Protein AF-0000000078604923 (afdb_homodimer)

InterPro domains:
  IPR006076 FAD dependent oxidoreductase [PF01266] (9-378)
  IPR036188 FAD/NAD(P)-binding domain superfamily [G3DSA:3.50.50.60] (8-393)
  IPR036188 FAD/NAD(P)-binding domain superfamily [SSF51905] (9-394)
  IPR045170 MTOX family [PTHR10961] (5-400)

Foldseek 3Di:
DFDDLAFAEEEEDLALLRLLQLLVSLVVRRAHYEYFYADDAVPLQALQADQKDWQDLQDLDPVSNVLSVVLLVCCVPVVVVFFDLLWEWEKELDPPDPSQVSSQVVCVVVPHDKAWFPQCCVVCVVVVLWPFARGNMTHIIGSSIAMGRRRVLSVVSVVSSVVSNYHYDHHQVRAFQEFDDDAQAGQWTAGNVGDTDGTLAYEYAHFQCSCRHPPQQVFKAKFWWKKFKFFDDPVSLVSQPSPGWYAYLAAQKIWHRQRPPRRMTMIIGFAQHEFEWDWDDDPNDIDIGGGDDRPDRQQPQLDDDPVSVVSRLVVCCRGPVVCSPGDTPGMGINMGIFGLAQAWAFADDPRHHNYTYTYRNSSPNNSSSSCSSVQSNCRSSVNDDPVSCVRNHSDDDDPDNPPPSDSCYNSSHYHDHYYYDDPVRSVSD/DFDDLAFAEEEEDLALLRLLQLLVSLVVRRAHYEYFYADDAVPLQALQADQKDWQDLQDLDPVSNVLSVVLLVCCVPVVVVFFDLLWEWEKELDPPPVSQVSSQVVCVVVPHDKAWFPQCCVVCVVVVLWPFARGNMTHIIGSSIAMGRRRVLSVVSVVSSVVSNYHYDHHQVRAFQEFDDDAQATQWTAGNVGDTDGTLAYEYAHFQCSCRHPPQQLFKAKFWWKKFKFFDDPVSLVSQPSPGWYAYLAAQKIWHRQRPPRRMTMIIGFAQHEFEWDWDDDPNDIDIGGGDDRPDRQQPQLDDDPVSVVSRLVVCCRGPVVCSPGDTPGMGINMGIFGLAQAWAFADDPRHHNYTYTYRNSSPNNSSSSCSSVQSNCRSSVNDDPVSCVRNHSDDDDPDNPDPSDSCYNVSHYHDHYYYDDPVRSVSD

pLDDT: mean 93.2, std 7.6, range [47.78, 98.94]

Sequence (858 aa):
MAASKQDPIIIVGAGVFGLSTALELNRRGYKDITVLDRYNPPAVDGSSVDISRIIRIDYADPVYCQMAYEAYQGWQGEYKDHYYESGFALLSETPDNDWITKSAATVRANGGTVEDLDDAKSLLKSFPNIQSKLDGMNGYLNRRGGWADAASSIQKLASQCSVAGVSIISGPRGSVSSLLKEGSRVVGVNLVNGSSIHAAHVILSTGAWTNRLLNVTHAATSSGQPVGFIQLTQEEARSLDNTPVMINMSTGVFVFPPTPGSNILKLARHGYGYANEVTLQSGGVTRTISSPKFDSSNAGTGYIPEDADEDLRKGLRQFFPKFADRPWMNRRLCWYTDTPKGDFIIDHHPDYQGLFVATGGAGHGFKFLPVLGRYVADCFENKASAELREKWRLQPAPRETPADKAMKGDGSRAGPPLRKLTPGERAKLMAASKQDPIIIVGAGVFGLSTALELNRRGYKDITVLDRYNPPAVDGSSVDISRIIRIDYADPVYCQMAYEAYQGWQGEYKDHYYESGFALLSETPDNDWITKSAATVRANGGTVEDLDDAKSLLKSFPNIQSKLDGMNGYLNRRGGWADAASSIQKLASQCSVAGVSIISGPRGSVSSLLKEGSRVVGVNLVNGSSIHAAHVILSTGAWTNRLLNVTHAATSSGQPVGFIQLTQEEARSLDNTPVMINMSTGVFVFPPTPGSNILKLARHGYGYANEVTLQSGGVTRTISSPKFDSSNAGTGYIPEDADEDLRKGLRQFFPKFADRPWMNRRLCWYTDTPKGDFIIDHHPDYQGLFVATGGAGHGFKFLPVLGRYVADCFENKASAELREKWRLQPAPRETPADKAMKGDGSRAGPPLRKLTPGERAKL

Radius of gyration: 27.88 Å; Cα contacts (8 Å, |Δi|>4): 2093; chains: 2; bounding box: 64×80×66 Å

Nearest PDB structures (foldseek):
  5t1e-assembly1_A  TM=9.174E-01  e=6.495E-42  Parastagonospora nodorum SN15
  8blz-assembly1_C  TM=9.116E-01  e=2.991E-41  Parastagonospora nodorum SN15
  6y4j-assembly1_A  TM=8.966E-01  e=3.323E-40  Escherichia coli
  8bmu-assembly1_A  TM=8.970E-01  e=1.014E-39  Parastagonospora nodorum SN15
  8blx-assembly1_A  TM=8.992E-01  e=1.936E-39  Parastagonospora nodorum SN15

Secondary structure (DSSP, 8-state):
-PPPTTS-EEEE--SHHHHHHHHHHHHTT---EEEE-SSSSSPTT-TT-SS-EEE----SSHHHHHHHHHHHHHHHTTTGGGEE---EEEEESSTT-HHHHHHHHHHHHTT---EEESSGGGHHHH-TT-----TT-EEEEESS-EEE-HHHHHHHHHHHHHHHT-EEEEGGGT-EEEEEEETTEEEEEEETTS-EEE-SEEEE--GGGHHHHS--TTT-EEEEEEEEEEEPPHHHHHHTTTPPEEEETTT-EEE-PPBTTTTEEEEEE-SS-EE-EEEEEETTEEEEEE---SSS-TTSS----HHHHHHHHHHHHHH-GGGTTPPPSEEEEEEEEE-TTS--EEEE-SSSBTEEEEE--TT-SGGGHHHHHHHHHHHHTT-S-HHHHHHT--PPPPSS--TT----TTS---SSPPEEPPHHHHHH-/-PPPTTS-EEEE--SHHHHHHHHHHHHTT---EEEE-SSSSSPTT-TT-SS-EEE----SSHHHHHHHHHHHHHHHTTTGGGEE---EEEEESSTT-HHHHHHHHHHHHTT---EEESSGGGHHHH-TT-----TT-EEEEESS-EEE-HHHHHHHHHHHHHHHT-EEEEGGGT-EEEEEEETTEEEEEEETTS-EEE-SEEEE--GGGHHHHS--TTT-EEEEEEEEEEEPPHHHHHHTTTPPEEEETTT-EEE-PPBTTTTEEEEEE-SS-EE-EEEEEETTEEEEEE---SSS-TTSS----HHHHHHHHHHHHHH-GGGTTPPPSEEEEEEEEE-TTS--EEEE-SSSBTEEEEE--TT-SGGGHHHHHHHHHHHHTT-S-HHHHHHT--PPPPSS--TT----TTS---SSPPEEPPHHHHHH-

Organism: Penicillium oxalicum (strain 114-2 / CGMCC 5302) (NCBI:txid933388)

Structure (mmCIF, N/CA/C/O backbone):
data_AF-0000000078604923-model_v1
#
loop_
_entity.id
_entity.type
_entity.pdbx_description
1 polymer 'FAD dependent oxidoreductase domain-containing protein'
#
loop_
_atom_site.group_PDB
_atom_site.id
_atom_site.type_symbol
_atom_site.label_atom_id
_atom_site.label_alt_id
_atom_site.label_comp_id
_atom_site.label_asym_id
_atom_site.label_entity_id
_atom_site.label_seq_id
_atom_site.pdbx_PDB_ins_code
_atom_site.Cartn_x
_atom_site.Cartn_y
_atom_site.Cartn_z
_atom_site.occupancy
_atom_site.B_iso_or_equiv
_atom_site.auth_seq_id
_atom_site.auth_comp_id
_atom_site.auth_asym_id
_atom_site.auth_atom_id
_atom_site.pdbx_PDB_model_num
ATOM 1 N N . MET A 1 1 ? -26.703 -17.188 -17.047 1 54.69 1 MET A N 1
ATOM 2 C CA . MET A 1 1 ? -27.125 -15.867 -17.516 1 54.69 1 MET A CA 1
ATOM 3 C C . MET A 1 1 ? -25.969 -14.875 -17.406 1 54.69 1 MET A C 1
ATOM 5 O O . MET A 1 1 ? -25.141 -14.977 -16.5 1 54.69 1 MET A O 1
ATOM 9 N N . ALA A 1 2 ? -25.875 -14.031 -18.438 1 76.62 2 ALA A N 1
ATOM 10 C CA . ALA A 1 2 ? -24.828 -13.016 -18.5 1 76.62 2 ALA A CA 1
ATOM 11 C C . ALA A 1 2 ? -24.953 -12.008 -17.359 1 76.62 2 ALA A C 1
ATOM 13 O O . ALA A 1 2 ? -26.078 -11.633 -16.984 1 76.62 2 ALA A O 1
ATOM 14 N N . ALA A 1 3 ? -23.875 -11.836 -16.688 1 87.69 3 ALA A N 1
ATOM 15 C CA . ALA A 1 3 ? -23.859 -10.891 -15.562 1 87.69 3 ALA A CA 1
ATOM 16 C C . ALA A 1 3 ? -24.312 -9.508 -16 1 87.69 3 ALA A C 1
ATOM 18 O O . ALA A 1 3 ? -23.922 -9.031 -17.078 1 87.69 3 ALA A O 1
ATOM 19 N N . SER A 1 4 ? -25.203 -8.992 -15.305 1 91.5 4 SER A N 1
ATOM 20 C CA . SER A 1 4 ? -25.609 -7.609 -15.523 1 91.5 4 SER A CA 1
ATOM 21 C C . SER A 1 4 ? -24.594 -6.641 -14.914 1 91.5 4 SER A C 1
ATOM 23 O O . SER A 1 4 ? -23.953 -6.953 -13.914 1 91.5 4 SER A O 1
ATOM 25 N N . LYS A 1 5 ? -24.531 -5.516 -15.539 1 95.88 5 LYS A N 1
ATOM 26 C CA . LYS A 1 5 ? -23.578 -4.512 -15.094 1 95.88 5 LYS A CA 1
ATOM 27 C C . LYS A 1 5 ? -23.938 -3.98 -13.703 1 95.88 5 LYS A C 1
ATOM 29 O O . LYS A 1 5 ? -23.109 -3.395 -13.016 1 95.88 5 LYS A O 1
ATOM 34 N N . GLN A 1 6 ? -25.156 -4.234 -13.297 1 95.12 6 GLN A N 1
ATOM 35 C CA . GLN A 1 6 ? -25.625 -3.744 -12 1 95.12 6 GLN A CA 1
ATOM 36 C C . GLN A 1 6 ? -25.531 -4.832 -10.938 1 95.12 6 GLN A C 1
ATOM 38 O O . GLN A 1 6 ? -25.688 -4.555 -9.75 1 95.12 6 GLN A O 1
ATOM 43 N N . ASP A 1 7 ? -25.234 -6.082 -11.32 1 96.81 7 ASP A N 1
ATOM 44 C CA . ASP A 1 7 ? -25.156 -7.195 -10.383 1 96.81 7 ASP A CA 1
ATOM 45 C C . ASP A 1 7 ? -24.016 -6.992 -9.391 1 96.81 7 ASP A C 1
ATOM 47 O O . ASP A 1 7 ? -22.906 -6.613 -9.781 1 96.81 7 ASP A O 1
ATOM 51 N N . PRO A 1 8 ? -24.359 -7.188 -8.133 1 98.06 8 PRO A N 1
ATOM 52 C CA . PRO A 1 8 ? -23.25 -7.188 -7.18 1 98.06 8 PRO A CA 1
ATOM 53 C C . PRO A 1 8 ? -22.266 -8.344 -7.41 1 98.06 8 PRO A C 1
ATOM 55 O O . PRO A 1 8 ? -22.688 -9.492 -7.559 1 98.06 8 PRO A O 1
ATOM 58 N N . ILE A 1 9 ? -21.031 -8.039 -7.531 1 98.75 9 ILE A N 1
ATOM 59 C CA . ILE A 1 9 ? -19.969 -9.023 -7.727 1 98.75 9 ILE A CA 1
ATOM 60 C C . ILE A 1 9 ? -19.031 -9 -6.531 1 98.75 9 ILE A C 1
ATOM 62 O O . ILE A 1 9 ? -18.547 -7.941 -6.125 1 98.75 9 ILE A O 1
ATOM 66 N N . ILE A 1 10 ? -18.797 -10.148 -5.926 1 98.88 10 ILE A N 1
ATOM 67 C CA . ILE A 1 10 ? -17.781 -10.305 -4.891 1 98.88 10 ILE A CA 1
ATOM 68 C C . ILE A 1 10 ? -16.562 -11.039 -5.465 1 98.88 10 ILE A C 1
ATOM 70 O O . ILE A 1 10 ? -16.719 -12.07 -6.125 1 98.88 10 ILE A O 1
ATOM 74 N N . ILE A 1 11 ? -15.469 -10.477 -5.332 1 98.94 11 ILE A N 1
ATOM 75 C CA . ILE A 1 11 ? -14.203 -11.133 -5.656 1 98.94 11 ILE A CA 1
ATOM 76 C C . ILE A 1 11 ? -13.445 -11.461 -4.371 1 98.94 11 ILE A C 1
ATOM 78 O O . ILE A 1 11 ? -13.18 -10.57 -3.559 1 98.94 11 ILE A O 1
ATOM 82 N N . VAL A 1 12 ? -13.133 -12.719 -4.141 1 98.94 12 VAL A N 1
ATOM 83 C CA . VAL A 1 12 ? -12.414 -13.148 -2.949 1 98.94 12 VAL A CA 1
ATOM 84 C C . VAL A 1 12 ? -10.93 -13.328 -3.277 1 98.94 12 VAL A C 1
ATOM 86 O O . VAL A 1 12 ? -10.562 -14.234 -4.031 1 98.94 12 VAL A O 1
ATOM 89 N N . GLY A 1 13 ? -10.109 -12.5 -2.666 1 98.75 13 GLY A N 1
ATOM 90 C CA . GLY A 1 13 ? -8.68 -12.461 -2.939 1 98.75 13 GLY A CA 1
ATOM 91 C C . GLY A 1 13 ? -8.234 -11.148 -3.568 1 98.75 13 GLY A C 1
ATOM 92 O O . GLY A 1 13 ? -8.664 -10.805 -4.672 1 98.75 13 GLY A O 1
ATOM 93 N N . ALA A 1 14 ? -7.379 -10.453 -2.877 1 98.75 14 ALA A N 1
ATOM 94 C CA . ALA A 1 14 ? -6.898 -9.164 -3.348 1 98.75 14 ALA A CA 1
ATOM 95 C C . ALA A 1 14 ? -5.469 -9.266 -3.873 1 98.75 14 ALA A C 1
ATOM 97 O O . ALA A 1 14 ? -4.613 -8.445 -3.537 1 98.75 14 ALA A O 1
ATOM 98 N N . GLY A 1 15 ? -5.164 -10.312 -4.578 1 98.44 15 GLY A N 1
ATOM 99 C CA . GLY A 1 15 ? -3.922 -10.461 -5.32 1 98.44 15 GLY A CA 1
ATOM 100 C C . GLY A 1 15 ? -4.043 -10.047 -6.773 1 98.44 15 GLY A C 1
ATOM 101 O O . GLY A 1 15 ? -4.957 -9.305 -7.141 1 98.44 15 GLY A O 1
ATOM 102 N N . VAL A 1 16 ? -3.133 -10.508 -7.586 1 98.69 16 VAL A N 1
ATOM 103 C CA . VAL A 1 16 ? -3.033 -10.078 -8.977 1 98.69 16 VAL A CA 1
ATOM 104 C C . VAL A 1 16 ? -4.266 -10.539 -9.75 1 98.69 16 VAL A C 1
ATOM 106 O O . VAL A 1 16 ? -4.809 -9.797 -10.57 1 98.69 16 VAL A O 1
ATOM 109 N N . PHE A 1 17 ? -4.781 -11.773 -9.492 1 98.81 17 PHE A N 1
ATOM 110 C CA . PHE A 1 17 ? -5.965 -12.266 -10.188 1 98.81 17 PHE A CA 1
ATOM 111 C C . PHE A 1 17 ? -7.195 -11.461 -9.797 1 98.81 17 PHE A C 1
ATOM 113 O O . PHE A 1 17 ? -7.957 -11.016 -10.664 1 98.81 17 PHE A O 1
ATOM 120 N N . GLY A 1 18 ? -7.355 -11.227 -8.531 1 98.88 18 GLY A N 1
ATOM 121 C CA . GLY A 1 18 ? -8.555 -10.57 -8.055 1 98.88 18 GLY A CA 1
ATOM 122 C C . GLY A 1 18 ? -8.609 -9.094 -8.398 1 98.88 18 GLY A C 1
ATOM 123 O O . GLY A 1 18 ? -9.586 -8.617 -8.977 1 98.88 18 GLY A O 1
ATOM 124 N N . LEU A 1 19 ? -7.602 -8.367 -8.102 1 98.88 19 LEU A N 1
ATOM 125 C CA . LEU A 1 19 ? -7.598 -6.918 -8.273 1 98.88 19 LEU A CA 1
ATOM 126 C C . LEU A 1 19 ? -7.609 -6.543 -9.75 1 98.88 19 LEU A C 1
ATOM 128 O O . LEU A 1 19 ? -8.289 -5.594 -10.148 1 98.88 19 LEU A O 1
ATOM 132 N N . SER A 1 20 ? -6.785 -7.246 -10.578 1 98.88 20 SER A N 1
ATOM 133 C CA . SER A 1 20 ? -6.801 -6.938 -12.008 1 98.88 20 SER A CA 1
ATOM 134 C C . SER A 1 20 ? -8.172 -7.215 -12.617 1 98.88 20 SER A C 1
ATOM 136 O O . SER A 1 20 ? -8.633 -6.465 -13.484 1 98.88 20 SER A O 1
ATOM 138 N N . THR A 1 21 ? -8.836 -8.266 -12.148 1 98.94 21 THR A N 1
ATOM 139 C CA . THR A 1 21 ? -10.18 -8.578 -12.609 1 98.94 21 THR A CA 1
ATOM 140 C C . THR A 1 21 ? -11.172 -7.5 -12.172 1 98.94 21 THR A C 1
ATOM 142 O O . THR A 1 21 ? -11.984 -7.039 -12.977 1 98.94 21 THR A O 1
ATOM 145 N N . ALA A 1 22 ? -11.094 -7.133 -10.922 1 98.94 22 ALA A N 1
ATOM 146 C CA . ALA A 1 22 ? -11.969 -6.09 -10.398 1 98.94 22 ALA A CA 1
ATOM 147 C C . ALA A 1 22 ? -11.859 -4.812 -11.227 1 98.94 22 ALA A C 1
ATOM 149 O O . ALA A 1 22 ? -12.875 -4.234 -11.625 1 98.94 22 ALA A O 1
ATOM 150 N N . LEU A 1 23 ? -10.664 -4.391 -11.461 1 98.88 23 LEU A N 1
ATOM 151 C CA . LEU A 1 23 ? -10.438 -3.156 -12.203 1 98.88 23 LEU A CA 1
ATOM 152 C C . LEU A 1 23 ? -10.977 -3.27 -13.633 1 98.88 23 LEU A C 1
ATOM 154 O O . LEU A 1 23 ? -11.617 -2.348 -14.133 1 98.88 23 LEU A O 1
ATOM 158 N N . GLU A 1 24 ? -10.656 -4.414 -14.266 1 98.88 24 GLU A N 1
ATOM 159 C CA . GLU A 1 24 ? -11.109 -4.609 -15.648 1 98.88 24 GLU A CA 1
ATOM 160 C C . GLU A 1 24 ? -12.633 -4.629 -15.734 1 98.88 24 GLU A C 1
ATOM 162 O O . GLU A 1 24 ? -13.211 -4 -16.625 1 98.88 24 GLU A O 1
ATOM 167 N N . LEU A 1 25 ? -13.281 -5.371 -14.844 1 98.81 25 LEU A N 1
ATOM 168 C CA . LEU A 1 25 ? -14.742 -5.402 -14.836 1 98.81 25 LEU A CA 1
ATOM 169 C C . LEU A 1 25 ? -15.312 -4.004 -14.617 1 98.81 25 LEU A C 1
ATOM 171 O O . LEU A 1 25 ? -16.297 -3.625 -15.258 1 98.81 25 LEU A O 1
ATOM 175 N N . ASN A 1 26 ? -14.719 -3.287 -13.711 1 98.69 26 ASN A N 1
ATOM 176 C CA . ASN A 1 26 ? -15.133 -1.905 -13.492 1 98.69 26 ASN A CA 1
ATOM 177 C C . ASN A 1 26 ? -15.008 -1.073 -14.758 1 98.69 26 ASN A C 1
ATOM 179 O O . ASN A 1 26 ? -15.93 -0.334 -15.117 1 98.69 26 ASN A O 1
ATOM 183 N N . ARG A 1 27 ? -13.922 -1.178 -15.461 1 98.31 27 ARG A N 1
ATOM 184 C CA . ARG A 1 27 ? -13.688 -0.462 -16.719 1 98.31 27 ARG A CA 1
ATOM 185 C C . ARG A 1 27 ? -14.742 -0.819 -17.75 1 98.31 27 ARG A C 1
ATOM 187 O O . ARG A 1 27 ? -15.117 0.015 -18.578 1 98.31 27 ARG A O 1
ATOM 194 N N . ARG A 1 28 ? -15.172 -2.023 -17.672 1 98.31 28 ARG A N 1
ATOM 195 C CA . ARG A 1 28 ? -16.156 -2.508 -18.625 1 98.31 28 ARG A CA 1
ATOM 196 C C . ARG A 1 28 ? -17.578 -2.113 -18.219 1 98.31 28 ARG A C 1
ATOM 198 O O . ARG A 1 28 ? -18.547 -2.498 -18.859 1 98.31 28 ARG A O 1
ATOM 205 N N . GLY A 1 29 ? -17.75 -1.473 -17.062 1 98.12 29 GLY A N 1
ATOM 206 C CA . GLY A 1 29 ? -19.031 -0.859 -16.75 1 98.12 29 GLY A CA 1
ATOM 207 C C . GLY A 1 29 ? -19.703 -1.477 -15.539 1 98.12 29 GLY A C 1
ATOM 208 O O . GLY A 1 29 ? -20.781 -1.021 -15.125 1 98.12 29 GLY A O 1
ATOM 209 N N . TYR A 1 30 ? -19.125 -2.584 -14.953 1 98.25 30 TYR A N 1
ATOM 210 C CA . TYR A 1 30 ? -19.703 -3.143 -13.734 1 98.25 30 TYR A CA 1
ATOM 211 C C . TYR A 1 30 ? -19.578 -2.166 -12.57 1 98.25 30 TYR A C 1
ATOM 213 O O . TYR A 1 30 ? -18.516 -1.591 -12.352 1 98.25 30 TYR A O 1
ATOM 221 N N . LYS A 1 31 ? -20.578 -1.993 -11.75 1 96.06 31 LYS A N 1
ATOM 222 C CA . LYS A 1 31 ? -20.625 -0.856 -10.836 1 96.06 31 LYS A CA 1
ATOM 223 C C . LYS A 1 31 ? -20.484 -1.309 -9.391 1 96.06 31 LYS A C 1
ATOM 225 O O . LYS A 1 31 ? -20 -0.549 -8.539 1 96.06 31 LYS A O 1
ATOM 230 N N . ASP A 1 32 ? -20.969 -2.479 -9.078 1 97.75 32 ASP A N 1
ATOM 231 C CA . ASP A 1 32 ? -20.984 -2.943 -7.691 1 97.75 32 ASP A CA 1
ATOM 232 C C . ASP A 1 32 ? -20.016 -4.113 -7.496 1 97.75 32 ASP A C 1
ATOM 234 O O . ASP A 1 32 ? -20.438 -5.27 -7.434 1 97.75 32 ASP A O 1
ATOM 238 N N . ILE A 1 33 ? -18.734 -3.797 -7.398 1 98.81 33 ILE A N 1
ATOM 239 C CA . ILE A 1 33 ? -17.688 -4.797 -7.238 1 98.81 33 ILE A CA 1
ATOM 240 C C . ILE A 1 33 ? -17.031 -4.637 -5.867 1 98.81 33 ILE A C 1
ATOM 242 O O . ILE A 1 33 ? -16.656 -3.531 -5.48 1 98.81 33 ILE A O 1
ATOM 246 N N . THR A 1 34 ? -16.953 -5.703 -5.074 1 98.88 34 THR A N 1
ATOM 247 C CA . THR A 1 34 ? -16.281 -5.715 -3.775 1 98.88 34 THR A CA 1
ATOM 248 C C . THR A 1 34 ? -15.211 -6.793 -3.73 1 98.88 34 THR A C 1
ATOM 250 O O . THR A 1 34 ? -15.484 -7.965 -4.004 1 98.88 34 THR A O 1
ATOM 253 N N . VAL A 1 35 ? -14.008 -6.395 -3.453 1 98.94 35 VAL A N 1
ATOM 254 C CA . VAL A 1 35 ? -12.906 -7.328 -3.268 1 98.94 35 VAL A CA 1
ATOM 255 C C . VAL A 1 35 ? -12.695 -7.59 -1.779 1 98.94 35 VAL A C 1
ATOM 257 O O . VAL A 1 35 ? -12.617 -6.652 -0.981 1 98.94 35 VAL A O 1
ATOM 260 N N . LEU A 1 36 ? -12.625 -8.852 -1.398 1 98.88 36 LEU A N 1
ATOM 261 C CA . LEU A 1 36 ? -12.438 -9.273 -0.014 1 98.88 36 LEU A CA 1
ATOM 262 C C . LEU A 1 36 ? -11.094 -9.969 0.162 1 98.88 36 LEU A C 1
ATOM 264 O O . LEU A 1 36 ? -10.664 -10.734 -0.709 1 98.88 36 LEU A O 1
ATOM 268 N N . ASP A 1 37 ? -10.445 -9.758 1.224 1 98.69 37 ASP A N 1
ATOM 269 C CA . ASP A 1 37 ? -9.211 -10.445 1.585 1 98.69 37 ASP A CA 1
ATOM 270 C C . ASP A 1 37 ? -9 -10.438 3.098 1 98.69 37 ASP A C 1
ATOM 272 O O . ASP A 1 37 ? -9.578 -9.609 3.805 1 98.69 37 ASP A O 1
ATOM 276 N N . ARG A 1 38 ? -8.156 -11.328 3.592 1 97.75 38 ARG A N 1
ATOM 277 C CA . ARG A 1 38 ? -7.801 -11.367 5.008 1 97.75 38 ARG A CA 1
ATOM 278 C C . ARG A 1 38 ? -7 -10.133 5.41 1 97.75 38 ARG A C 1
ATOM 280 O O . ARG A 1 38 ? -7.133 -9.641 6.531 1 97.75 38 ARG A O 1
ATOM 287 N N . TYR A 1 39 ? -6.184 -9.688 4.453 1 98.19 39 TYR A N 1
ATOM 288 C CA . TYR A 1 39 ? -5.273 -8.586 4.762 1 98.19 39 TYR A CA 1
ATOM 289 C C . TYR A 1 39 ? -5.426 -7.457 3.75 1 98.19 39 TYR A C 1
ATOM 291 O O . TYR A 1 39 ? -5.797 -7.691 2.598 1 98.19 39 TYR A O 1
ATOM 299 N N . ASN A 1 40 ? -5.148 -6.266 4.219 1 98.31 40 ASN A N 1
ATOM 300 C CA . ASN A 1 40 ? -5.141 -5.109 3.328 1 98.31 40 ASN A CA 1
ATOM 301 C C . ASN A 1 40 ? -4.109 -5.273 2.213 1 98.31 40 ASN A C 1
ATOM 303 O O . ASN A 1 40 ? -2.969 -5.66 2.467 1 98.31 40 ASN A O 1
ATOM 307 N N . PRO A 1 41 ? -4.539 -5.039 0.977 1 98.56 41 PRO A N 1
ATOM 308 C CA . PRO A 1 41 ? -3.559 -5.172 -0.104 1 98.56 41 PRO A CA 1
ATOM 309 C C . PRO A 1 41 ? -2.529 -4.043 -0.11 1 98.56 41 PRO A C 1
ATOM 311 O O . PRO A 1 41 ? -2.879 -2.883 0.126 1 98.56 41 PRO A O 1
ATOM 314 N N . PRO A 1 42 ? -1.274 -4.414 -0.434 1 98.06 42 PRO A N 1
ATOM 315 C CA . PRO A 1 42 ? -0.797 -5.762 -0.758 1 98.06 42 PRO A CA 1
ATOM 316 C C . PRO A 1 42 ? -0.774 -6.688 0.456 1 98.06 42 PRO A C 1
ATOM 318 O O . PRO A 1 42 ? -0.146 -6.367 1.469 1 98.06 42 PRO A O 1
ATOM 321 N N . ALA A 1 43 ? -1.465 -7.809 0.295 1 97.31 43 ALA A N 1
ATOM 322 C CA . ALA A 1 43 ? -1.521 -8.773 1.389 1 97.31 43 ALA A CA 1
ATOM 323 C C . ALA A 1 43 ? -0.14 -9.352 1.681 1 97.31 43 ALA A C 1
ATOM 325 O O . ALA A 1 43 ? 0.503 -9.922 0.793 1 97.31 43 ALA A O 1
ATOM 326 N N . VAL A 1 44 ? 0.306 -9.336 2.816 1 94.38 44 VAL A N 1
ATOM 327 C CA . VAL A 1 44 ? 1.692 -9.539 3.225 1 94.38 44 VAL A CA 1
ATOM 328 C C . VAL A 1 44 ? 2.129 -10.961 2.863 1 94.38 44 VAL A C 1
ATOM 330 O O . VAL A 1 44 ? 3.316 -11.211 2.646 1 94.38 44 VAL A O 1
ATOM 333 N N . ASP A 1 45 ? 1.221 -11.883 2.803 1 95.31 45 ASP A N 1
ATOM 334 C CA . ASP A 1 45 ? 1.604 -13.266 2.531 1 95.31 45 ASP A CA 1
ATOM 335 C C . ASP A 1 45 ? 0.991 -13.758 1.224 1 95.31 45 ASP A C 1
ATOM 337 O O . ASP A 1 45 ? 0.906 -14.969 0.988 1 95.31 45 ASP A O 1
ATOM 341 N N . GLY A 1 46 ? 0.497 -12.812 0.452 1 94.94 46 GLY A N 1
ATOM 342 C CA . GLY A 1 46 ? -0.066 -13.188 -0.835 1 94.94 46 GLY A CA 1
ATOM 343 C C . GLY A 1 46 ? 0.976 -13.68 -1.821 1 94.94 46 GLY A C 1
ATOM 344 O O . GLY A 1 46 ? 2.109 -13.195 -1.828 1 94.94 46 GLY A O 1
ATOM 345 N N . SER A 1 47 ? 0.578 -14.523 -2.705 1 94 47 SER A N 1
ATOM 346 C CA . SER A 1 47 ? 1.479 -15.047 -3.727 1 94 47 SER A CA 1
ATOM 347 C C . SER A 1 47 ? 1.975 -13.938 -4.645 1 94 47 SER A C 1
ATOM 349 O O . SER A 1 47 ? 3.084 -14.008 -5.18 1 94 47 SER A O 1
ATOM 351 N N . SER A 1 48 ? 1.185 -12.914 -4.805 1 95.25 48 SER A N 1
ATOM 352 C CA . SER A 1 48 ? 1.535 -11.859 -5.746 1 95.25 48 SER A CA 1
ATOM 353 C C . SER A 1 48 ? 2.301 -10.734 -5.055 1 95.25 48 SER A C 1
ATOM 355 O O . SER A 1 48 ? 2.523 -9.672 -5.645 1 95.25 48 SER A O 1
ATOM 357 N N . VAL A 1 49 ? 2.674 -10.914 -3.859 1 94.62 49 VAL A N 1
ATOM 358 C CA . VAL A 1 49 ? 3.301 -9.828 -3.115 1 94.62 49 VAL A CA 1
ATOM 359 C C . VAL A 1 49 ? 4.695 -10.25 -2.658 1 94.62 49 VAL A C 1
ATOM 361 O O . VAL A 1 49 ? 4.848 -11.266 -1.971 1 94.62 49 VAL A O 1
ATOM 364 N N . ASP A 1 50 ? 5.664 -9.484 -3.029 1 95.5 50 ASP A N 1
ATOM 365 C CA . ASP A 1 50 ? 7.082 -9.648 -2.727 1 95.5 50 ASP A CA 1
ATOM 366 C C . ASP A 1 50 ? 7.879 -8.414 -3.15 1 95.5 50 ASP A C 1
ATOM 368 O O . ASP A 1 50 ? 7.312 -7.445 -3.656 1 95.5 50 ASP A O 1
ATOM 372 N N . ILE A 1 51 ? 9.234 -8.508 -2.945 1 95.75 51 ILE A N 1
ATOM 373 C CA . ILE A 1 51 ? 10.078 -7.375 -3.314 1 95.75 51 ILE A CA 1
ATOM 374 C C . ILE A 1 51 ? 10.422 -7.449 -4.801 1 95.75 51 ILE A C 1
ATOM 376 O O . ILE A 1 51 ? 10.789 -6.441 -5.41 1 95.75 51 ILE A O 1
ATOM 380 N N . SER A 1 52 ? 10.258 -8.648 -5.387 1 96.81 52 SER A N 1
ATOM 381 C CA . SER A 1 52 ? 10.578 -8.789 -6.805 1 96.81 52 SER A CA 1
ATOM 382 C C . SER A 1 52 ? 9.93 -10.031 -7.402 1 96.81 52 SER A C 1
ATOM 384 O O . SER A 1 52 ? 9.758 -11.039 -6.711 1 96.81 52 SER A O 1
ATOM 386 N N . ARG A 1 53 ? 9.539 -9.906 -8.594 1 97.75 53 ARG A N 1
ATOM 387 C CA . ARG A 1 53 ? 9.094 -11.016 -9.438 1 97.75 53 ARG A CA 1
ATOM 388 C C . ARG A 1 53 ? 9.68 -10.906 -10.836 1 97.75 53 ARG A C 1
ATOM 390 O O . ARG A 1 53 ? 9.844 -9.805 -11.359 1 97.75 53 ARG A O 1
ATOM 397 N N . ILE A 1 54 ? 9.938 -12.062 -11.469 1 97.12 54 ILE A N 1
ATOM 398 C CA . ILE A 1 54 ? 10.547 -12.102 -12.797 1 97.12 54 ILE A CA 1
ATOM 399 C C . ILE A 1 54 ? 9.523 -11.664 -13.844 1 97.12 54 ILE A C 1
ATOM 401 O O . ILE A 1 54 ? 8.359 -12.086 -13.797 1 97.12 54 ILE A O 1
ATOM 405 N N . ILE A 1 55 ? 9.914 -10.789 -14.672 1 97.12 55 ILE A N 1
ATOM 406 C CA . ILE A 1 55 ? 9.188 -10.445 -15.883 1 97.12 55 ILE A CA 1
ATOM 407 C C . ILE A 1 55 ? 9.945 -10.961 -17.109 1 97.12 55 ILE A C 1
ATOM 409 O O . ILE A 1 55 ? 11.07 -10.539 -17.375 1 97.12 55 ILE A O 1
ATOM 413 N N . ARG A 1 56 ? 9.375 -11.836 -17.797 1 93.06 56 ARG A N 1
ATOM 414 C CA . ARG A 1 56 ? 10.008 -12.391 -18.984 1 93.06 56 ARG A CA 1
ATOM 415 C C . ARG A 1 56 ? 8.969 -12.703 -20.062 1 93.06 56 ARG A C 1
ATOM 417 O O . ARG A 1 56 ? 7.781 -12.844 -19.766 1 93.06 56 ARG A O 1
ATOM 424 N N . ILE A 1 57 ? 9.383 -12.812 -21.25 1 88.56 57 ILE A N 1
ATOM 425 C CA . ILE A 1 57 ? 8.484 -13.07 -22.375 1 88.56 57 ILE A CA 1
ATOM 426 C C . ILE A 1 57 ? 8.797 -14.43 -22.984 1 88.56 57 ILE A C 1
ATOM 428 O O . ILE A 1 57 ? 8.172 -14.828 -23.969 1 88.56 57 ILE A O 1
ATOM 432 N N . ASP A 1 58 ? 9.625 -15.164 -22.359 1 86.56 58 ASP A N 1
ATOM 433 C CA . ASP A 1 58 ? 10.094 -16.422 -22.922 1 86.56 58 ASP A CA 1
ATOM 434 C C . ASP A 1 58 ? 9.172 -17.578 -22.547 1 86.56 58 ASP A C 1
ATOM 436 O O . ASP A 1 58 ? 9.305 -18.156 -21.469 1 86.56 58 ASP A O 1
ATOM 440 N N . TYR A 1 59 ? 8.219 -17.922 -23.375 1 85.19 59 TYR A N 1
ATOM 441 C CA . TYR A 1 59 ? 7.332 -19.047 -23.109 1 85.19 59 TYR A CA 1
ATOM 442 C C . TYR A 1 59 ? 7.289 -20 -24.312 1 85.19 59 TYR A C 1
ATOM 444 O O . TYR A 1 59 ? 7.25 -19.547 -25.453 1 85.19 59 TYR A O 1
ATOM 452 N N . ALA A 1 60 ? 7.234 -21.234 -23.953 1 83 60 ALA A N 1
ATOM 453 C CA . ALA A 1 60 ? 7.051 -22.219 -25.016 1 83 60 ALA A CA 1
ATOM 454 C C . ALA A 1 60 ? 5.59 -22.297 -25.453 1 83 60 ALA A C 1
ATOM 456 O O . ALA A 1 60 ? 5.305 -22.5 -26.641 1 83 60 ALA A O 1
ATOM 457 N N . ASP A 1 61 ? 4.711 -22.125 -24.531 1 88.88 61 ASP A N 1
ATOM 458 C CA . ASP A 1 61 ? 3.281 -22.141 -24.828 1 88.88 61 ASP A CA 1
ATOM 459 C C . ASP A 1 61 ? 2.865 -20.859 -25.547 1 88.88 61 ASP A C 1
ATOM 461 O O . ASP A 1 61 ? 3.109 -19.75 -25.062 1 88.88 61 ASP A O 1
ATOM 465 N N . PRO A 1 62 ? 2.201 -20.953 -26.688 1 87.69 62 PRO A N 1
ATOM 466 C CA . PRO A 1 62 ? 1.907 -19.766 -27.5 1 87.69 62 PRO A CA 1
ATOM 467 C C . PRO A 1 62 ? 0.972 -18.781 -26.781 1 87.69 62 PRO A C 1
ATOM 469 O O . PRO A 1 62 ? 1.091 -17.578 -26.969 1 87.69 62 PRO A O 1
ATOM 472 N N . VAL A 1 63 ? 0.021 -19.281 -26.031 1 92.69 63 VAL A N 1
ATOM 473 C CA . VAL A 1 63 ? -0.917 -18.406 -25.328 1 92.69 63 VAL A CA 1
ATOM 474 C C . VAL A 1 63 ? -0.169 -17.547 -24.312 1 92.69 63 VAL A C 1
ATOM 476 O O . VAL A 1 63 ? -0.318 -16.328 -24.281 1 92.69 63 VAL A O 1
ATOM 479 N N . TYR A 1 64 ? 0.65 -18.156 -23.531 1 94.12 64 TYR A N 1
ATOM 480 C CA . TYR A 1 64 ? 1.389 -17.438 -22.5 1 94.12 64 TYR A CA 1
ATOM 481 C C . TYR A 1 64 ? 2.461 -16.547 -23.109 1 94.12 64 TYR A C 1
ATOM 483 O O . TYR A 1 64 ? 2.771 -15.484 -22.578 1 94.12 64 TYR A O 1
ATOM 491 N N . CYS A 1 65 ? 2.969 -16.984 -24.25 1 91.44 65 CYS A N 1
ATOM 492 C CA . CYS A 1 65 ? 3.912 -16.125 -24.953 1 91.44 65 CYS A CA 1
ATOM 493 C C . CYS A 1 65 ? 3.244 -14.828 -25.391 1 91.44 65 CYS A C 1
ATOM 495 O O . CYS A 1 65 ? 3.791 -13.742 -25.188 1 91.44 65 CYS A O 1
ATOM 497 N N . GLN A 1 66 ? 2.064 -15.016 -25.984 1 92.94 66 GLN A N 1
ATOM 498 C CA . GLN A 1 66 ? 1.312 -13.836 -26.406 1 92.94 66 GLN A CA 1
ATOM 499 C C . GLN A 1 66 ? 0.965 -12.945 -25.219 1 92.94 66 GLN A C 1
ATOM 501 O O . GLN A 1 66 ? 1.116 -11.727 -25.297 1 92.94 66 GLN A O 1
ATOM 506 N N . MET A 1 67 ? 0.522 -13.523 -24.156 1 96.25 67 MET A N 1
ATOM 507 C CA . MET A 1 67 ? 0.192 -12.773 -22.938 1 96.25 67 MET A CA 1
ATOM 508 C C . MET A 1 67 ? 1.411 -12.031 -22.406 1 96.25 67 MET A C 1
ATOM 510 O O . MET A 1 67 ? 1.301 -10.883 -21.969 1 96.25 67 MET A O 1
ATOM 514 N N . ALA A 1 68 ? 2.535 -12.711 -22.453 1 95.25 68 ALA A N 1
ATOM 515 C CA . ALA A 1 68 ? 3.768 -12.125 -21.938 1 95.25 68 ALA A CA 1
ATOM 516 C C . ALA A 1 68 ? 4.172 -10.898 -22.766 1 95.25 68 ALA A C 1
ATOM 518 O O . ALA A 1 68 ? 4.609 -9.891 -22.203 1 95.25 68 ALA A O 1
ATOM 519 N N . TYR A 1 69 ? 4.016 -10.992 -24.031 1 93.31 69 TYR A N 1
ATOM 520 C CA . TYR A 1 69 ? 4.344 -9.867 -24.906 1 93.31 69 TYR A CA 1
ATOM 521 C C . TYR A 1 69 ? 3.428 -8.68 -24.625 1 93.31 69 TYR A C 1
ATOM 523 O O . TYR A 1 69 ? 3.887 -7.539 -24.531 1 93.31 69 TYR A O 1
ATOM 531 N N . GLU A 1 70 ? 2.143 -8.992 -24.516 1 96.62 70 GLU A N 1
ATOM 532 C CA . GLU A 1 70 ? 1.191 -7.93 -24.203 1 96.62 70 GLU A CA 1
ATOM 533 C C . GLU A 1 70 ? 1.493 -7.309 -22.844 1 96.62 70 GLU A C 1
ATOM 535 O O . GLU A 1 70 ? 1.453 -6.086 -22.688 1 96.62 70 GLU A O 1
ATOM 540 N N . ALA A 1 71 ? 1.774 -8.18 -21.891 1 97.88 71 ALA A N 1
ATOM 541 C CA . ALA A 1 71 ? 2.084 -7.695 -20.547 1 97.88 71 ALA A CA 1
ATOM 542 C C . ALA A 1 71 ? 3.34 -6.828 -20.547 1 97.88 71 ALA A C 1
ATOM 544 O O . ALA A 1 71 ? 3.424 -5.844 -19.812 1 97.88 71 ALA A O 1
ATOM 545 N N . TYR A 1 72 ? 4.266 -7.242 -21.375 1 95.81 72 TYR A N 1
ATOM 546 C CA . TYR A 1 72 ? 5.52 -6.504 -21.5 1 95.81 72 TYR A CA 1
ATOM 547 C C . TYR A 1 72 ? 5.262 -5.051 -21.875 1 95.81 72 TYR A C 1
ATOM 549 O O . TYR A 1 72 ? 5.895 -4.137 -21.344 1 95.81 72 TYR A O 1
ATOM 557 N N . GLN A 1 73 ? 4.301 -4.793 -22.719 1 96.56 73 GLN A N 1
ATOM 558 C CA . GLN A 1 73 ? 3.941 -3.428 -23.094 1 96.56 73 GLN A CA 1
ATOM 559 C C . GLN A 1 73 ? 3.381 -2.66 -21.891 1 96.56 73 GLN A C 1
ATOM 561 O O . GLN A 1 73 ? 3.654 -1.469 -21.734 1 96.56 73 GLN A O 1
ATOM 566 N N . GLY A 1 74 ? 2.605 -3.342 -21.094 1 97.81 74 GLY A N 1
ATOM 567 C CA . GLY A 1 74 ? 2.096 -2.729 -19.875 1 97.81 74 GLY A CA 1
ATOM 568 C C . GLY A 1 74 ? 3.184 -2.391 -18.875 1 97.81 74 GLY A C 1
ATOM 569 O O . GLY A 1 74 ? 3.135 -1.344 -18.219 1 97.81 74 GLY A O 1
ATOM 570 N N . TRP A 1 75 ? 4.16 -3.277 -18.797 1 98 75 TRP A N 1
ATOM 571 C CA . TRP A 1 75 ? 5.281 -3.053 -17.891 1 98 75 TRP A CA 1
ATOM 572 C C . TRP A 1 75 ? 6.137 -1.884 -18.359 1 98 75 TRP A C 1
ATOM 574 O O . TRP A 1 75 ? 6.707 -1.154 -17.547 1 98 75 TRP A O 1
ATOM 584 N N . GLN A 1 76 ? 6.164 -1.632 -19.641 1 96.06 76 GLN A N 1
ATOM 585 C CA . GLN A 1 76 ? 6.922 -0.523 -20.203 1 96.06 76 GLN A CA 1
ATOM 586 C C . GLN A 1 76 ? 6.125 0.776 -20.156 1 96.06 76 GLN A C 1
ATOM 588 O O . GLN A 1 76 ? 6.688 1.864 -20.266 1 96.06 76 GLN A O 1
ATOM 593 N N . GLY A 1 77 ? 4.863 0.669 -19.953 1 96.06 77 GLY A N 1
ATOM 594 C CA . GLY A 1 77 ? 3.977 1.822 -19.953 1 96.06 77 GLY A CA 1
ATOM 595 C C . GLY A 1 77 ? 3.402 2.133 -18.594 1 96.06 77 GLY A C 1
ATOM 596 O O . GLY A 1 77 ? 4.059 2.77 -17.766 1 96.06 77 GLY A O 1
ATOM 597 N N . GLU A 1 78 ? 2.322 1.557 -18.312 1 96.12 78 GLU A N 1
ATOM 598 C CA . GLU A 1 78 ? 1.533 1.869 -17.125 1 96.12 78 GLU A CA 1
ATOM 599 C C . GLU A 1 78 ? 2.295 1.522 -15.844 1 96.12 78 GLU A C 1
ATOM 601 O O . GLU A 1 78 ? 2.156 2.203 -14.828 1 96.12 78 GLU A O 1
ATOM 606 N N . TYR A 1 79 ? 3.049 0.528 -15.867 1 97.5 79 TYR A N 1
ATOM 607 C CA . TYR A 1 79 ? 3.715 0.045 -14.664 1 97.5 79 TYR A CA 1
ATOM 608 C C . TYR A 1 79 ? 5.215 0.3 -14.727 1 97.5 79 TYR A C 1
ATOM 610 O O . TYR A 1 79 ? 5.992 -0.344 -14.023 1 97.5 79 TYR A O 1
ATOM 618 N N . LYS A 1 80 ? 5.648 1.242 -15.516 1 95.31 80 LYS A N 1
ATOM 619 C CA . LYS A 1 80 ? 7.062 1.49 -15.789 1 95.31 80 LYS A CA 1
ATOM 620 C C . LYS A 1 80 ? 7.824 1.811 -14.508 1 95.31 80 LYS A C 1
ATOM 622 O O . LYS A 1 80 ? 9 1.473 -14.375 1 95.31 80 LYS A O 1
ATOM 627 N N . ASP A 1 81 ? 7.195 2.416 -13.578 1 93.12 81 ASP A N 1
ATOM 628 C CA . ASP A 1 81 ? 7.859 2.832 -12.344 1 93.12 81 ASP A CA 1
ATOM 629 C C . ASP A 1 81 ? 8.109 1.638 -11.422 1 93.12 81 ASP A C 1
ATOM 631 O O . ASP A 1 81 ? 8.852 1.747 -10.445 1 93.12 81 ASP A O 1
ATOM 635 N N . HIS A 1 82 ? 7.52 0.518 -11.742 1 96.56 82 HIS A N 1
ATOM 636 C CA . HIS A 1 82 ? 7.645 -0.677 -10.914 1 96.56 82 HIS A CA 1
ATOM 637 C C . HIS A 1 82 ? 8.453 -1.757 -11.625 1 96.56 82 HIS A C 1
ATOM 639 O O . HIS A 1 82 ? 8.688 -2.832 -11.062 1 96.56 82 HIS A O 1
ATOM 645 N N . TYR A 1 83 ? 8.836 -1.493 -12.82 1 96.69 83 TYR A N 1
ATOM 646 C CA . TYR A 1 83 ? 9.508 -2.461 -13.68 1 96.69 83 TYR A CA 1
ATOM 647 C C . TYR A 1 83 ? 10.969 -2.074 -13.898 1 96.69 83 TYR A C 1
ATOM 649 O O . TYR A 1 83 ? 11.273 -0.91 -14.172 1 96.69 83 TYR A O 1
ATOM 657 N N . TYR A 1 84 ? 11.859 -3.076 -13.797 1 95.19 84 TYR A N 1
ATOM 658 C CA . TYR A 1 84 ? 13.297 -2.914 -14 1 95.19 84 TYR A CA 1
ATOM 659 C C . TYR A 1 84 ? 13.805 -3.859 -15.078 1 95.19 84 TYR A C 1
ATOM 661 O O . TYR A 1 84 ? 13.922 -5.066 -14.852 1 95.19 84 TYR A O 1
ATOM 669 N N . GLU A 1 85 ? 14.141 -3.299 -16.188 1 94.38 85 GLU A N 1
ATOM 670 C CA . GLU A 1 85 ? 14.562 -4.098 -17.328 1 94.38 85 GLU A CA 1
ATOM 671 C C . GLU A 1 85 ? 16.047 -4.453 -17.234 1 94.38 85 GLU A C 1
ATOM 673 O O . GLU A 1 85 ? 16.844 -4.035 -18.094 1 94.38 85 GLU A O 1
ATOM 678 N N . SER A 1 86 ? 16.375 -5.301 -16.328 1 93.19 86 SER A N 1
ATOM 679 C CA . SER A 1 86 ? 17.75 -5.668 -16.031 1 93.19 86 SER A CA 1
ATOM 680 C C . SER A 1 86 ? 18.234 -6.773 -16.969 1 93.19 86 SER A C 1
ATOM 682 O O . SER A 1 86 ? 19.438 -7.055 -17.047 1 93.19 86 SER A O 1
ATOM 684 N N . GLY A 1 87 ? 17.344 -7.355 -17.719 1 93.12 87 GLY A N 1
ATOM 685 C CA . GLY A 1 87 ? 17.641 -8.586 -18.453 1 93.12 87 GLY A CA 1
ATOM 686 C C . GLY A 1 87 ? 17.5 -9.828 -17.594 1 93.12 87 GLY A C 1
ATOM 687 O O . GLY A 1 87 ? 17.359 -9.734 -16.375 1 93.12 87 GLY A O 1
ATOM 688 N N . PHE A 1 88 ? 17.438 -10.969 -18.188 1 92.56 88 PHE A N 1
ATOM 689 C CA . PHE A 1 88 ? 17.438 -12.219 -17.438 1 92.56 88 PHE A CA 1
ATOM 690 C C . PHE A 1 88 ? 18.219 -13.297 -18.172 1 92.56 88 PHE A C 1
ATOM 692 O O . PHE A 1 88 ? 18.172 -13.367 -19.406 1 92.56 88 PHE A O 1
ATOM 699 N N . ALA A 1 89 ? 18.969 -14.078 -17.5 1 93.06 89 ALA A N 1
ATOM 700 C CA . ALA A 1 89 ? 19.781 -15.18 -18 1 93.06 89 ALA A CA 1
ATOM 701 C C . ALA A 1 89 ? 19.234 -16.531 -17.531 1 93.06 89 ALA A C 1
ATOM 703 O O . ALA A 1 89 ? 19.016 -16.734 -16.328 1 93.06 89 ALA A O 1
ATOM 704 N N . LEU A 1 90 ? 18.938 -17.328 -18.469 1 92.62 90 LEU A N 1
ATOM 705 C CA . LEU A 1 90 ? 18.547 -18.719 -18.203 1 92.62 90 LEU A CA 1
ATOM 706 C C . LEU A 1 90 ? 19.703 -19.672 -18.406 1 92.62 90 LEU A C 1
ATOM 708 O O . LEU A 1 90 ? 20.234 -19.781 -19.516 1 92.62 90 LEU A O 1
ATOM 712 N N . LEU A 1 91 ? 20.047 -20.359 -17.344 1 93.12 91 LEU A N 1
ATOM 713 C CA . LEU A 1 91 ? 21.25 -21.188 -17.375 1 93.12 91 LEU A CA 1
ATOM 714 C C . LEU A 1 91 ? 20.922 -22.625 -17 1 93.12 91 LEU A C 1
ATOM 716 O O . LEU A 1 91 ? 19.938 -22.891 -16.312 1 93.12 91 LEU A O 1
ATOM 720 N N . SER A 1 92 ? 21.719 -23.5 -17.453 1 92.94 92 SER A N 1
ATOM 721 C CA . SER A 1 92 ? 21.562 -24.906 -17.109 1 92.94 92 SER A CA 1
ATOM 722 C C . SER A 1 92 ? 22.906 -25.625 -17.094 1 92.94 92 SER A C 1
ATOM 724 O O . SER A 1 92 ? 23.812 -25.281 -17.875 1 92.94 92 SER A O 1
ATOM 726 N N . GLU A 1 93 ? 23 -26.5 -16.156 1 90.25 93 GLU A N 1
ATOM 727 C CA . GLU A 1 93 ? 24.156 -27.375 -16.125 1 90.25 93 GLU A CA 1
ATOM 728 C C . GLU A 1 93 ? 24.047 -28.484 -17.156 1 90.25 93 GLU A C 1
ATOM 730 O O . GLU A 1 93 ? 25.031 -29.156 -17.484 1 90.25 93 GLU A O 1
ATOM 735 N N . THR A 1 94 ? 22.812 -28.703 -17.609 1 85.12 94 THR A N 1
ATOM 736 C CA . THR A 1 94 ? 22.547 -29.719 -18.625 1 85.12 94 THR A CA 1
ATOM 737 C C . THR A 1 94 ? 22.672 -29.125 -20.016 1 85.12 94 THR A C 1
ATOM 739 O O . THR A 1 94 ? 21.922 -28.219 -20.391 1 85.12 94 THR A O 1
ATOM 742 N N . PRO A 1 95 ? 23.625 -29.734 -20.75 1 80.69 95 PRO A N 1
ATOM 743 C CA . PRO A 1 95 ? 23.703 -29.25 -22.125 1 80.69 95 PRO A CA 1
ATOM 744 C C . PRO A 1 95 ? 22.422 -29.5 -22.906 1 80.69 95 PRO A C 1
ATOM 746 O O . PRO A 1 95 ? 21.781 -30.547 -22.75 1 80.69 95 PRO A O 1
ATOM 749 N N . ASP A 1 96 ? 21.969 -28.672 -23.672 1 80.69 96 ASP A N 1
ATOM 750 C CA . ASP A 1 96 ? 20.812 -28.766 -24.562 1 80.69 96 ASP A CA 1
ATOM 751 C C . ASP A 1 96 ? 19.531 -28.984 -23.766 1 80.69 96 ASP A C 1
ATOM 753 O O . ASP A 1 96 ? 18.766 -29.906 -24.047 1 80.69 96 ASP A O 1
ATOM 757 N N . ASN A 1 97 ? 19.484 -28.312 -22.688 1 84.31 97 ASN A N 1
ATOM 758 C CA . ASN A 1 97 ? 18.25 -28.344 -21.938 1 84.31 97 ASN A CA 1
ATOM 759 C C . ASN A 1 97 ? 17.031 -28.016 -22.812 1 84.31 97 ASN A C 1
ATOM 761 O O . ASN A 1 97 ? 17 -26.953 -23.438 1 84.31 97 ASN A O 1
ATOM 765 N N . ASP A 1 98 ? 16 -28.875 -22.797 1 83.19 98 ASP A N 1
ATOM 766 C CA . ASP A 1 98 ? 14.859 -28.797 -23.703 1 83.19 98 ASP A CA 1
ATOM 767 C C . ASP A 1 98 ? 14.094 -27.484 -23.484 1 83.19 98 ASP A C 1
ATOM 769 O O . ASP A 1 98 ? 13.664 -26.844 -24.453 1 83.19 98 ASP A O 1
ATOM 773 N N . TRP A 1 99 ? 13.891 -27.141 -22.266 1 82 99 TRP A N 1
ATOM 774 C CA . TRP A 1 99 ? 13.141 -25.922 -21.953 1 82 99 TRP A CA 1
ATOM 775 C C . TRP A 1 99 ? 13.852 -24.688 -22.484 1 82 99 TRP A C 1
ATOM 777 O O . TRP A 1 99 ? 13.227 -23.797 -23.047 1 82 99 TRP A O 1
ATOM 787 N N . ILE A 1 100 ? 15.141 -24.641 -22.328 1 85.62 100 ILE A N 1
ATOM 788 C CA . ILE A 1 100 ? 15.945 -23.516 -22.781 1 85.62 100 ILE A CA 1
ATOM 789 C C . ILE A 1 100 ? 15.898 -23.422 -24.297 1 85.62 100 ILE A C 1
ATOM 791 O O . ILE A 1 100 ? 15.672 -22.344 -24.859 1 85.62 100 ILE A O 1
ATOM 795 N N . THR A 1 101 ? 16.047 -24.547 -24.891 1 86.94 101 THR A N 1
ATOM 796 C CA . THR A 1 101 ? 16.047 -24.594 -26.344 1 86.94 101 THR A CA 1
ATOM 797 C C . THR A 1 101 ? 14.703 -24.141 -26.906 1 86.94 101 THR A C 1
ATOM 799 O O . THR A 1 101 ? 14.648 -23.312 -27.812 1 86.94 101 THR A O 1
ATOM 802 N N . LYS A 1 102 ? 13.695 -24.641 -26.359 1 86.25 102 LYS A N 1
ATOM 803 C CA . LYS A 1 102 ? 12.359 -24.328 -26.844 1 86.25 102 LYS A CA 1
ATOM 804 C C . LYS A 1 102 ? 12.008 -22.859 -26.562 1 86.25 102 LYS A C 1
ATOM 806 O O . LYS A 1 102 ? 11.391 -22.203 -27.406 1 86.25 102 LYS A O 1
ATOM 811 N N . SER A 1 103 ? 12.383 -22.406 -25.375 1 86.56 103 SER A N 1
ATOM 812 C CA . SER A 1 103 ? 12.109 -21.016 -25.031 1 86.56 103 SER A CA 1
ATOM 813 C C . SER A 1 103 ? 12.836 -20.062 -25.953 1 86.56 103 SER A C 1
ATOM 815 O O . SER A 1 103 ? 12.242 -19.094 -26.453 1 86.56 103 SER A O 1
ATOM 817 N N . ALA A 1 104 ? 14.094 -20.344 -26.234 1 88.31 104 ALA A N 1
ATOM 818 C CA . ALA A 1 104 ? 14.875 -19.516 -27.141 1 88.31 104 ALA A CA 1
ATOM 819 C C . ALA A 1 104 ? 14.281 -19.516 -28.547 1 88.31 104 ALA A C 1
ATOM 821 O O . ALA A 1 104 ? 14.195 -18.469 -29.188 1 88.31 104 ALA A O 1
ATOM 822 N N . ALA A 1 105 ? 13.891 -20.641 -28.969 1 89.31 105 ALA A N 1
ATOM 823 C CA . ALA A 1 105 ? 13.305 -20.781 -30.297 1 89.31 105 ALA A CA 1
ATOM 824 C C . ALA A 1 105 ? 12.016 -19.969 -30.406 1 89.31 105 ALA A C 1
ATOM 826 O O . ALA A 1 105 ? 11.766 -19.344 -31.438 1 89.31 105 ALA A O 1
ATOM 827 N N . THR A 1 106 ? 11.242 -20.078 -29.422 1 86.25 106 THR A N 1
ATOM 828 C CA . THR A 1 106 ? 9.969 -19.359 -29.438 1 86.25 106 THR A CA 1
ATOM 829 C C . THR A 1 106 ? 10.203 -17.859 -29.469 1 86.25 106 THR A C 1
ATOM 831 O O . THR A 1 106 ? 9.508 -17.125 -30.172 1 86.25 106 THR A O 1
ATOM 834 N N . VAL A 1 107 ? 11.133 -17.359 -28.672 1 86.75 107 VAL A N 1
ATOM 835 C CA . VAL A 1 107 ? 11.461 -15.938 -28.656 1 86.75 107 VAL A CA 1
ATOM 836 C C . VAL A 1 107 ? 11.867 -15.492 -30.062 1 86.75 107 VAL A C 1
ATOM 838 O O . VAL A 1 107 ? 11.375 -14.477 -30.562 1 86.75 107 VAL A O 1
ATOM 841 N N . ARG A 1 108 ? 12.609 -16.281 -30.688 1 89.88 108 ARG A N 1
ATOM 842 C CA . ARG A 1 108 ? 13.094 -15.945 -32.031 1 89.88 108 ARG A CA 1
ATOM 843 C C . ARG A 1 108 ? 11.961 -16 -33.031 1 89.88 108 ARG A C 1
ATOM 845 O O . ARG A 1 108 ? 11.875 -15.148 -33.938 1 89.88 108 ARG A O 1
ATOM 852 N N . ALA A 1 109 ? 11.203 -16.906 -32.875 1 88.12 109 ALA A N 1
ATOM 853 C CA . ALA A 1 109 ? 10.07 -17.062 -33.781 1 88.12 109 ALA A CA 1
ATOM 854 C C . ALA A 1 109 ? 9.117 -15.883 -33.688 1 88.12 109 ALA A C 1
ATOM 856 O O . ALA A 1 109 ? 8.453 -15.539 -34.688 1 88.12 109 ALA A O 1
ATOM 857 N N . ASN A 1 110 ? 9.117 -15.281 -32.594 1 84.38 110 ASN A N 1
ATOM 858 C CA . ASN A 1 110 ? 8.227 -14.148 -32.375 1 84.38 110 ASN A CA 1
ATOM 859 C C . ASN A 1 110 ? 8.945 -12.82 -32.594 1 84.38 110 ASN A C 1
ATOM 861 O O . ASN A 1 110 ? 8.477 -11.773 -32.156 1 84.38 110 ASN A O 1
ATOM 865 N N . GLY A 1 111 ? 10.062 -12.867 -33.125 1 81.75 111 GLY A N 1
ATOM 866 C CA . GLY A 1 111 ? 10.781 -11.672 -33.531 1 81.75 111 GLY A CA 1
ATOM 867 C C . GLY A 1 111 ? 11.711 -11.125 -32.469 1 81.75 111 GLY A C 1
ATOM 868 O O . GLY A 1 111 ? 12.273 -10.039 -32.625 1 81.75 111 GLY A O 1
ATOM 869 N N . GLY A 1 112 ? 11.828 -11.93 -31.422 1 86.12 112 GLY A N 1
ATOM 870 C CA . GLY A 1 112 ? 12.742 -11.492 -30.375 1 86.12 112 GLY A CA 1
ATOM 871 C C . GLY A 1 112 ? 14.164 -11.977 -30.578 1 86.12 112 GLY A C 1
ATOM 872 O O . GLY A 1 112 ? 14.445 -12.695 -31.547 1 86.12 112 GLY A O 1
ATOM 873 N N . THR A 1 113 ? 15.047 -11.391 -29.734 1 88.62 113 THR A N 1
ATOM 874 C CA . THR A 1 113 ? 16.453 -11.781 -29.797 1 88.62 113 THR A CA 1
ATOM 875 C C . THR A 1 113 ? 16.938 -12.273 -28.438 1 88.62 113 THR A C 1
ATOM 877 O O . THR A 1 113 ? 16.516 -11.758 -27.391 1 88.62 113 THR A O 1
ATOM 880 N N . VAL A 1 114 ? 17.656 -13.359 -28.469 1 91.88 114 VAL A N 1
ATOM 881 C CA . VAL A 1 114 ? 18.375 -13.836 -27.297 1 91.88 114 VAL A CA 1
ATOM 882 C C . VAL A 1 114 ? 19.859 -14.016 -27.641 1 91.88 114 VAL A C 1
ATOM 884 O O . VAL A 1 114 ? 20.219 -14.25 -28.797 1 91.88 114 VAL A O 1
ATOM 887 N N . GLU A 1 115 ? 20.656 -13.797 -26.688 1 92.81 115 GLU A N 1
ATOM 888 C CA . GLU A 1 115 ? 22.094 -14.055 -26.812 1 92.81 115 GLU A CA 1
ATOM 889 C C . GLU A 1 115 ? 22.453 -15.438 -26.266 1 92.81 115 GLU A C 1
ATOM 891 O O . GLU A 1 115 ? 22.422 -15.664 -25.062 1 92.81 115 GLU A O 1
ATOM 896 N N . ASP A 1 116 ? 22.875 -16.25 -27.172 1 91.88 116 ASP A N 1
ATOM 897 C CA . ASP A 1 116 ? 23.25 -17.594 -26.766 1 91.88 116 ASP A CA 1
ATOM 898 C C . ASP A 1 116 ? 24.547 -17.578 -25.953 1 91.88 116 ASP A C 1
ATOM 900 O O . ASP A 1 116 ? 25.469 -16.828 -26.281 1 91.88 116 ASP A O 1
ATOM 904 N N . LEU A 1 117 ? 24.469 -18.344 -24.938 1 91.62 117 LEU A N 1
ATOM 905 C CA . LEU A 1 117 ? 25.641 -18.516 -24.094 1 91.62 117 LEU A CA 1
ATOM 906 C C . LEU A 1 117 ? 26.141 -19.953 -24.156 1 91.62 117 LEU A C 1
ATOM 908 O O . LEU A 1 117 ? 25.734 -20.797 -23.344 1 91.62 117 LEU A O 1
ATOM 912 N N . ASP A 1 118 ? 27.062 -20.172 -25.062 1 86.31 118 ASP A N 1
ATOM 913 C CA . ASP A 1 118 ? 27.656 -21.5 -25.125 1 86.31 118 ASP A CA 1
ATOM 914 C C . ASP A 1 118 ? 28.438 -21.812 -23.844 1 86.31 118 ASP A C 1
ATOM 916 O O . ASP A 1 118 ? 28.453 -22.953 -23.375 1 86.31 118 ASP A O 1
ATOM 920 N N . ASP A 1 119 ? 29.047 -20.797 -23.438 1 85 119 ASP A N 1
ATOM 921 C CA . ASP A 1 119 ? 29.688 -20.766 -22.125 1 85 119 ASP A CA 1
ATOM 922 C C . ASP A 1 119 ? 29.156 -19.641 -21.266 1 85 119 ASP A C 1
ATOM 924 O O . ASP A 1 119 ? 29.328 -18.453 -21.594 1 85 119 ASP 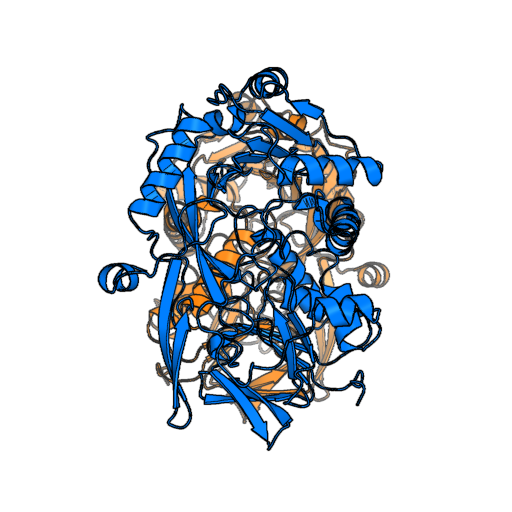A O 1
ATOM 928 N N . ALA A 1 120 ? 28.562 -20.078 -20.203 1 83.94 120 ALA A N 1
ATOM 929 C CA . ALA A 1 120 ? 27.891 -19.125 -19.328 1 83.94 120 ALA A CA 1
ATOM 930 C C . ALA A 1 120 ? 28.875 -18.094 -18.781 1 83.94 120 ALA A C 1
ATOM 932 O O . ALA A 1 120 ? 28.484 -17 -18.375 1 83.94 120 ALA A O 1
ATOM 933 N N . LYS A 1 121 ? 30.094 -18.375 -18.828 1 80.69 121 LYS A N 1
ATOM 934 C CA . LYS A 1 121 ? 31.109 -17.438 -18.375 1 80.69 121 LYS A CA 1
ATOM 935 C C . LYS A 1 121 ? 31.125 -16.188 -19.234 1 80.69 121 LYS A C 1
ATOM 937 O O . LYS A 1 121 ? 31.609 -15.125 -18.812 1 80.69 121 LYS A O 1
ATOM 942 N N . SER A 1 122 ? 30.625 -16.328 -20.438 1 82.5 122 SER A N 1
ATOM 943 C CA . SER A 1 122 ? 30.547 -15.172 -21.328 1 82.5 122 SER A CA 1
ATOM 944 C C . SER A 1 122 ? 29.641 -14.094 -20.75 1 82.5 122 SER A C 1
ATOM 946 O O . SER A 1 122 ? 29.781 -12.914 -21.078 1 82.5 122 SER A O 1
ATOM 948 N N . LEU A 1 123 ? 28.703 -14.578 -19.984 1 85.56 123 LEU A N 1
ATOM 949 C CA . LEU A 1 123 ? 27.828 -13.633 -19.281 1 85.56 123 LEU A CA 1
ATOM 950 C C . LEU A 1 123 ? 28.641 -12.664 -18.438 1 85.56 123 LEU A C 1
ATOM 952 O O . LEU A 1 123 ? 28.281 -11.484 -18.328 1 85.56 123 LEU A O 1
ATOM 956 N N . LEU A 1 124 ? 29.734 -13.133 -17.984 1 81.12 124 LEU A N 1
ATOM 957 C CA . LEU A 1 124 ? 30.578 -12.344 -17.094 1 81.12 124 LEU A CA 1
ATOM 958 C C . LEU A 1 124 ? 31.312 -11.258 -17.859 1 81.12 124 LEU A C 1
ATOM 960 O O . LEU A 1 124 ? 31.781 -10.273 -17.266 1 81.12 124 LEU A O 1
ATOM 964 N N . LYS A 1 125 ? 31.375 -11.445 -19.109 1 80.69 125 LYS A N 1
ATOM 965 C CA . LYS A 1 125 ? 31.953 -10.398 -19.953 1 80.69 125 LYS A CA 1
ATOM 966 C C . LYS A 1 125 ? 31.016 -9.203 -20.062 1 80.69 125 LYS A C 1
ATOM 968 O O . LYS A 1 125 ? 31.469 -8.055 -20.062 1 80.69 125 LYS A O 1
ATOM 973 N N . SER A 1 126 ? 29.797 -9.555 -20.062 1 80.38 126 SER A N 1
ATOM 974 C CA . SER A 1 126 ? 28.781 -8.508 -20.188 1 80.38 126 SER A CA 1
ATOM 975 C C . SER A 1 126 ? 28.484 -7.879 -18.828 1 80.38 126 SER A C 1
ATOM 977 O O . SER A 1 126 ? 28.047 -6.727 -18.75 1 80.38 126 SER A O 1
ATOM 979 N N . PHE A 1 127 ? 28.719 -8.734 -17.797 1 84.69 127 PHE A N 1
ATOM 980 C CA . PHE A 1 127 ? 28.422 -8.281 -16.438 1 84.69 127 PHE A CA 1
ATOM 981 C C . PHE A 1 127 ? 29.609 -8.555 -15.516 1 84.69 127 PHE A C 1
ATOM 983 O O . PHE A 1 127 ? 29.531 -9.398 -14.625 1 84.69 127 PHE A O 1
ATOM 990 N N . PRO A 1 128 ? 30.562 -7.75 -15.586 1 77.94 128 PRO A N 1
ATOM 991 C CA . PRO A 1 128 ? 31.812 -8.039 -14.898 1 77.94 128 PRO A CA 1
ATOM 992 C C . PRO A 1 128 ? 31.688 -7.98 -13.383 1 77.94 128 PRO A C 1
ATOM 994 O O . PRO A 1 128 ? 32.531 -8.516 -12.664 1 77.94 128 PRO A O 1
ATOM 997 N N . ASN A 1 129 ? 30.672 -7.383 -12.961 1 76.88 129 ASN A N 1
ATOM 998 C CA . ASN A 1 129 ? 30.5 -7.23 -11.516 1 76.88 129 ASN A CA 1
ATOM 999 C C . ASN A 1 129 ? 30 -8.516 -10.875 1 76.88 129 ASN A C 1
ATOM 1001 O O . ASN A 1 129 ? 30.047 -8.664 -9.648 1 76.88 129 ASN A O 1
ATOM 1005 N N . ILE A 1 130 ? 29.609 -9.398 -11.672 1 78.44 130 ILE A N 1
ATOM 1006 C CA . ILE A 1 130 ? 29.062 -10.633 -11.117 1 78.44 130 ILE A CA 1
ATOM 1007 C C . ILE A 1 130 ? 30.172 -11.68 -11.016 1 78.44 130 ILE A C 1
ATOM 1009 O O . ILE A 1 130 ? 30.938 -11.875 -11.961 1 78.44 130 ILE A O 1
ATOM 1013 N N . GLN A 1 131 ? 30.547 -12.102 -9.852 1 80.5 131 GLN A N 1
ATOM 1014 C CA . GLN A 1 131 ? 31.562 -13.133 -9.641 1 80.5 131 GLN A CA 1
ATOM 1015 C C . GLN A 1 131 ? 30.906 -14.5 -9.461 1 80.5 131 GLN A C 1
ATOM 1017 O O . GLN A 1 131 ? 31.297 -15.258 -8.562 1 80.5 131 GLN A O 1
ATOM 1022 N N . SER A 1 132 ? 30.016 -14.805 -10.336 1 86.62 132 SER A N 1
ATOM 1023 C CA . SER A 1 132 ? 29.266 -16.062 -10.25 1 86.62 132 SER A CA 1
ATOM 1024 C C . SER A 1 132 ? 30.109 -17.234 -10.727 1 86.62 132 SER A C 1
ATOM 1026 O O . SER A 1 132 ? 31.016 -17.078 -11.539 1 86.62 132 SER A O 1
ATOM 1028 N N . LYS A 1 133 ? 29.844 -18.375 -10.148 1 88.81 133 LYS A N 1
ATOM 1029 C CA . LYS A 1 133 ? 30.438 -19.625 -10.594 1 88.81 133 LYS A CA 1
ATOM 1030 C C . LYS A 1 133 ? 29.562 -20.312 -11.641 1 88.81 133 LYS A C 1
ATOM 1032 O O . LYS A 1 133 ? 28.625 -21.031 -11.297 1 88.81 133 LYS A O 1
ATOM 1037 N N . LEU A 1 134 ? 29.922 -20.172 -12.891 1 89.06 134 LEU A N 1
ATOM 1038 C CA . LEU A 1 134 ? 29.047 -20.625 -13.969 1 89.06 134 LEU A CA 1
ATOM 1039 C C . LEU A 1 134 ? 29.766 -21.625 -14.867 1 89.06 134 LEU A C 1
ATOM 1041 O O . LEU A 1 134 ? 29.328 -21.875 -15.992 1 89.06 134 LEU A O 1
ATOM 1045 N N . ASP A 1 135 ? 30.719 -22.172 -14.258 1 86.12 135 ASP A N 1
ATOM 1046 C CA . ASP A 1 135 ? 31.516 -23.109 -15.039 1 86.12 135 ASP A CA 1
ATOM 1047 C C . ASP A 1 135 ? 30.672 -24.281 -15.531 1 86.12 135 ASP A C 1
ATOM 1049 O O . ASP A 1 135 ? 29.938 -24.891 -14.75 1 86.12 135 ASP A O 1
ATOM 1053 N N . GLY A 1 136 ? 30.844 -24.516 -16.812 1 86.19 136 GLY A N 1
ATOM 1054 C CA . GLY A 1 136 ? 30.203 -25.688 -17.391 1 86.19 136 GLY A CA 1
ATOM 1055 C C . GLY A 1 136 ? 28.734 -25.453 -17.719 1 86.19 136 GLY A C 1
ATOM 1056 O O . GLY A 1 136 ? 28.062 -26.359 -18.219 1 86.19 136 GLY A O 1
ATOM 1057 N N . MET A 1 137 ? 28.312 -24.312 -17.531 1 91.19 137 MET A N 1
ATOM 1058 C CA . MET A 1 137 ? 26.906 -24.031 -17.781 1 91.19 137 MET A CA 1
ATOM 1059 C C . MET A 1 137 ? 26.719 -23.375 -19.141 1 91.19 137 MET A C 1
ATOM 1061 O O . MET A 1 137 ? 27.656 -22.766 -19.688 1 91.19 137 MET A O 1
ATOM 1065 N N . ASN A 1 138 ? 25.578 -23.594 -19.703 1 91.88 138 ASN A N 1
ATOM 1066 C CA . ASN A 1 138 ? 25.156 -22.938 -20.938 1 91.88 138 ASN A CA 1
ATOM 1067 C C . ASN A 1 138 ? 23.766 -22.328 -20.797 1 91.88 138 ASN A C 1
ATOM 1069 O O . ASN A 1 138 ? 23.094 -22.547 -19.797 1 91.88 138 ASN A O 1
ATOM 1073 N N . GLY A 1 139 ? 23.297 -21.578 -21.797 1 92.94 139 GLY A N 1
ATOM 1074 C CA . GLY A 1 139 ? 21.984 -20.953 -21.781 1 92.94 139 GLY A CA 1
ATOM 1075 C C . GLY A 1 139 ? 21.875 -19.75 -22.703 1 92.94 139 GLY A C 1
ATOM 1076 O O . GLY A 1 139 ? 22.422 -19.766 -23.797 1 92.94 139 GLY A O 1
ATOM 1077 N N . TYR A 1 140 ? 21.125 -18.828 -22.328 1 93 140 TYR A N 1
ATOM 1078 C CA . TYR A 1 140 ? 21.047 -17.609 -23.109 1 93 140 TYR A CA 1
ATOM 1079 C C . TYR A 1 140 ? 20.703 -16.406 -22.234 1 93 140 TYR A C 1
ATOM 1081 O O . TYR A 1 140 ? 20.266 -16.578 -21.094 1 93 140 TYR A O 1
ATOM 1089 N N . LEU A 1 141 ? 21.047 -15.266 -22.734 1 93.56 141 LEU A N 1
ATOM 1090 C CA . LEU A 1 141 ? 20.688 -13.977 -22.156 1 93.56 141 LEU A CA 1
ATOM 1091 C C . LEU A 1 141 ? 19.625 -13.273 -23 1 93.56 141 LEU A C 1
ATOM 1093 O O . LEU A 1 141 ? 19.781 -13.156 -24.219 1 93.56 141 LEU A O 1
ATOM 1097 N N . ASN A 1 142 ? 18.5 -12.969 -22.375 1 93.56 142 ASN A N 1
ATOM 1098 C CA . ASN A 1 142 ? 17.5 -12.102 -23 1 93.56 142 ASN A CA 1
ATOM 1099 C C . ASN A 1 142 ? 17.469 -10.727 -22.328 1 93.56 142 ASN A C 1
ATOM 1101 O O . ASN A 1 142 ? 17.062 -10.602 -21.172 1 93.56 142 ASN A O 1
ATOM 1105 N N . ARG A 1 143 ? 17.766 -9.75 -23.062 1 91.81 143 ARG A N 1
ATOM 1106 C CA . ARG A 1 143 ? 17.844 -8.406 -22.516 1 91.81 143 ARG A CA 1
ATOM 1107 C C . ARG A 1 143 ? 16.453 -7.805 -22.312 1 91.81 143 ARG A C 1
ATOM 1109 O O . ARG A 1 143 ? 16.281 -6.887 -21.516 1 91.81 143 ARG A O 1
ATOM 1116 N N . ARG A 1 144 ? 15.555 -8.398 -23.141 1 90.75 144 ARG A N 1
ATOM 1117 C CA . ARG A 1 144 ? 14.172 -7.992 -22.938 1 90.75 144 ARG A CA 1
ATOM 1118 C C . ARG A 1 144 ? 13.547 -8.75 -21.766 1 90.75 144 ARG A C 1
ATOM 1120 O O . ARG A 1 144 ? 13.289 -9.953 -21.859 1 90.75 144 ARG A O 1
ATOM 1127 N N . GLY A 1 145 ? 13.461 -8.141 -20.641 1 92.69 145 GLY A N 1
ATOM 1128 C CA . GLY A 1 145 ? 12.977 -8.727 -19.406 1 92.69 145 GLY A CA 1
ATOM 1129 C C . GLY A 1 145 ? 13.695 -8.211 -18.172 1 92.69 145 GLY A C 1
ATOM 1130 O O . GLY A 1 145 ? 14.586 -7.363 -18.281 1 92.69 145 GLY A O 1
ATOM 1131 N N . GLY A 1 146 ? 13.398 -8.688 -17.125 1 96.25 146 GLY A N 1
ATOM 1132 C CA . GLY A 1 146 ? 13.93 -8.258 -15.836 1 96.25 146 GLY A CA 1
ATOM 1133 C C . GLY A 1 146 ? 13.055 -8.648 -14.664 1 96.25 146 GLY A C 1
ATOM 1134 O O . GLY A 1 146 ? 12.703 -9.82 -14.508 1 96.25 146 GLY A O 1
ATOM 1135 N N . TRP A 1 147 ? 12.812 -7.703 -13.906 1 97.38 147 TRP A N 1
ATOM 1136 C CA . TRP A 1 147 ? 12 -7.977 -12.727 1 97.38 147 TRP A CA 1
ATOM 1137 C C . TRP A 1 147 ? 11.141 -6.77 -12.367 1 97.38 147 TRP A C 1
ATOM 1139 O O . TRP A 1 147 ? 11.344 -5.676 -12.891 1 97.38 147 TRP A O 1
ATOM 1149 N N . ALA A 1 148 ? 10.109 -7.012 -11.594 1 97.81 148 ALA A N 1
ATOM 1150 C CA . ALA A 1 148 ? 9.227 -5.945 -11.117 1 97.81 148 ALA A CA 1
ATOM 1151 C C . ALA A 1 148 ? 9.055 -6.008 -9.609 1 97.81 148 ALA A C 1
ATOM 1153 O O . ALA A 1 148 ? 9.148 -7.086 -9.008 1 97.81 148 ALA A O 1
ATOM 1154 N N . ASP A 1 149 ? 8.938 -4.84 -9.016 1 97.31 149 ASP A N 1
ATOM 1155 C CA . ASP A 1 149 ? 8.516 -4.762 -7.621 1 97.31 149 ASP A CA 1
ATOM 1156 C C . ASP A 1 149 ? 7.062 -5.203 -7.465 1 97.31 149 ASP A C 1
ATOM 1158 O O . ASP A 1 149 ? 6.141 -4.445 -7.777 1 97.31 149 ASP A O 1
ATOM 1162 N N . ALA A 1 150 ? 6.895 -6.383 -6.949 1 97.94 150 ALA A N 1
ATOM 1163 C CA . ALA A 1 150 ? 5.574 -7.008 -6.922 1 97.94 150 ALA A CA 1
ATOM 1164 C C . ALA A 1 150 ? 4.648 -6.285 -5.949 1 97.94 150 ALA A C 1
ATOM 1166 O O . ALA A 1 150 ? 3.512 -5.949 -6.297 1 97.94 150 ALA A O 1
ATOM 1167 N N . ALA A 1 151 ? 5.113 -6.059 -4.762 1 97.31 151 ALA A N 1
ATOM 1168 C CA . ALA A 1 151 ? 4.289 -5.414 -3.744 1 97.31 151 ALA A CA 1
ATOM 1169 C C . ALA A 1 151 ? 3.834 -4.031 -4.203 1 97.31 151 ALA A C 1
ATOM 1171 O O . ALA A 1 151 ? 2.66 -3.68 -4.062 1 97.31 151 ALA A O 1
ATOM 1172 N N . SER A 1 152 ? 4.781 -3.279 -4.746 1 96.56 152 SER A N 1
ATOM 1173 C CA . SER A 1 152 ? 4.445 -1.929 -5.188 1 96.56 152 SER A CA 1
ATOM 1174 C C . SER A 1 152 ? 3.469 -1.956 -6.359 1 96.56 152 SER A C 1
ATOM 1176 O O . SER A 1 152 ? 2.629 -1.064 -6.496 1 96.56 152 SER A O 1
ATOM 1178 N N . SER A 1 153 ? 3.559 -2.957 -7.227 1 98.31 153 SER A N 1
ATOM 1179 C CA . SER A 1 153 ? 2.631 -3.105 -8.344 1 98.31 153 SER A CA 1
ATOM 1180 C C . SER A 1 153 ? 1.223 -3.422 -7.852 1 98.31 153 SER A C 1
ATOM 1182 O O . SER A 1 153 ? 0.245 -2.869 -8.359 1 98.31 153 SER A O 1
ATOM 1184 N N . ILE A 1 154 ? 1.143 -4.266 -6.863 1 98.56 154 ILE A N 1
ATOM 1185 C CA . ILE A 1 154 ? -0.154 -4.633 -6.301 1 98.56 154 ILE A CA 1
ATOM 1186 C C . ILE A 1 154 ? -0.756 -3.432 -5.57 1 98.56 154 ILE A C 1
ATOM 1188 O O . ILE A 1 154 ? -1.969 -3.217 -5.613 1 98.56 154 ILE A O 1
ATOM 1192 N N . GLN A 1 155 ? 0.086 -2.74 -4.898 1 97.88 155 GLN A N 1
ATOM 1193 C CA . GLN A 1 155 ? -0.386 -1.524 -4.242 1 97.88 155 GLN A CA 1
ATOM 1194 C C . GLN A 1 155 ? -1.001 -0.559 -5.25 1 97.88 155 GLN A C 1
ATOM 1196 O O . GLN A 1 155 ? -2.062 0.015 -5.004 1 97.88 155 GLN A O 1
ATOM 1201 N N . LYS A 1 156 ? -0.325 -0.319 -6.34 1 97.5 156 LYS A N 1
ATOM 1202 C CA . LYS A 1 156 ? -0.851 0.537 -7.398 1 97.5 156 LYS A CA 1
ATOM 1203 C C . LYS A 1 156 ? -2.197 0.023 -7.902 1 97.5 156 LYS A C 1
ATOM 1205 O O . LYS A 1 156 ? -3.143 0.798 -8.062 1 97.5 156 LYS A O 1
ATOM 1210 N N . LEU A 1 157 ? -2.188 -1.227 -8.133 1 98.44 157 LEU A N 1
ATOM 1211 C CA . LEU A 1 157 ? -3.408 -1.848 -8.633 1 98.44 157 LEU A CA 1
ATOM 1212 C C . LEU A 1 157 ? -4.555 -1.668 -7.648 1 98.44 157 LEU A C 1
ATOM 1214 O O . LEU A 1 157 ? -5.676 -1.33 -8.039 1 98.44 157 LEU A O 1
ATOM 1218 N N . ALA A 1 158 ? -4.348 -1.912 -6.375 1 98.56 158 ALA A N 1
ATOM 1219 C CA . ALA A 1 158 ? -5.359 -1.716 -5.336 1 98.56 158 ALA A CA 1
ATOM 1220 C C . ALA A 1 158 ? -5.828 -0.265 -5.297 1 98.56 158 ALA A C 1
ATOM 1222 O O . ALA A 1 158 ? -7.023 0.004 -5.168 1 98.56 158 ALA A O 1
ATOM 1223 N N . SER A 1 159 ? -4.887 0.611 -5.391 1 97.56 159 SER A N 1
ATOM 1224 C CA . SER A 1 159 ? -5.207 2.035 -5.414 1 97.56 159 SER A CA 1
ATOM 1225 C C . SER A 1 159 ? -6.086 2.385 -6.609 1 97.56 159 SER A C 1
ATOM 1227 O O . SER A 1 159 ? -7.078 3.105 -6.469 1 97.56 159 SER A O 1
ATOM 1229 N N . GLN A 1 160 ? -5.754 1.882 -7.762 1 97.81 160 GLN A N 1
ATOM 1230 C CA . GLN A 1 160 ? -6.547 2.123 -8.961 1 97.81 160 GLN A CA 1
ATOM 1231 C C . GLN A 1 160 ? -7.969 1.597 -8.797 1 97.81 160 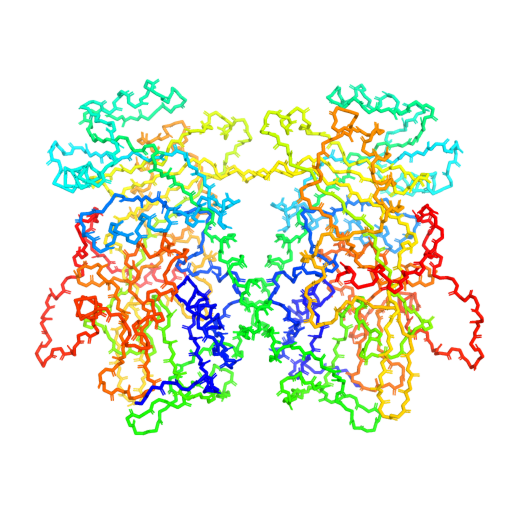GLN A C 1
ATOM 1233 O O . GLN A 1 160 ? -8.93 2.254 -9.195 1 97.81 160 GLN A O 1
ATOM 1238 N N . CYS A 1 161 ? -8.062 0.44 -8.211 1 98.62 161 CYS A N 1
ATOM 1239 C CA . CYS A 1 161 ? -9.375 -0.141 -7.969 1 98.62 161 CYS A CA 1
ATOM 1240 C C . CYS A 1 161 ? -10.211 0.768 -7.078 1 98.62 161 CYS A C 1
ATOM 1242 O O . CYS A 1 161 ? -11.352 1.103 -7.418 1 98.62 161 CYS A O 1
ATOM 1244 N N . SER A 1 162 ? -9.641 1.124 -5.988 1 96.81 162 SER A N 1
ATOM 1245 C CA . SER A 1 162 ? -10.383 1.912 -5.016 1 96.81 162 SER A CA 1
ATOM 1246 C C . SER A 1 162 ? -10.773 3.271 -5.582 1 96.81 162 SER A C 1
ATOM 1248 O O . SER A 1 162 ? -11.891 3.746 -5.363 1 96.81 162 SER A O 1
ATOM 1250 N N . VAL A 1 163 ? -9.875 3.918 -6.309 1 96.38 163 VAL A N 1
ATOM 1251 C CA . VAL A 1 163 ? -10.141 5.211 -6.93 1 96.38 163 VAL A CA 1
ATOM 1252 C C . VAL A 1 163 ? -11.242 5.066 -7.973 1 96.38 163 VAL A C 1
ATOM 1254 O O . VAL A 1 163 ? -12.062 5.973 -8.148 1 96.38 163 VAL A O 1
ATOM 1257 N N . ALA A 1 164 ? -11.258 3.898 -8.633 1 97.44 164 ALA A N 1
ATOM 1258 C CA . ALA A 1 164 ? -12.234 3.646 -9.688 1 97.44 164 ALA A CA 1
ATOM 1259 C C . ALA A 1 164 ? -13.609 3.346 -9.109 1 97.44 164 ALA A C 1
ATOM 1261 O O . ALA A 1 164 ? -14.609 3.311 -9.836 1 97.44 164 ALA A O 1
ATOM 1262 N N . GLY A 1 165 ? -13.672 3.102 -7.836 1 97.38 165 GLY A N 1
ATOM 1263 C CA . GLY A 1 165 ? -14.961 2.871 -7.207 1 97.38 165 GLY A CA 1
ATOM 1264 C C . GLY A 1 165 ? -15.172 1.428 -6.793 1 97.38 165 GLY A C 1
ATOM 1265 O O . GLY A 1 165 ? -16.297 1.021 -6.5 1 97.38 165 GLY A O 1
ATOM 1266 N N . VAL A 1 166 ? -14.18 0.616 -6.828 1 98.75 166 VAL A N 1
ATOM 1267 C CA . VAL A 1 166 ? -14.234 -0.746 -6.309 1 98.75 166 VAL A CA 1
ATOM 1268 C C . VAL A 1 166 ? -14.062 -0.727 -4.793 1 98.75 166 VAL A C 1
ATOM 1270 O O . VAL A 1 166 ? -13.172 -0.048 -4.27 1 98.75 166 VAL A O 1
ATOM 1273 N N . SER A 1 167 ? -14.938 -1.426 -4.094 1 98.81 167 SER A N 1
ATOM 1274 C CA . SER A 1 167 ? -14.758 -1.555 -2.65 1 98.81 167 SER A CA 1
ATOM 1275 C C . SER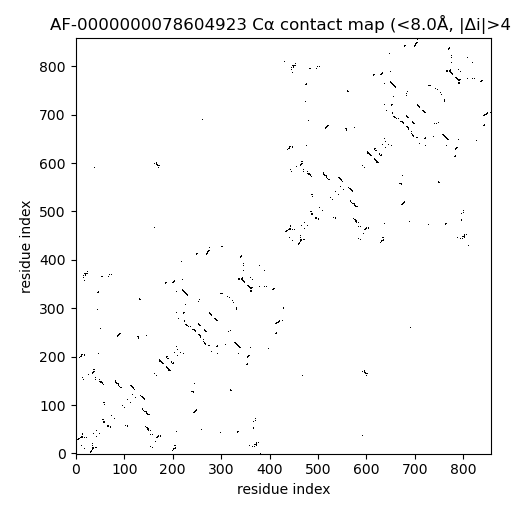 A 1 167 ? -13.742 -2.639 -2.316 1 98.81 167 SER A C 1
ATOM 1277 O O . SER A 1 167 ? -13.703 -3.688 -2.963 1 98.81 167 SER A O 1
ATOM 1279 N N . ILE A 1 168 ? -12.914 -2.4 -1.38 1 98.88 168 ILE A N 1
ATOM 1280 C CA . ILE A 1 168 ? -11.977 -3.373 -0.833 1 98.88 168 ILE A CA 1
ATOM 1281 C C . ILE A 1 168 ? -12.18 -3.494 0.676 1 98.88 168 ILE A C 1
ATOM 1283 O O . ILE A 1 168 ? -12.188 -2.488 1.39 1 98.88 168 ILE A O 1
ATOM 1287 N N . ILE A 1 169 ? -12.383 -4.719 1.148 1 98.88 169 ILE A N 1
ATOM 1288 C CA . ILE A 1 169 ? -12.625 -4.973 2.564 1 98.88 169 ILE A CA 1
ATOM 1289 C C . ILE A 1 169 ? -11.633 -6.016 3.08 1 98.88 169 ILE A C 1
ATOM 1291 O O . ILE A 1 169 ? -11.508 -7.098 2.504 1 98.88 169 ILE A O 1
ATOM 1295 N N . SER A 1 170 ? -10.906 -5.727 4.129 1 98.5 170 SER A N 1
ATOM 1296 C CA . SER A 1 170 ? -9.945 -6.641 4.73 1 98.5 170 SER A CA 1
ATOM 1297 C C . SER A 1 170 ? -10.227 -6.836 6.219 1 98.5 170 SER A C 1
ATOM 1299 O O . SER A 1 170 ? -11.141 -6.227 6.766 1 98.5 170 SER A O 1
ATOM 1301 N N . GLY A 1 171 ? -9.406 -7.734 6.863 1 97.5 171 GLY A N 1
ATOM 1302 C CA . GLY A 1 171 ? -9.633 -8.078 8.258 1 97.5 171 GLY A CA 1
ATOM 1303 C C . GLY A 1 171 ? -10.789 -9.039 8.461 1 97.5 171 GLY A C 1
ATOM 1304 O O . GLY A 1 171 ? -11.219 -9.703 7.516 1 97.5 171 GLY A O 1
ATOM 1305 N N . PRO A 1 172 ? -11.297 -9.102 9.68 1 97.44 172 PRO A N 1
ATOM 1306 C CA . PRO A 1 172 ? -12.391 -10.039 9.977 1 97.44 172 PRO A CA 1
ATOM 1307 C C . PRO A 1 172 ? -13.625 -9.789 9.117 1 97.44 172 PRO A C 1
ATOM 1309 O O . PRO A 1 172 ? -14.375 -10.719 8.82 1 97.44 172 PRO A O 1
ATOM 1312 N N . ARG A 1 173 ? -13.812 -8.562 8.656 1 97.94 173 ARG A N 1
ATOM 1313 C CA . ARG A 1 173 ? -14.969 -8.219 7.828 1 97.94 173 ARG A CA 1
ATOM 1314 C C . ARG A 1 173 ? -14.703 -8.531 6.359 1 97.94 173 ARG A C 1
ATOM 1316 O O . ARG A 1 173 ? -15.609 -8.461 5.531 1 97.94 173 ARG A O 1
ATOM 1323 N N . GLY A 1 174 ? -13.484 -8.875 6.008 1 98.19 174 GLY A N 1
ATOM 1324 C CA . GLY A 1 174 ? -13.109 -9.203 4.641 1 98.19 174 GLY A CA 1
ATOM 1325 C C . GLY A 1 174 ? -12.586 -10.625 4.488 1 98.19 174 GLY A C 1
ATOM 1326 O O . GLY A 1 174 ? -12.242 -11.047 3.385 1 98.19 174 GLY A O 1
ATOM 1327 N N . SER A 1 175 ? -12.523 -11.367 5.582 1 98.31 175 SER A N 1
ATOM 1328 C CA . SER A 1 175 ? -12.039 -12.742 5.555 1 98.31 175 SER A CA 1
ATOM 1329 C C . SER A 1 175 ? -13.18 -13.727 5.324 1 98.31 175 SER A C 1
ATOM 1331 O O . SER A 1 175 ? -14.062 -13.867 6.172 1 98.31 175 SER A O 1
ATOM 1333 N N . VAL A 1 176 ? -13.094 -14.414 4.223 1 98.5 176 VAL A N 1
ATOM 1334 C CA . VAL A 1 176 ? -14.172 -15.312 3.836 1 98.5 176 VAL A CA 1
ATOM 1335 C C . VAL A 1 176 ? -13.945 -16.688 4.457 1 98.5 176 VAL A C 1
ATOM 1337 O O . VAL A 1 176 ? -12.867 -17.266 4.32 1 98.5 176 VAL A O 1
ATOM 1340 N N . SER A 1 177 ? -14.938 -17.219 5.145 1 96.75 177 SER A N 1
ATOM 1341 C CA . SER A 1 177 ? -14.82 -18.516 5.789 1 96.75 177 SER A CA 1
ATOM 1342 C C . SER A 1 177 ? -15.406 -19.625 4.914 1 96.75 177 SER A C 1
ATOM 1344 O O . SER A 1 177 ? -14.953 -20.766 4.961 1 96.75 177 SER A O 1
ATOM 1346 N N . SER A 1 178 ? -16.438 -19.25 4.16 1 96.94 178 SER A N 1
ATOM 1347 C CA . SER A 1 178 ? -17.078 -20.234 3.285 1 96.94 178 SER A CA 1
ATOM 1348 C C . SER A 1 178 ? -17.984 -19.547 2.268 1 96.94 178 SER A C 1
ATOM 1350 O O . SER A 1 178 ? -18.281 -18.359 2.389 1 96.94 178 SER A O 1
ATOM 1352 N N . LEU A 1 179 ? -18.359 -20.281 1.243 1 97.75 179 LEU A N 1
ATOM 1353 C CA . LEU A 1 179 ? -19.344 -19.812 0.266 1 97.75 179 LEU A CA 1
ATOM 1354 C C . LEU A 1 179 ? -20.75 -19.922 0.816 1 97.75 179 LEU A C 1
ATOM 1356 O O . LEU A 1 179 ? -21.078 -20.875 1.516 1 97.75 179 LEU A O 1
ATOM 1360 N N . LEU A 1 180 ? -21.5 -18.922 0.565 1 98.31 180 LEU A N 1
ATOM 1361 C CA . LEU A 1 180 ? -22.938 -18.969 0.853 1 98.31 180 LEU A CA 1
ATOM 1362 C C . LEU A 1 180 ? -23.703 -19.562 -0.321 1 98.31 180 LEU A C 1
ATOM 1364 O O . LEU A 1 180 ? -23.719 -18.984 -1.411 1 98.31 180 LEU A O 1
ATOM 1368 N N . LYS A 1 181 ? -24.406 -20.719 -0.13 1 96.75 181 LYS A N 1
ATOM 1369 C CA . LYS A 1 181 ? -25.031 -21.469 -1.218 1 96.75 181 LYS A CA 1
ATOM 1370 C C . LYS A 1 181 ? -26.531 -21.641 -0.97 1 96.75 181 LYS A C 1
ATOM 1372 O O . LYS A 1 181 ? -26.969 -21.797 0.175 1 96.75 181 LYS A O 1
ATOM 1377 N N . GLU A 1 182 ? -27.266 -21.5 -1.939 1 97.44 182 GLU A N 1
ATOM 1378 C CA . GLU A 1 182 ? -28.656 -21.922 -2.037 1 97.44 182 GLU A CA 1
ATOM 1379 C C . GLU A 1 182 ? -28.859 -22.953 -3.146 1 97.44 182 GLU A C 1
ATOM 1381 O O . GLU A 1 182 ? -29 -22.594 -4.316 1 97.44 182 GLU A O 1
ATOM 1386 N N . GLY A 1 183 ? -28.953 -24.188 -2.742 1 95.12 183 GLY A N 1
ATOM 1387 C CA . GLY A 1 183 ? -28.906 -25.234 -3.748 1 95.12 183 GLY A CA 1
ATOM 1388 C C . GLY A 1 183 ? -27.609 -25.25 -4.543 1 95.12 183 GLY A C 1
ATOM 1389 O O . GLY A 1 183 ? -26.531 -25.297 -3.965 1 95.12 183 GLY A O 1
ATOM 1390 N N . SER A 1 184 ? -27.734 -25.219 -5.777 1 95 184 SER A N 1
ATOM 1391 C CA . SER A 1 184 ? -26.562 -25.25 -6.648 1 95 184 SER A CA 1
ATOM 1392 C C . SER A 1 184 ? -26.156 -23.844 -7.07 1 95 184 SER A C 1
ATOM 1394 O O . SER A 1 184 ? -25.422 -23.672 -8.047 1 95 184 SER A O 1
ATOM 1396 N N . ARG A 1 185 ? -26.641 -22.922 -6.289 1 97.38 185 ARG A N 1
ATOM 1397 C CA . ARG A 1 185 ? -26.25 -21.562 -6.621 1 97.38 185 ARG A CA 1
ATOM 1398 C C . ARG A 1 185 ? -25.484 -20.906 -5.473 1 97.38 185 ARG A C 1
ATOM 1400 O O . ARG A 1 185 ? -25.859 -21.047 -4.309 1 97.38 185 ARG A O 1
ATOM 1407 N N . VAL A 1 186 ? -24.406 -20.297 -5.758 1 98.12 186 VAL A N 1
ATOM 1408 C CA . VAL A 1 186 ? -23.672 -19.453 -4.809 1 98.12 186 VAL A CA 1
ATOM 1409 C C . VAL A 1 186 ? -24.281 -18.047 -4.789 1 98.12 186 VAL A C 1
ATOM 1411 O O . VAL A 1 186 ? -24.344 -17.391 -5.828 1 98.12 186 VAL A O 1
ATOM 1414 N N . VAL A 1 187 ? -24.688 -17.594 -3.633 1 98.62 187 VAL A N 1
ATOM 1415 C CA . VAL A 1 187 ? -25.422 -16.328 -3.562 1 98.62 187 VAL A CA 1
ATOM 1416 C C . VAL A 1 187 ? -24.625 -15.336 -2.707 1 98.62 187 VAL A C 1
ATOM 1418 O O . VAL A 1 187 ? -25.156 -14.281 -2.34 1 98.62 187 VAL A O 1
ATOM 1421 N N . GLY A 1 188 ? -23.438 -15.688 -2.352 1 98.69 188 GLY A N 1
ATOM 1422 C CA . GLY A 1 188 ? -22.594 -14.812 -1.55 1 98.69 188 GLY A CA 1
ATOM 1423 C C . GLY A 1 188 ? -21.516 -15.555 -0.799 1 98.69 188 GLY A C 1
ATOM 1424 O O . GLY A 1 188 ? -21.062 -16.625 -1.237 1 98.69 188 GLY A O 1
ATOM 1425 N N . VAL A 1 189 ? -21.016 -14.914 0.266 1 98.81 189 VAL A N 1
ATOM 1426 C CA . VAL A 1 189 ? -19.953 -15.508 1.067 1 98.81 189 VAL A CA 1
ATOM 1427 C C . VAL A 1 189 ? -20.234 -15.289 2.551 1 98.81 189 VAL A C 1
ATOM 1429 O O . VAL A 1 189 ? -20.922 -14.336 2.924 1 98.81 189 VAL A O 1
ATOM 1432 N N . ASN A 1 190 ? -19.766 -16.219 3.34 1 98.5 190 ASN A N 1
ATOM 1433 C CA . ASN A 1 190 ? -19.734 -16.062 4.793 1 98.5 190 ASN A CA 1
ATOM 1434 C C . ASN A 1 190 ? -18.375 -15.555 5.273 1 98.5 190 ASN A C 1
ATOM 1436 O O . ASN A 1 190 ? -17.328 -15.969 4.762 1 98.5 190 ASN A O 1
ATOM 1440 N N . LEU A 1 191 ? -18.422 -14.641 6.199 1 98.19 191 LEU A N 1
ATOM 1441 C CA . LEU A 1 191 ? -17.203 -14.031 6.727 1 98.19 191 LEU A CA 1
ATOM 1442 C C . LEU A 1 191 ? -16.859 -14.625 8.094 1 98.19 191 LEU A C 1
ATOM 1444 O O . LEU A 1 191 ? -17.719 -15.188 8.766 1 98.19 191 LEU A O 1
ATOM 1448 N N . VAL A 1 192 ? -15.602 -14.469 8.5 1 96.69 192 VAL A N 1
ATOM 1449 C CA . VAL A 1 192 ? -15.094 -15.07 9.727 1 96.69 192 VAL A CA 1
ATOM 1450 C C . VAL A 1 192 ? -15.719 -14.375 10.938 1 96.69 192 VAL A C 1
ATOM 1452 O O . VAL A 1 192 ? -15.805 -14.961 12.023 1 96.69 192 VAL A O 1
ATOM 1455 N N . ASN A 1 193 ? -16.141 -13.125 10.75 1 94.62 193 ASN A N 1
ATOM 1456 C CA . ASN A 1 193 ? -16.734 -12.414 11.875 1 94.62 193 ASN A CA 1
ATOM 1457 C C . ASN A 1 193 ? -18.188 -12.828 12.109 1 94.62 193 ASN A C 1
ATOM 1459 O O . ASN A 1 193 ? -18.859 -12.289 12.992 1 94.62 193 ASN A O 1
ATOM 1463 N N . GLY A 1 194 ? -18.719 -13.688 11.289 1 96.06 194 GLY A N 1
ATOM 1464 C CA . GLY A 1 194 ? -20.047 -14.234 11.484 1 96.06 194 GLY A CA 1
ATOM 1465 C C . GLY A 1 194 ? -21.078 -13.648 10.531 1 96.06 194 GLY A C 1
ATOM 1466 O O . GLY A 1 194 ? -22.156 -14.203 10.359 1 96.06 194 GLY A O 1
ATOM 1467 N N . SER A 1 195 ? -20.734 -12.57 9.867 1 96.31 195 SER A N 1
ATOM 1468 C CA . SER A 1 195 ? -21.656 -11.953 8.922 1 96.31 195 SER A CA 1
ATOM 1469 C C . SER A 1 195 ? -21.516 -12.57 7.531 1 96.31 195 SER A C 1
ATOM 1471 O O . SER A 1 195 ? -20.719 -13.492 7.332 1 96.31 195 SER A O 1
ATOM 1473 N N . SER A 1 196 ? -22.391 -12.188 6.641 1 98.12 196 SER A N 1
ATOM 1474 C CA . SER A 1 196 ? -22.328 -12.617 5.246 1 98.12 196 SER A CA 1
ATOM 1475 C C . SER A 1 196 ? -22.516 -11.438 4.297 1 98.12 196 SER A C 1
ATOM 1477 O O . SER A 1 196 ? -23.031 -10.391 4.688 1 98.12 196 SER A O 1
ATOM 1479 N N . ILE A 1 197 ? -22.047 -11.523 3.168 1 98.12 197 ILE A N 1
ATOM 1480 C CA . ILE A 1 197 ? -22.266 -10.57 2.088 1 98.12 197 ILE A CA 1
ATOM 1481 C C . ILE A 1 197 ? -22.891 -11.289 0.887 1 98.12 197 ILE A C 1
ATOM 1483 O O . ILE A 1 197 ? -22.344 -12.297 0.418 1 98.12 197 ILE A O 1
ATOM 1487 N N . HIS A 1 198 ? -23.969 -10.812 0.417 1 98.25 198 HIS A N 1
ATOM 1488 C CA . HIS A 1 198 ? -24.672 -11.414 -0.716 1 98.25 198 HIS A CA 1
ATOM 1489 C C . HIS A 1 198 ? -24.188 -10.82 -2.035 1 98.25 198 HIS A C 1
ATOM 1491 O O . HIS A 1 198 ? -23.766 -9.664 -2.086 1 98.25 198 HIS A O 1
ATOM 1497 N N . ALA A 1 199 ? -24.234 -11.57 -3.096 1 98.12 199 ALA A N 1
ATOM 1498 C CA . ALA A 1 199 ? -23.844 -11.141 -4.441 1 98.12 199 ALA A CA 1
ATOM 1499 C C . ALA A 1 199 ? -24.453 -12.055 -5.5 1 98.12 199 ALA A C 1
ATOM 1501 O O . ALA A 1 199 ? -24.828 -13.195 -5.207 1 98.12 199 ALA A O 1
ATOM 1502 N N . ALA A 1 200 ? -24.609 -11.5 -6.672 1 98 200 ALA A N 1
ATOM 1503 C CA . ALA A 1 200 ? -25.078 -12.289 -7.805 1 98 200 ALA A CA 1
ATOM 1504 C C . ALA A 1 200 ? -23.984 -13.211 -8.328 1 98 200 ALA A C 1
ATOM 1506 O O . ALA A 1 200 ? -24.266 -14.305 -8.82 1 98 200 ALA A O 1
ATOM 1507 N N . HIS A 1 201 ? -22.781 -12.75 -8.25 1 98.38 201 HIS A N 1
ATOM 1508 C CA . HIS A 1 201 ? -21.609 -13.5 -8.711 1 98.38 201 HIS A CA 1
ATOM 1509 C C . HIS A 1 201 ? -20.484 -13.445 -7.691 1 98.38 201 HIS A C 1
ATOM 1511 O O . HIS A 1 201 ? -20.219 -12.398 -7.094 1 98.38 201 HIS A O 1
ATOM 1517 N N . VAL A 1 202 ? -19.906 -14.586 -7.484 1 98.81 202 VAL A N 1
ATOM 1518 C CA . VAL A 1 202 ? -18.719 -14.695 -6.656 1 98.81 202 VAL A CA 1
ATOM 1519 C C . VAL A 1 202 ? -17.547 -15.195 -7.5 1 98.81 202 VAL A C 1
ATOM 1521 O O . VAL A 1 202 ? -17.656 -16.219 -8.188 1 98.81 202 VAL A O 1
ATOM 1524 N N . ILE A 1 203 ? -16.484 -14.445 -7.551 1 98.88 203 ILE A N 1
ATOM 1525 C CA . ILE A 1 203 ? -15.242 -14.828 -8.227 1 98.88 203 ILE A CA 1
ATOM 1526 C C . ILE A 1 203 ? -14.195 -15.227 -7.195 1 98.88 203 ILE A C 1
ATOM 1528 O O . ILE A 1 203 ? -13.781 -14.398 -6.371 1 98.88 203 ILE A O 1
ATOM 1532 N N . LEU A 1 204 ? -13.758 -16.453 -7.23 1 98.75 204 LEU A N 1
ATOM 1533 C CA . LEU A 1 204 ? -12.75 -16.953 -6.297 1 98.75 204 LEU A CA 1
ATOM 1534 C C . LEU A 1 204 ? -11.352 -16.781 -6.871 1 98.75 204 LEU A C 1
ATOM 1536 O O . LEU A 1 204 ? -10.969 -17.5 -7.805 1 98.75 204 LEU A O 1
ATOM 1540 N N . SER A 1 205 ? -10.633 -15.852 -6.359 1 98.69 205 SER A N 1
ATOM 1541 C CA . SER A 1 205 ? -9.242 -15.57 -6.707 1 98.69 205 SER A CA 1
ATOM 1542 C C . SER A 1 205 ? -8.336 -15.664 -5.484 1 98.69 205 SER A C 1
ATOM 1544 O O . SER A 1 205 ? -7.559 -14.742 -5.211 1 98.69 205 SER A O 1
ATOM 1546 N N . THR A 1 206 ? -8.336 -16.797 -4.809 1 98.12 206 THR A N 1
ATOM 1547 C CA . THR A 1 206 ? -7.734 -16.922 -3.484 1 98.12 206 THR A CA 1
ATOM 1548 C C . THR A 1 206 ? -6.406 -17.672 -3.557 1 98.12 206 THR A C 1
ATOM 1550 O O . THR A 1 206 ? -5.867 -18.078 -2.529 1 98.12 206 THR A O 1
ATOM 1553 N N . GLY A 1 207 ? -5.926 -17.906 -4.789 1 97.25 207 GLY A N 1
ATOM 1554 C CA . GLY A 1 207 ? -4.629 -18.547 -4.934 1 97.25 207 GLY A CA 1
ATOM 1555 C C . GLY A 1 207 ? -4.48 -19.797 -4.098 1 97.25 207 GLY A C 1
ATOM 1556 O O . GLY A 1 207 ? -5.324 -20.703 -4.16 1 97.25 207 GLY A O 1
ATOM 1557 N N . ALA A 1 208 ? -3.492 -19.859 -3.258 1 97.25 208 ALA A N 1
ATOM 1558 C CA . ALA A 1 208 ? -3.102 -21.047 -2.518 1 97.25 208 ALA A CA 1
ATOM 1559 C C . ALA A 1 208 ? -4.168 -21.438 -1.497 1 97.25 208 ALA A C 1
ATOM 1561 O O . ALA A 1 208 ? -4.148 -22.547 -0.96 1 97.25 208 ALA A O 1
ATOM 1562 N N . TRP A 1 209 ? -5.117 -20.594 -1.224 1 97.69 209 TRP A N 1
ATOM 1563 C CA . TRP A 1 209 ? -6.16 -20.859 -0.241 1 97.69 209 TRP A CA 1
ATOM 1564 C C . TRP A 1 209 ? -7.426 -21.375 -0.92 1 97.69 209 TRP A C 1
ATOM 1566 O O . TRP A 1 209 ? -8.445 -21.609 -0.261 1 97.69 209 TRP A O 1
ATOM 1576 N N . THR A 1 210 ? -7.395 -21.531 -2.254 1 97.25 210 THR A N 1
ATOM 1577 C CA . THR A 1 210 ? -8.578 -21.859 -3.037 1 97.25 210 THR A CA 1
ATOM 1578 C C . THR A 1 210 ? -9.234 -23.141 -2.51 1 97.25 210 THR A C 1
ATOM 1580 O O . THR A 1 210 ? -10.453 -23.172 -2.285 1 97.25 210 THR A O 1
ATOM 1583 N N . ASN A 1 211 ? -8.438 -24.141 -2.193 1 95.69 211 ASN A N 1
ATOM 1584 C CA . ASN A 1 211 ? -8.969 -25.438 -1.784 1 95.69 211 ASN A CA 1
ATOM 1585 C C . ASN A 1 211 ? -9.617 -25.375 -0.406 1 95.69 211 ASN A C 1
ATOM 1587 O O . ASN A 1 211 ? -10.344 -26.281 -0.012 1 95.69 211 ASN A O 1
ATOM 1591 N N . ARG A 1 212 ? -9.367 -24.312 0.312 1 95.44 212 ARG A N 1
ATOM 1592 C CA . ARG A 1 212 ? -10.031 -24.141 1.602 1 95.44 212 ARG A CA 1
ATOM 1593 C C . ARG A 1 212 ? -11.508 -23.797 1.421 1 95.44 212 ARG A C 1
ATOM 1595 O O . ARG A 1 212 ? -12.336 -24.156 2.254 1 95.44 212 ARG A O 1
ATOM 1602 N N . LEU A 1 213 ? -11.789 -23.125 0.323 1 95.62 213 LEU A N 1
ATOM 1603 C CA . LEU A 1 213 ? -13.133 -22.594 0.118 1 95.62 213 LEU A CA 1
ATOM 1604 C C . LEU A 1 213 ? -13.898 -23.438 -0.898 1 95.62 213 LEU A C 1
ATOM 1606 O O . LEU A 1 213 ? -15.125 -23.391 -0.949 1 95.62 213 LEU A O 1
ATOM 1610 N N . LEU A 1 214 ? -13.156 -24.109 -1.736 1 94.44 214 LEU A N 1
ATOM 1611 C CA . LEU A 1 214 ? -13.719 -24.906 -2.824 1 94.44 214 LEU A CA 1
ATOM 1612 C C . LEU A 1 214 ? -12.93 -26.188 -3.02 1 94.44 214 LEU A C 1
ATOM 1614 O O . LEU A 1 214 ? -11.703 -26.172 -3.133 1 94.44 214 LEU A O 1
ATOM 1618 N N . ASN A 1 215 ? -13.562 -27.328 -3.041 1 92.88 215 ASN A N 1
ATOM 1619 C CA . ASN A 1 215 ? -12.867 -28.594 -3.268 1 92.88 215 ASN A CA 1
ATOM 1620 C C . ASN A 1 215 ? -12.477 -28.766 -4.734 1 92.88 215 ASN A C 1
ATOM 1622 O O . ASN A 1 215 ? -13.281 -29.234 -5.539 1 92.88 215 ASN A O 1
ATOM 1626 N N . VAL A 1 216 ? -11.266 -28.406 -5.027 1 93.88 216 VAL A N 1
ATOM 1627 C CA . VAL A 1 216 ? -10.734 -28.562 -6.375 1 93.88 216 VAL A CA 1
ATOM 1628 C C . VAL A 1 216 ? -9.352 -29.219 -6.305 1 93.88 216 VAL A C 1
ATOM 1630 O O . VAL A 1 216 ? -8.453 -28.875 -7.082 1 93.88 216 VAL A O 1
ATOM 1633 N N . THR A 1 217 ? -9.125 -30.062 -5.391 1 91.94 217 THR A N 1
ATOM 1634 C CA . THR A 1 217 ? -7.832 -30.703 -5.16 1 91.94 217 THR A CA 1
ATOM 1635 C C . THR A 1 217 ? -7.387 -31.484 -6.391 1 91.94 217 THR A C 1
ATOM 1637 O O . THR A 1 217 ? -6.188 -31.641 -6.637 1 91.94 217 THR A O 1
ATOM 1640 N N . HIS A 1 218 ? -8.344 -31.938 -7.199 1 91.06 218 HIS A N 1
ATOM 1641 C CA . HIS A 1 218 ? -8.016 -32.688 -8.414 1 91.06 218 HIS A CA 1
ATOM 1642 C C . HIS A 1 218 ? -7.422 -31.75 -9.477 1 91.06 218 HIS A C 1
ATOM 1644 O O . HIS A 1 218 ? -6.738 -32.219 -10.391 1 91.06 218 HIS A O 1
ATOM 1650 N N . ALA A 1 219 ? -7.703 -30.484 -9.297 1 94.31 219 ALA A N 1
ATOM 1651 C CA . ALA A 1 219 ? -7.336 -29.547 -10.352 1 94.31 219 ALA A CA 1
ATOM 1652 C C . ALA A 1 219 ? -6.227 -28.594 -9.883 1 94.31 219 ALA A C 1
ATOM 1654 O O . ALA A 1 219 ? -5.504 -28.031 -10.703 1 94.31 219 ALA A O 1
ATOM 1655 N N . ALA A 1 220 ? -6.117 -28.438 -8.586 1 95.12 220 ALA A N 1
ATOM 1656 C CA . ALA A 1 220 ? -5.133 -27.5 -8.055 1 95.12 220 ALA A CA 1
ATOM 1657 C C . ALA A 1 220 ? -4.688 -27.906 -6.656 1 95.12 220 ALA A C 1
ATOM 1659 O O . ALA A 1 220 ? -5.488 -28.406 -5.863 1 95.12 220 ALA A O 1
ATOM 1660 N N . THR A 1 221 ? -3.408 -27.656 -6.363 1 95.62 221 THR A N 1
ATOM 1661 C CA . THR A 1 221 ? -2.863 -27.891 -5.031 1 95.62 221 THR A CA 1
ATOM 1662 C C . THR A 1 221 ? -1.844 -26.812 -4.672 1 95.62 221 THR A C 1
ATOM 1664 O O . THR A 1 221 ? -1.277 -26.172 -5.555 1 95.62 221 THR A O 1
ATOM 1667 N N . SER A 1 222 ? -1.683 -26.594 -3.379 1 97.06 222 SER A N 1
ATOM 1668 C CA . SER A 1 222 ? -0.777 -25.547 -2.936 1 97.06 222 SER A CA 1
ATOM 1669 C C . SER A 1 222 ? 0.58 -26.109 -2.535 1 97.06 222 SER A C 1
ATOM 1671 O O . SER A 1 222 ? 0.656 -27.172 -1.919 1 97.06 222 SER A O 1
ATOM 1673 N N . SER A 1 223 ? 1.669 -25.469 -2.926 1 96.75 223 SER A N 1
ATOM 1674 C CA . SER A 1 223 ? 3.025 -25.828 -2.525 1 96.75 223 SER A CA 1
ATOM 1675 C C . SER A 1 223 ? 3.834 -24.594 -2.143 1 96.75 223 SER A C 1
ATOM 1677 O O . SER A 1 223 ? 3.691 -23.531 -2.758 1 96.75 223 SER A O 1
ATOM 1679 N N . GLY A 1 224 ? 4.586 -24.688 -1.058 1 97 224 GLY A N 1
ATOM 1680 C CA . GLY A 1 224 ? 5.457 -23.609 -0.625 1 97 224 GLY A CA 1
ATOM 1681 C C . GLY A 1 224 ? 6.836 -23.672 -1.261 1 97 224 GLY A C 1
ATOM 1682 O O . GLY A 1 224 ? 7.48 -24.719 -1.261 1 97 224 GLY A O 1
ATOM 1683 N N . GLN A 1 225 ? 7.281 -22.562 -1.858 1 97.25 225 GLN A N 1
ATOM 1684 C CA . GLN A 1 225 ? 8.609 -22.422 -2.441 1 97.25 225 GLN A CA 1
ATOM 1685 C C . GLN A 1 225 ? 9.523 -21.578 -1.54 1 97.25 225 GLN A C 1
ATOM 1687 O O . GLN A 1 225 ? 9.125 -20.516 -1.074 1 97.25 225 GLN A O 1
ATOM 1692 N N . PRO A 1 226 ? 10.742 -22.047 -1.299 1 97.25 226 PRO A N 1
ATOM 1693 C CA . PRO A 1 226 ? 11.617 -21.312 -0.375 1 97.25 226 PRO A CA 1
ATOM 1694 C C . PRO A 1 226 ? 12.195 -20.047 -0.984 1 97.25 226 PRO A C 1
ATOM 1696 O O . PRO A 1 226 ? 12.57 -20.031 -2.16 1 97.25 226 PRO A O 1
ATOM 1699 N N . VAL A 1 227 ? 12.219 -19.031 -0.191 1 97.81 227 VAL A N 1
ATOM 1700 C CA . VAL A 1 227 ? 12.789 -17.734 -0.547 1 97.81 227 VAL A CA 1
ATOM 1701 C C . VAL A 1 227 ? 13.688 -17.234 0.585 1 97.81 227 VAL A C 1
ATOM 1703 O O . VAL A 1 227 ? 13.375 -17.438 1.763 1 97.81 227 VAL A O 1
ATOM 1706 N N . GLY A 1 228 ? 14.797 -16.656 0.213 1 97.88 228 GLY A N 1
ATOM 1707 C CA . GLY A 1 228 ? 15.711 -16.047 1.166 1 97.88 228 GLY A CA 1
ATOM 1708 C C . GLY A 1 228 ? 16.125 -14.641 0.782 1 97.88 228 GLY A C 1
ATOM 1709 O O . GLY A 1 228 ? 16.172 -14.305 -0.403 1 97.88 228 GLY A O 1
ATOM 1710 N N . PHE A 1 229 ? 16.391 -13.852 1.818 1 97.88 229 PHE A N 1
ATOM 1711 C CA . PHE A 1 229 ? 16.781 -12.461 1.634 1 97.88 229 PHE A CA 1
ATOM 1712 C C . PHE A 1 229 ? 18.047 -12.141 2.42 1 97.88 229 PHE A C 1
ATOM 1714 O O . PHE A 1 229 ? 18.188 -12.555 3.572 1 97.88 229 PHE A O 1
ATOM 1721 N N . ILE A 1 230 ? 18.922 -11.391 1.803 1 97.5 230 ILE A N 1
ATOM 1722 C CA . ILE A 1 230 ? 20.125 -10.922 2.463 1 97.5 230 ILE A CA 1
ATOM 1723 C C . ILE A 1 230 ? 20.203 -9.398 2.367 1 97.5 230 ILE A C 1
ATOM 1725 O O . ILE A 1 230 ? 19.844 -8.812 1.346 1 97.5 230 ILE A O 1
ATOM 1729 N N . GLN A 1 231 ? 20.625 -8.789 3.434 1 97.06 231 GLN A N 1
ATOM 1730 C CA . GLN A 1 231 ? 20.844 -7.348 3.453 1 97.06 231 GLN A CA 1
ATOM 1731 C C . GLN A 1 231 ? 22.25 -6.988 3.008 1 97.06 231 GLN A C 1
ATOM 1733 O O . GLN A 1 231 ? 23.234 -7.461 3.59 1 97.06 231 GLN A O 1
ATOM 1738 N N . LEU A 1 232 ? 22.344 -6.145 2.018 1 96.69 232 LEU A N 1
ATOM 1739 C CA . LEU A 1 232 ? 23.641 -5.633 1.549 1 96.69 232 LEU A CA 1
ATOM 1740 C C . LEU A 1 232 ? 23.859 -4.203 2.029 1 96.69 232 LEU A C 1
ATOM 1742 O O . LEU A 1 232 ? 22.906 -3.486 2.328 1 96.69 232 LEU A O 1
ATOM 1746 N N . THR A 1 233 ? 25.109 -3.863 2.131 1 94.44 233 THR A N 1
ATOM 1747 C CA . THR A 1 233 ? 25.422 -2.447 2.291 1 94.44 233 THR A CA 1
ATOM 1748 C C . THR A 1 233 ? 25.156 -1.687 0.994 1 94.44 233 THR A C 1
ATOM 1750 O O . THR A 1 233 ? 24.984 -2.293 -0.067 1 94.44 233 THR A O 1
ATOM 1753 N N . GLN A 1 234 ? 25.109 -0.441 1.136 1 88.75 234 GLN A N 1
ATOM 1754 C CA . GLN A 1 234 ? 24.922 0.392 -0.046 1 88.75 234 GLN A CA 1
ATOM 1755 C C . GLN A 1 234 ? 26.016 0.151 -1.077 1 88.75 234 GLN A C 1
ATOM 1757 O O . GLN A 1 234 ? 25.75 0.076 -2.277 1 88.75 234 GLN A O 1
ATOM 1762 N N . GLU A 1 235 ? 27.234 0.045 -0.619 1 91.19 235 GLU A N 1
ATOM 1763 C CA . GLU A 1 235 ? 28.375 -0.176 -1.502 1 91.19 235 GLU A CA 1
ATOM 1764 C C . GLU A 1 235 ? 28.281 -1.537 -2.186 1 91.19 235 GLU A C 1
ATOM 1766 O O . GLU A 1 235 ? 28.562 -1.654 -3.383 1 91.19 235 GLU A O 1
ATOM 1771 N N . GLU A 1 236 ? 27.922 -2.533 -1.432 1 93.81 236 GLU A N 1
ATOM 1772 C CA . GLU A 1 236 ? 27.766 -3.875 -1.983 1 93.81 236 GLU A CA 1
ATOM 1773 C C . GLU A 1 236 ? 26.672 -3.91 -3.049 1 93.81 236 GLU A C 1
ATOM 1775 O O . GLU A 1 236 ? 26.844 -4.508 -4.109 1 93.81 236 GLU A O 1
ATOM 1780 N N . ALA A 1 237 ? 25.594 -3.256 -2.752 1 93.12 237 ALA A N 1
ATOM 1781 C CA . ALA A 1 237 ? 24.469 -3.217 -3.693 1 93.12 237 ALA A CA 1
ATOM 1782 C C . ALA A 1 237 ? 24.875 -2.51 -4.984 1 93.12 237 ALA A C 1
ATOM 1784 O O . ALA A 1 237 ? 24.531 -2.969 -6.082 1 93.12 237 ALA A O 1
ATOM 1785 N N . ARG A 1 238 ? 25.578 -1.469 -4.852 1 87.62 238 ARG A N 1
ATOM 1786 C CA . ARG A 1 238 ? 26.031 -0.704 -6.012 1 87.62 238 ARG A CA 1
ATOM 1787 C C . ARG A 1 238 ? 26.922 -1.546 -6.906 1 87.62 238 ARG A C 1
ATOM 1789 O O . ARG A 1 238 ? 26.891 -1.415 -8.133 1 87.62 238 ARG A O 1
ATOM 1796 N N . SER A 1 239 ? 27.703 -2.375 -6.305 1 89.88 239 SER A N 1
ATOM 1797 C CA . SER A 1 239 ? 28.625 -3.205 -7.07 1 89.88 239 SER A CA 1
ATOM 1798 C C . SER A 1 239 ? 27.875 -4.223 -7.922 1 89.88 239 SER A C 1
ATOM 1800 O O . SER A 1 239 ? 28.438 -4.789 -8.867 1 89.88 239 SER A O 1
ATOM 1802 N N . LEU A 1 240 ? 26.641 -4.457 -7.633 1 91.31 240 LEU A N 1
ATOM 1803 C CA . LEU A 1 240 ? 25.828 -5.441 -8.352 1 91.31 240 LEU A CA 1
ATOM 1804 C C . LEU A 1 240 ? 24.781 -4.758 -9.211 1 91.31 240 LEU A C 1
ATOM 1806 O O . LEU A 1 240 ? 23.844 -5.406 -9.68 1 91.31 240 LEU A O 1
ATOM 1810 N N . ASP A 1 241 ? 25.031 -3.51 -9.367 1 82.44 241 ASP A N 1
ATOM 1811 C CA . ASP A 1 241 ? 24.109 -2.758 -10.219 1 82.44 241 ASP A CA 1
ATOM 1812 C C . ASP A 1 241 ? 24.047 -3.354 -11.625 1 82.44 241 ASP A C 1
ATOM 1814 O O . ASP A 1 241 ? 25.062 -3.797 -12.156 1 82.44 241 ASP A O 1
ATOM 1818 N N . ASN A 1 242 ? 22.953 -3.471 -12.234 1 80.19 242 ASN A N 1
ATOM 1819 C CA . ASN A 1 242 ? 22.719 -3.867 -13.617 1 80.19 242 ASN A CA 1
ATOM 1820 C C . ASN A 1 242 ? 22.891 -5.371 -13.805 1 80.19 242 ASN A C 1
ATOM 1822 O O . ASN A 1 242 ? 23.062 -5.844 -14.93 1 80.19 242 ASN A O 1
ATOM 1826 N N . THR A 1 243 ? 23.078 -6.086 -12.719 1 90.88 243 THR A N 1
ATOM 1827 C CA . THR A 1 243 ? 23.031 -7.543 -12.812 1 90.88 243 THR A CA 1
ATOM 1828 C C . THR A 1 243 ? 21.672 -8.016 -13.32 1 90.88 243 THR A C 1
ATOM 1830 O O . THR A 1 243 ? 20.641 -7.477 -12.914 1 90.88 243 THR A O 1
ATOM 1833 N N . PRO A 1 244 ? 21.656 -8.984 -14.297 1 94.19 244 PRO A N 1
ATOM 1834 C CA . PRO A 1 244 ? 20.375 -9.523 -14.727 1 94.19 244 PRO A CA 1
ATOM 1835 C C . PRO A 1 244 ? 19.766 -10.492 -13.711 1 94.19 244 PRO A C 1
ATOM 1837 O O . PRO A 1 244 ? 20.453 -10.906 -12.773 1 94.19 244 PRO A O 1
ATOM 1840 N N . VAL A 1 245 ? 18.547 -10.766 -13.867 1 96.25 245 VAL A N 1
ATOM 1841 C CA . VAL A 1 245 ? 18 -11.922 -13.18 1 96.25 245 VAL A CA 1
ATOM 1842 C C . VAL A 1 245 ? 18.656 -13.195 -13.695 1 96.25 245 VAL A C 1
ATOM 1844 O O . VAL A 1 245 ? 18.859 -13.352 -14.898 1 96.25 245 VAL A O 1
ATOM 1847 N N . MET A 1 246 ? 19.062 -14.07 -12.844 1 95.12 246 MET A N 1
ATOM 1848 C CA . MET A 1 246 ? 19.703 -15.312 -13.266 1 95.12 246 MET A CA 1
ATOM 1849 C C . MET A 1 246 ? 18.969 -16.516 -12.703 1 95.12 246 MET A C 1
ATOM 1851 O O . MET A 1 246 ? 18.594 -16.531 -11.531 1 95.12 246 MET A O 1
ATOM 1855 N N . ILE A 1 247 ? 18.719 -17.438 -13.523 1 94.62 247 ILE A N 1
ATOM 1856 C CA . ILE A 1 247 ? 18.031 -18.672 -13.141 1 94.62 247 ILE A CA 1
ATOM 1857 C C . ILE A 1 247 ? 18.906 -19.875 -13.469 1 94.62 247 ILE A C 1
ATOM 1859 O O . ILE A 1 247 ? 19.453 -19.969 -14.578 1 94.62 247 ILE A O 1
ATOM 1863 N N . ASN A 1 248 ? 19.156 -20.734 -12.562 1 94.44 248 ASN A N 1
ATOM 1864 C CA . ASN A 1 248 ? 19.703 -22.062 -12.82 1 94.44 248 ASN A CA 1
ATOM 1865 C C . ASN A 1 248 ? 18.578 -23.094 -12.992 1 94.44 248 ASN A C 1
ATOM 1867 O O . ASN A 1 248 ? 18.016 -23.578 -12 1 94.44 248 ASN A O 1
ATOM 1871 N N . MET A 1 249 ? 18.359 -23.531 -14.172 1 91.81 249 MET A N 1
ATOM 1872 C CA . MET A 1 249 ? 17.234 -24.406 -14.492 1 91.81 249 MET A CA 1
ATOM 1873 C C . MET A 1 249 ? 17.469 -25.812 -13.945 1 91.81 249 MET A C 1
ATOM 1875 O O . MET A 1 249 ? 16.531 -26.594 -13.82 1 91.81 249 MET A O 1
ATOM 1879 N N . SER A 1 250 ? 18.688 -26.094 -13.633 1 91.19 250 SER A N 1
ATOM 1880 C CA . SER A 1 250 ? 19 -27.422 -13.102 1 91.19 250 SER A CA 1
ATOM 1881 C C . SER A 1 250 ? 18.578 -27.547 -11.641 1 91.19 250 SER A C 1
ATOM 1883 O O . SER A 1 250 ? 18.125 -28.594 -11.211 1 91.19 250 SER A O 1
ATOM 1885 N N . THR A 1 251 ? 18.766 -26.484 -10.953 1 92.06 251 THR A N 1
ATOM 1886 C CA . THR A 1 251 ? 18.469 -26.516 -9.523 1 92.06 251 THR A CA 1
ATOM 1887 C C . THR A 1 251 ? 17.141 -25.844 -9.227 1 92.06 251 THR A C 1
ATOM 1889 O O . THR A 1 251 ? 16.547 -26.047 -8.172 1 92.06 251 THR A O 1
ATOM 1892 N N . GLY A 1 252 ? 16.734 -24.969 -10.148 1 94.06 252 GLY A N 1
ATOM 1893 C CA . GLY A 1 252 ? 15.539 -24.172 -9.938 1 94.06 252 GLY A CA 1
ATOM 1894 C C . GLY A 1 252 ? 15.812 -22.891 -9.18 1 94.06 252 GLY A C 1
ATOM 1895 O O . GLY A 1 252 ? 14.914 -22.047 -9.023 1 94.06 252 GLY A O 1
ATOM 1896 N N . VAL A 1 253 ? 17.047 -22.703 -8.742 1 96.31 253 VAL A N 1
ATOM 1897 C CA . VAL A 1 253 ? 17.375 -21.516 -7.961 1 96.31 253 VAL A CA 1
ATOM 1898 C C . VAL A 1 253 ? 17.531 -20.312 -8.883 1 96.31 253 VAL A C 1
ATOM 1900 O O . VAL A 1 253 ? 18.141 -20.422 -9.961 1 96.31 253 VAL A O 1
ATOM 1903 N N . PHE A 1 254 ? 16.969 -19.172 -8.461 1 96.69 254 PHE A N 1
ATOM 1904 C CA . PHE A 1 254 ? 17.125 -17.938 -9.211 1 96.69 254 PHE A CA 1
ATOM 1905 C C . PHE A 1 254 ? 17.375 -16.766 -8.273 1 96.69 254 PHE A C 1
ATOM 1907 O O . PHE A 1 254 ? 17.047 -16.828 -7.09 1 96.69 254 PHE A O 1
ATOM 1914 N N . VAL A 1 255 ? 18 -15.781 -8.836 1 96.06 255 VAL A N 1
ATOM 1915 C CA . VAL A 1 255 ? 18.406 -14.625 -8.047 1 96.06 255 VAL A CA 1
ATOM 1916 C C . VAL A 1 255 ? 18.062 -13.336 -8.789 1 96.06 255 VAL A C 1
ATOM 1918 O O . VAL A 1 255 ? 17.922 -13.344 -10.016 1 96.06 255 VAL A O 1
ATOM 1921 N N . PHE A 1 256 ? 17.891 -12.297 -8.023 1 96.31 256 PHE A N 1
ATOM 1922 C CA . PHE A 1 256 ? 17.641 -10.953 -8.531 1 96.31 256 PHE A CA 1
ATOM 1923 C C . PHE A 1 256 ? 18.781 -10.008 -8.195 1 96.31 256 PHE A C 1
ATOM 1925 O O . PHE A 1 256 ? 19.562 -10.273 -7.277 1 96.31 256 PHE A O 1
ATOM 1932 N N . PRO A 1 257 ? 18.906 -8.93 -9.01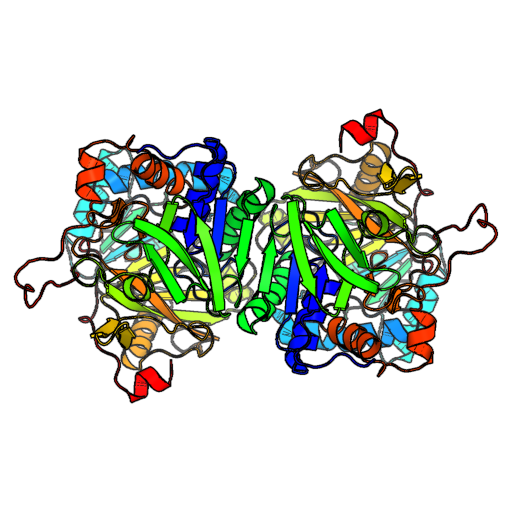6 1 94.31 257 PRO A N 1
ATOM 1933 C CA . PRO A 1 257 ? 19.766 -7.859 -8.5 1 94.31 257 PRO A CA 1
ATOM 1934 C C . PRO A 1 257 ? 19.234 -7.25 -7.199 1 94.31 257 PRO A C 1
ATOM 1936 O O . PRO A 1 257 ? 18.078 -7.457 -6.844 1 94.31 257 PRO A O 1
ATOM 1939 N N . PRO A 1 258 ? 20.156 -6.559 -6.5 1 94.81 258 PRO A N 1
ATOM 1940 C CA . PRO A 1 258 ? 19.672 -5.914 -5.273 1 94.81 258 PRO A CA 1
ATOM 1941 C C . PRO A 1 258 ? 18.531 -4.934 -5.531 1 94.81 258 PRO A C 1
ATOM 1943 O O . PRO A 1 258 ? 18.547 -4.199 -6.52 1 94.81 258 PRO A O 1
ATOM 1946 N N . THR A 1 259 ? 17.5 -5.016 -4.707 1 94.5 259 THR A N 1
ATOM 1947 C CA . THR A 1 259 ? 16.375 -4.102 -4.824 1 94.5 259 THR A CA 1
ATOM 1948 C C . THR A 1 259 ? 16.797 -2.666 -4.539 1 94.5 259 THR A C 1
ATOM 1950 O O . THR A 1 259 ? 17.344 -2.377 -3.467 1 94.5 259 THR A O 1
ATOM 1953 N N . PRO A 1 260 ? 16.562 -1.787 -5.449 1 90.19 260 PRO A N 1
ATOM 1954 C CA . PRO A 1 260 ? 16.953 -0.395 -5.227 1 90.19 260 PRO A CA 1
ATOM 1955 C C . PRO A 1 260 ? 16.297 0.214 -3.99 1 90.19 260 PRO A C 1
ATOM 1957 O O . PRO A 1 260 ? 15.109 -0.019 -3.74 1 90.19 260 PRO A O 1
ATOM 1960 N N . GLY A 1 261 ? 17.094 0.957 -3.266 1 86.69 261 GLY A N 1
ATOM 1961 C CA . GLY A 1 261 ? 16.578 1.603 -2.072 1 86.69 261 GLY A CA 1
ATOM 1962 C C . GLY A 1 261 ? 16.797 0.79 -0.81 1 86.69 261 GLY A C 1
ATOM 1963 O O . GLY A 1 261 ? 17.375 1.278 0.156 1 86.69 261 GLY A O 1
ATOM 1964 N N . SER A 1 262 ? 16.422 -0.46 -0.879 1 92.06 262 SER A N 1
ATOM 1965 C CA . SER A 1 262 ? 16.531 -1.285 0.32 1 92.06 262 SER A CA 1
ATOM 1966 C C . SER A 1 262 ? 17.828 -2.074 0.336 1 92.06 262 SER A C 1
ATOM 1968 O O . SER A 1 262 ? 18.25 -2.574 1.383 1 92.06 262 SER A O 1
ATOM 1970 N N . ASN A 1 263 ? 18.422 -2.311 -0.831 1 94.62 263 ASN A N 1
ATOM 1971 C CA . ASN A 1 263 ? 19.656 -3.053 -0.99 1 94.62 263 ASN A CA 1
ATOM 1972 C C . ASN A 1 263 ? 19.5 -4.512 -0.576 1 94.62 263 ASN A C 1
ATOM 1974 O O . ASN A 1 263 ? 20.422 -5.109 -0.02 1 94.62 263 ASN A O 1
ATOM 1978 N N . ILE A 1 264 ? 18.312 -5.078 -0.8 1 96.56 264 ILE A N 1
ATOM 1979 C CA . ILE A 1 264 ? 18.047 -6.465 -0.431 1 96.56 264 ILE A CA 1
ATOM 1980 C C . ILE A 1 264 ? 18.312 -7.375 -1.627 1 96.56 264 ILE A C 1
ATOM 1982 O O . ILE A 1 264 ? 17.891 -7.078 -2.748 1 96.56 264 ILE A O 1
ATOM 1986 N N . LEU A 1 265 ? 19.047 -8.398 -1.349 1 96.88 265 LEU A N 1
ATOM 1987 C CA . LEU A 1 265 ? 19.297 -9.453 -2.322 1 96.88 265 LEU A CA 1
ATOM 1988 C C . LEU A 1 265 ? 18.375 -10.641 -2.074 1 96.88 265 LEU A C 1
ATOM 1990 O O . LEU A 1 265 ? 18.328 -11.188 -0.968 1 96.88 265 LEU A O 1
ATOM 1994 N N . LYS A 1 266 ? 17.672 -11.023 -3.09 1 97.44 266 LYS A N 1
ATOM 1995 C CA . LYS A 1 266 ? 16.688 -12.086 -2.959 1 97.44 266 LYS A CA 1
ATOM 1996 C C . LYS A 1 266 ? 17.094 -13.32 -3.756 1 97.44 266 LYS A C 1
ATOM 1998 O O . LYS A 1 266 ? 17.594 -13.203 -4.879 1 97.44 266 LYS A O 1
ATOM 2003 N N . LEU A 1 267 ? 16.891 -14.484 -3.182 1 97 267 LEU A N 1
ATOM 2004 C CA . LEU A 1 267 ? 17.016 -15.789 -3.828 1 97 267 LEU A CA 1
ATOM 2005 C C . LEU A 1 267 ? 15.758 -16.609 -3.639 1 97 267 LEU A C 1
ATOM 2007 O O . LEU A 1 267 ? 15.102 -16.531 -2.598 1 97 267 LEU A O 1
ATOM 2011 N N . ALA A 1 268 ? 15.461 -17.328 -4.633 1 97.44 268 ALA A N 1
ATOM 2012 C CA . ALA A 1 268 ? 14.297 -18.219 -4.555 1 97.44 268 ALA A CA 1
ATOM 2013 C C . ALA A 1 268 ? 14.531 -19.5 -5.355 1 97.44 268 ALA A C 1
ATOM 2015 O O . ALA A 1 268 ? 15.516 -19.609 -6.094 1 97.44 268 ALA A O 1
ATOM 2016 N N . ARG A 1 269 ? 13.75 -20.453 -5.117 1 96.56 269 ARG A N 1
ATOM 2017 C CA . ARG A 1 269 ? 13.773 -21.688 -5.875 1 96.56 269 ARG A CA 1
ATOM 2018 C C . ARG A 1 269 ? 12.414 -21.984 -6.492 1 96.56 269 ARG A C 1
ATOM 2020 O O . ARG A 1 269 ? 11.391 -21.969 -5.797 1 96.56 269 ARG A O 1
ATOM 2027 N N . HIS A 1 270 ? 12.398 -22.172 -7.727 1 94.56 270 HIS A N 1
ATOM 2028 C CA . HIS A 1 270 ? 11.219 -22.609 -8.461 1 94.56 270 HIS A CA 1
ATOM 2029 C C . HIS A 1 270 ? 11.219 -24.125 -8.664 1 94.56 270 HIS A C 1
ATOM 2031 O O . HIS A 1 270 ? 11.648 -24.609 -9.711 1 94.56 270 HIS A O 1
ATOM 2037 N N . GLY A 1 271 ? 10.672 -24.812 -7.672 1 94.06 271 GLY A N 1
ATOM 2038 C CA . GLY A 1 271 ? 10.625 -26.266 -7.699 1 94.06 271 GLY A CA 1
ATOM 2039 C C . GLY A 1 271 ? 9.25 -26.828 -7.391 1 94.06 271 GLY A C 1
ATOM 2040 O O . GLY A 1 271 ? 8.234 -26.234 -7.766 1 94.06 271 GLY A O 1
ATOM 2041 N N . TYR A 1 272 ? 9.32 -28.109 -6.891 1 94.25 272 TYR A N 1
ATOM 2042 C CA . TYR A 1 272 ? 8.062 -28.766 -6.559 1 94.25 272 TYR A CA 1
ATOM 2043 C C . TYR A 1 272 ? 7.602 -28.375 -5.16 1 94.25 272 TYR A C 1
ATOM 2045 O O . TYR A 1 272 ? 6.418 -28.516 -4.832 1 94.25 272 TYR A O 1
ATOM 2053 N N . GLY A 1 273 ? 8.523 -27.953 -4.379 1 95.56 273 GLY A N 1
ATOM 2054 C CA . GLY A 1 273 ? 8.219 -27.234 -3.148 1 95.56 273 GLY A CA 1
ATOM 2055 C C . GLY A 1 273 ? 7.766 -28.156 -2.029 1 95.56 273 GLY A C 1
ATOM 2056 O O . GLY A 1 273 ? 8.227 -29.297 -1.927 1 95.56 273 GLY A O 1
ATOM 2057 N N . TYR A 1 274 ? 7.039 -27.594 -1.077 1 97.5 274 TYR A N 1
ATOM 2058 C CA . TYR A 1 274 ? 6.625 -28.266 0.155 1 97.5 274 TYR A CA 1
ATOM 2059 C C . TYR A 1 274 ? 5.113 -28.219 0.321 1 97.5 274 TYR A C 1
ATOM 2061 O O . TYR A 1 274 ? 4.48 -27.188 0.025 1 97.5 274 TYR A O 1
ATOM 2069 N N . ALA A 1 275 ? 4.547 -29.281 0.776 1 97.19 275 ALA A N 1
ATOM 2070 C CA . ALA A 1 275 ? 3.121 -29.344 1.096 1 97.19 275 ALA A CA 1
ATOM 2071 C C . ALA A 1 275 ? 2.889 -29.188 2.596 1 97.19 275 ALA A C 1
ATOM 2073 O O . ALA A 1 275 ? 3.588 -29.797 3.406 1 97.19 275 ALA A O 1
ATOM 2074 N N . ASN A 1 276 ? 2.035 -28.297 2.953 1 97.31 276 ASN A N 1
ATOM 2075 C CA . ASN A 1 276 ? 1.543 -28.156 4.32 1 97.31 276 ASN A CA 1
ATOM 2076 C C . ASN A 1 276 ? 0.152 -28.766 4.477 1 97.31 276 ASN A C 1
ATOM 2078 O O . ASN A 1 276 ? -0.849 -28.141 4.145 1 97.31 276 ASN A O 1
ATOM 2082 N N . GLU A 1 277 ? 0.09 -29.906 5.07 1 95.75 277 GLU A N 1
ATOM 2083 C CA . GLU A 1 277 ? -1.184 -30.625 5.164 1 95.75 277 GLU A CA 1
ATOM 2084 C C . GLU A 1 277 ? -2.061 -30.031 6.266 1 95.75 277 GLU A C 1
ATOM 2086 O O . GLU A 1 277 ? -1.633 -29.938 7.418 1 95.75 277 GLU A O 1
ATOM 2091 N N . VAL A 1 278 ? -3.213 -29.641 5.863 1 94 278 VAL A N 1
ATOM 2092 C CA . VAL A 1 278 ? -4.223 -29.125 6.777 1 94 278 VAL A CA 1
ATOM 2093 C C . VAL A 1 278 ? -5.508 -29.938 6.645 1 94 278 VAL A C 1
ATOM 2095 O O . VAL A 1 278 ? -5.895 -30.328 5.539 1 94 278 VAL A O 1
ATOM 2098 N N . THR A 1 279 ? -6.113 -30.203 7.773 1 93.12 279 THR A N 1
ATOM 2099 C CA . THR A 1 279 ? -7.375 -30.938 7.781 1 93.12 279 THR A CA 1
ATOM 2100 C C . THR A 1 279 ? -8.555 -29.984 7.98 1 93.12 279 THR A C 1
ATOM 2102 O O . THR A 1 279 ? -8.57 -29.203 8.93 1 93.12 279 THR A O 1
ATOM 2105 N N . LEU A 1 280 ? -9.422 -30.031 7.027 1 92.19 280 LEU A N 1
ATOM 2106 C CA . LEU A 1 280 ? -10.633 -29.219 7.078 1 92.19 280 LEU A CA 1
ATOM 2107 C C . LEU A 1 280 ? -11.852 -30.062 7.414 1 92.19 280 LEU A C 1
ATOM 2109 O O . LEU A 1 280 ? -11.953 -31.219 6.965 1 92.19 280 LEU A O 1
ATOM 2113 N N . GLN A 1 281 ? -12.672 -29.531 8.305 1 87.88 281 GLN A N 1
ATOM 2114 C CA . GLN A 1 281 ? -13.938 -30.188 8.641 1 87.88 281 GLN A CA 1
ATOM 2115 C C . GLN A 1 281 ? -15.125 -29.328 8.227 1 87.88 281 GLN A C 1
ATOM 2117 O O . GLN A 1 281 ? -15.258 -28.172 8.664 1 87.88 281 GLN A O 1
ATOM 2122 N N . SER A 1 282 ? -15.828 -29.75 7.242 1 76.69 282 SER A N 1
ATOM 2123 C CA . SER A 1 282 ? -17.016 -29.031 6.812 1 76.69 282 SER A CA 1
ATOM 2124 C C . SER A 1 282 ? -18.188 -29.969 6.555 1 76.69 282 SER A C 1
ATOM 2126 O O . SER A 1 282 ? -18.062 -30.906 5.746 1 76.69 282 SER A O 1
ATOM 2128 N N . GLY A 1 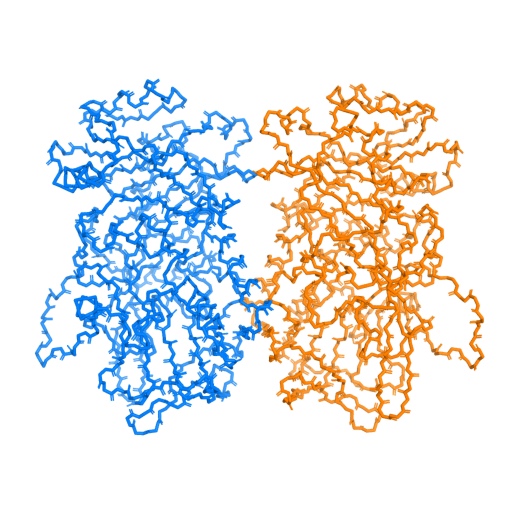283 ? -19.422 -29.688 7.191 1 73.31 283 GLY A N 1
ATOM 2129 C CA . GLY A 1 283 ? -20.625 -30.469 6.969 1 73.31 283 GLY A CA 1
ATOM 2130 C C . GLY A 1 283 ? -20.438 -31.953 7.223 1 73.31 283 GLY A C 1
ATOM 2131 O O . GLY A 1 283 ? -20.922 -32.781 6.457 1 73.31 283 GLY A O 1
ATOM 2132 N N . GLY A 1 284 ? -19.547 -32.281 8.148 1 78.62 284 GLY A N 1
ATOM 2133 C CA . GLY A 1 284 ? -19.359 -33.688 8.5 1 78.62 284 GLY A CA 1
ATOM 2134 C C . GLY A 1 284 ? -18.312 -34.406 7.66 1 78.62 284 GLY A C 1
ATOM 2135 O O . GLY A 1 284 ? -18.031 -35.562 7.867 1 78.62 284 GLY A O 1
ATOM 2136 N N . VAL A 1 285 ? -17.844 -33.719 6.641 1 84.81 285 VAL A N 1
ATOM 2137 C CA . VAL A 1 285 ? -16.828 -34.312 5.773 1 84.81 285 VAL A CA 1
ATOM 2138 C C . VAL A 1 285 ? -15.445 -33.781 6.152 1 84.81 285 VAL A C 1
ATOM 2140 O O . VAL A 1 285 ? -15.273 -32.594 6.363 1 84.81 285 VAL A O 1
ATOM 2143 N N . THR A 1 286 ? -14.492 -34.688 6.312 1 90.88 286 THR A N 1
ATOM 2144 C CA . THR A 1 286 ? -13.109 -34.344 6.602 1 90.88 286 THR A CA 1
ATOM 2145 C C . THR A 1 286 ? -12.25 -34.406 5.34 1 90.88 286 THR A C 1
ATOM 2147 O O . THR A 1 286 ? -12.281 -35.438 4.629 1 90.88 286 THR A O 1
ATOM 2150 N N . ARG A 1 287 ? -11.648 -33.344 5.004 1 91 287 ARG A N 1
ATOM 2151 C CA . ARG A 1 287 ? -10.734 -33.281 3.861 1 91 287 ARG A CA 1
ATOM 2152 C C . ARG A 1 287 ? -9.344 -32.812 4.293 1 91 287 ARG A C 1
ATOM 2154 O O . ARG A 1 287 ? -9.211 -31.984 5.188 1 91 287 ARG A O 1
ATOM 2161 N N . THR A 1 288 ? -8.344 -33.469 3.693 1 93.75 288 THR A N 1
ATOM 2162 C CA . THR A 1 288 ? -6.973 -33 3.896 1 93.75 288 THR A CA 1
ATOM 2163 C C . THR A 1 288 ? -6.422 -32.344 2.637 1 93.75 288 THR A C 1
ATOM 2165 O O . THR A 1 288 ? -6.477 -32.938 1.551 1 93.75 288 THR A O 1
ATOM 2168 N N . ILE A 1 289 ? -6.008 -31.172 2.787 1 95.38 289 ILE A N 1
ATOM 2169 C CA . ILE A 1 289 ? -5.48 -30.422 1.653 1 95.38 289 ILE A CA 1
ATOM 2170 C C . ILE A 1 289 ? -4.121 -29.828 2.014 1 95.38 289 ILE A C 1
ATOM 2172 O O . ILE A 1 289 ? -3.721 -29.844 3.182 1 95.38 289 ILE A O 1
ATOM 2176 N N . SER A 1 290 ? -3.348 -29.453 1.007 1 96.81 290 SER A N 1
ATOM 2177 C CA . SER A 1 290 ? -2.199 -28.594 1.239 1 96.81 290 SER A CA 1
ATOM 2178 C C . SER A 1 290 ? -2.596 -27.125 1.165 1 96.81 290 SER A C 1
ATOM 2180 O O . SER A 1 290 ? -3.279 -26.703 0.228 1 96.81 290 SER A O 1
ATOM 2182 N N . SER A 1 291 ? -2.26 -26.375 2.189 1 96.75 291 SER A N 1
ATOM 2183 C CA . SER A 1 291 ? -2.639 -24.969 2.234 1 96.75 291 SER A CA 1
ATOM 2184 C C . SER A 1 291 ? -1.728 -24.172 3.17 1 96.75 291 SER A C 1
ATOM 2186 O O . SER A 1 291 ? -1.258 -24.703 4.18 1 96.75 291 SER A O 1
ATOM 2188 N N . PRO A 1 292 ? -1.408 -22.906 2.795 1 96.62 292 PRO A N 1
ATOM 2189 C CA . PRO A 1 292 ? -0.839 -22.031 3.834 1 96.62 292 PRO A CA 1
ATOM 2190 C C . PRO A 1 292 ? -1.788 -21.828 5.012 1 96.62 292 PRO A C 1
ATOM 2192 O O . PRO A 1 292 ? -2.951 -22.234 4.953 1 96.62 292 PRO A O 1
ATOM 2195 N N . LYS A 1 293 ? -1.215 -21.234 6.051 1 94.06 293 LYS A N 1
ATOM 2196 C CA . LYS A 1 293 ? -2.061 -20.891 7.195 1 94.06 293 LYS A CA 1
ATOM 2197 C C . LYS A 1 293 ? -3.137 -19.891 6.809 1 94.06 293 LYS A C 1
ATOM 2199 O O . LYS A 1 293 ? -2.918 -19.047 5.938 1 94.06 293 LYS A O 1
ATOM 2204 N N . PHE A 1 294 ? -4.207 -20.078 7.465 1 93.44 294 PHE A N 1
ATOM 2205 C CA . PHE A 1 294 ? -5.312 -19.156 7.207 1 93.44 294 PHE A CA 1
ATOM 2206 C C . PHE A 1 294 ? -5.395 -18.094 8.289 1 93.44 294 PHE A C 1
ATOM 2208 O O . PHE A 1 294 ? -5.703 -16.938 8 1 93.44 294 PHE A O 1
ATOM 2215 N N . ASP A 1 295 ? -5.082 -18.375 9.492 1 90.62 295 ASP A N 1
ATOM 2216 C CA . ASP A 1 295 ? -5.414 -17.547 10.656 1 90.62 295 ASP A CA 1
ATOM 2217 C C . ASP A 1 295 ? -4.234 -16.688 11.07 1 90.62 295 ASP A C 1
ATOM 2219 O O . ASP A 1 295 ? -4.309 -15.961 12.07 1 90.62 295 ASP A O 1
ATOM 2223 N N . SER A 1 296 ? -3.166 -16.812 10.391 1 92.5 296 SER A N 1
ATOM 2224 C CA . SER A 1 296 ? -1.99 -16 10.672 1 92.5 296 SER A CA 1
ATOM 2225 C C . SER A 1 296 ? -1.188 -15.727 9.406 1 92.5 296 SER A C 1
ATOM 2227 O O . SER A 1 296 ? -1.409 -16.375 8.375 1 92.5 296 SER A O 1
ATOM 2229 N N . SER A 1 297 ? -0.336 -14.781 9.57 1 93.06 297 SER A N 1
ATOM 2230 C CA . SER A 1 297 ? 0.482 -14.414 8.422 1 93.06 297 SER A CA 1
ATOM 2231 C C . SER A 1 297 ? 1.544 -15.469 8.141 1 93.06 297 SER A C 1
ATOM 2233 O O . SER A 1 297 ? 2.291 -15.867 9.039 1 93.06 297 SER A O 1
ATOM 2235 N N . ASN A 1 298 ? 1.639 -15.898 6.871 1 93.5 298 ASN A N 1
ATOM 2236 C CA . ASN A 1 298 ? 2.645 -16.859 6.441 1 93.5 298 ASN A CA 1
ATOM 2237 C C . ASN A 1 298 ? 3.984 -16.188 6.156 1 93.5 298 ASN A C 1
ATOM 2239 O O . ASN A 1 298 ? 4.969 -16.859 5.84 1 93.5 298 ASN A O 1
ATOM 2243 N N . ALA A 1 299 ? 4.055 -14.898 6.355 1 88.94 299 ALA A N 1
ATOM 2244 C CA . ALA A 1 299 ? 5.285 -14.148 6.125 1 88.94 299 ALA A CA 1
ATOM 2245 C C . ALA A 1 299 ? 5.953 -13.766 7.441 1 88.94 299 ALA A C 1
ATOM 2247 O O . ALA A 1 299 ? 6.98 -13.086 7.449 1 88.94 299 ALA A O 1
ATOM 2248 N N . GLY A 1 300 ? 5.504 -14.219 8.539 1 85.06 300 GLY A N 1
ATOM 2249 C CA . GLY A 1 300 ? 5.898 -13.688 9.836 1 85.06 300 GLY A CA 1
ATOM 2250 C C . GLY A 1 300 ? 6.992 -14.492 10.508 1 85.06 300 GLY A C 1
ATOM 2251 O O . GLY A 1 300 ? 7.789 -13.945 11.273 1 85.06 300 GLY A O 1
ATOM 2252 N N . THR A 1 301 ? 7.18 -15.758 10.234 1 85.62 301 THR A N 1
ATOM 2253 C CA . THR A 1 301 ? 8.008 -16.609 11.078 1 85.62 301 THR A CA 1
ATOM 2254 C C . THR A 1 301 ? 9.445 -16.656 10.555 1 85.62 301 THR A C 1
ATOM 2256 O O . THR A 1 301 ? 10.375 -16.953 11.297 1 85.62 301 THR A O 1
ATOM 2259 N N . GLY A 1 302 ? 9.594 -16.547 9.297 1 91.81 302 GLY A N 1
ATOM 2260 C CA . GLY A 1 302 ? 10.922 -16.656 8.727 1 91.81 302 GLY A CA 1
ATOM 2261 C C . GLY A 1 302 ? 11.406 -18.078 8.609 1 91.81 302 GLY A C 1
ATOM 2262 O O . GLY A 1 302 ? 12.594 -18.328 8.398 1 91.81 302 GLY A O 1
ATOM 2263 N N . TYR A 1 303 ? 10.5 -18.984 8.656 1 95.06 303 TYR A N 1
ATOM 2264 C CA . TYR A 1 303 ? 10.898 -20.391 8.672 1 95.06 303 TYR A CA 1
ATOM 2265 C C . TYR A 1 303 ? 10.875 -20.969 7.266 1 95.06 303 TYR A C 1
ATOM 2267 O O . TYR A 1 303 ? 9.953 -20.703 6.492 1 95.06 303 TYR A O 1
ATOM 2275 N N . ILE A 1 304 ? 11.883 -21.75 7.043 1 97.25 304 ILE A N 1
ATOM 2276 C CA . ILE A 1 304 ? 11.906 -22.703 5.93 1 97.25 304 ILE A CA 1
ATOM 2277 C C . ILE A 1 304 ? 12.57 -24 6.367 1 97.25 304 ILE A C 1
ATOM 2279 O O . ILE A 1 304 ? 13.391 -24.016 7.285 1 97.25 304 ILE A O 1
ATOM 2283 N N . PRO A 1 305 ? 12.234 -25.094 5.754 1 97.38 305 PRO A N 1
ATOM 2284 C CA . PRO A 1 305 ? 12.883 -26.359 6.102 1 97.38 305 PRO A CA 1
ATOM 2285 C C . PRO A 1 305 ? 14.391 -26.344 5.852 1 97.38 305 PRO A C 1
ATOM 2287 O O . PRO A 1 305 ? 14.867 -25.609 4.977 1 97.38 305 PRO A O 1
ATOM 2290 N N . GLU A 1 306 ? 15.086 -27.219 6.59 1 97.38 306 GLU A N 1
ATOM 2291 C CA . GLU A 1 306 ? 16.547 -27.25 6.535 1 97.38 306 GLU A CA 1
ATOM 2292 C C . GLU A 1 306 ? 17.031 -27.562 5.129 1 97.38 306 GLU A C 1
ATOM 2294 O O . GLU A 1 306 ? 18.031 -26.984 4.672 1 97.38 306 GLU A O 1
ATOM 2299 N N . ASP A 1 307 ? 16.422 -28.5 4.535 1 97.19 307 ASP A N 1
ATOM 2300 C CA . ASP A 1 307 ? 16.859 -28.859 3.186 1 97.19 307 ASP A CA 1
ATOM 2301 C C . ASP A 1 307 ? 16.641 -27.703 2.219 1 97.19 307 ASP A C 1
ATOM 2303 O O . ASP A 1 307 ? 17.438 -27.516 1.287 1 97.19 307 ASP A O 1
ATOM 2307 N N . ALA A 1 308 ? 15.586 -26.938 2.365 1 96.88 308 ALA A N 1
ATOM 2308 C CA . ALA A 1 308 ? 15.367 -25.734 1.573 1 96.88 308 ALA A CA 1
ATOM 2309 C C . ALA A 1 308 ? 16.469 -24.703 1.824 1 96.88 308 ALA A C 1
ATOM 2311 O O . ALA A 1 308 ? 16.969 -24.078 0.887 1 96.88 308 ALA A O 1
ATOM 2312 N N . ASP A 1 309 ? 16.797 -24.547 3.08 1 97.19 309 ASP A N 1
ATOM 2313 C CA . ASP A 1 309 ? 17.859 -23.625 3.459 1 97.19 309 ASP A CA 1
ATOM 2314 C C . ASP A 1 309 ? 19.188 -24 2.787 1 97.19 309 ASP A C 1
ATOM 2316 O O . ASP A 1 309 ? 19.891 -23.141 2.256 1 97.19 309 ASP A O 1
ATOM 2320 N N . GLU A 1 310 ? 19.484 -25.219 2.811 1 96.75 310 GLU A N 1
ATOM 2321 C CA . GLU A 1 310 ? 20.719 -25.703 2.199 1 96.75 310 GLU A CA 1
ATOM 2322 C C . GLU A 1 310 ? 20.734 -25.438 0.699 1 96.75 310 GLU A C 1
ATOM 2324 O O . GLU A 1 310 ? 21.766 -25.047 0.146 1 96.75 310 GLU A O 1
ATOM 2329 N N . ASP A 1 311 ? 19.641 -25.656 0.106 1 95.88 311 ASP A N 1
ATOM 2330 C CA . ASP A 1 311 ? 19.547 -25.438 -1.334 1 95.88 311 ASP A CA 1
ATOM 2331 C C . ASP A 1 311 ? 19.766 -23.969 -1.678 1 95.88 311 ASP A C 1
ATOM 2333 O O . ASP A 1 311 ? 20.453 -23.641 -2.65 1 95.88 311 ASP A O 1
ATOM 2337 N N . LEU A 1 312 ? 19.156 -23.078 -0.938 1 97.06 312 LEU A N 1
ATOM 2338 C CA . LEU A 1 312 ? 19.312 -21.656 -1.183 1 97.06 312 LEU A CA 1
ATOM 2339 C C . LEU A 1 312 ? 20.75 -21.219 -0.943 1 97.06 312 LEU A C 1
ATOM 2341 O O . LEU A 1 312 ? 21.297 -20.391 -1.68 1 97.06 312 LEU A O 1
ATOM 2345 N N . ARG A 1 313 ? 21.344 -21.812 0.036 1 97.44 313 ARG A N 1
ATOM 2346 C CA . ARG A 1 313 ? 22.75 -21.5 0.33 1 97.44 313 ARG A CA 1
ATOM 2347 C C . ARG A 1 313 ? 23.656 -21.938 -0.812 1 97.44 313 ARG A C 1
ATOM 2349 O O . ARG A 1 313 ? 24.594 -21.219 -1.176 1 97.44 313 ARG A O 1
ATOM 2356 N N . LYS A 1 314 ? 23.406 -23.094 -1.306 1 96 314 LYS A N 1
ATOM 2357 C CA . LYS A 1 314 ? 24.156 -23.562 -2.467 1 96 314 LYS A CA 1
ATOM 2358 C C . LYS A 1 314 ? 24 -22.594 -3.643 1 96 314 LYS A C 1
ATOM 2360 O O . LYS A 1 314 ? 24.969 -22.297 -4.348 1 96 314 LYS A O 1
ATOM 2365 N N . GLY A 1 315 ? 22.797 -22.172 -3.842 1 95.19 315 GLY A N 1
ATOM 2366 C CA . GLY A 1 315 ? 22.547 -21.188 -4.883 1 95.19 315 GLY A CA 1
ATOM 2367 C C . GLY A 1 315 ? 23.297 -19.891 -4.66 1 95.19 315 GLY A C 1
ATOM 2368 O O . GLY A 1 315 ? 23.859 -19.312 -5.598 1 95.19 315 GLY A O 1
ATOM 2369 N N . LEU A 1 316 ? 23.266 -19.453 -3.422 1 95.75 316 LEU A N 1
ATOM 2370 C CA . LEU A 1 316 ? 23.984 -18.234 -3.074 1 95.75 316 LEU A CA 1
ATOM 2371 C C . LEU A 1 316 ? 25.469 -18.375 -3.352 1 95.75 316 LEU A C 1
ATOM 2373 O O . LEU A 1 316 ? 26.094 -17.453 -3.893 1 95.75 316 LEU A O 1
ATOM 2377 N N . ARG A 1 317 ? 26.031 -19.469 -3.033 1 95.38 317 ARG A N 1
ATOM 2378 C CA . ARG A 1 317 ? 27.453 -19.734 -3.279 1 95.38 317 ARG A CA 1
ATOM 2379 C C . ARG A 1 317 ? 27.75 -19.734 -4.773 1 95.38 317 ARG A C 1
ATOM 2381 O O . ARG A 1 317 ? 28.828 -19.312 -5.191 1 95.38 317 ARG A O 1
ATOM 2388 N N . GLN A 1 318 ? 26.875 -20.172 -5.512 1 94.38 318 GLN A N 1
ATOM 2389 C CA . GLN A 1 318 ? 27.062 -20.266 -6.957 1 94.38 318 GLN A CA 1
ATOM 2390 C C . GLN A 1 318 ? 26.969 -18.891 -7.609 1 94.38 318 GLN A C 1
ATOM 2392 O O . GLN A 1 318 ? 27.844 -18.516 -8.391 1 94.38 318 GLN A O 1
ATOM 2397 N N . PHE A 1 319 ? 25.938 -18.141 -7.277 1 94.5 319 PHE A N 1
ATOM 2398 C CA . PHE A 1 319 ? 25.641 -16.906 -7.996 1 94.5 319 PHE A CA 1
ATOM 2399 C C . PHE A 1 319 ? 26.391 -15.727 -7.383 1 94.5 319 PHE A C 1
ATOM 2401 O O . PHE A 1 319 ? 26.781 -14.789 -8.094 1 94.5 319 PHE A O 1
ATOM 2408 N N . PHE A 1 320 ? 26.5 -15.734 -6.07 1 94.06 320 PHE A N 1
ATOM 2409 C CA . PHE A 1 320 ? 27.156 -14.648 -5.355 1 94.06 320 PHE A CA 1
ATOM 2410 C C . PHE A 1 320 ? 28.094 -15.195 -4.281 1 94.06 320 PHE A C 1
ATOM 2412 O O . PHE A 1 320 ? 27.891 -14.953 -3.09 1 94.06 320 PHE A O 1
ATOM 2419 N N . PRO A 1 321 ? 29.234 -15.688 -4.672 1 94.44 321 PRO A N 1
ATOM 2420 C CA . PRO A 1 321 ? 30.141 -16.328 -3.721 1 94.44 321 PRO A CA 1
ATOM 2421 C C . PRO A 1 321 ? 30.609 -15.383 -2.613 1 94.44 321 PRO A C 1
ATOM 2423 O O . PRO A 1 321 ? 30.844 -15.82 -1.484 1 94.44 321 PRO A O 1
ATOM 2426 N N . LYS A 1 322 ? 30.641 -14.117 -2.914 1 93.56 322 LYS A N 1
ATOM 2427 C CA . LYS A 1 322 ? 31.078 -13.125 -1.937 1 93.56 322 LYS A CA 1
ATOM 2428 C C . LYS A 1 322 ? 30.141 -13.102 -0.728 1 93.56 322 LYS A C 1
ATOM 2430 O O . LYS A 1 322 ? 30.562 -12.742 0.375 1 93.56 322 LYS A O 1
ATOM 2435 N N . PHE A 1 323 ? 28.922 -13.539 -0.977 1 94.94 323 PHE A N 1
ATOM 2436 C CA . PHE A 1 323 ? 27.938 -13.43 0.084 1 94.94 323 PHE A CA 1
ATOM 2437 C C . PHE A 1 323 ? 27.516 -14.805 0.591 1 94.94 323 PHE A C 1
ATOM 2439 O O . PHE A 1 323 ? 26.484 -14.953 1.241 1 94.94 323 PHE A O 1
ATOM 2446 N N . ALA A 1 324 ? 28.297 -15.773 0.365 1 93.25 324 ALA A N 1
ATOM 2447 C CA . ALA A 1 324 ? 27.969 -17.172 0.593 1 93.25 324 ALA A CA 1
ATOM 2448 C C . ALA A 1 324 ? 27.547 -17.422 2.039 1 93.25 324 ALA A C 1
ATOM 2450 O O . ALA A 1 324 ? 26.625 -18.188 2.301 1 93.25 324 ALA A O 1
ATOM 2451 N N . ASP A 1 325 ? 28.141 -16.656 2.916 1 93.56 325 ASP A N 1
ATOM 2452 C CA . ASP A 1 325 ? 27.906 -16.938 4.328 1 93.56 325 ASP A CA 1
ATOM 2453 C C . ASP A 1 325 ? 27.172 -15.789 5.004 1 93.56 325 ASP A C 1
ATOM 2455 O O . ASP A 1 325 ? 27.078 -15.734 6.234 1 93.56 325 ASP A O 1
ATOM 2459 N N . ARG A 1 326 ? 26.703 -14.867 4.188 1 96.56 326 ARG A N 1
ATOM 2460 C CA . ARG A 1 326 ? 25.938 -13.758 4.742 1 96.56 326 ARG A CA 1
ATOM 2461 C C . ARG A 1 326 ? 24.672 -14.266 5.426 1 96.56 326 ARG A C 1
ATOM 2463 O O . ARG A 1 326 ? 23.922 -15.055 4.848 1 96.56 326 ARG A O 1
ATOM 2470 N N . PRO A 1 327 ? 24.453 -13.867 6.703 1 97.06 327 PRO A N 1
ATOM 2471 C CA . PRO A 1 327 ? 23.219 -14.305 7.363 1 97.06 327 PRO A CA 1
ATOM 2472 C C . PRO A 1 327 ? 21.969 -13.844 6.633 1 97.06 327 PRO A C 1
ATOM 2474 O O . PRO A 1 327 ? 21.938 -12.734 6.09 1 97.06 327 PRO A O 1
ATOM 2477 N N . TRP A 1 328 ? 20.953 -14.742 6.699 1 97.25 328 TRP A N 1
ATOM 2478 C CA . TRP A 1 328 ? 19.656 -14.352 6.16 1 97.25 328 TRP A CA 1
ATOM 2479 C C . TRP A 1 328 ? 19.047 -13.203 6.965 1 97.25 328 TRP A C 1
ATOM 2481 O O . TRP A 1 328 ? 19.094 -13.211 8.195 1 97.25 328 TRP A O 1
ATOM 2491 N N . MET A 1 329 ? 18.578 -12.25 6.277 1 96 329 MET A N 1
ATOM 2492 C CA . MET A 1 329 ? 17.766 -11.234 6.945 1 96 329 MET A CA 1
ATOM 2493 C C . MET A 1 329 ? 16.344 -11.719 7.168 1 96 329 MET A C 1
ATOM 2495 O O . MET A 1 329 ? 15.68 -11.305 8.117 1 96 329 MET A O 1
ATOM 2499 N N . ASN A 1 330 ? 15.852 -12.492 6.207 1 95.38 330 ASN A N 1
ATOM 2500 C CA . ASN A 1 330 ? 14.516 -13.078 6.223 1 95.38 330 ASN A CA 1
ATOM 2501 C C . ASN A 1 330 ? 14.43 -14.297 5.309 1 95.38 330 ASN A C 1
ATOM 2503 O O . ASN A 1 330 ? 15.227 -14.438 4.379 1 95.38 330 ASN A O 1
ATOM 2507 N N . ARG A 1 331 ? 13.586 -15.188 5.629 1 96.56 331 ARG A N 1
ATOM 2508 C CA . ARG A 1 331 ? 13.211 -16.344 4.816 1 96.56 331 ARG A CA 1
ATOM 2509 C C . ARG A 1 331 ? 11.711 -16.609 4.906 1 96.56 331 ARG A C 1
ATOM 2511 O O . ARG A 1 331 ? 11.047 -16.141 5.832 1 96.56 331 ARG A O 1
ATOM 2518 N N . ARG A 1 332 ? 11.195 -17.281 3.945 1 96.38 332 ARG A N 1
ATOM 2519 C CA . ARG A 1 332 ? 9.805 -17.719 4.035 1 96.38 332 ARG A CA 1
ATOM 2520 C C . ARG A 1 332 ? 9.453 -18.688 2.91 1 96.38 332 ARG A C 1
ATOM 2522 O O . ARG A 1 332 ? 10.227 -18.844 1.964 1 96.38 332 ARG A O 1
ATOM 2529 N N . LEU A 1 333 ? 8.391 -19.312 3.082 1 96.88 333 LEU A N 1
ATOM 2530 C CA . LEU A 1 333 ? 7.805 -20.078 1.986 1 96.88 333 LEU A CA 1
ATOM 2531 C C . LEU A 1 333 ? 6.809 -19.219 1.204 1 96.88 333 LEU A C 1
ATOM 2533 O O . LEU A 1 333 ? 5.895 -18.641 1.787 1 96.88 333 LEU A O 1
ATOM 2537 N N . CYS A 1 334 ? 7.066 -19.094 -0.062 1 96.12 334 CYS A N 1
ATOM 2538 C CA . CYS A 1 334 ? 6.125 -18.469 -0.988 1 96.12 334 CYS A CA 1
ATOM 2539 C C . CYS A 1 334 ? 5.195 -19.516 -1.598 1 96.12 334 CYS A C 1
ATOM 2541 O O . CYS A 1 334 ? 5.652 -20.5 -2.186 1 96.12 334 CYS A O 1
ATOM 2543 N N . TRP A 1 335 ? 3.928 -19.297 -1.623 1 96.81 335 TRP A N 1
ATOM 2544 C CA . TRP A 1 335 ? 2.98 -20.375 -1.914 1 96.81 335 TRP A CA 1
ATOM 2545 C C . TRP A 1 335 ? 2.459 -20.266 -3.344 1 96.81 335 TRP A C 1
ATOM 2547 O O . TRP A 1 335 ? 1.983 -19.203 -3.76 1 96.81 335 TRP A O 1
ATOM 2557 N N . TYR A 1 336 ? 2.568 -21.359 -4.051 1 96.56 336 TYR A N 1
ATOM 2558 C CA . TYR A 1 336 ? 2.029 -21.531 -5.395 1 96.56 336 TYR A CA 1
ATOM 2559 C C . TYR A 1 336 ? 0.66 -22.203 -5.344 1 96.56 336 TYR A C 1
ATOM 2561 O O . TYR A 1 336 ? 0.288 -22.797 -4.328 1 96.56 336 TYR A O 1
ATOM 2569 N N . THR A 1 337 ? -0.079 -21.984 -6.352 1 97.25 337 THR A N 1
ATOM 2570 C CA . THR A 1 337 ? -1.218 -22.828 -6.703 1 97.25 337 THR A CA 1
ATOM 2571 C C . THR A 1 337 ? -0.924 -23.625 -7.965 1 97.25 337 THR A C 1
ATOM 2573 O O . THR A 1 337 ? -1.145 -23.156 -9.078 1 97.25 337 THR A O 1
ATOM 2576 N N . ASP A 1 338 ? -0.568 -24.875 -7.734 1 96.31 338 ASP A N 1
ATOM 2577 C CA . ASP A 1 338 ? -0.095 -25.734 -8.82 1 96.31 338 ASP A CA 1
ATOM 2578 C C . ASP A 1 338 ? -1.264 -26.375 -9.555 1 96.31 338 ASP A C 1
ATOM 2580 O O . ASP A 1 338 ? -2.254 -26.766 -8.93 1 96.31 338 ASP A O 1
ATOM 2584 N N . THR A 1 339 ? -1.127 -26.469 -10.805 1 95.19 339 THR A N 1
ATOM 2585 C CA . THR A 1 339 ? -2.066 -27.188 -11.656 1 95.19 339 THR A CA 1
ATOM 2586 C C . THR A 1 339 ? -1.347 -28.266 -12.469 1 95.19 339 THR A C 1
ATOM 2588 O O . THR A 1 339 ? -0.12 -28.25 -12.586 1 95.19 339 THR A O 1
ATOM 2591 N N . PRO A 1 340 ? -2.008 -29.203 -13.008 1 92.19 340 PRO A N 1
ATOM 2592 C CA . PRO A 1 340 ? -1.37 -30.344 -13.656 1 92.19 340 PRO A CA 1
ATOM 2593 C C . PRO A 1 340 ? -0.449 -29.938 -14.805 1 92.19 340 PRO A C 1
ATOM 2595 O O . PRO A 1 340 ? 0.632 -30.516 -14.969 1 92.19 340 PRO A O 1
ATOM 2598 N N . LYS A 1 341 ? -0.809 -28.938 -15.531 1 91.62 341 LYS A N 1
ATOM 2599 C CA . LYS A 1 341 ? -0.031 -28.547 -16.703 1 91.62 341 LYS A CA 1
ATOM 2600 C C . LYS A 1 341 ? 0.53 -27.125 -16.547 1 91.62 341 LYS A C 1
ATOM 2602 O O . LYS A 1 341 ? 1.041 -26.547 -17.5 1 91.62 341 LYS A O 1
ATOM 2607 N N . GLY A 1 342 ? 0.288 -26.562 -15.398 1 93.56 342 GLY A N 1
ATOM 2608 C CA . GLY A 1 342 ? 0.776 -25.219 -15.156 1 93.56 342 GLY A CA 1
ATOM 2609 C C . GLY A 1 342 ? -0.15 -24.141 -15.695 1 93.56 342 GLY A C 1
ATOM 2610 O O . GLY A 1 342 ? 0.131 -22.953 -15.562 1 93.56 342 GLY A O 1
ATOM 2611 N N . ASP A 1 343 ? -1.305 -24.578 -16.266 1 96.31 343 ASP A N 1
ATOM 2612 C CA . ASP A 1 343 ? -2.262 -23.625 -16.812 1 96.31 343 ASP A CA 1
ATOM 2613 C C . ASP A 1 343 ? -3.111 -22.984 -15.719 1 96.31 343 ASP A C 1
ATOM 2615 O O . ASP A 1 343 ? -3.367 -23.609 -14.688 1 96.31 343 ASP A O 1
ATOM 2619 N N . PHE A 1 344 ? -3.514 -21.766 -15.992 1 98.12 344 PHE A N 1
ATOM 2620 C CA . PHE A 1 344 ? -4.461 -21.125 -15.086 1 98.12 344 PHE A CA 1
ATOM 2621 C C . PHE A 1 344 ? -5.781 -21.891 -15.055 1 98.12 344 PHE A C 1
ATOM 2623 O O . PHE A 1 344 ? -6.012 -22.781 -15.883 1 98.12 344 PHE A O 1
ATOM 2630 N N . ILE A 1 345 ? -6.527 -21.703 -14.016 1 98.19 345 ILE A N 1
ATOM 2631 C CA . ILE A 1 345 ? -7.926 -22.094 -13.945 1 98.19 345 ILE A CA 1
ATOM 2632 C C . ILE A 1 345 ? -8.82 -20.859 -13.945 1 98.19 345 ILE A C 1
ATOM 2634 O O . ILE A 1 345 ? -8.914 -20.156 -12.938 1 98.19 345 ILE A O 1
ATOM 2638 N N . ILE A 1 346 ? -9.414 -20.562 -15.047 1 98.75 346 ILE A N 1
ATOM 2639 C CA . ILE A 1 346 ? -10.297 -19.422 -15.227 1 98.75 346 ILE A CA 1
ATOM 2640 C C . ILE A 1 346 ? -11.586 -19.859 -15.914 1 98.75 346 ILE A C 1
ATOM 2642 O O . ILE A 1 346 ? -11.633 -20 -17.141 1 98.75 346 ILE A O 1
ATOM 2646 N N . ASP A 1 347 ? -12.539 -20.047 -15.117 1 98.44 347 ASP A N 1
ATOM 2647 C CA . ASP A 1 347 ? -13.734 -20.688 -15.656 1 98.44 347 ASP A CA 1
ATOM 2648 C C . ASP A 1 347 ? -14.922 -20.516 -14.727 1 98.44 347 ASP A C 1
ATOM 2650 O O . ASP A 1 347 ? -14.758 -20.375 -13.516 1 98.44 347 ASP A O 1
ATOM 2654 N N . HIS A 1 348 ? -16.109 -20.531 -15.328 1 97.38 348 HIS A N 1
ATOM 2655 C CA . HIS A 1 348 ? -17.312 -20.734 -14.523 1 97.38 348 HIS A CA 1
ATOM 2656 C C . HIS A 1 348 ? -17.359 -22.141 -13.938 1 97.38 348 HIS A C 1
ATOM 2658 O O . HIS A 1 348 ? -17 -23.109 -14.625 1 97.38 348 HIS A O 1
ATOM 2664 N N . HIS A 1 349 ? -17.703 -22.188 -12.641 1 96.25 349 HIS A N 1
ATOM 2665 C CA . HIS A 1 349 ? -17.781 -23.516 -12.047 1 96.25 349 HIS A CA 1
ATOM 2666 C C . HIS A 1 349 ? -18.859 -24.359 -12.703 1 96.25 349 HIS A C 1
ATOM 2668 O O . HIS A 1 349 ? -19.984 -23.891 -12.906 1 96.25 349 HIS A O 1
ATOM 2674 N N . PRO A 1 350 ? -18.547 -25.578 -13.023 1 93.19 350 PRO A N 1
ATOM 2675 C CA . PRO A 1 350 ? -19.5 -26.375 -13.789 1 93.19 350 PRO A CA 1
ATOM 2676 C C . PRO A 1 350 ? -20.734 -26.766 -12.977 1 93.19 350 PRO A C 1
ATOM 2678 O O . PRO A 1 350 ? -21.828 -26.906 -13.531 1 93.19 350 PRO A O 1
ATOM 2681 N N . ASP A 1 351 ? -20.609 -26.844 -11.656 1 92.56 351 ASP A N 1
ATOM 2682 C CA . ASP A 1 351 ? -21.703 -27.391 -10.844 1 92.56 351 ASP A CA 1
ATOM 2683 C C . ASP A 1 351 ? -22.406 -26.297 -10.062 1 92.56 351 ASP A C 1
ATOM 2685 O O . ASP A 1 351 ? -23.5 -26.5 -9.547 1 92.56 351 ASP A O 1
ATOM 2689 N N . TYR A 1 352 ? -21.719 -25.203 -9.891 1 94.81 352 TYR A N 1
ATOM 2690 C CA . TYR A 1 352 ? -22.297 -24.141 -9.086 1 94.81 352 TYR A CA 1
ATOM 2691 C C . TYR A 1 352 ? -22.547 -22.891 -9.93 1 94.81 352 TYR A C 1
ATOM 2693 O O . TYR A 1 352 ? -21.594 -22.266 -10.414 1 94.81 352 TYR A O 1
ATOM 2701 N N . GLN A 1 353 ? -23.812 -22.531 -10.031 1 96.31 353 GLN A N 1
ATOM 2702 C CA . GLN A 1 353 ? -24.156 -21.266 -10.68 1 96.31 353 GLN A CA 1
ATOM 2703 C C . GLN A 1 353 ? -23.719 -20.078 -9.828 1 96.31 353 GLN A C 1
ATOM 2705 O O . GLN A 1 353 ? -23.766 -20.141 -8.594 1 96.31 353 GLN A O 1
ATOM 2710 N N . GLY A 1 354 ? -23.25 -19.016 -10.453 1 97.38 354 GLY A N 1
ATOM 2711 C CA . GLY A 1 354 ? -22.875 -17.797 -9.742 1 97.38 354 GLY A CA 1
ATOM 2712 C C . GLY A 1 354 ? -21.453 -17.844 -9.203 1 97.38 354 GLY A C 1
ATOM 2713 O O . GLY A 1 354 ? -21 -16.891 -8.57 1 97.38 354 GLY A O 1
ATOM 2714 N N . LEU A 1 355 ? -20.781 -18.969 -9.477 1 98.12 355 LEU A N 1
ATOM 2715 C CA . LEU A 1 355 ? -19.406 -19.109 -9 1 98.12 355 LEU A CA 1
ATOM 2716 C C . LEU A 1 355 ? -18.438 -19.156 -10.164 1 98.12 355 LEU A C 1
ATOM 2718 O O . LEU A 1 355 ? -18.609 -19.953 -11.094 1 98.12 355 LEU A O 1
ATOM 2722 N N . PHE A 1 356 ? -17.516 -18.266 -10.195 1 98.5 356 PHE A N 1
ATOM 2723 C CA . PHE A 1 356 ? -16.422 -18.188 -11.156 1 98.5 356 PHE A CA 1
ATOM 2724 C C . PHE A 1 356 ? -15.07 -18.328 -10.453 1 98.5 356 PHE A C 1
ATOM 2726 O O . PHE A 1 356 ? -14.883 -17.828 -9.344 1 98.5 356 PHE A O 1
ATOM 2733 N N . VAL A 1 357 ? -14.18 -19.078 -11.078 1 98.62 357 VAL A N 1
ATOM 2734 C CA . VAL A 1 357 ? -12.875 -19.328 -10.477 1 98.62 357 VAL A CA 1
ATOM 2735 C C . VAL A 1 357 ? -11.781 -18.703 -11.344 1 98.62 357 VAL A C 1
ATOM 2737 O O . VAL A 1 357 ? -11.773 -18.891 -12.562 1 98.62 357 VAL A O 1
ATOM 2740 N N . ALA A 1 358 ? -10.938 -17.922 -10.781 1 98.75 358 ALA A N 1
ATOM 2741 C CA . ALA A 1 358 ? -9.727 -17.375 -11.391 1 98.75 358 ALA A CA 1
ATOM 2742 C C . ALA A 1 358 ? -8.516 -17.578 -10.484 1 98.75 358 ALA A C 1
ATOM 2744 O O . ALA A 1 358 ? -8.258 -16.766 -9.602 1 98.75 358 ALA A O 1
ATOM 2745 N N . THR A 1 359 ? -7.797 -18.641 -10.664 1 97.94 359 THR A N 1
ATOM 2746 C CA . THR A 1 359 ? -6.703 -19.047 -9.797 1 97.94 359 THR A CA 1
ATOM 2747 C C . THR A 1 359 ? -5.676 -19.875 -10.57 1 97.94 359 THR A C 1
ATOM 2749 O O . THR A 1 359 ? -5.527 -19.719 -11.781 1 97.94 359 THR A O 1
ATOM 2752 N N . GLY A 1 360 ? -4.773 -20.578 -9.898 1 97.12 360 GLY A N 1
ATOM 2753 C CA . GLY A 1 360 ? -3.82 -21.484 -10.523 1 97.12 360 GLY A CA 1
ATOM 2754 C C . GLY A 1 360 ? -2.619 -20.766 -11.109 1 97.12 360 GLY A C 1
ATOM 2755 O O . GLY A 1 360 ? -2.236 -21.016 -12.258 1 97.12 360 GLY A O 1
ATOM 2756 N N . GLY A 1 361 ? -2.057 -19.875 -10.484 1 94.88 361 GLY A N 1
ATOM 2757 C CA . GLY A 1 361 ? -0.939 -19.094 -10.992 1 94.88 361 GLY A CA 1
ATOM 2758 C C . GLY A 1 361 ? 0.315 -19.922 -11.211 1 94.88 361 GLY A C 1
ATOM 2759 O O . GLY A 1 361 ? 1.183 -19.547 -12 1 94.88 361 GLY A O 1
ATOM 2760 N N . ALA A 1 362 ? 0.491 -20.984 -10.492 1 94.06 362 ALA A N 1
ATOM 2761 C CA . ALA A 1 362 ? 1.541 -21.984 -10.656 1 94.06 362 ALA A CA 1
ATOM 2762 C C . ALA A 1 362 ? 2.92 -21.328 -10.703 1 94.06 362 ALA A C 1
ATOM 2764 O O . ALA A 1 362 ? 3.801 -21.781 -11.445 1 94.06 362 ALA A O 1
ATOM 2765 N N . GLY A 1 363 ? 3.041 -20.188 -10.125 1 93.62 363 GLY A N 1
ATOM 2766 C CA . GLY A 1 363 ? 4.332 -19.531 -10.023 1 93.62 363 GLY A CA 1
ATOM 2767 C C . GLY A 1 363 ? 4.605 -18.562 -11.156 1 93.62 363 GLY A C 1
ATOM 2768 O O . GLY A 1 363 ? 5.645 -17.891 -11.18 1 93.62 363 GLY A O 1
ATOM 2769 N N . HIS A 1 364 ? 3.719 -18.453 -12.094 1 93.88 364 HIS A N 1
ATOM 2770 C CA . HIS A 1 364 ? 4.039 -17.578 -13.211 1 93.88 364 HIS A CA 1
ATOM 2771 C C . HIS A 1 364 ? 2.922 -16.562 -13.461 1 93.88 364 HIS A C 1
ATOM 2773 O O . HIS A 1 364 ? 2.906 -15.891 -14.5 1 93.88 364 HIS A O 1
ATOM 2779 N N . GLY A 1 365 ? 1.997 -16.406 -12.555 1 96.69 365 GLY A N 1
ATOM 2780 C CA . GLY A 1 365 ? 0.81 -15.594 -12.758 1 96.69 365 GLY A CA 1
ATOM 2781 C C . GLY A 1 365 ? 1.09 -14.102 -12.688 1 96.69 365 GLY A C 1
ATOM 2782 O O . GLY A 1 365 ? 0.532 -13.328 -13.461 1 96.69 365 GLY A O 1
ATOM 2783 N N . PHE A 1 366 ? 2.055 -13.68 -11.922 1 98.19 366 PHE A N 1
ATOM 2784 C CA . PHE A 1 366 ? 2.227 -12.273 -11.586 1 98.19 366 PHE A CA 1
ATOM 2785 C C . PHE A 1 366 ? 2.643 -11.469 -12.82 1 98.19 366 PHE A C 1
ATOM 2787 O O . PHE A 1 366 ? 2.199 -10.336 -13.008 1 98.19 366 PHE A O 1
ATOM 2794 N N . LYS A 1 367 ? 3.555 -12.016 -13.625 1 97.62 367 LYS A N 1
ATOM 2795 C CA . LYS A 1 367 ? 4.16 -11.242 -14.711 1 97.62 367 LYS A CA 1
ATOM 2796 C C . LYS A 1 367 ? 3.1 -10.758 -15.695 1 97.62 367 LYS A C 1
ATOM 2798 O O . LYS A 1 367 ? 3.352 -9.836 -16.484 1 97.62 367 LYS A O 1
ATOM 2803 N N . PHE A 1 368 ? 1.869 -11.344 -15.578 1 98.56 368 PHE A N 1
ATOM 2804 C CA . PHE A 1 368 ? 0.81 -10.984 -16.516 1 98.56 368 PHE A CA 1
ATOM 2805 C C . PHE A 1 368 ? -0.081 -9.898 -15.93 1 98.56 368 PHE A C 1
ATOM 2807 O O . PHE A 1 368 ? -1.127 -9.57 -16.5 1 98.56 368 PHE A O 1
ATOM 2814 N N . LEU A 1 369 ? 0.272 -9.273 -14.844 1 98.62 369 LEU A N 1
ATOM 2815 C CA . LEU A 1 369 ? -0.502 -8.273 -14.109 1 98.62 369 LEU A CA 1
ATOM 2816 C C . LEU A 1 369 ? -1.108 -7.254 -15.07 1 98.62 369 LEU A C 1
ATOM 2818 O O . LEU A 1 369 ? -2.307 -6.973 -15 1 98.62 369 LEU A O 1
ATOM 2822 N N . PRO A 1 370 ? -0.407 -6.719 -16.031 1 98.62 370 PRO A N 1
ATOM 2823 C CA . PRO A 1 370 ? -0.956 -5.633 -16.844 1 98.62 370 PRO A CA 1
ATOM 2824 C C . PRO A 1 370 ? -2.133 -6.078 -17.703 1 98.62 370 PRO A C 1
ATOM 2826 O O . PRO A 1 370 ? -2.922 -5.246 -18.156 1 98.62 370 PRO A O 1
ATOM 2829 N N . VAL A 1 371 ? -2.232 -7.449 -17.906 1 98.62 371 VAL A N 1
ATOM 2830 C CA . VAL A 1 371 ? -3.215 -7.852 -18.906 1 98.62 371 VAL A CA 1
ATOM 2831 C C . VAL A 1 371 ? -4.137 -8.922 -18.328 1 98.62 371 VAL A C 1
ATOM 2833 O O . VAL A 1 371 ? -5.172 -9.242 -18.922 1 98.62 371 VAL A O 1
ATOM 2836 N N . LEU A 1 372 ? -3.787 -9.492 -17.219 1 98.69 372 LEU A N 1
ATOM 2837 C CA . LEU A 1 372 ? -4.473 -10.664 -16.672 1 98.69 372 LEU A CA 1
ATOM 2838 C C . LEU A 1 372 ? -5.961 -10.383 -16.5 1 98.69 372 LEU A C 1
ATOM 2840 O O . LEU A 1 372 ? -6.797 -11.219 -16.859 1 98.69 372 LEU A O 1
ATOM 2844 N N . GLY A 1 373 ? -6.293 -9.188 -15.977 1 98.75 373 GLY A N 1
ATOM 2845 C CA . GLY A 1 373 ? -7.684 -8.828 -15.766 1 98.75 373 GLY A CA 1
ATOM 2846 C C . GLY A 1 373 ? -8.523 -8.906 -17.031 1 98.75 373 GLY A C 1
ATOM 2847 O O . GLY A 1 373 ? -9.68 -9.336 -16.984 1 98.75 373 GLY A O 1
ATOM 2848 N N . ARG A 1 374 ? -7.965 -8.484 -18.156 1 98.62 374 ARG A N 1
ATOM 2849 C CA . ARG A 1 374 ? -8.68 -8.531 -19.422 1 98.62 374 ARG A CA 1
ATOM 2850 C C . ARG A 1 374 ? -9.016 -9.969 -19.812 1 98.62 374 ARG A C 1
ATOM 2852 O O . ARG A 1 374 ? -10.141 -10.258 -20.219 1 98.62 374 ARG A O 1
ATOM 2859 N N . TYR A 1 375 ? -8.039 -10.805 -19.672 1 98.75 375 TYR A N 1
ATOM 2860 C CA . TYR A 1 375 ? -8.234 -12.211 -20.031 1 98.75 375 TYR A CA 1
ATOM 2861 C C . TYR A 1 375 ? -9.266 -12.859 -19.109 1 98.75 375 TYR A C 1
ATOM 2863 O O . TYR A 1 375 ? -10.125 -13.609 -19.578 1 98.75 375 TYR A O 1
ATOM 2871 N N . VAL A 1 376 ? -9.172 -12.586 -17.812 1 98.81 376 VAL A N 1
ATOM 2872 C CA . VAL A 1 376 ? -10.117 -13.164 -16.859 1 98.81 376 VAL A CA 1
ATOM 2873 C C . VAL A 1 376 ? -11.531 -12.648 -17.156 1 98.81 376 VAL A C 1
ATOM 2875 O O . VAL A 1 376 ? -12.484 -13.43 -17.188 1 98.81 376 VAL A O 1
ATOM 2878 N N . ALA A 1 377 ? -11.641 -11.344 -17.375 1 98.75 377 ALA A N 1
ATOM 2879 C CA . ALA A 1 377 ? -12.945 -10.742 -17.656 1 98.75 377 ALA A CA 1
ATOM 2880 C C . ALA A 1 377 ? -13.539 -11.305 -18.953 1 98.75 377 ALA A C 1
ATOM 2882 O O . ALA A 1 377 ? -14.75 -11.508 -19.047 1 98.75 377 ALA A O 1
ATOM 2883 N N . ASP A 1 378 ? -12.68 -11.547 -19.984 1 98.62 378 ASP A N 1
ATOM 2884 C CA . ASP A 1 378 ? -13.148 -12.156 -21.219 1 98.62 378 ASP A CA 1
ATOM 2885 C C . ASP A 1 378 ? -13.758 -13.523 -20.969 1 98.62 378 ASP A C 1
ATOM 2887 O O . ASP A 1 378 ? -14.781 -13.875 -21.547 1 98.62 378 ASP A O 1
ATOM 2891 N N . CYS A 1 379 ? -13.148 -14.289 -20.141 1 98.5 379 CYS A N 1
ATOM 2892 C CA . CYS A 1 379 ? -13.688 -15.602 -19.797 1 98.5 379 CYS A CA 1
ATOM 2893 C C . CYS A 1 379 ? -14.969 -15.461 -18.984 1 98.5 379 CYS A C 1
ATOM 2895 O O . CYS A 1 379 ? -15.938 -16.188 -19.219 1 98.5 379 CYS A O 1
ATOM 2897 N N . PHE A 1 380 ? -15.039 -14.547 -18.062 1 98.38 380 PHE A N 1
ATOM 2898 C CA . PHE A 1 380 ? -16.188 -14.312 -17.203 1 98.38 380 PHE A CA 1
ATOM 2899 C C . PHE A 1 380 ? -17.422 -13.938 -18.031 1 98.38 380 PHE A C 1
ATOM 2901 O O . PHE A 1 380 ? -18.531 -14.414 -17.766 1 98.38 380 PHE A O 1
ATOM 2908 N N . GLU A 1 381 ? -17.094 -13.133 -19.047 1 97.88 381 GLU A N 1
ATOM 2909 C CA . GLU A 1 381 ? -18.172 -12.648 -19.906 1 97.88 381 GLU A CA 1
ATOM 2910 C C . GLU A 1 381 ? -18.406 -13.578 -21.094 1 97.88 381 GLU A C 1
ATOM 2912 O O . GLU A 1 381 ? -19.188 -13.266 -22 1 97.88 381 GLU A O 1
ATOM 2917 N N . ASN A 1 382 ? -17.688 -14.648 -21.203 1 96 382 ASN A N 1
ATOM 2918 C CA . ASN A 1 382 ? -17.781 -15.617 -22.297 1 96 382 ASN A CA 1
ATOM 2919 C C . ASN A 1 382 ? -17.438 -14.984 -23.641 1 96 382 ASN A C 1
ATOM 2921 O O . ASN A 1 382 ? -18.125 -15.227 -24.641 1 96 382 ASN A O 1
ATOM 2925 N N . LYS A 1 383 ? -16.438 -14.156 -23.594 1 96.88 383 LYS A N 1
ATOM 2926 C CA . LYS A 1 383 ? -15.961 -13.5 -24.812 1 96.88 383 LYS A CA 1
ATOM 2927 C C . LYS A 1 383 ? -14.625 -14.078 -25.266 1 96.88 383 LYS A C 1
ATOM 2929 O O . LYS A 1 383 ? -14.195 -13.836 -26.391 1 96.88 383 LYS A O 1
ATOM 2934 N N . ALA A 1 384 ? -13.984 -14.836 -24.406 1 97.44 384 ALA A N 1
ATOM 2935 C CA . ALA A 1 384 ? -12.711 -15.461 -24.766 1 97.44 384 ALA A CA 1
ATOM 2936 C C . ALA A 1 384 ? -12.914 -16.516 -25.844 1 97.44 384 ALA A C 1
ATOM 2938 O O . ALA A 1 384 ? -14.008 -17.078 -26 1 97.44 384 ALA A O 1
ATOM 2939 N N . SER A 1 385 ? -11.875 -16.828 -26.625 1 97.12 385 SER A N 1
ATOM 2940 C CA . SER A 1 385 ? -11.945 -17.875 -27.656 1 97.12 385 SER A CA 1
ATOM 2941 C C . SER A 1 385 ? -12.242 -19.234 -27.047 1 97.12 385 SER A C 1
ATOM 2943 O O . SER A 1 385 ? -11.961 -19.453 -25.859 1 97.12 385 SER A O 1
ATOM 2945 N N . ALA A 1 386 ? -12.781 -20.109 -27.797 1 96.5 386 ALA A N 1
ATOM 2946 C CA . ALA A 1 386 ? -13.062 -21.469 -27.344 1 96.5 386 ALA A CA 1
ATOM 2947 C C . ALA A 1 386 ? -11.781 -22.188 -26.906 1 96.5 386 ALA A C 1
ATOM 2949 O O . ALA A 1 386 ? -11.789 -22.953 -25.953 1 96.5 386 ALA A O 1
ATOM 2950 N N . GLU A 1 387 ? -10.773 -21.938 -27.641 1 95.88 387 GLU A N 1
ATOM 2951 C CA . GLU A 1 387 ? -9.492 -22.562 -27.344 1 95.88 387 GLU A CA 1
ATOM 2952 C C . GLU A 1 387 ? -8.984 -22.125 -25.969 1 95.88 387 GLU A C 1
ATOM 2954 O O . GLU A 1 387 ? -8.516 -22.969 -25.188 1 95.88 387 GLU A O 1
ATOM 2959 N N . LEU A 1 388 ? -9.062 -20.875 -25.719 1 97.12 388 LEU A N 1
ATOM 2960 C CA . LEU A 1 388 ? -8.609 -20.359 -24.422 1 97.12 388 LEU A CA 1
ATOM 2961 C C . LEU A 1 388 ? -9.484 -20.891 -23.297 1 97.12 388 LEU A C 1
ATOM 2963 O O . LEU A 1 388 ? -8.984 -21.25 -22.234 1 97.12 388 LEU A O 1
ATOM 2967 N N . ARG A 1 389 ? -10.766 -20.922 -23.5 1 97.25 389 ARG A N 1
ATOM 2968 C CA . ARG A 1 389 ? -11.695 -21.422 -22.5 1 97.25 389 ARG A CA 1
ATOM 2969 C C . ARG A 1 389 ? -11.438 -22.891 -22.188 1 97.25 389 ARG A C 1
ATOM 2971 O O . ARG A 1 389 ? -11.57 -23.328 -21.047 1 97.25 389 ARG A O 1
ATOM 2978 N N . GLU A 1 390 ? -11.102 -23.609 -23.203 1 96.5 390 GLU A N 1
ATOM 2979 C CA . GLU A 1 390 ? -10.766 -25.016 -23 1 96.5 390 GLU A CA 1
ATOM 2980 C C . GLU A 1 390 ? -9.461 -25.156 -22.219 1 96.5 390 GLU A C 1
ATOM 2982 O O . GLU A 1 390 ? -9.352 -26 -21.328 1 96.5 390 GLU A O 1
ATOM 2987 N N . LYS A 1 391 ? -8.492 -24.422 -22.562 1 96.62 391 LYS A N 1
ATOM 2988 C CA . LYS A 1 391 ? -7.18 -24.469 -21.922 1 96.62 391 LYS A CA 1
ATOM 2989 C C . LYS A 1 391 ? -7.285 -24.219 -20.422 1 96.62 391 LYS A C 1
ATOM 2991 O O . LYS A 1 391 ? -6.609 -24.859 -19.625 1 96.62 391 LYS A O 1
ATOM 2996 N N . TRP A 1 392 ? -8.18 -23.219 -20.047 1 97.94 392 TRP A N 1
ATOM 2997 C CA . TRP A 1 392 ? -8.234 -22.766 -18.656 1 97.94 392 TRP A CA 1
ATOM 2998 C C . TRP A 1 392 ? -9.461 -23.344 -17.953 1 97.94 392 TRP A C 1
ATOM 3000 O O . TRP A 1 392 ? -9.82 -22.891 -16.875 1 97.94 392 TRP A O 1
ATOM 3010 N N . ARG A 1 393 ? -10.047 -24.328 -18.5 1 97.25 393 ARG A N 1
ATOM 3011 C CA . ARG A 1 393 ? -11.273 -24.922 -17.969 1 97.25 393 ARG A CA 1
ATOM 3012 C C . ARG A 1 393 ? -11.023 -25.609 -16.625 1 97.25 393 ARG A C 1
ATOM 3014 O O . ARG A 1 393 ? -9.992 -26.266 -16.453 1 97.25 393 ARG A O 1
ATOM 3021 N N . LEU A 1 394 ? -11.891 -25.406 -15.688 1 96.56 394 LEU A N 1
ATOM 3022 C CA . LEU A 1 394 ? -11.891 -26.219 -14.469 1 96.56 394 LEU A CA 1
ATOM 3023 C C . LEU A 1 394 ? -12.43 -27.609 -14.742 1 96.56 394 LEU A C 1
ATOM 3025 O O . LEU A 1 394 ? -13.641 -27.812 -14.867 1 96.56 394 LEU A O 1
ATOM 3029 N N . GLN A 1 395 ? -11.531 -28.531 -14.773 1 88.12 395 GLN A N 1
ATOM 3030 C CA . GLN A 1 395 ? -11.914 -29.906 -15.102 1 88.12 395 GLN A CA 1
ATOM 3031 C C . GLN A 1 395 ? -12.797 -30.5 -14 1 88.12 395 GLN A C 1
ATOM 3033 O O . GLN A 1 395 ? -12.57 -30.25 -12.812 1 88.12 395 GLN A O 1
ATOM 3038 N N . PRO A 1 396 ? -13.773 -31.234 -14.422 1 85.25 396 PRO A N 1
ATOM 3039 C CA . PRO A 1 396 ? -14.578 -31.922 -13.406 1 85.25 396 PRO A CA 1
ATOM 3040 C C . PRO A 1 396 ? -13.781 -32.969 -12.633 1 85.25 396 PRO A C 1
ATOM 3042 O O . PRO A 1 396 ? -12.789 -33.5 -13.141 1 85.25 396 PRO A O 1
ATOM 3045 N N . ALA A 1 397 ? -14.211 -33.125 -11.391 1 81.81 397 ALA A N 1
ATOM 3046 C CA . ALA A 1 397 ? -13.547 -34.156 -10.578 1 81.81 397 ALA A CA 1
ATOM 3047 C C . ALA A 1 397 ? -13.68 -35.531 -11.227 1 81.81 397 ALA A C 1
ATOM 3049 O O . ALA A 1 397 ? -14.742 -35.875 -11.719 1 81.81 397 ALA A O 1
ATOM 3050 N N . PRO A 1 398 ? -12.5 -36.125 -11.375 1 75.38 398 PRO A N 1
ATOM 3051 C CA . PRO A 1 398 ? -12.609 -37.469 -11.938 1 75.38 398 PRO A CA 1
ATOM 3052 C C . PRO A 1 398 ? -13.406 -38.438 -11.047 1 75.38 398 PRO A C 1
ATOM 3054 O O . PRO A 1 398 ? -13.461 -38.25 -9.836 1 75.38 398 PRO A O 1
ATOM 3057 N N . ARG A 1 399 ? -14.312 -39.281 -11.672 1 66.25 399 ARG A N 1
ATOM 3058 C CA . ARG A 1 399 ? -15.086 -40.281 -10.945 1 66.25 399 ARG A CA 1
ATOM 3059 C C . ARG A 1 399 ? -14.172 -41.219 -10.141 1 66.25 399 ARG A C 1
ATOM 3061 O O . ARG A 1 399 ? -14.5 -41.594 -9.023 1 66.25 399 ARG A O 1
ATOM 3068 N N . GLU A 1 400 ? -13.008 -41.656 -10.664 1 58.66 400 GLU A N 1
ATOM 3069 C CA . GLU A 1 400 ? -12.023 -42.469 -9.953 1 58.66 400 GLU A CA 1
ATOM 3070 C C . GLU A 1 400 ? -10.742 -41.688 -9.68 1 58.66 400 GLU A C 1
ATOM 3072 O O . GLU A 1 400 ? -10.344 -40.844 -10.492 1 58.66 400 GLU A O 1
ATOM 3077 N N . THR A 1 401 ? -10.516 -41.344 -8.445 1 53.97 401 THR A N 1
ATOM 3078 C CA . THR A 1 401 ? -9.398 -40.531 -7.992 1 53.97 401 THR A CA 1
ATOM 3079 C C . THR A 1 401 ? -8.094 -40.969 -8.648 1 53.97 401 THR A C 1
ATOM 3081 O O . THR A 1 401 ? -7.66 -42.125 -8.438 1 53.97 401 THR A O 1
ATOM 3084 N N . PRO A 1 402 ? -7.812 -40.5 -9.797 1 51.06 402 PRO A N 1
ATOM 3085 C CA . PRO A 1 402 ? -6.5 -40.969 -10.234 1 51.06 402 PRO A CA 1
ATOM 3086 C C . PRO A 1 402 ? -5.426 -40.812 -9.164 1 51.06 402 PRO A C 1
ATOM 3088 O O . PRO A 1 402 ? -5.441 -39.844 -8.414 1 51.06 402 PRO A O 1
ATOM 3091 N N . ALA A 1 403 ? -4.887 -41.938 -8.656 1 47.78 403 ALA A N 1
ATOM 3092 C CA . ALA A 1 403 ? -3.855 -42.062 -7.629 1 47.78 403 ALA A CA 1
ATOM 3093 C C . ALA A 1 403 ? -2.871 -40.906 -7.699 1 47.78 403 ALA A C 1
ATOM 3095 O O . ALA A 1 403 ? -2.469 -40.344 -6.668 1 47.78 403 ALA A O 1
ATOM 3096 N N . ASP A 1 404 ? -2.059 -40.812 -8.727 1 49.47 404 ASP A N 1
ATOM 3097 C CA . ASP A 1 404 ? -0.813 -40.062 -8.75 1 49.47 404 ASP A CA 1
ATOM 3098 C C . ASP A 1 404 ? -0.938 -38.844 -9.656 1 49.47 404 ASP A C 1
ATOM 3100 O O . ASP A 1 404 ? -0.242 -38.719 -10.672 1 49.47 404 ASP A O 1
ATOM 3104 N N . LYS A 1 405 ? -2.072 -38.031 -9.609 1 58.47 405 LYS A N 1
ATOM 3105 C CA . LYS A 1 405 ? -2.004 -36.938 -10.586 1 58.47 405 LYS A CA 1
ATOM 3106 C C . LYS A 1 405 ? -1.018 -35.875 -10.148 1 58.47 405 LYS A C 1
ATOM 3108 O O . LYS A 1 405 ? -1.326 -35.062 -9.273 1 58.47 405 LYS A O 1
ATOM 3113 N N . ALA A 1 406 ? 0.159 -36.062 -10.469 1 66.44 406 ALA A N 1
ATOM 3114 C CA . ALA A 1 406 ? 1.31 -35.188 -10.203 1 66.44 406 ALA A CA 1
ATOM 3115 C C . ALA A 1 406 ? 1.143 -33.812 -10.867 1 66.44 406 ALA A C 1
ATOM 3117 O O . ALA A 1 406 ? 0.606 -33.719 -11.977 1 66.44 406 ALA A O 1
ATOM 3118 N N . MET A 1 407 ? 1.058 -32.75 -10.086 1 78.19 407 MET A N 1
ATOM 3119 C CA . MET A 1 407 ? 1.149 -31.375 -10.594 1 78.19 407 MET A CA 1
ATOM 3120 C C . MET A 1 407 ? 2.508 -31.125 -11.234 1 78.19 407 MET A C 1
ATOM 3122 O O . MET A 1 407 ? 3.35 -30.422 -10.672 1 78.19 407 MET A O 1
ATOM 3126 N N . LYS A 1 408 ? 2.68 -31.688 -12.445 1 78.81 408 LYS A N 1
ATOM 3127 C CA . LYS A 1 408 ? 3.988 -31.672 -13.094 1 78.81 408 LYS A CA 1
ATOM 3128 C C . LYS A 1 408 ? 4.344 -30.266 -13.57 1 78.81 408 LYS A C 1
ATOM 3130 O O . LYS A 1 408 ? 5.52 -29.938 -13.734 1 78.81 408 LYS A O 1
ATOM 3135 N N . GLY A 1 409 ? 3.289 -29.5 -13.812 1 83 409 GLY A N 1
ATOM 3136 C CA . GLY A 1 409 ? 3.551 -28.125 -14.25 1 83 409 GLY A CA 1
ATOM 3137 C C . GLY A 1 409 ? 3.928 -28.047 -15.719 1 83 409 GLY A C 1
ATOM 3138 O O . GLY A 1 409 ? 3.475 -28.859 -16.531 1 83 409 GLY A O 1
ATOM 3139 N N . ASP A 1 410 ? 4.633 -27.016 -16.109 1 76.19 410 ASP A N 1
ATOM 3140 C CA . ASP A 1 410 ? 4.918 -26.719 -17.516 1 76.19 410 ASP A CA 1
ATOM 3141 C C . ASP A 1 410 ? 6.324 -27.172 -17.906 1 76.19 410 ASP A C 1
ATOM 3143 O O . ASP A 1 410 ? 6.82 -26.828 -18.984 1 76.19 410 ASP A O 1
ATOM 3147 N N . GLY A 1 411 ? 6.98 -27.812 -17 1 75.06 411 GLY A N 1
ATOM 3148 C CA . GLY A 1 411 ? 8.312 -28.312 -17.281 1 75.06 411 GLY A CA 1
ATOM 3149 C C . GLY A 1 411 ? 9.414 -27.391 -16.781 1 75.06 411 GLY A C 1
ATOM 3150 O O . GLY A 1 411 ? 10.602 -27.734 -16.875 1 75.06 411 GLY A O 1
ATOM 3151 N N . SER A 1 412 ? 9.078 -26.328 -16.219 1 78.75 412 SER A N 1
ATOM 3152 C CA . SER A 1 412 ? 10.078 -25.359 -15.805 1 78.75 412 SER A CA 1
ATOM 3153 C C . SER A 1 412 ? 10.555 -25.625 -14.383 1 78.75 412 SER A C 1
ATOM 3155 O O . SER A 1 412 ? 11.508 -25 -13.914 1 78.75 412 SER A O 1
ATOM 3157 N N . ARG A 1 413 ? 9.977 -26.531 -13.742 1 86.12 413 ARG A N 1
ATOM 3158 C CA . ARG A 1 413 ? 10.297 -26.766 -12.336 1 86.12 413 ARG A CA 1
ATOM 3159 C C . ARG A 1 413 ? 11.523 -27.656 -12.195 1 86.12 413 ARG A C 1
ATOM 3161 O O . ARG A 1 413 ? 11.758 -28.531 -13.023 1 86.12 413 ARG A O 1
ATOM 3168 N N . ALA A 1 414 ? 12.242 -27.375 -11.219 1 84.81 414 ALA A N 1
ATOM 3169 C CA . ALA A 1 414 ? 13.414 -28.188 -10.922 1 84.81 414 ALA A CA 1
ATOM 3170 C C . ALA A 1 414 ? 13.602 -28.359 -9.414 1 84.81 414 ALA A C 1
ATOM 3172 O O . ALA A 1 414 ? 12.891 -27.734 -8.625 1 84.81 414 ALA A O 1
ATOM 3173 N N . GLY A 1 415 ? 14.453 -29.234 -9.109 1 82.56 415 GLY A N 1
ATOM 3174 C CA . GLY A 1 415 ? 14.703 -29.516 -7.703 1 82.56 415 GLY A CA 1
ATOM 3175 C C . GLY A 1 415 ? 14.094 -30.828 -7.234 1 82.56 415 GLY A C 1
ATOM 3176 O O . GLY A 1 415 ? 13.664 -31.641 -8.047 1 82.56 415 GLY A O 1
ATOM 3177 N N . PRO A 1 416 ? 14.109 -30.969 -5.898 1 89.12 416 PRO A N 1
ATOM 3178 C CA . PRO A 1 416 ? 13.578 -32.219 -5.344 1 89.12 416 PRO A CA 1
ATOM 3179 C C . PRO A 1 416 ? 12.07 -32.344 -5.516 1 89.12 416 PRO A C 1
ATOM 3181 O O . PRO A 1 416 ? 11.383 -31.359 -5.762 1 89.12 416 PRO A O 1
ATOM 3184 N N . PRO A 1 417 ? 11.617 -33.594 -5.445 1 91.75 417 PRO A N 1
ATOM 3185 C CA . PRO A 1 417 ? 10.172 -33.781 -5.512 1 91.75 417 PRO A CA 1
ATOM 3186 C C . PRO A 1 417 ? 9.43 -33.094 -4.371 1 91.75 417 PRO A C 1
ATOM 3188 O O . PRO A 1 417 ? 10.039 -32.719 -3.369 1 91.75 417 PRO A O 1
ATOM 3191 N N . LEU A 1 418 ? 8.188 -32.906 -4.609 1 94.69 418 LEU A N 1
ATOM 3192 C CA . LEU A 1 418 ? 7.332 -32.312 -3.58 1 94.69 418 LEU A CA 1
ATOM 3193 C C . LEU A 1 418 ? 7.488 -33.062 -2.26 1 94.69 418 LEU A C 1
ATOM 3195 O O . LEU A 1 418 ? 7.426 -34.281 -2.225 1 94.69 418 LEU A O 1
ATOM 3199 N N . ARG A 1 419 ? 7.754 -32.344 -1.262 1 95.81 419 ARG A N 1
ATOM 3200 C CA . ARG A 1 419 ? 7.957 -32.938 0.061 1 95.81 419 ARG A CA 1
ATOM 3201 C C . ARG A 1 419 ? 6.902 -32.438 1.044 1 95.81 419 ARG A C 1
ATOM 3203 O O . ARG A 1 419 ? 6.645 -31.234 1.133 1 95.81 419 ARG A O 1
ATOM 3210 N N . LYS A 1 420 ? 6.332 -33.375 1.793 1 96.81 420 LYS A N 1
ATOM 3211 C CA . LYS A 1 420 ? 5.398 -33 2.848 1 96.81 420 LYS A CA 1
ATOM 3212 C C . LYS A 1 420 ? 6.141 -32.5 4.09 1 96.81 420 LYS A C 1
ATOM 3214 O O . LYS A 1 420 ? 7.09 -33.156 4.543 1 96.81 420 LYS A O 1
ATOM 3219 N N . LEU A 1 421 ? 5.75 -31.375 4.598 1 97.75 421 LEU A N 1
ATOM 3220 C CA . LEU A 1 421 ? 6.328 -30.922 5.855 1 97.75 421 LEU A CA 1
ATOM 3221 C C . LEU A 1 421 ? 5.98 -31.875 6.996 1 97.75 421 LEU A C 1
ATOM 3223 O O . LEU A 1 421 ? 4.855 -32.375 7.074 1 97.75 421 LEU A O 1
ATOM 3227 N N . THR A 1 422 ? 6.957 -32.125 7.891 1 97.25 422 THR A N 1
ATOM 3228 C CA . THR A 1 422 ? 6.695 -32.906 9.102 1 97.25 422 THR A CA 1
ATOM 3229 C C . THR A 1 422 ? 5.879 -32.094 10.102 1 97.25 422 THR A C 1
ATOM 3231 O O . THR A 1 422 ? 5.793 -30.859 9.984 1 97.25 422 THR A O 1
ATOM 3234 N N . PRO A 1 423 ? 5.301 -32.781 11.023 1 95.62 423 PRO A N 1
ATOM 3235 C CA . PRO A 1 423 ? 4.574 -32.031 12.055 1 95.62 423 PRO A CA 1
ATOM 3236 C C . PRO A 1 423 ? 5.441 -31 12.742 1 95.62 423 PRO A C 1
ATOM 3238 O O . PRO A 1 423 ? 4.973 -29.891 13.023 1 95.62 423 PRO A O 1
ATOM 3241 N N . GLY A 1 424 ? 6.656 -31.375 13.016 1 96.12 424 GLY A N 1
ATOM 3242 C CA . GLY A 1 424 ? 7.578 -30.422 13.625 1 96.12 424 GLY A CA 1
ATOM 3243 C C . GLY A 1 424 ? 7.848 -29.219 12.766 1 96.12 424 GLY A C 1
ATOM 3244 O O . GLY A 1 424 ? 7.926 -28.094 13.266 1 96.12 424 GLY A O 1
ATOM 3245 N N . GLU A 1 425 ? 7.977 -29.406 11.477 1 96.88 425 GLU A N 1
ATOM 3246 C CA . GLU A 1 425 ? 8.203 -28.312 10.539 1 96.88 425 GLU A CA 1
ATOM 3247 C C . GLU A 1 425 ? 6.965 -27.422 10.414 1 96.88 425 GLU A C 1
ATOM 3249 O O . GLU A 1 425 ? 7.074 -26.203 10.367 1 96.88 425 GLU A O 1
ATOM 3254 N N . ARG A 1 426 ? 5.824 -28.031 10.375 1 95.19 426 ARG A N 1
ATOM 3255 C CA . ARG A 1 426 ? 4.566 -27.297 10.273 1 95.19 426 ARG A CA 1
ATOM 3256 C C . ARG A 1 426 ? 4.379 -26.375 11.477 1 95.19 426 ARG A C 1
ATOM 3258 O O . ARG A 1 426 ? 3.871 -25.25 11.328 1 95.19 426 ARG A O 1
ATOM 3265 N N . ALA A 1 427 ? 4.824 -26.812 12.633 1 93.62 427 ALA A N 1
ATOM 3266 C CA . ALA A 1 427 ? 4.684 -26.047 13.867 1 93.62 427 ALA A CA 1
ATOM 3267 C C . ALA A 1 427 ? 5.551 -24.797 13.836 1 93.62 427 ALA A C 1
ATOM 3269 O O . ALA A 1 427 ? 5.285 -23.828 14.555 1 93.62 427 ALA A O 1
ATOM 3270 N N . LYS A 1 428 ? 6.578 -24.859 12.977 1 93.81 428 LYS A N 1
ATOM 3271 C CA . LYS A 1 428 ? 7.516 -23.734 12.914 1 93.81 428 LYS A CA 1
ATOM 3272 C C . LYS A 1 428 ? 7.098 -22.734 11.852 1 93.81 428 LYS A C 1
ATOM 3274 O O . LYS A 1 428 ? 7.68 -21.641 11.75 1 93.81 428 LYS A O 1
ATOM 3279 N N . LEU A 1 429 ? 6.105 -23.141 11.055 1 91.75 429 LEU A N 1
ATOM 3280 C CA . LEU A 1 429 ? 5.613 -22.234 10.023 1 91.75 429 LEU A CA 1
ATOM 3281 C C . LEU A 1 429 ? 4.922 -21.031 10.641 1 91.75 429 LEU A C 1
ATOM 3283 O O . LEU A 1 429 ? 4.145 -21.172 11.594 1 91.75 429 LEU A O 1
ATOM 3287 N N . MET B 1 1 ? -19.25 7.191 29.391 1 54.5 1 MET B N 1
ATOM 3288 C CA . MET B 1 1 ? -18.859 5.867 29.859 1 54.5 1 MET B CA 1
ATOM 3289 C C . MET B 1 1 ? -17.641 5.348 29.109 1 54.5 1 MET B C 1
ATOM 3291 O O . MET B 1 1 ? -17.453 5.668 27.922 1 54.5 1 MET B O 1
ATOM 3295 N N . ALA B 1 2 ? -16.75 4.703 29.875 1 76.25 2 ALA B N 1
ATOM 3296 C CA . ALA B 1 2 ? -15.516 4.152 29.328 1 76.25 2 ALA B CA 1
ATOM 3297 C C . ALA B 1 2 ? -15.812 3.066 28.297 1 76.25 2 ALA B C 1
ATOM 3299 O O . ALA B 1 2 ? -16.734 2.266 28.469 1 76.25 2 ALA B O 1
ATOM 3300 N N . ALA B 1 3 ? -15.211 3.229 27.156 1 87.69 3 ALA B N 1
ATOM 3301 C CA . ALA B 1 3 ? -15.398 2.254 26.078 1 87.69 3 ALA B CA 1
ATOM 3302 C C . ALA B 1 3 ? -15.039 0.847 26.547 1 87.69 3 ALA B C 1
ATOM 3304 O O . ALA B 1 3 ? -14.047 0.654 27.25 1 87.69 3 ALA B O 1
ATOM 3305 N N . SER B 1 4 ? -15.898 -0.014 26.312 1 91.62 4 SER B N 1
ATOM 3306 C CA . SER B 1 4 ? -15.617 -1.425 26.562 1 91.62 4 SER B CA 1
ATOM 3307 C C . SER B 1 4 ? -14.742 -2.012 25.453 1 91.62 4 SER B C 1
ATOM 3309 O O . SER B 1 4 ? -14.828 -1.583 24.297 1 91.62 4 SER B O 1
ATOM 3311 N N . LYS B 1 5 ? -13.977 -2.98 25.859 1 95.94 5 LYS B N 1
ATOM 3312 C CA . LYS B 1 5 ? -13.062 -3.605 24.906 1 95.94 5 LYS B CA 1
ATOM 3313 C C . LYS B 1 5 ? -13.828 -4.363 23.828 1 95.94 5 LYS B C 1
ATOM 3315 O O . LYS B 1 5 ? -13.281 -4.664 22.766 1 95.94 5 LYS B O 1
ATOM 3320 N N . GLN B 1 6 ? -15.094 -4.613 24.078 1 95.19 6 GLN B N 1
ATOM 3321 C CA . GLN B 1 6 ? -15.906 -5.359 23.125 1 95.19 6 GLN B CA 1
ATOM 3322 C C . GLN B 1 6 ? -16.734 -4.422 22.25 1 95.19 6 GLN B C 1
ATOM 3324 O O . GLN B 1 6 ? -17.328 -4.852 21.266 1 95.19 6 GLN B O 1
ATOM 3329 N N . ASP B 1 7 ? -16.766 -3.123 22.578 1 96.81 7 ASP B N 1
ATOM 3330 C CA . ASP B 1 7 ? -17.562 -2.148 21.828 1 96.81 7 ASP B CA 1
ATOM 3331 C C . ASP B 1 7 ? -17.047 -2.018 20.391 1 96.81 7 ASP B C 1
ATOM 3333 O O . ASP B 1 7 ? -15.844 -1.929 20.156 1 96.81 7 ASP B O 1
ATOM 3337 N N . PRO B 1 8 ? -18 -2.084 19.469 1 98.06 8 PRO B N 1
ATOM 3338 C CA . PRO B 1 8 ? -17.578 -1.775 18.109 1 98.06 8 PRO B CA 1
ATOM 3339 C C . PRO B 1 8 ? -17.109 -0.331 17.953 1 98.06 8 PRO B C 1
ATOM 3341 O O . PRO B 1 8 ? -17.781 0.596 18.406 1 98.06 8 PRO B O 1
ATOM 3344 N N . ILE B 1 9 ? -15.945 -0.148 17.422 1 98.75 9 ILE B N 1
ATOM 3345 C CA . ILE B 1 9 ? -15.367 1.169 17.172 1 98.75 9 ILE B CA 1
ATOM 3346 C C . ILE B 1 9 ? -15.18 1.383 15.68 1 98.75 9 ILE B C 1
ATOM 3348 O O . ILE B 1 9 ? -14.609 0.533 14.992 1 98.75 9 ILE B O 1
ATOM 3352 N N . ILE B 1 10 ? -15.703 2.459 15.156 1 98.88 10 ILE B N 1
ATOM 3353 C CA . ILE B 1 10 ? -15.445 2.879 13.781 1 98.88 10 ILE B CA 1
ATOM 3354 C C . ILE B 1 10 ? -14.477 4.055 13.773 1 98.88 10 ILE B C 1
ATOM 3356 O O . ILE B 1 10 ? -14.656 5.02 14.516 1 98.88 10 ILE B O 1
ATOM 3360 N N . ILE B 1 11 ? -13.453 3.916 13.07 1 98.94 11 ILE B N 1
ATOM 3361 C CA . ILE B 1 11 ? -12.531 5.016 12.812 1 98.94 11 ILE B CA 1
ATOM 3362 C C . ILE B 1 11 ? -12.664 5.469 11.359 1 98.94 11 ILE B C 1
ATOM 3364 O O . ILE B 1 11 ? -12.508 4.668 10.438 1 98.94 11 ILE B O 1
ATOM 3368 N N . VAL B 1 12 ? -12.984 6.73 11.133 1 98.94 12 VAL B N 1
ATOM 3369 C CA . VAL B 1 12 ? -13.141 7.277 9.789 1 98.94 12 VAL B CA 1
ATOM 3370 C C . VAL B 1 12 ? -11.867 8.016 9.383 1 98.94 12 VAL B C 1
ATOM 3372 O O . VAL B 1 12 ? -11.539 9.062 9.945 1 98.94 12 VAL B O 1
ATOM 3375 N N . GLY B 1 13 ? -11.203 7.492 8.375 1 98.75 13 GLY B N 1
ATOM 3376 C CA . GLY B 1 13 ? -9.914 8 7.922 1 98.75 13 GLY B CA 1
ATOM 3377 C C . GLY B 1 13 ? -8.781 7.016 8.133 1 98.75 13 GLY B C 1
ATOM 3378 O O . GLY B 1 13 ? -8.477 6.648 9.266 1 98.75 13 GLY B O 1
ATOM 3379 N N . ALA B 1 14 ? -8.18 6.613 7.047 1 98.75 14 ALA B N 1
ATOM 3380 C CA . ALA B 1 14 ? -7.09 5.637 7.102 1 98.75 14 ALA B CA 1
ATOM 3381 C C . ALA B 1 14 ? -5.738 6.309 6.879 1 98.75 14 ALA B C 1
ATOM 3383 O O . ALA B 1 14 ? -4.922 5.824 6.094 1 98.75 14 ALA B O 1
ATOM 3384 N N . GLY B 1 15 ? -5.539 7.453 7.449 1 98.44 15 GLY B N 1
ATOM 3385 C CA . GLY B 1 15 ? -4.246 8.117 7.516 1 98.44 15 GLY B CA 1
ATOM 3386 C C . GLY B 1 15 ? -3.496 7.828 8.805 1 98.44 15 GLY B C 1
ATOM 3387 O O . GLY B 1 15 ? -3.781 6.844 9.484 1 98.44 15 GLY B O 1
ATOM 3388 N N . VAL B 1 16 ? -2.537 8.664 9.125 1 98.69 16 VAL B N 1
ATOM 3389 C CA . VAL B 1 16 ? -1.634 8.438 10.25 1 98.69 16 VAL B CA 1
ATOM 3390 C C . VAL B 1 16 ? -2.414 8.492 11.555 1 98.69 16 VAL B C 1
ATOM 3392 O O . VAL B 1 16 ? -2.18 7.684 12.461 1 98.69 16 VAL B O 1
ATOM 3395 N N . PHE B 1 17 ? -3.398 9.422 11.695 1 98.81 17 PHE B N 1
ATOM 3396 C CA . PHE B 1 17 ? -4.188 9.516 12.922 1 98.81 17 PHE B CA 1
ATOM 3397 C C . PHE B 1 17 ? -5.062 8.281 13.094 1 98.81 17 PHE B C 1
ATOM 3399 O O . PHE B 1 17 ? -5.086 7.672 14.164 1 98.81 17 PHE B O 1
ATOM 3406 N N . GLY B 1 18 ? -5.715 7.879 12.047 1 98.88 18 GLY B N 1
ATOM 3407 C CA . GLY B 1 18 ? -6.664 6.781 12.141 1 98.88 18 GLY B CA 1
ATOM 3408 C C . GLY B 1 18 ? -6 5.43 12.32 1 98.88 18 GLY B C 1
ATOM 3409 O O . GLY B 1 18 ? -6.332 4.688 13.25 1 98.88 18 GLY B O 1
ATOM 3410 N N . LEU B 1 19 ? -5.074 5.094 11.508 1 98.88 19 LEU B N 1
ATOM 3411 C CA . LEU B 1 19 ? -4.461 3.771 11.508 1 98.88 19 LEU B CA 1
ATOM 3412 C C . LEU B 1 19 ? -3.629 3.561 12.773 1 98.88 19 LEU B C 1
ATOM 3414 O O . LEU B 1 19 ? -3.635 2.473 13.352 1 98.88 19 LEU B O 1
ATOM 3418 N N . SER B 1 20 ? -2.826 4.605 13.172 1 98.88 20 SER B N 1
ATOM 3419 C CA . SER B 1 20 ? -2.043 4.449 14.391 1 98.88 20 SER B CA 1
ATOM 3420 C C . SER B 1 20 ? -2.943 4.266 15.609 1 98.88 20 SER B C 1
ATOM 3422 O O . SER B 1 20 ? -2.625 3.49 16.516 1 98.88 20 SER B O 1
ATOM 3424 N N . THR B 1 21 ? -4.082 4.949 15.625 1 98.94 21 THR B N 1
ATOM 3425 C CA . THR B 1 21 ? -5.051 4.797 16.703 1 98.94 21 THR B CA 1
ATOM 3426 C C . THR B 1 21 ? -5.652 3.395 16.688 1 98.94 21 THR B C 1
ATOM 3428 O O . THR B 1 21 ? -5.754 2.748 17.734 1 98.94 21 THR B O 1
ATOM 3431 N N . ALA B 1 22 ? -6.059 2.957 15.523 1 98.94 22 ALA B N 1
ATOM 3432 C CA . ALA B 1 22 ? -6.633 1.621 15.383 1 98.94 22 ALA B CA 1
ATOM 3433 C C . ALA B 1 22 ? -5.684 0.559 15.93 1 98.94 22 ALA B C 1
ATOM 3435 O O . ALA B 1 22 ? -6.09 -0.306 16.703 1 98.94 22 ALA B O 1
ATOM 3436 N N . LEU B 1 23 ? -4.461 0.624 15.516 1 98.88 23 LEU B N 1
ATOM 3437 C CA . LEU B 1 23 ? -3.473 -0.363 15.938 1 98.88 23 LEU B CA 1
ATOM 3438 C C . LEU B 1 23 ? -3.26 -0.314 17.438 1 98.88 23 LEU B C 1
ATOM 3440 O O . LEU B 1 23 ? -3.197 -1.356 18.094 1 98.88 23 LEU B O 1
ATOM 3444 N N . GLU B 1 24 ? -3.119 0.929 17.969 1 98.88 24 GLU B N 1
ATOM 3445 C CA . GLU B 1 24 ? -2.885 1.079 19.391 1 98.88 24 GLU B CA 1
ATOM 3446 C C . GLU B 1 24 ? -4.066 0.548 20.203 1 98.88 24 GLU B C 1
ATOM 3448 O O . GLU B 1 24 ? -3.875 -0.155 21.203 1 98.88 24 GLU B O 1
ATOM 3453 N N . LEU B 1 25 ? -5.289 0.911 19.828 1 98.81 25 LEU B N 1
ATOM 3454 C CA . LEU B 1 25 ? -6.465 0.404 20.516 1 98.81 25 LEU B CA 1
ATOM 3455 C C . LEU B 1 25 ? -6.516 -1.119 20.469 1 98.81 25 LEU B C 1
ATOM 3457 O O . LEU B 1 25 ? -6.855 -1.769 21.453 1 98.81 25 LEU B O 1
ATOM 3461 N N . ASN B 1 26 ? -6.219 -1.657 19.312 1 98.75 26 ASN B N 1
ATOM 3462 C CA . ASN B 1 26 ? -6.152 -3.109 19.188 1 98.75 26 ASN B CA 1
ATOM 3463 C C . ASN B 1 26 ? -5.133 -3.709 20.156 1 98.75 26 ASN B C 1
ATOM 3465 O O . ASN B 1 26 ? -5.426 -4.695 20.828 1 98.75 26 ASN B O 1
ATOM 3469 N N . ARG B 1 27 ? -3.963 -3.146 20.25 1 98.31 27 ARG B N 1
ATOM 3470 C CA . ARG B 1 27 ? -2.916 -3.602 21.172 1 98.31 27 ARG B CA 1
ATOM 3471 C C . ARG B 1 27 ? -3.395 -3.561 22.609 1 98.31 27 ARG B C 1
ATOM 3473 O O . ARG B 1 27 ? -2.99 -4.391 23.422 1 98.31 27 ARG B O 1
ATOM 3480 N N . ARG B 1 28 ? -4.223 -2.609 22.859 1 98.31 28 ARG B N 1
ATOM 3481 C CA . ARG B 1 28 ? -4.719 -2.426 24.219 1 98.31 28 ARG B CA 1
ATOM 3482 C C . ARG B 1 28 ? -5.898 -3.346 24.5 1 98.31 28 ARG B C 1
ATOM 3484 O O . ARG B 1 28 ? -6.504 -3.283 25.578 1 98.31 28 ARG B O 1
ATOM 3491 N N . GLY B 1 29 ? -6.359 -4.113 23.516 1 98.12 29 GLY B N 1
ATOM 3492 C CA . GLY B 1 29 ? -7.309 -5.18 23.797 1 98.12 29 GLY B CA 1
ATOM 3493 C C . GLY B 1 29 ? -8.656 -4.969 23.125 1 98.12 29 GLY B C 1
ATOM 3494 O O . GLY B 1 29 ? -9.547 -5.82 23.234 1 98.12 29 GLY B O 1
ATOM 3495 N N . TYR B 1 30 ? -8.891 -3.797 22.453 1 98.25 30 TYR B N 1
ATOM 3496 C CA . TYR B 1 30 ? -10.141 -3.607 21.719 1 98.25 30 TYR B CA 1
ATOM 3497 C C . TYR B 1 30 ? -10.242 -4.578 20.547 1 98.25 30 TYR B C 1
ATOM 3499 O O . TYR B 1 30 ? -9.281 -4.746 19.797 1 98.25 30 TYR B O 1
ATOM 3507 N N . LYS B 1 31 ? -11.367 -5.176 20.297 1 96.12 31 LYS B N 1
ATOM 3508 C CA . LYS B 1 31 ? -11.438 -6.336 19.422 1 96.12 31 LYS B CA 1
ATOM 3509 C C . LYS B 1 31 ? -12.172 -6 18.125 1 96.12 31 LYS B C 1
ATOM 3511 O O . LYS B 1 31 ? -11.914 -6.609 17.078 1 96.12 31 LYS B O 1
ATOM 3516 N N . ASP B 1 32 ? -13.141 -5.129 18.203 1 97.81 32 ASP B N 1
ATOM 3517 C CA . ASP B 1 32 ? -13.984 -4.836 17.047 1 97.81 32 ASP B CA 1
ATOM 3518 C C . ASP B 1 32 ? -13.734 -3.42 16.531 1 97.81 32 ASP B C 1
ATOM 3520 O O . ASP B 1 32 ? -14.516 -2.51 16.781 1 97.81 32 ASP B O 1
ATOM 3524 N N . ILE B 1 33 ? -12.641 -3.264 15.789 1 98.81 33 ILE B N 1
ATOM 3525 C CA . ILE B 1 33 ? -12.242 -1.971 15.242 1 98.81 33 ILE B CA 1
ATOM 3526 C C . ILE B 1 33 ? -12.32 -2.01 13.719 1 98.81 33 ILE B C 1
ATOM 3528 O O . ILE B 1 33 ? -11.797 -2.932 13.094 1 98.81 33 ILE B O 1
ATOM 3532 N N . THR B 1 34 ? -13.016 -1.071 13.094 1 98.88 34 THR B N 1
ATOM 3533 C CA . THR B 1 34 ? -13.117 -0.943 11.648 1 98.88 34 THR B CA 1
ATOM 3534 C C . THR B 1 34 ? -12.664 0.444 11.195 1 98.88 34 THR B C 1
ATOM 3536 O O . THR B 1 34 ? -13.172 1.455 11.68 1 98.88 34 THR B O 1
ATOM 3539 N N . VAL B 1 35 ? -11.703 0.485 10.336 1 98.94 35 VAL B N 1
ATOM 3540 C CA . VAL B 1 35 ? -11.25 1.735 9.734 1 98.94 35 VAL B CA 1
ATOM 3541 C C . VAL B 1 35 ? -11.891 1.908 8.359 1 98.94 35 VAL B C 1
ATOM 3543 O O . VAL B 1 35 ? -11.875 0.988 7.539 1 98.94 35 VAL B O 1
ATOM 3546 N N . LEU B 1 36 ? -12.484 3.059 8.125 1 98.88 36 LEU B N 1
ATOM 3547 C CA . LEU B 1 36 ? -13.148 3.381 6.871 1 98.88 36 LEU B CA 1
ATOM 3548 C C . LEU B 1 36 ? -12.422 4.5 6.137 1 98.88 36 LEU B C 1
ATOM 3550 O O . LEU B 1 36 ? -11.938 5.445 6.766 1 98.88 36 LEU B O 1
ATOM 3554 N N . ASP B 1 37 ? -12.336 4.441 4.875 1 98.75 37 ASP B N 1
ATOM 3555 C CA . ASP B 1 37 ? -11.781 5.492 4.031 1 98.75 37 ASP B CA 1
ATOM 3556 C C . ASP B 1 37 ? -12.336 5.41 2.609 1 98.75 37 ASP B C 1
ATOM 3558 O O . ASP B 1 37 ? -12.836 4.363 2.193 1 98.75 37 ASP B O 1
ATOM 3562 N N . ARG B 1 38 ? -12.219 6.496 1.856 1 97.75 38 ARG B N 1
ATOM 3563 C CA . ARG B 1 38 ? -12.633 6.523 0.456 1 97.75 38 ARG B CA 1
ATOM 3564 C C . ARG B 1 38 ? -11.734 5.629 -0.395 1 97.75 38 ARG B C 1
ATOM 3566 O O . ARG B 1 38 ? -12.195 5.008 -1.354 1 97.75 38 ARG B O 1
ATOM 3573 N N . TYR B 1 39 ? -10.461 5.605 0 1 98.19 39 TYR B N 1
ATOM 3574 C CA . TYR B 1 39 ? -9.484 4.891 -0.809 1 98.19 39 TYR B CA 1
ATOM 3575 C C . TYR B 1 39 ? -8.703 3.889 0.035 1 98.19 39 TYR B C 1
ATOM 3577 O O . TYR B 1 39 ? -8.531 4.086 1.239 1 98.19 39 TYR B O 1
ATOM 3585 N N . ASN B 1 40 ? -8.273 2.84 -0.626 1 98.38 40 ASN B N 1
ATOM 3586 C CA . ASN B 1 40 ? -7.41 1.862 0.031 1 98.38 40 ASN B CA 1
ATOM 3587 C C . ASN B 1 40 ? -6.117 2.5 0.531 1 98.38 40 ASN B C 1
ATOM 3589 O O . ASN B 1 40 ? -5.473 3.26 -0.195 1 98.38 40 ASN B O 1
ATOM 3593 N N . PRO B 1 41 ? -5.785 2.252 1.803 1 98.56 41 PRO B N 1
ATOM 3594 C CA . PRO B 1 41 ? -4.531 2.834 2.289 1 98.56 41 PRO B CA 1
ATOM 3595 C C . PRO B 1 41 ? -3.299 2.162 1.691 1 98.56 41 PRO B C 1
ATOM 3597 O O . PRO B 1 41 ? -3.27 0.939 1.538 1 98.56 41 PRO B O 1
ATOM 3600 N N . PRO B 1 42 ? -2.275 2.992 1.396 1 98.06 42 PRO B N 1
ATOM 3601 C CA . PRO B 1 42 ? -2.232 4.445 1.584 1 98.06 42 PRO B CA 1
ATOM 3602 C C . PRO B 1 42 ? -3.141 5.191 0.61 1 98.06 42 PRO B C 1
ATOM 3604 O O . PRO B 1 42 ? -3.012 5.031 -0.606 1 98.06 42 PRO B O 1
ATOM 3607 N N . ALA B 1 43 ? -4.023 5.992 1.194 1 97.44 43 ALA B N 1
ATOM 3608 C CA . ALA B 1 43 ? -4.945 6.762 0.362 1 97.44 43 ALA B CA 1
ATOM 3609 C C . ALA B 1 43 ? -4.191 7.773 -0.499 1 97.44 43 ALA B C 1
ATOM 3611 O O . ALA B 1 43 ? -3.463 8.617 0.023 1 97.44 43 ALA B O 1
ATOM 3612 N N . VAL B 1 44 ? -4.367 7.801 -1.704 1 94.5 44 VAL B N 1
ATOM 3613 C CA . VAL B 1 44 ? -3.527 8.453 -2.701 1 94.5 44 VAL B CA 1
ATOM 3614 C C . VAL B 1 44 ? -3.521 9.961 -2.463 1 94.5 44 VAL B C 1
ATOM 3616 O O . VAL B 1 44 ? -2.557 10.648 -2.809 1 94.5 44 VAL B O 1
ATOM 3619 N N . ASP B 1 45 ? -4.562 10.5 -1.899 1 95.44 45 ASP B N 1
ATOM 3620 C CA . ASP B 1 45 ? -4.629 11.945 -1.712 1 95.44 45 ASP B CA 1
ATOM 3621 C C . ASP B 1 45 ? -4.676 12.305 -0.229 1 95.44 45 ASP B C 1
ATOM 3623 O O . ASP B 1 45 ? -5.07 13.414 0.134 1 95.44 45 ASP B O 1
ATOM 3627 N N . GLY B 1 46 ? -4.352 11.32 0.596 1 95.12 46 GLY B N 1
ATOM 3628 C CA . GLY B 1 46 ? -4.316 11.586 2.025 1 95.12 46 GLY B CA 1
ATOM 3629 C C . GLY B 1 46 ? -3.193 12.523 2.43 1 95.12 46 GLY B C 1
ATOM 3630 O O . GLY B 1 46 ? -2.111 12.492 1.842 1 95.12 46 GLY B O 1
ATOM 3631 N N . SER B 1 47 ? -3.396 13.25 3.473 1 94.06 47 SER B N 1
ATOM 3632 C CA . SER B 1 47 ? -2.377 14.164 3.973 1 94.06 47 SER B CA 1
ATOM 3633 C C . SER B 1 47 ? -1.132 13.414 4.43 1 94.06 47 SER B C 1
ATOM 3635 O O . SER B 1 47 ? -0.02 13.938 4.363 1 94.06 47 SER B O 1
ATOM 3637 N N . SER B 1 48 ? -1.305 12.195 4.848 1 95.25 48 SER B N 1
ATOM 3638 C CA . SER B 1 48 ? -0.183 11.445 5.398 1 95.25 48 SER B CA 1
ATOM 3639 C C . SER B 1 48 ? 0.499 10.609 4.32 1 95.25 48 SER B C 1
ATOM 3641 O O . SER B 1 48 ? 1.345 9.766 4.625 1 95.25 48 SER B O 1
ATOM 3643 N N . VAL B 1 49 ? 0.16 10.781 3.117 1 94.81 49 VAL B N 1
ATOM 3644 C CA . VAL B 1 49 ? 0.7 9.938 2.061 1 94.81 49 VAL B CA 1
ATOM 3645 C C . VAL B 1 49 ? 1.436 10.789 1.033 1 94.81 49 VAL B C 1
ATOM 3647 O O . VAL B 1 49 ? 0.86 11.727 0.468 1 94.81 49 VAL B O 1
ATOM 3650 N N . ASP B 1 50 ? 2.656 10.461 0.805 1 95.56 50 ASP B N 1
ATOM 3651 C CA . ASP B 1 50 ? 3.58 11.102 -0.126 1 95.56 50 ASP B CA 1
ATOM 3652 C C . ASP B 1 50 ? 4.871 10.297 -0.259 1 95.56 50 ASP B C 1
ATOM 3654 O O . ASP B 1 50 ? 5.012 9.234 0.357 1 95.56 50 ASP B O 1
ATOM 3658 N N . ILE B 1 51 ? 5.824 10.852 -1.074 1 95.81 51 ILE B N 1
ATOM 3659 C CA . ILE B 1 51 ? 7.086 10.141 -1.26 1 95.81 51 ILE B CA 1
ATOM 3660 C C . ILE B 1 51 ? 8.039 10.484 -0.12 1 95.81 51 ILE B C 1
ATOM 3662 O O . ILE B 1 51 ? 9 9.75 0.14 1 95.81 51 ILE B O 1
ATOM 3666 N N . SER B 1 52 ? 7.758 11.594 0.582 1 96.88 52 SER B N 1
ATOM 3667 C CA . SER B 1 52 ? 8.648 11.977 1.676 1 96.88 52 SER B CA 1
ATOM 3668 C C . SER B 1 52 ? 7.965 12.953 2.627 1 96.88 52 SER B C 1
ATOM 3670 O O . SER B 1 52 ? 7.121 13.75 2.207 1 96.88 52 SER B O 1
ATOM 3672 N N . ARG B 1 53 ? 8.266 12.82 3.848 1 97.75 53 ARG B N 1
ATOM 3673 C CA . ARG B 1 53 ? 7.914 13.766 4.898 1 97.75 53 ARG B CA 1
ATOM 3674 C C . ARG B 1 53 ? 9.094 14.016 5.832 1 97.75 53 ARG B C 1
ATOM 3676 O O . ARG B 1 53 ? 9.883 13.102 6.102 1 97.75 53 ARG B O 1
ATOM 3683 N N . ILE B 1 54 ? 9.18 15.242 6.363 1 97.19 54 ILE B N 1
ATOM 3684 C CA . ILE B 1 54 ? 10.289 15.633 7.23 1 97.19 54 ILE B CA 1
ATOM 3685 C C . ILE B 1 54 ? 10.133 14.961 8.594 1 97.19 54 ILE B C 1
ATOM 3687 O O . ILE B 1 54 ? 9.031 14.922 9.148 1 97.19 54 ILE B O 1
ATOM 3691 N N . ILE B 1 55 ? 11.164 14.383 9.047 1 97.19 55 ILE B N 1
ATOM 3692 C CA . ILE B 1 55 ? 11.289 13.906 10.422 1 97.19 55 ILE B CA 1
ATOM 3693 C C . ILE B 1 55 ? 12.297 14.773 11.172 1 97.19 55 ILE B C 1
ATOM 3695 O O . ILE B 1 55 ? 13.477 14.812 10.828 1 97.19 55 ILE B O 1
ATOM 3699 N N . ARG B 1 56 ? 11.852 15.461 12.133 1 93.25 56 ARG B N 1
ATOM 3700 C CA . ARG B 1 56 ? 12.727 16.312 12.922 1 93.25 56 ARG B CA 1
ATOM 3701 C C . ARG B 1 56 ? 12.297 16.344 14.383 1 93.25 56 ARG B C 1
ATOM 3703 O O . ARG B 1 56 ? 11.156 16.016 14.703 1 93.25 56 ARG B O 1
ATOM 3710 N N . ILE B 1 57 ? 13.164 16.688 15.234 1 88.81 57 ILE B N 1
ATOM 3711 C CA . ILE B 1 57 ? 12.883 16.703 16.672 1 88.81 57 ILE B CA 1
ATOM 3712 C C . ILE B 1 57 ? 12.922 18.141 17.188 1 88.81 57 ILE B C 1
ATOM 3714 O O . ILE B 1 57 ? 12.727 18.375 18.391 1 88.81 57 ILE B O 1
ATOM 3718 N N . ASP B 1 58 ? 13.031 19.062 16.312 1 86.88 58 ASP B N 1
ATOM 3719 C CA . ASP B 1 58 ? 13.227 20.453 16.703 1 86.88 58 ASP B CA 1
ATOM 3720 C C . ASP B 1 58 ? 11.883 21.156 16.922 1 86.88 58 ASP B C 1
ATOM 3722 O O . ASP B 1 58 ? 11.273 21.656 15.969 1 86.88 58 ASP B O 1
ATOM 3726 N N . TYR B 1 59 ? 11.391 21.203 18.125 1 85.56 59 TYR B N 1
ATOM 3727 C CA . TYR B 1 59 ? 10.148 21.906 18.438 1 85.56 59 TYR B CA 1
ATOM 3728 C C . TYR B 1 59 ? 10.344 22.891 19.594 1 85.56 59 TYR B C 1
ATOM 3730 O O . TYR B 1 59 ? 11.023 22.562 20.562 1 85.56 59 TYR B O 1
ATOM 3738 N N . ALA B 1 60 ? 9.688 23.984 19.422 1 83.06 60 ALA B N 1
ATOM 3739 C CA . ALA B 1 60 ? 9.688 24.938 20.531 1 83.06 60 ALA B CA 1
ATOM 3740 C C . ALA B 1 60 ? 8.711 24.516 21.625 1 83.06 60 ALA B C 1
ATOM 3742 O O . ALA B 1 60 ? 8.977 24.734 22.812 1 83.06 60 ALA B O 1
ATOM 3743 N N . ASP B 1 61 ? 7.629 23.953 21.234 1 89 61 ASP B N 1
ATOM 3744 C CA . ASP B 1 61 ? 6.629 23.469 22.172 1 89 61 ASP B CA 1
ATOM 3745 C C . ASP B 1 61 ? 7.109 22.203 22.875 1 89 61 ASP B C 1
ATOM 3747 O O . ASP B 1 61 ? 7.469 21.219 22.234 1 89 61 ASP B O 1
ATOM 3751 N N . PRO B 1 62 ? 7.082 22.156 24.203 1 88.06 62 PRO B N 1
ATOM 3752 C CA . PRO B 1 62 ? 7.668 21.031 24.938 1 88.06 62 PRO B CA 1
ATOM 3753 C C . PRO B 1 62 ? 6.941 19.703 24.672 1 88.06 62 PRO B C 1
ATOM 3755 O O . PRO B 1 62 ? 7.566 18.641 24.656 1 88.06 62 PRO B O 1
ATOM 3758 N N . VAL B 1 63 ? 5.633 19.75 24.516 1 92.81 63 VAL B N 1
ATOM 3759 C CA . VAL B 1 63 ? 4.863 18.531 24.281 1 92.81 63 VAL B CA 1
ATOM 3760 C C . VAL B 1 63 ? 5.281 17.906 22.953 1 92.81 63 VAL B C 1
ATOM 3762 O O . VAL B 1 63 ? 5.59 16.719 22.875 1 92.81 63 VAL B O 1
ATOM 3765 N N . TYR B 1 64 ? 5.348 18.688 21.938 1 94.31 64 TYR B N 1
ATOM 3766 C CA . TYR B 1 64 ? 5.699 18.188 20.609 1 94.31 64 TYR B CA 1
ATOM 3767 C C . TYR B 1 64 ? 7.176 17.812 20.547 1 94.31 64 TYR B C 1
ATOM 3769 O O . TYR B 1 64 ? 7.551 16.891 19.828 1 94.31 64 TYR B O 1
ATOM 3777 N N . CYS B 1 65 ? 7.969 18.516 21.328 1 91.69 65 CYS B N 1
ATOM 3778 C CA . CYS B 1 65 ? 9.375 18.141 21.406 1 91.69 65 CYS B CA 1
ATOM 3779 C C . CYS B 1 65 ? 9.523 16.734 21.984 1 91.69 65 CYS B C 1
ATOM 3781 O O . CYS B 1 65 ? 10.258 15.906 21.438 1 91.69 65 CYS B O 1
ATOM 3783 N N . GLN B 1 66 ? 8.797 16.531 23.094 1 93.12 66 GLN B N 1
ATOM 3784 C CA . GLN B 1 66 ? 8.828 15.219 23.703 1 93.12 66 GLN B CA 1
ATOM 3785 C C . GLN B 1 66 ? 8.312 14.148 22.75 1 93.12 66 GLN B C 1
ATOM 3787 O O . GLN B 1 66 ? 8.914 13.078 22.625 1 93.12 66 GLN B O 1
ATOM 3792 N N . MET B 1 67 ? 7.227 14.406 22.094 1 96.31 67 MET B N 1
ATOM 3793 C CA . MET B 1 67 ? 6.652 13.469 21.125 1 96.31 67 MET B CA 1
ATOM 3794 C C . MET B 1 67 ? 7.645 13.172 20 1 96.31 67 MET B C 1
ATOM 3796 O O . MET B 1 67 ? 7.766 12.023 19.562 1 96.31 67 MET B O 1
ATOM 3800 N N . ALA B 1 68 ? 8.32 14.219 19.562 1 95.38 68 ALA B N 1
ATOM 3801 C CA . ALA B 1 68 ? 9.273 14.07 18.469 1 95.38 68 ALA B CA 1
ATOM 3802 C C . ALA B 1 68 ? 10.43 13.172 18.875 1 95.38 68 ALA B C 1
ATOM 3804 O O . ALA B 1 68 ? 10.883 12.336 18.078 1 95.38 68 ALA B O 1
ATOM 3805 N N . TYR B 1 69 ? 10.883 13.328 20.062 1 93.5 69 TYR B N 1
ATOM 3806 C CA . TYR B 1 69 ? 11.969 12.484 20.562 1 93.5 69 TYR B CA 1
ATOM 3807 C C . TYR B 1 69 ? 11.531 11.023 20.641 1 93.5 69 TYR B C 1
ATOM 3809 O O . TYR B 1 69 ? 12.273 10.125 20.234 1 93.5 69 TYR B O 1
ATOM 3817 N N . GLU B 1 70 ? 10.352 10.836 21.203 1 96.69 70 GLU B N 1
ATOM 3818 C CA . GLU B 1 70 ? 9.82 9.477 21.281 1 96.69 70 GLU B CA 1
ATOM 3819 C C . GLU B 1 70 ? 9.641 8.875 19.891 1 96.69 70 GLU B C 1
ATOM 3821 O O . GLU B 1 70 ? 9.977 7.715 19.656 1 96.69 70 GLU B O 1
ATOM 3826 N N . ALA B 1 71 ? 9.094 9.688 19 1 97.88 71 ALA B N 1
ATOM 3827 C CA . ALA B 1 71 ? 8.867 9.219 17.641 1 97.88 71 ALA B CA 1
ATOM 3828 C C . ALA B 1 71 ? 10.188 8.867 16.953 1 97.88 71 ALA B C 1
ATOM 3830 O O . ALA B 1 71 ? 10.258 7.918 16.172 1 97.88 71 ALA B O 1
ATOM 3831 N N . TYR B 1 72 ? 11.172 9.672 17.281 1 95.81 72 TYR B N 1
ATOM 3832 C CA . TYR B 1 72 ? 12.492 9.453 16.703 1 95.81 72 TYR B CA 1
ATOM 3833 C C . TYR B 1 72 ? 13 8.055 17.016 1 95.81 72 TYR B C 1
ATOM 3835 O O . TYR B 1 72 ? 13.586 7.391 16.156 1 95.81 72 TYR B O 1
ATOM 3843 N N . GLN B 1 73 ? 12.734 7.547 18.188 1 96.56 73 GLN B N 1
ATOM 3844 C CA . GLN B 1 73 ? 13.117 6.188 18.547 1 96.56 73 GLN B CA 1
ATOM 3845 C C . GLN B 1 73 ? 12.383 5.156 17.703 1 96.56 73 GLN B C 1
ATOM 3847 O O . GLN B 1 73 ? 12.953 4.137 17.312 1 96.56 73 GLN B O 1
ATOM 3852 N N . GLY B 1 74 ? 11.133 5.43 17.438 1 97.81 74 GLY B N 1
ATOM 3853 C CA . GLY B 1 74 ? 10.367 4.555 16.562 1 97.81 74 GLY B CA 1
ATOM 3854 C C . GLY B 1 74 ? 10.875 4.539 15.133 1 97.81 74 GLY B C 1
ATOM 3855 O O . GLY B 1 74 ? 10.906 3.49 14.492 1 97.81 74 GLY B O 1
ATOM 3856 N N . TRP B 1 75 ? 11.289 5.711 14.68 1 98 75 TRP B N 1
ATOM 3857 C CA . TRP B 1 75 ? 11.828 5.824 13.328 1 98 75 TRP B CA 1
ATOM 3858 C C . TRP B 1 75 ? 13.164 5.098 13.211 1 98 75 TRP B C 1
ATOM 3860 O O . TRP B 1 75 ? 13.5 4.551 12.156 1 98 75 TRP B O 1
ATOM 3870 N N . GLN B 1 76 ? 13.891 5 14.305 1 96.06 76 GLN B N 1
ATOM 3871 C CA . GLN B 1 76 ? 15.172 4.305 14.328 1 96.06 76 GLN B CA 1
ATOM 3872 C C . GLN B 1 76 ? 14.977 2.803 14.531 1 96.06 76 GLN B C 1
ATOM 3874 O O . GLN B 1 76 ? 15.883 2.014 14.25 1 96.06 76 GLN B O 1
ATOM 3879 N N . GLY B 1 77 ? 13.852 2.42 14.977 1 96.06 77 GLY B N 1
ATOM 3880 C CA . GLY B 1 77 ? 13.562 1.028 15.289 1 96.06 77 GLY B CA 1
ATOM 3881 C C . GLY B 1 77 ? 12.562 0.399 14.336 1 96.06 77 GLY B C 1
ATOM 3882 O O . GLY B 1 77 ? 12.922 -0.033 13.242 1 96.06 77 GLY B O 1
ATOM 3883 N N . GLU B 1 78 ? 11.352 0.514 14.664 1 96.19 78 GLU B N 1
ATOM 3884 C CA . GLU B 1 78 ? 10.266 -0.18 13.969 1 96.19 78 GLU B CA 1
ATOM 3885 C C . GLU B 1 78 ? 10.141 0.295 12.523 1 96.19 78 GLU B C 1
ATOM 3887 O O . GLU B 1 78 ? 9.789 -0.486 11.641 1 96.19 78 GLU B O 1
ATOM 3892 N N . TYR B 1 79 ? 10.383 1.496 12.289 1 97.5 79 TYR B N 1
ATOM 3893 C CA . TYR B 1 79 ? 10.164 2.07 10.961 1 97.5 79 TYR B CA 1
ATOM 3894 C C . TYR B 1 79 ? 11.484 2.387 10.273 1 97.5 79 TYR B C 1
ATOM 3896 O O . TYR B 1 79 ? 11.531 3.197 9.352 1 97.5 79 TYR B O 1
ATOM 3904 N N . LYS B 1 80 ? 12.555 1.753 10.664 1 95.31 80 LYS B N 1
ATOM 3905 C CA . LYS B 1 80 ? 13.898 2.061 10.195 1 95.31 80 LYS B CA 1
ATOM 3906 C C . LYS B 1 80 ? 14.008 1.915 8.68 1 95.31 80 LYS B C 1
ATOM 3908 O O . LYS B 1 80 ? 14.766 2.646 8.031 1 95.31 80 LYS B O 1
ATOM 3913 N N . ASP B 1 81 ? 13.281 1.037 8.117 1 93.12 81 ASP B N 1
ATOM 3914 C CA . ASP B 1 81 ? 13.375 0.773 6.684 1 93.12 81 ASP B CA 1
ATOM 3915 C C . ASP B 1 81 ? 12.695 1.88 5.875 1 93.12 81 ASP B C 1
ATOM 3917 O O . ASP B 1 81 ? 12.852 1.948 4.656 1 93.12 81 ASP B O 1
ATOM 3921 N N . HIS B 1 82 ? 11.969 2.73 6.539 1 96.56 82 HIS B N 1
ATOM 3922 C CA . HIS B 1 82 ? 11.234 3.803 5.875 1 96.56 82 HIS B CA 1
ATOM 3923 C C . HIS B 1 82 ? 11.828 5.168 6.211 1 96.56 82 HIS B C 1
ATOM 3925 O O . HIS B 1 82 ? 11.359 6.191 5.715 1 96.56 82 HIS B O 1
ATOM 3931 N N . TYR B 1 83 ? 12.805 5.184 7.055 1 96.69 83 TYR B N 1
ATOM 3932 C CA . TYR B 1 83 ? 13.398 6.41 7.574 1 96.69 83 TYR B CA 1
ATOM 3933 C C . TYR B 1 83 ? 14.812 6.605 7.031 1 96.69 83 TYR B C 1
ATOM 3935 O O . TYR B 1 83 ? 15.609 5.664 7.012 1 96.69 83 TYR B O 1
ATOM 3943 N N . TYR B 1 84 ? 15.109 7.848 6.605 1 95.25 84 TYR B N 1
ATOM 3944 C CA . TYR B 1 84 ? 16.406 8.242 6.074 1 95.25 84 TYR B CA 1
ATOM 3945 C C . TYR B 1 84 ? 17 9.406 6.867 1 95.25 84 TYR B C 1
ATOM 3947 O O . TYR B 1 84 ? 16.531 10.547 6.73 1 95.25 84 TYR B O 1
ATOM 3955 N N . GLU B 1 85 ? 18 9.125 7.613 1 94.44 85 GLU B N 1
ATOM 3956 C CA . GLU B 1 85 ? 18.594 10.133 8.484 1 94.44 85 GLU B CA 1
ATOM 3957 C C . GLU B 1 85 ? 19.594 10.984 7.734 1 94.44 85 GLU B C 1
ATOM 3959 O O . GLU B 1 85 ? 20.781 10.984 8.062 1 94.44 85 GLU B O 1
ATOM 3964 N N . SER B 1 86 ? 19.109 11.805 6.852 1 93.25 86 SER B N 1
ATOM 3965 C CA . SER B 1 86 ? 19.953 12.617 5.973 1 93.25 86 SER B CA 1
ATOM 3966 C C . SER B 1 86 ? 20.391 13.906 6.664 1 93.25 86 SER B C 1
ATOM 3968 O O . SER B 1 86 ? 21.281 14.609 6.18 1 93.25 86 SER B O 1
ATOM 3970 N N . GLY B 1 87 ? 19.812 14.195 7.816 1 93.19 87 GLY B N 1
ATOM 3971 C CA . GLY B 1 87 ? 19.953 15.508 8.422 1 93.19 87 GLY B CA 1
ATOM 3972 C C . GLY B 1 87 ? 18.969 16.531 7.871 1 93.19 87 GLY B C 1
ATOM 3973 O O . GLY B 1 87 ? 18.312 16.266 6.863 1 93.19 87 GLY B O 1
ATOM 3974 N N . PHE B 1 88 ? 18.812 17.625 8.539 1 92.62 88 PHE B N 1
ATOM 3975 C CA . PHE B 1 88 ? 17.984 18.703 8.016 1 92.62 88 PHE B CA 1
ATOM 3976 C C . PHE B 1 88 ? 18.562 20.062 8.391 1 92.62 88 PHE B C 1
ATOM 3978 O O . PHE B 1 88 ? 19.094 20.219 9.484 1 92.62 88 PHE B O 1
ATOM 3985 N N . ALA B 1 89 ? 18.547 20.984 7.496 1 93.31 89 ALA B N 1
ATOM 3986 C CA . ALA B 1 89 ? 19.031 22.359 7.656 1 93.31 89 ALA B CA 1
ATOM 3987 C C . ALA B 1 89 ? 17.859 23.344 7.637 1 93.31 89 ALA B C 1
ATOM 3989 O O . ALA B 1 89 ? 17.047 23.344 6.711 1 93.31 89 ALA B O 1
ATOM 3990 N N . LEU B 1 90 ? 17.781 24.078 8.672 1 92.88 90 LEU B N 1
ATOM 3991 C CA . LEU B 1 90 ? 16.828 25.172 8.758 1 92.88 90 LEU B CA 1
ATOM 3992 C C . LEU B 1 90 ? 17.516 26.516 8.477 1 92.88 90 LEU B C 1
ATOM 3994 O O . LEU B 1 90 ? 18.406 26.922 9.211 1 92.88 90 LEU B O 1
ATOM 3998 N N . LEU B 1 91 ? 17.031 27.172 7.469 1 93.31 91 LEU B N 1
ATOM 3999 C CA . LEU B 1 91 ? 17.703 28.391 6.996 1 93.31 91 LEU B CA 1
ATOM 4000 C C . LEU B 1 91 ? 16.719 29.562 6.957 1 93.31 91 LEU B C 1
ATOM 4002 O O . LEU B 1 91 ? 15.516 29.375 6.867 1 93.31 91 LEU B O 1
ATOM 4006 N N . SER B 1 92 ? 17.266 30.703 7.043 1 93.12 92 SER B N 1
ATOM 4007 C CA . SER B 1 92 ? 16.453 31.906 6.965 1 93.12 92 SER B CA 1
ATOM 4008 C C . SER B 1 92 ? 17.25 33.062 6.371 1 93.12 92 SER B C 1
ATOM 4010 O O . SER B 1 92 ? 18.469 33.156 6.582 1 93.12 92 SER B O 1
ATOM 4012 N N . GLU B 1 93 ? 16.562 33.812 5.602 1 90.56 93 GLU B N 1
ATOM 4013 C CA . GLU B 1 93 ? 17.156 35.062 5.098 1 90.56 93 GLU B CA 1
ATOM 4014 C C . GLU B 1 93 ? 17.141 36.156 6.168 1 90.56 93 GLU B C 1
ATOM 4016 O O . GLU B 1 93 ? 17.828 37.156 6.035 1 90.56 93 GLU B O 1
ATOM 4021 N N . THR B 1 94 ? 16.297 35.938 7.16 1 85.62 94 THR B N 1
ATOM 4022 C CA . THR B 1 94 ? 16.203 36.875 8.273 1 85.62 94 THR B CA 1
ATOM 4023 C C . THR B 1 94 ? 17.203 36.5 9.375 1 85.62 94 THR B C 1
ATOM 4025 O O . THR B 1 94 ? 17.109 35.438 9.969 1 85.62 94 THR B O 1
ATOM 4028 N N . PRO B 1 95 ? 18.062 37.5 9.617 1 81.31 95 PRO B N 1
ATOM 4029 C CA . PRO B 1 95 ? 18.969 37.219 10.734 1 81.31 95 PRO B CA 1
ATOM 4030 C C . PRO B 1 95 ? 18.25 37.062 12.062 1 81.31 95 PRO B C 1
ATOM 4032 O O . PRO B 1 95 ? 17.266 37.75 12.336 1 81.31 95 PRO B O 1
ATOM 4035 N N . ASP B 1 96 ? 18.562 36.188 12.867 1 80.88 96 ASP B N 1
ATOM 4036 C CA . ASP B 1 96 ? 18.031 35.938 14.203 1 80.88 96 ASP B CA 1
ATOM 4037 C C . ASP B 1 96 ? 16.547 35.594 14.148 1 80.88 96 ASP B C 1
ATOM 4039 O O . ASP B 1 96 ? 15.734 36.188 14.859 1 80.88 96 ASP B O 1
ATOM 4043 N N . ASN B 1 97 ? 16.234 34.844 13.164 1 84.69 97 ASN B N 1
ATOM 4044 C CA . ASN B 1 97 ? 14.867 34.344 13.102 1 84.69 97 ASN B CA 1
ATOM 4045 C C . ASN B 1 97 ? 14.445 33.688 14.414 1 84.69 97 ASN B C 1
ATOM 4047 O O . ASN B 1 97 ? 15.102 32.75 14.883 1 84.69 97 ASN B O 1
ATOM 4051 N N . ASP B 1 98 ? 13.305 34.125 14.992 1 83.5 98 ASP B N 1
ATOM 4052 C CA . ASP B 1 98 ? 12.859 33.719 16.312 1 83.5 98 ASP B CA 1
ATOM 4053 C C . ASP B 1 98 ? 12.617 32.188 16.375 1 83.5 98 ASP B C 1
ATOM 4055 O O . ASP B 1 98 ? 12.969 31.547 17.359 1 83.5 98 ASP B O 1
ATOM 4059 N N . TRP B 1 99 ? 12 31.688 15.367 1 82.31 99 TRP B N 1
ATOM 4060 C CA . TRP B 1 99 ? 11.695 30.25 15.344 1 82.31 99 TRP B CA 1
ATOM 4061 C C . TRP B 1 99 ? 12.969 29.422 15.344 1 82.31 99 TRP B C 1
ATOM 4063 O O . TRP B 1 99 ? 13.062 28.422 16.047 1 82.31 99 TRP B O 1
ATOM 4073 N N . ILE B 1 100 ? 13.938 29.828 14.578 1 85.88 100 ILE B N 1
ATOM 4074 C CA . ILE B 1 100 ? 15.203 29.125 14.477 1 85.88 100 ILE B CA 1
ATOM 4075 C C . ILE B 1 100 ? 15.93 29.172 15.82 1 85.88 100 ILE B C 1
ATOM 4077 O O . ILE B 1 100 ? 16.422 28.141 16.312 1 85.88 100 ILE B O 1
ATOM 4081 N N . THR B 1 101 ? 15.922 30.328 16.375 1 87.25 101 THR B N 1
ATOM 4082 C CA . THR B 1 101 ? 16.609 30.516 17.641 1 87.25 101 THR B CA 1
ATOM 4083 C C . THR B 1 101 ? 15.977 29.672 18.734 1 87.25 101 THR B C 1
ATOM 4085 O O . THR B 1 101 ? 16.672 28.969 19.484 1 87.25 101 THR B O 1
ATOM 4088 N N . LYS B 1 102 ? 14.727 29.703 18.781 1 86.62 102 LYS B N 1
ATOM 4089 C CA . LYS B 1 102 ? 14.008 28.969 19.828 1 86.62 102 LYS B CA 1
ATOM 4090 C C . LYS B 1 102 ? 14.133 27.453 19.609 1 86.62 102 LYS B C 1
ATOM 4092 O O . LYS B 1 102 ? 14.281 26.703 20.578 1 86.62 102 LYS B O 1
ATOM 4097 N N . SER B 1 103 ? 14.016 27.062 18.344 1 86.94 103 SER B N 1
ATOM 4098 C CA . SER B 1 103 ? 14.141 25.641 18.031 1 86.94 103 SER B CA 1
ATOM 4099 C C . SER B 1 103 ? 15.523 25.109 18.406 1 86.94 103 SER B C 1
ATOM 4101 O O . SER B 1 103 ? 15.641 24.062 19.031 1 86.94 103 SER B O 1
ATOM 4103 N N . ALA B 1 104 ? 16.547 25.859 18.078 1 88.62 104 ALA B N 1
ATOM 4104 C CA . ALA B 1 104 ? 17.922 25.453 18.406 1 88.62 104 ALA B CA 1
ATOM 4105 C C . ALA B 1 104 ? 18.109 25.375 19.922 1 88.62 104 ALA B C 1
ATOM 4107 O O . ALA B 1 104 ? 18.75 24.453 20.422 1 88.62 104 ALA B O 1
ATOM 4108 N N . ALA B 1 105 ? 17.594 26.328 20.578 1 89.69 105 ALA B N 1
ATOM 4109 C CA . ALA B 1 105 ? 17.719 26.375 22.031 1 89.69 105 ALA B CA 1
ATOM 4110 C C . ALA B 1 105 ? 17.031 25.172 22.688 1 89.69 105 ALA B C 1
ATOM 4112 O O . ALA B 1 105 ? 17.562 24.594 23.641 1 89.69 105 ALA B O 1
ATOM 4113 N N . THR B 1 106 ? 15.906 24.891 22.203 1 86.69 106 THR B N 1
ATOM 4114 C CA . THR B 1 106 ? 15.164 23.766 22.75 1 86.69 106 THR B CA 1
ATOM 4115 C C . THR B 1 106 ? 15.914 22.453 22.516 1 86.69 106 THR B C 1
ATOM 4117 O O . THR B 1 106 ? 15.961 21.594 23.406 1 86.69 106 THR B O 1
ATOM 4120 N N . VAL B 1 107 ? 16.453 22.25 21.328 1 87.06 107 VAL B N 1
ATOM 4121 C CA . VAL B 1 107 ? 17.234 21.062 21.031 1 87.06 107 VAL B CA 1
ATOM 4122 C C . VAL B 1 107 ? 18.391 20.938 22.016 1 87.06 107 VAL B C 1
ATOM 4124 O O . VAL B 1 107 ? 18.609 19.859 22.594 1 87.06 107 VAL B O 1
ATOM 4127 N N . ARG B 1 108 ? 19 22 22.281 1 90.25 108 ARG B N 1
ATOM 4128 C CA . ARG B 1 108 ? 20.141 22 23.188 1 90.25 108 ARG B CA 1
ATOM 4129 C C . ARG B 1 108 ? 19.719 21.734 24.625 1 90.25 108 ARG B C 1
ATOM 4131 O O . ARG B 1 108 ? 20.391 21.016 25.359 1 90.25 108 ARG B O 1
ATOM 4138 N N . ALA B 1 109 ? 18.688 22.266 24.922 1 88.44 109 ALA B N 1
ATOM 4139 C CA . ALA B 1 109 ? 18.172 22.094 26.266 1 88.44 109 ALA B CA 1
ATOM 4140 C C . ALA B 1 109 ? 17.812 20.641 26.547 1 88.44 109 ALA B C 1
ATOM 4142 O O . ALA B 1 109 ? 17.875 20.172 27.688 1 88.44 109 ALA B O 1
ATOM 4143 N N . ASN B 1 110 ? 17.5 19.969 25.5 1 84.81 110 ASN B N 1
ATOM 4144 C CA . ASN B 1 110 ? 17.109 18.578 25.656 1 84.81 110 ASN B CA 1
ATOM 4145 C C . ASN B 1 110 ? 18.266 17.641 25.359 1 84.81 110 ASN B C 1
ATOM 4147 O O . ASN B 1 110 ? 18.062 16.453 25.094 1 84.81 110 ASN B O 1
ATOM 4151 N N . GLY B 1 111 ? 19.391 18.141 25.281 1 82.19 111 GLY B N 1
ATOM 4152 C CA . GLY B 1 111 ? 20.609 17.344 25.203 1 82.19 111 GLY B CA 1
ATOM 4153 C C . GLY B 1 111 ? 21.047 17.078 23.766 1 82.19 111 GLY B C 1
ATOM 4154 O O . GLY B 1 111 ? 21.969 16.297 23.531 1 82.19 111 GLY B O 1
ATOM 4155 N N . GLY B 1 112 ? 20.344 17.766 22.859 1 86.5 112 GLY B N 1
ATOM 4156 C CA . GLY B 1 112 ? 20.719 17.578 21.469 1 86.5 112 GLY B CA 1
ATOM 4157 C C . GLY B 1 112 ? 21.781 18.578 21.016 1 86.5 112 GLY B C 1
ATOM 4158 O O . GLY B 1 112 ? 22.203 19.438 21.781 1 86.5 112 GLY B O 1
ATOM 4159 N N . THR B 1 113 ? 22.281 18.281 19.781 1 88.88 113 THR B N 1
ATOM 4160 C CA . THR B 1 113 ? 23.281 19.156 19.188 1 88.88 113 THR B CA 1
ATOM 4161 C C . THR B 1 113 ? 22.844 19.656 17.828 1 88.88 113 THR B C 1
ATOM 4163 O O . THR B 1 113 ? 22.188 18.922 17.078 1 88.88 113 THR B O 1
ATOM 4166 N N . VAL B 1 114 ? 23.047 20.922 17.625 1 92 114 VAL B N 1
ATOM 4167 C CA . VAL B 1 114 ? 22.875 21.516 16.297 1 92 114 VAL B CA 1
ATOM 4168 C C . VAL B 1 114 ? 24.156 22.25 15.891 1 92 114 VAL B C 1
ATOM 4170 O O . VAL B 1 114 ? 24.906 22.703 16.75 1 92 114 VAL B O 1
ATOM 4173 N N . GLU B 1 115 ? 24.406 22.266 14.664 1 93.06 115 GLU B N 1
ATOM 4174 C CA . GLU B 1 115 ? 25.5 23.031 14.102 1 93.06 115 GLU B CA 1
ATOM 4175 C C . GLU B 1 115 ? 25.031 24.391 13.594 1 93.06 115 GLU B C 1
ATOM 4177 O O . GLU B 1 115 ? 24.344 24.469 12.578 1 93.06 115 GLU B O 1
ATOM 4182 N N . ASP B 1 116 ? 25.5 25.375 14.266 1 92 116 ASP B N 1
ATOM 4183 C CA . ASP B 1 116 ? 25.109 26.719 13.852 1 92 116 ASP B CA 1
ATOM 4184 C C . ASP B 1 116 ? 25.75 27.094 12.523 1 92 116 ASP B C 1
ATOM 4186 O O . ASP B 1 116 ? 26.922 26.797 12.281 1 92 116 ASP B O 1
ATOM 4190 N N . LEU B 1 117 ? 24.922 27.688 11.758 1 91.75 117 LEU B N 1
ATOM 4191 C CA . LEU B 1 117 ? 25.391 28.203 10.477 1 91.75 117 LEU B CA 1
ATOM 4192 C C . LEU B 1 117 ? 25.297 29.719 10.422 1 91.75 117 LEU B C 1
ATOM 4194 O O . LEU B 1 117 ? 24.281 30.266 9.992 1 91.75 117 LEU B O 1
ATOM 4198 N N . ASP B 1 118 ? 26.375 30.359 10.797 1 86.5 118 ASP B N 1
ATOM 4199 C CA . ASP B 1 118 ? 26.391 31.812 10.688 1 86.5 118 ASP B CA 1
ATOM 4200 C C . ASP B 1 118 ? 26.297 32.25 9.227 1 86.5 118 ASP B C 1
ATOM 4202 O O . ASP B 1 118 ? 25.656 33.281 8.922 1 86.5 118 ASP B O 1
ATOM 4206 N N . ASP B 1 119 ? 26.969 31.484 8.477 1 85.5 119 ASP B N 1
ATOM 4207 C CA . ASP B 1 119 ? 26.859 31.578 7.027 1 85.5 119 ASP B CA 1
ATOM 4208 C C . ASP B 1 119 ? 26.438 30.234 6.426 1 85.5 119 ASP B C 1
ATOM 4210 O O . ASP B 1 119 ? 27.172 29.25 6.516 1 85.5 119 ASP B O 1
ATOM 4214 N N . ALA B 1 120 ? 25.297 30.328 5.812 1 84.25 120 ALA B N 1
ATOM 4215 C CA . ALA B 1 120 ? 24.703 29.094 5.289 1 84.25 120 ALA B CA 1
ATOM 4216 C C . ALA B 1 120 ? 25.609 28.453 4.234 1 84.25 120 ALA B C 1
ATOM 4218 O O . ALA B 1 120 ? 25.484 27.266 3.949 1 84.25 120 ALA B O 1
ATOM 4219 N N . LYS B 1 121 ? 26.484 29.172 3.725 1 80.94 121 LYS B N 1
ATOM 4220 C CA . LYS B 1 121 ? 27.422 28.641 2.75 1 80.94 121 LYS B CA 1
ATOM 4221 C C . LYS B 1 121 ? 28.312 27.562 3.377 1 80.94 121 LYS B C 1
ATOM 4223 O O . LYS B 1 121 ? 28.875 26.719 2.672 1 80.94 121 LYS B O 1
ATOM 4228 N N . SER B 1 122 ? 28.422 27.641 4.68 1 82.81 122 SER B N 1
ATOM 4229 C CA . SER B 1 122 ? 29.219 26.625 5.371 1 82.81 122 SER B CA 1
ATOM 4230 C C . SER B 1 122 ? 28.609 25.234 5.199 1 82.81 122 SER B C 1
ATOM 4232 O O . SER B 1 122 ? 29.312 24.219 5.309 1 82.81 122 SER B O 1
ATOM 4234 N N . LEU B 1 123 ? 27.312 25.25 5.027 1 85.88 123 LEU B N 1
ATOM 4235 C CA . LEU B 1 123 ? 26.625 24 4.754 1 85.88 123 LEU B CA 1
ATOM 4236 C C . LEU B 1 123 ? 27.219 23.312 3.529 1 85.88 123 LEU B C 1
ATOM 4238 O O . LEU B 1 123 ? 27.312 22.078 3.484 1 85.88 123 LEU B O 1
ATOM 4242 N N . LEU B 1 124 ? 27.688 24.109 2.648 1 81.25 124 LEU B N 1
ATOM 4243 C CA . LEU B 1 124 ? 28.219 23.594 1.387 1 81.25 124 LEU B CA 1
ATOM 4244 C C . LEU B 1 124 ? 29.578 22.953 1.592 1 81.25 124 LEU B C 1
ATOM 4246 O O . LEU B 1 124 ? 30.016 22.141 0.767 1 81.25 124 LEU B O 1
ATOM 4250 N N . LYS B 1 125 ? 30.172 23.266 2.666 1 80.81 125 LYS B N 1
ATOM 4251 C CA . LYS B 1 125 ? 31.406 22.594 3.012 1 80.81 125 LYS B CA 1
ATOM 4252 C C . LYS B 1 125 ? 31.156 21.156 3.443 1 80.81 125 LYS B C 1
ATOM 4254 O O . LYS B 1 125 ? 31.938 20.25 3.113 1 80.81 125 LYS B O 1
ATOM 4259 N N . SER B 1 126 ? 30.062 21.031 4.078 1 80.69 126 SER B N 1
ATOM 4260 C CA . SER B 1 126 ? 29.703 19.703 4.562 1 80.69 126 SER B CA 1
ATOM 4261 C C . SER B 1 126 ? 29.031 18.875 3.467 1 80.69 126 SER B C 1
ATOM 4263 O O . SER B 1 126 ? 29.062 17.641 3.506 1 80.69 126 SER B O 1
ATOM 4265 N N . PHE B 1 127 ? 28.422 19.641 2.533 1 84.94 127 PHE B N 1
ATOM 4266 C CA . PHE B 1 127 ? 27.703 18.984 1.448 1 84.94 127 PHE B CA 1
ATOM 4267 C C . PHE B 1 127 ? 28.094 19.578 0.1 1 84.94 127 PHE B C 1
ATOM 4269 O O . PHE B 1 127 ? 27.297 20.234 -0.561 1 84.94 127 PHE B O 1
ATOM 4276 N N . PRO B 1 128 ? 29.188 19.203 -0.371 1 78.31 128 PRO B N 1
ATOM 4277 C CA . PRO B 1 128 ? 29.75 19.844 -1.553 1 78.31 128 PRO B CA 1
ATOM 4278 C C . PRO B 1 128 ? 28.938 19.594 -2.818 1 78.31 128 PRO B C 1
ATOM 4280 O O . PRO B 1 128 ? 29.062 20.312 -3.805 1 78.31 128 PRO B O 1
ATOM 4283 N N . ASN B 1 129 ? 28.125 18.609 -2.742 1 77.31 129 ASN B N 1
ATOM 4284 C CA . ASN B 1 129 ? 27.359 18.25 -3.932 1 77.31 129 ASN B CA 1
ATOM 4285 C C . ASN B 1 129 ? 26.188 19.203 -4.133 1 77.31 129 ASN B C 1
ATOM 4287 O O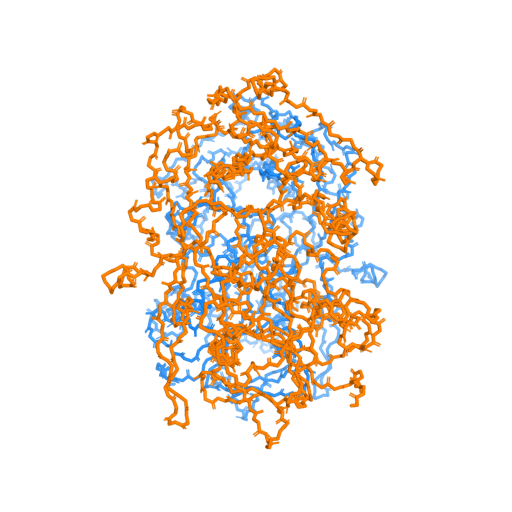 . ASN B 1 129 ? 25.594 19.25 -5.215 1 77.31 129 ASN B O 1
ATOM 4291 N N . ILE B 1 130 ? 25.922 19.969 -3.158 1 78.75 130 ILE B N 1
ATOM 4292 C CA . ILE B 1 130 ? 24.781 20.875 -3.268 1 78.75 130 ILE B CA 1
ATOM 4293 C C . ILE B 1 130 ? 25.25 22.234 -3.785 1 78.75 130 ILE B C 1
ATOM 4295 O O . ILE B 1 130 ? 26.25 22.781 -3.311 1 78.75 130 ILE B O 1
ATOM 4299 N N . GLN B 1 131 ? 24.828 22.641 -4.926 1 80.88 131 GLN B N 1
ATOM 4300 C CA . GLN B 1 131 ? 25.172 23.953 -5.48 1 80.88 131 GLN B CA 1
ATOM 4301 C C . GLN B 1 131 ? 24.062 24.969 -5.203 1 80.88 131 GLN B C 1
ATOM 4303 O O . GLN B 1 131 ? 23.672 25.734 -6.094 1 80.88 131 GLN B O 1
ATOM 4308 N N . SER B 1 132 ? 23.641 25 -3.992 1 87.19 132 SER B N 1
ATOM 4309 C CA . SER B 1 132 ? 22.547 25.875 -3.59 1 87.19 132 SER B CA 1
ATOM 4310 C C . SER B 1 132 ? 23 27.328 -3.463 1 87.19 132 SER B C 1
ATOM 4312 O O . SER B 1 132 ? 24.188 27.578 -3.205 1 87.19 132 SER B O 1
ATOM 4314 N N . LYS B 1 133 ? 22.094 28.234 -3.721 1 89.31 133 LYS B N 1
ATOM 4315 C CA . LYS B 1 133 ? 22.328 29.656 -3.494 1 89.31 133 LYS B CA 1
ATOM 4316 C C . LYS B 1 133 ? 21.891 30.078 -2.096 1 89.31 133 LYS B C 1
ATOM 4318 O O . LYS B 1 133 ? 20.719 30.375 -1.876 1 89.31 133 LYS B O 1
ATOM 4323 N N . LEU B 1 134 ? 22.828 30.188 -1.202 1 89.5 134 LEU B N 1
ATOM 4324 C CA . LEU B 1 134 ? 22.484 30.391 0.201 1 89.5 134 LEU B CA 1
ATOM 4325 C C . LEU B 1 134 ? 23.109 31.672 0.742 1 89.5 134 LEU B C 1
ATOM 4327 O O . LEU B 1 134 ? 23.219 31.844 1.958 1 89.5 134 LEU B O 1
ATOM 4331 N N . ASP B 1 135 ? 23.391 32.469 -0.18 1 86.56 135 ASP B N 1
ATOM 4332 C CA . ASP B 1 135 ? 24.062 33.688 0.21 1 86.56 135 ASP B CA 1
ATOM 4333 C C . ASP B 1 135 ? 23.188 34.531 1.158 1 86.56 135 ASP B C 1
ATOM 4335 O O . ASP B 1 135 ? 22 34.719 0.889 1 86.56 135 ASP B O 1
ATOM 4339 N N . GLY B 1 136 ? 23.859 34.938 2.217 1 86.56 136 GLY B N 1
ATOM 4340 C CA . GLY B 1 136 ? 23.188 35.844 3.143 1 86.56 136 GLY B CA 1
ATOM 4341 C C . GLY B 1 136 ? 22.266 35.125 4.113 1 86.56 136 GLY B C 1
ATOM 4342 O O . GLY B 1 136 ? 21.625 35.75 4.957 1 86.56 136 GLY B O 1
ATOM 4343 N N . MET B 1 137 ? 22.25 33.875 4.035 1 91.44 137 MET B N 1
ATOM 4344 C CA . MET B 1 137 ? 21.344 33.125 4.906 1 91.44 137 MET B CA 1
ATOM 4345 C C . MET B 1 137 ? 22.094 32.594 6.117 1 91.44 137 MET B C 1
ATOM 4347 O O . MET B 1 137 ? 23.312 32.438 6.082 1 91.44 137 MET B O 1
ATOM 4351 N N . ASN B 1 138 ? 21.375 32.438 7.168 1 92.25 138 ASN B N 1
ATOM 4352 C CA . ASN B 1 138 ? 21.875 31.797 8.383 1 92.25 138 ASN B CA 1
ATOM 4353 C C . ASN B 1 138 ? 20.922 30.719 8.883 1 92.25 138 ASN B C 1
ATOM 4355 O O . ASN B 1 138 ? 19.812 30.578 8.352 1 92.25 138 ASN B O 1
ATOM 4359 N N . GLY B 1 139 ? 21.297 29.938 9.898 1 93.12 139 GLY B N 1
ATOM 4360 C CA . GLY B 1 139 ? 20.469 28.875 10.453 1 93.12 139 GLY B CA 1
ATOM 4361 C C . GLY B 1 139 ? 21.266 27.828 11.188 1 93.12 139 GLY B C 1
ATOM 4362 O O . GLY B 1 139 ? 22.234 28.141 11.891 1 93.12 139 GLY B O 1
ATOM 4363 N N . TYR B 1 140 ? 20.844 26.656 11.125 1 93.12 140 TYR B N 1
ATOM 4364 C CA . TYR B 1 140 ? 21.609 25.578 11.742 1 93.12 140 TYR B CA 1
ATOM 4365 C C . TYR B 1 140 ? 21.344 24.25 11.023 1 93.12 140 TYR B C 1
ATOM 4367 O O . TYR B 1 140 ? 20.391 24.125 10.25 1 93.12 140 TYR B O 1
ATOM 4375 N N . LEU B 1 141 ? 22.281 23.359 11.18 1 93.62 141 LEU B N 1
ATOM 4376 C CA . LEU B 1 141 ? 22.172 21.984 10.719 1 93.62 141 LEU B CA 1
ATOM 4377 C C . LEU B 1 141 ? 22 21.031 11.898 1 93.62 141 LEU B C 1
ATOM 4379 O O . LEU B 1 141 ? 22.75 21.094 12.875 1 93.62 141 LEU B O 1
ATOM 4383 N N . ASN B 1 142 ? 20.922 20.266 11.875 1 93.69 142 ASN B N 1
ATOM 4384 C CA . ASN B 1 142 ? 20.734 19.156 12.805 1 93.69 142 ASN B CA 1
ATOM 4385 C C . ASN B 1 142 ? 20.891 17.812 12.102 1 93.69 142 ASN B C 1
ATOM 4387 O O . ASN B 1 142 ? 20.062 17.438 11.281 1 93.69 142 ASN B O 1
ATOM 4391 N N . ARG B 1 143 ? 21.844 17.094 12.508 1 91.88 143 ARG B N 1
ATOM 4392 C CA . ARG B 1 143 ? 22.141 15.82 11.852 1 91.88 143 ARG B CA 1
ATOM 4393 C C . ARG B 1 143 ? 21.156 14.742 12.289 1 91.88 143 ARG B C 1
ATOM 4395 O O . ARG B 1 143 ? 20.969 13.742 11.586 1 91.88 143 ARG B O 1
ATOM 4402 N N . ARG B 1 144 ? 20.609 15.047 13.492 1 90.81 144 ARG B N 1
ATOM 4403 C CA . ARG B 1 144 ? 19.547 14.148 13.945 1 90.81 144 ARG B CA 1
ATOM 4404 C C . ARG B 1 144 ? 18.219 14.5 13.289 1 90.81 144 ARG B C 1
ATOM 4406 O O . ARG B 1 144 ? 17.625 15.531 13.609 1 90.81 144 ARG B O 1
ATOM 4413 N N . GLY B 1 145 ? 17.828 13.797 12.297 1 92.75 145 GLY B N 1
ATOM 4414 C CA . GLY B 1 145 ? 16.641 14.039 11.508 1 92.75 145 GLY B CA 1
ATOM 4415 C C . GLY B 1 145 ? 16.812 13.695 10.039 1 92.75 145 GLY B C 1
ATOM 4416 O O . GLY B 1 145 ? 17.875 13.258 9.617 1 92.75 145 GLY B O 1
ATOM 4417 N N . GLY B 1 146 ? 15.883 13.922 9.305 1 96.31 146 GLY B N 1
ATOM 4418 C CA . GLY B 1 146 ? 15.852 13.594 7.887 1 96.31 146 GLY B CA 1
ATOM 4419 C C . GLY B 1 146 ? 14.438 13.523 7.328 1 96.31 146 GLY B C 1
ATOM 4420 O O . GLY B 1 146 ? 13.656 14.461 7.473 1 96.31 146 GLY B O 1
ATOM 4421 N N . TRP B 1 147 ? 14.234 12.492 6.691 1 97.38 147 TRP B N 1
ATOM 4422 C CA . TRP B 1 147 ? 12.922 12.336 6.082 1 97.38 147 TRP B CA 1
ATOM 4423 C C . TRP B 1 147 ? 12.5 10.867 6.055 1 97.38 147 TRP B C 1
ATOM 4425 O O . TRP B 1 147 ? 13.32 9.977 6.312 1 97.38 147 TRP B O 1
ATOM 4435 N N . ALA B 1 148 ? 11.219 10.633 5.906 1 97.81 148 ALA B N 1
ATOM 4436 C CA . ALA B 1 148 ? 10.688 9.281 5.812 1 97.81 148 ALA B CA 1
ATOM 4437 C C . ALA B 1 148 ? 9.797 9.125 4.582 1 97.81 148 ALA B C 1
ATOM 4439 O O . ALA B 1 148 ? 9.195 10.102 4.121 1 97.81 148 ALA B O 1
ATOM 4440 N N . ASP B 1 149 ? 9.844 7.949 4.008 1 97.31 149 ASP B N 1
ATOM 4441 C CA . ASP B 1 149 ? 8.859 7.59 2.988 1 97.31 149 ASP B CA 1
ATOM 4442 C C . ASP B 1 149 ? 7.469 7.449 3.594 1 97.31 149 ASP B C 1
ATOM 4444 O O . ASP B 1 149 ? 7.164 6.445 4.238 1 97.31 149 ASP B O 1
ATOM 4448 N N . ALA B 1 150 ? 6.656 8.438 3.336 1 97.94 150 ALA B N 1
ATOM 4449 C CA . ALA B 1 150 ? 5.363 8.531 4.008 1 97.94 150 ALA B CA 1
ATOM 4450 C C . ALA B 1 150 ? 4.418 7.426 3.535 1 97.94 150 ALA B C 1
ATOM 4452 O O . ALA B 1 150 ? 3.805 6.734 4.348 1 97.94 150 ALA B O 1
ATOM 4453 N N . ALA B 1 151 ? 4.305 7.262 2.254 1 97.38 151 ALA B N 1
ATOM 4454 C CA . ALA B 1 151 ? 3.393 6.266 1.702 1 97.38 151 ALA B CA 1
ATOM 4455 C C . ALA B 1 151 ? 3.754 4.863 2.189 1 97.38 151 ALA B C 1
ATOM 4457 O O . ALA B 1 151 ? 2.879 4.098 2.596 1 97.38 151 ALA B O 1
ATOM 4458 N N . SER B 1 152 ? 5.047 4.562 2.131 1 96.56 152 SER B N 1
ATOM 4459 C CA . SER B 1 152 ? 5.477 3.232 2.543 1 96.56 152 SER B CA 1
ATOM 4460 C C . SER B 1 152 ? 5.254 3.018 4.039 1 96.56 152 SER B C 1
ATOM 4462 O O . SER B 1 152 ? 4.969 1.9 4.473 1 96.56 152 SER B O 1
ATOM 4464 N N . SER B 1 153 ? 5.379 4.062 4.852 1 98.31 153 SER B N 1
ATOM 4465 C CA . SER B 1 153 ? 5.125 3.975 6.285 1 98.31 153 SER B CA 1
ATOM 4466 C C . SER B 1 153 ? 3.65 3.705 6.566 1 98.31 153 SER B C 1
ATOM 4468 O O . SER B 1 153 ? 3.316 2.889 7.43 1 98.31 153 SER B O 1
ATOM 4470 N N . ILE B 1 154 ? 2.803 4.363 5.82 1 98.62 154 ILE B N 1
ATOM 4471 C CA . ILE B 1 154 ? 1.365 4.176 5.988 1 98.62 154 ILE B CA 1
ATOM 4472 C C . ILE B 1 154 ? 0.971 2.775 5.523 1 98.62 154 ILE B C 1
ATOM 4474 O O . ILE B 1 154 ? 0.101 2.139 6.125 1 98.62 154 ILE B O 1
ATOM 4478 N N . GLN B 1 155 ? 1.563 2.377 4.477 1 97.81 155 GLN B N 1
ATOM 4479 C CA . GLN B 1 155 ? 1.314 1.016 4.012 1 97.81 155 GLN B CA 1
ATOM 4480 C C . GLN B 1 155 ? 1.659 -0.005 5.094 1 97.81 155 GLN B C 1
ATOM 4482 O O . GLN B 1 155 ? 0.901 -0.948 5.328 1 97.81 155 GLN B O 1
ATOM 4487 N N . LYS B 1 156 ? 2.812 0.126 5.688 1 97.5 156 LYS B N 1
ATOM 4488 C CA . LYS B 1 156 ? 3.213 -0.755 6.781 1 97.5 156 LYS B CA 1
ATOM 4489 C C . LYS B 1 156 ? 2.193 -0.721 7.918 1 97.5 156 LYS B C 1
ATOM 4491 O O . LYS B 1 156 ? 1.797 -1.768 8.438 1 97.5 156 LYS B O 1
ATOM 4496 N N . LEU B 1 157 ? 1.862 0.466 8.242 1 98.44 157 LEU B N 1
ATOM 4497 C CA . LEU B 1 157 ? 0.903 0.645 9.328 1 98.44 157 LEU B CA 1
ATOM 4498 C C . LEU B 1 157 ? -0.422 -0.035 9 1 98.44 157 LEU B C 1
ATOM 4500 O O . LEU B 1 157 ? -1.002 -0.717 9.844 1 98.44 157 LEU B O 1
ATOM 4504 N N . ALA B 1 158 ? -0.956 0.141 7.812 1 98.56 158 ALA B N 1
ATOM 4505 C CA . ALA B 1 158 ? -2.189 -0.509 7.375 1 98.56 158 ALA B CA 1
ATOM 4506 C C . ALA B 1 158 ? -2.055 -2.027 7.422 1 98.56 158 ALA B C 1
ATOM 4508 O O . ALA B 1 158 ? -2.975 -2.727 7.855 1 98.56 158 ALA B O 1
ATOM 4509 N N . SER B 1 159 ? -0.94 -2.49 6.965 1 97.56 159 SER B N 1
ATOM 4510 C CA . SER B 1 159 ? -0.668 -3.924 6.996 1 97.56 159 SER B CA 1
ATOM 4511 C C . SER B 1 159 ? -0.67 -4.453 8.43 1 97.56 159 SER B C 1
ATOM 4513 O O . SER B 1 159 ? -1.266 -5.496 8.703 1 97.56 159 SER B O 1
ATOM 4515 N N . GLN B 1 160 ? -0.036 -3.754 9.328 1 97.88 160 GLN B N 1
ATOM 4516 C CA . GLN B 1 160 ? -0.005 -4.152 10.727 1 97.88 160 GLN B CA 1
ATOM 4517 C C . GLN B 1 160 ? -1.412 -4.199 11.32 1 97.88 160 GLN B C 1
ATOM 4519 O O . GLN B 1 160 ? -1.747 -5.121 12.07 1 97.88 160 GLN B O 1
ATOM 4524 N N . CYS B 1 161 ? -2.178 -3.211 10.977 1 98.62 161 CYS B N 1
ATOM 4525 C CA . CYS B 1 161 ? -3.557 -3.178 11.445 1 98.62 161 CYS B CA 1
ATOM 4526 C C . CYS B 1 161 ? -4.324 -4.41 10.984 1 98.62 161 CYS B C 1
ATOM 4528 O O . CYS B 1 161 ? -4.945 -5.102 11.789 1 98.62 161 CYS B O 1
ATOM 4530 N N . SER B 1 162 ? -4.258 -4.637 9.719 1 96.75 162 SER B N 1
ATOM 4531 C CA . SER B 1 162 ? -5.031 -5.73 9.148 1 96.75 162 SER B CA 1
ATOM 4532 C C . SER B 1 162 ? -4.578 -7.078 9.703 1 96.75 162 SER B C 1
ATOM 4534 O O . SER B 1 162 ? -5.406 -7.941 10 1 96.75 162 SER B O 1
ATOM 4536 N N . VAL B 1 163 ? -3.275 -7.281 9.836 1 96.38 163 VAL B N 1
ATOM 4537 C CA . VAL B 1 163 ? -2.721 -8.516 10.383 1 96.38 163 VAL B CA 1
ATOM 4538 C C . VAL B 1 163 ? -3.154 -8.68 11.836 1 96.38 163 VAL B C 1
ATOM 4540 O O . VAL B 1 163 ? -3.402 -9.797 12.289 1 96.38 163 VAL B O 1
ATOM 4543 N N . ALA B 1 164 ? -3.279 -7.539 12.531 1 97.44 164 ALA B N 1
ATOM 4544 C CA . ALA B 1 164 ? -3.643 -7.559 13.945 1 97.44 164 ALA B CA 1
ATOM 4545 C C . ALA B 1 164 ? -5.133 -7.84 14.125 1 97.44 164 ALA B C 1
ATOM 4547 O O . ALA B 1 164 ? -5.59 -8.094 15.242 1 97.44 164 ALA B O 1
ATOM 4548 N N . GLY B 1 165 ? -5.879 -7.762 13.07 1 97.38 165 GLY B N 1
ATOM 4549 C CA . GLY B 1 165 ? -7.293 -8.078 13.164 1 97.38 165 GLY B CA 1
ATOM 4550 C C . GLY B 1 165 ? -8.195 -6.863 13.047 1 97.38 165 GLY B C 1
ATOM 4551 O O . GLY B 1 165 ? -9.383 -6.93 13.359 1 97.38 165 GLY B O 1
ATOM 4552 N N . VAL B 1 166 ? -7.672 -5.742 12.68 1 98.75 166 VAL B N 1
ATOM 4553 C CA . VAL B 1 166 ? -8.461 -4.555 12.383 1 98.75 166 VAL B CA 1
ATOM 4554 C C . VAL B 1 166 ? -9.047 -4.656 10.977 1 98.75 166 VAL B C 1
ATOM 4556 O O . VAL B 1 166 ? -8.336 -5.008 10.031 1 98.75 166 VAL B O 1
ATOM 4559 N N . SER B 1 167 ? -10.336 -4.402 10.859 1 98.81 167 SER B N 1
ATOM 4560 C CA . SER B 1 167 ? -10.93 -4.359 9.531 1 98.81 167 SER B CA 1
ATOM 4561 C C . SER B 1 167 ? -10.672 -3.016 8.852 1 98.81 167 SER B C 1
ATOM 4563 O O . SER B 1 167 ? -10.719 -1.97 9.5 1 98.81 167 SER B O 1
ATOM 4565 N N . ILE B 1 168 ? -10.367 -3.023 7.617 1 98.88 168 ILE B N 1
ATOM 4566 C CA . ILE B 1 168 ? -10.234 -1.834 6.785 1 98.88 168 ILE B CA 1
ATOM 4567 C C . ILE B 1 168 ? -11.164 -1.943 5.578 1 98.88 168 ILE B C 1
ATOM 4569 O O . ILE B 1 168 ? -11.141 -2.947 4.859 1 98.88 168 ILE B O 1
ATOM 4573 N N . ILE B 1 169 ? -12.008 -0.927 5.383 1 98.88 169 ILE B N 1
ATOM 4574 C CA . ILE B 1 169 ? -12.977 -0.92 4.293 1 98.88 169 ILE B CA 1
ATOM 4575 C C . ILE B 1 169 ? -12.812 0.354 3.467 1 98.88 169 ILE B C 1
ATOM 4577 O O . ILE B 1 169 ? -12.828 1.461 4.008 1 98.88 169 ILE B O 1
ATOM 4581 N N . SER B 1 170 ? -12.625 0.252 2.178 1 98.5 170 SER B N 1
ATOM 4582 C CA . SER B 1 170 ? -12.477 1.39 1.276 1 98.5 170 SER B CA 1
ATOM 4583 C C . SER B 1 170 ? -13.484 1.321 0.133 1 98.5 170 SER B C 1
ATOM 4585 O O . SER B 1 170 ? -14.25 0.359 0.029 1 98.5 170 SER B O 1
ATOM 4587 N N . GLY B 1 171 ? -13.477 2.381 -0.734 1 97.56 171 GLY B N 1
ATOM 4588 C CA . GLY B 1 171 ? -14.453 2.477 -1.808 1 97.56 171 GLY B CA 1
ATOM 4589 C C . GLY B 1 171 ? -15.82 2.926 -1.33 1 97.56 171 GLY B C 1
ATOM 4590 O O . GLY B 1 171 ? -15.953 3.479 -0.237 1 97.56 171 GLY B O 1
ATOM 4591 N N . PRO B 1 172 ? -16.844 2.688 -2.141 1 97.5 172 PRO B N 1
ATOM 4592 C CA . PRO B 1 172 ? -18.188 3.127 -1.78 1 97.5 172 PRO B CA 1
ATOM 4593 C C . PRO B 1 172 ? -18.672 2.525 -0.462 1 97.5 172 PRO B C 1
ATOM 4595 O O . PRO B 1 172 ? -19.469 3.148 0.251 1 97.5 172 PRO B O 1
ATOM 4598 N N . ARG B 1 173 ? -18.156 1.366 -0.089 1 97.94 173 ARG B N 1
ATOM 4599 C CA . ARG B 1 173 ? -18.547 0.707 1.151 1 97.94 173 ARG B CA 1
ATOM 4600 C C . ARG B 1 173 ? -17.734 1.235 2.332 1 97.94 173 ARG B C 1
ATOM 4602 O O . ARG B 1 173 ? -18.031 0.918 3.486 1 97.94 173 ARG B O 1
ATOM 4609 N N . GLY B 1 174 ? -16.719 2.041 2.084 1 98.19 174 GLY B N 1
ATOM 4610 C CA . GLY B 1 174 ? -15.891 2.619 3.123 1 98.19 174 GLY B CA 1
ATOM 4611 C C . GLY B 1 174 ? -15.922 4.137 3.143 1 98.19 174 GLY B C 1
ATOM 4612 O O . GLY B 1 174 ? -15.266 4.766 3.975 1 98.19 174 GLY B O 1
ATOM 4613 N N . SER B 1 175 ? -16.672 4.738 2.24 1 98.31 175 SER B N 1
ATOM 4614 C CA . SER B 1 175 ? -16.781 6.195 2.162 1 98.31 175 SER B CA 1
ATOM 4615 C C . SER B 1 175 ? -17.938 6.715 3.002 1 98.31 175 SER B C 1
ATOM 4617 O O . SER B 1 175 ? -19.094 6.434 2.705 1 98.31 175 SER B O 1
ATOM 4619 N N . VAL B 1 176 ? -17.594 7.5 3.988 1 98.5 176 VAL B N 1
ATOM 4620 C CA . VAL B 1 176 ? -18.594 7.977 4.934 1 98.5 176 VAL B CA 1
ATOM 4621 C C . VAL B 1 176 ? -19.219 9.273 4.418 1 98.5 176 VAL B C 1
ATOM 4623 O O . VAL B 1 176 ? -18.5 10.219 4.078 1 98.5 176 VAL B O 1
ATOM 4626 N N . SER B 1 177 ? -20.516 9.328 4.344 1 96.69 177 SER B N 1
ATOM 4627 C CA . SER B 1 177 ? -21.219 10.516 3.855 1 96.69 177 SER B CA 1
ATOM 4628 C C . SER B 1 177 ? -21.656 11.406 5.012 1 96.69 177 SER B C 1
ATOM 4630 O O . SER B 1 177 ? -21.734 12.633 4.863 1 96.69 177 SER B O 1
ATOM 4632 N N . SER B 1 178 ? -21.984 10.758 6.125 1 96.94 178 SER B N 1
ATOM 4633 C CA . SER B 1 178 ? -22.422 11.523 7.285 1 96.94 178 SER B CA 1
ATOM 4634 C C . SER B 1 178 ? -22.422 10.664 8.547 1 96.94 178 SER B C 1
ATOM 4636 O O . SER B 1 178 ? -22.281 9.445 8.469 1 96.94 178 SER B O 1
ATOM 4638 N N . LEU B 1 179 ? -22.5 11.297 9.695 1 97.75 179 LEU B N 1
ATOM 4639 C CA . LEU B 1 179 ? -22.641 10.602 10.969 1 97.75 179 LEU B CA 1
ATOM 4640 C C . LEU B 1 179 ? -24.062 10.125 11.18 1 97.75 179 LEU B C 1
ATOM 4642 O O . LEU B 1 179 ? -25.016 10.828 10.812 1 97.75 179 LEU B O 1
ATOM 4646 N N . LEU B 1 180 ? -24.188 8.961 11.664 1 98.31 180 LEU B N 1
ATOM 4647 C CA . LEU B 1 180 ? -25.484 8.461 12.102 1 98.31 180 LEU B CA 1
ATOM 4648 C C . LEU B 1 180 ? -25.75 8.844 13.555 1 98.31 180 LEU B C 1
ATOM 4650 O O . LEU B 1 180 ? -25.031 8.414 14.461 1 98.31 180 LEU B O 1
ATOM 4654 N N . LYS B 1 181 ? -26.828 9.648 13.836 1 96.75 181 LYS B N 1
ATOM 4655 C CA . LYS B 1 181 ? -27.078 10.211 15.156 1 96.75 181 LYS B CA 1
ATOM 4656 C C . LYS B 1 181 ? -28.453 9.805 15.68 1 96.75 181 LYS B C 1
ATOM 4658 O O . LYS B 1 181 ? -29.406 9.68 14.906 1 96.75 181 LYS B O 1
ATOM 4663 N N . GLU B 1 182 ? -28.516 9.5 16.859 1 97.38 182 GLU B N 1
ATOM 4664 C CA . GLU B 1 182 ? -29.734 9.383 17.656 1 97.38 182 GLU B CA 1
ATOM 4665 C C . GLU B 1 182 ? -29.734 10.383 18.812 1 97.38 182 GLU B C 1
ATOM 4667 O O . GLU B 1 182 ? -29.172 10.102 19.875 1 97.38 182 GLU B O 1
ATOM 4672 N N . GLY B 1 183 ? -30.453 11.461 18.625 1 95.06 183 GLY B N 1
ATOM 4673 C CA . GLY B 1 183 ? -30.328 12.547 19.594 1 95.06 183 GLY B CA 1
ATOM 4674 C C . GLY B 1 183 ? -28.922 13.117 19.656 1 95.06 183 GLY B C 1
ATOM 4675 O O . GLY B 1 183 ? -28.359 13.5 18.641 1 95.06 183 GLY B O 1
ATOM 4676 N N . SER B 1 184 ? -28.422 13.148 20.797 1 94.88 184 SER B N 1
ATOM 4677 C CA . SER B 1 184 ? -27.078 13.695 21 1 94.88 184 SER B CA 1
ATOM 4678 C C . SER B 1 184 ? -26.031 12.586 21.031 1 94.88 184 SER B C 1
ATOM 4680 O O . SER B 1 184 ? -24.906 12.797 21.5 1 94.88 184 SER B O 1
ATOM 4682 N N . ARG B 1 185 ? -26.438 11.477 20.484 1 97.38 185 ARG B N 1
ATOM 4683 C CA . ARG B 1 185 ? -25.484 10.375 20.469 1 97.38 185 ARG B CA 1
ATOM 4684 C C . ARG B 1 185 ? -25.188 9.945 19.031 1 97.38 185 ARG B C 1
ATOM 4686 O O . ARG B 1 185 ? -26.094 9.82 18.219 1 97.38 185 ARG B O 1
ATOM 4693 N N . VAL B 1 186 ? -23.969 9.797 18.703 1 98.12 186 VAL B N 1
ATOM 4694 C CA . VAL B 1 186 ? -23.531 9.195 17.453 1 98.12 186 VAL B CA 1
ATOM 4695 C C . VAL B 1 186 ? -23.5 7.676 17.578 1 98.12 186 VAL B C 1
ATOM 4697 O O . VAL B 1 186 ? -22.828 7.137 18.453 1 98.12 186 VAL B O 1
ATOM 4700 N N . VAL B 1 187 ? -24.219 6.992 16.719 1 98.62 187 VAL B N 1
ATOM 4701 C CA . VAL B 1 187 ? -24.359 5.547 16.891 1 98.62 187 VAL B CA 1
ATOM 4702 C C . VAL B 1 187 ? -23.797 4.828 15.672 1 98.62 187 VAL B C 1
ATOM 4704 O O . VAL B 1 187 ? -24 3.627 15.492 1 98.62 187 VAL B O 1
ATOM 4707 N N . GLY B 1 188 ? -23.141 5.555 14.812 1 98.69 188 GLY B N 1
ATOM 4708 C CA . GLY B 1 188 ? -22.547 4.973 13.625 1 98.69 188 GLY B CA 1
ATOM 4709 C C . GLY B 1 188 ? -22.312 5.98 12.523 1 98.69 188 GLY B C 1
ATOM 4710 O O . GLY B 1 188 ? -22.109 7.168 12.789 1 98.69 188 GLY B O 1
ATOM 4711 N N . VAL B 1 189 ? -22.188 5.461 11.297 1 98.81 189 VAL B N 1
ATOM 4712 C CA . VAL B 1 189 ? -21.938 6.32 10.141 1 98.81 189 VAL B CA 1
ATOM 4713 C C . VAL B 1 189 ? -22.812 5.871 8.969 1 98.81 189 VAL B C 1
ATOM 4715 O O . VAL B 1 189 ? -23.188 4.699 8.875 1 98.81 189 VAL B O 1
ATOM 4718 N N . ASN B 1 190 ? -23.141 6.836 8.148 1 98.5 190 ASN B N 1
ATOM 4719 C CA . ASN B 1 190 ? -23.766 6.562 6.852 1 98.5 190 ASN B CA 1
ATOM 4720 C C . ASN B 1 190 ? -22.734 6.539 5.73 1 98.5 190 ASN B C 1
ATOM 4722 O O . ASN B 1 190 ? -21.797 7.348 5.715 1 98.5 190 ASN B O 1
ATOM 4726 N N . LEU B 1 191 ? -22.875 5.57 4.852 1 98.19 191 LEU B N 1
ATOM 4727 C CA . LEU B 1 191 ? -21.938 5.406 3.744 1 98.19 191 LEU B CA 1
ATOM 4728 C C . LEU B 1 191 ? -22.531 5.945 2.445 1 98.19 191 LEU B C 1
ATOM 4730 O O . LEU B 1 191 ? -23.734 6.098 2.328 1 98.19 191 LEU B O 1
ATOM 4734 N N . VAL B 1 192 ? -21.672 6.23 1.47 1 96.69 192 VAL B N 1
ATOM 4735 C CA . VAL B 1 192 ? -22.078 6.855 0.217 1 96.69 192 VAL B CA 1
ATOM 4736 C C . VAL B 1 192 ? -22.906 5.875 -0.608 1 96.69 192 VAL B C 1
ATOM 4738 O O . VAL B 1 192 ? -23.703 6.281 -1.451 1 96.69 192 VAL B O 1
ATOM 4741 N N . ASN B 1 193 ? -22.703 4.578 -0.356 1 94.56 193 ASN B N 1
ATOM 4742 C CA . ASN B 1 193 ? -23.453 3.592 -1.125 1 94.56 193 ASN B CA 1
ATOM 4743 C C . ASN B 1 193 ? -24.875 3.424 -0.583 1 94.56 193 ASN B C 1
ATOM 4745 O O . ASN B 1 193 ? -25.641 2.588 -1.075 1 94.56 193 ASN B O 1
ATOM 4749 N N . GLY B 1 194 ? -25.219 4.102 0.466 1 96 194 GLY B N 1
ATOM 4750 C CA . GLY B 1 194 ? -26.578 4.105 0.999 1 96 194 GLY B CA 1
ATOM 4751 C C . GLY B 1 194 ? -26.719 3.273 2.26 1 96 194 GLY B C 1
ATOM 4752 O O . GLY B 1 194 ? -27.703 3.414 2.992 1 96 194 GLY B O 1
ATOM 4753 N N . SER B 1 195 ? -25.734 2.463 2.562 1 96.31 195 SER B N 1
ATOM 4754 C CA . SER B 1 195 ? -25.797 1.648 3.771 1 96.31 195 SER B CA 1
ATOM 4755 C C . SER B 1 195 ? -25.234 2.404 4.973 1 96.31 195 SER B C 1
ATOM 4757 O O . SER B 1 195 ? -24.828 3.564 4.852 1 96.31 195 SER B O 1
ATOM 4759 N N . SER B 1 196 ? -25.359 1.814 6.137 1 98.12 196 SER B N 1
ATOM 4760 C CA . SER B 1 196 ? -24.797 2.371 7.363 1 98.12 196 SER B CA 1
ATOM 4761 C C . SER B 1 196 ? -24.062 1.307 8.164 1 98.12 196 SER B C 1
ATOM 4763 O O . SER B 1 196 ? -24.281 0.109 7.969 1 98.12 196 SER B O 1
ATOM 4765 N N . ILE B 1 197 ? -23.172 1.674 8.93 1 98.12 197 ILE B N 1
ATOM 4766 C CA . ILE B 1 197 ? -22.484 0.811 9.883 1 98.12 197 ILE B CA 1
ATOM 4767 C C . ILE B 1 197 ? -22.656 1.366 11.297 1 98.12 197 ILE B C 1
ATOM 4769 O O . ILE B 1 197 ? -22.375 2.541 11.547 1 98.12 197 ILE B O 1
ATOM 4773 N N . HIS B 1 198 ? -23.125 0.578 12.18 1 98.25 198 HIS B N 1
ATOM 4774 C CA . HIS B 1 198 ? -23.359 0.985 13.562 1 98.25 198 HIS B CA 1
ATOM 4775 C C . HIS B 1 198 ? -22.125 0.742 14.422 1 98.25 198 HIS B C 1
ATOM 4777 O O . HIS B 1 198 ? -21.344 -0.177 14.156 1 98.25 198 HIS B O 1
ATOM 4783 N N . ALA B 1 199 ? -21.922 1.521 15.43 1 98.19 199 ALA B N 1
ATOM 4784 C CA . ALA B 1 199 ? -20.828 1.391 16.375 1 98.19 199 ALA B CA 1
ATOM 4785 C C . ALA B 1 199 ? -21.125 2.123 17.688 1 98.19 199 ALA B C 1
ATOM 4787 O O . ALA B 1 199 ? -21.969 3.023 17.719 1 98.19 199 ALA B O 1
ATOM 4788 N N . ALA B 1 200 ? -20.484 1.664 18.719 1 98 200 ALA B N 1
ATOM 4789 C CA . ALA B 1 200 ? -20.609 2.334 20.016 1 98 200 ALA B CA 1
ATOM 4790 C C . ALA B 1 200 ? -19.812 3.637 20.031 1 98 200 ALA B C 1
ATOM 4792 O O . ALA B 1 200 ? -20.203 4.598 20.703 1 98 200 ALA B O 1
ATOM 4793 N N . HIS B 1 201 ? -18.719 3.641 19.344 1 98.38 201 HIS B N 1
ATOM 4794 C CA . HIS B 1 201 ? -17.844 4.801 19.266 1 98.38 201 HIS B CA 1
ATOM 4795 C C . HIS B 1 201 ? -17.406 5.07 17.828 1 98.38 201 HIS B C 1
ATOM 4797 O O . HIS B 1 201 ? -17.109 4.137 17.078 1 98.38 201 HIS B O 1
ATOM 4803 N N . VAL B 1 202 ? -17.469 6.316 17.484 1 98.81 202 VAL B N 1
ATOM 4804 C CA . VAL B 1 202 ? -16.953 6.773 16.188 1 98.81 202 VAL B CA 1
ATOM 4805 C C . VAL B 1 202 ? -15.789 7.742 16.422 1 98.81 202 VAL B C 1
ATOM 4807 O O . VAL B 1 202 ? -15.922 8.711 17.172 1 98.81 202 VAL B O 1
ATOM 4810 N N . ILE B 1 203 ? -14.641 7.438 15.883 1 98.88 203 ILE B N 1
ATOM 4811 C CA . ILE B 1 203 ? -13.477 8.305 15.914 1 98.88 203 ILE B CA 1
ATOM 4812 C C . ILE B 1 203 ? -13.273 8.961 14.547 1 98.88 203 ILE B C 1
ATOM 4814 O O . ILE B 1 203 ? -13.039 8.266 13.555 1 98.88 203 ILE B O 1
ATOM 4818 N N . LEU B 1 204 ? -13.359 10.258 14.484 1 98.75 204 LEU B N 1
ATOM 4819 C CA . LEU B 1 204 ? -13.188 10.992 13.234 1 98.75 204 LEU B CA 1
ATOM 4820 C C . LEU B 1 204 ? -11.734 11.406 13.047 1 98.75 204 LEU B C 1
ATOM 4822 O O . LEU B 1 204 ? -11.242 12.305 13.734 1 98.75 204 LEU B O 1
ATOM 4826 N N . SER B 1 205 ? -11.055 10.758 12.18 1 98.69 205 SER B N 1
ATOM 4827 C CA . SER B 1 205 ? -9.68 11.039 11.781 1 98.69 205 SER B CA 1
ATOM 4828 C C . SER B 1 205 ? -9.578 11.336 10.289 1 98.69 205 SER B C 1
ATOM 4830 O O . SER B 1 205 ? -8.758 10.742 9.594 1 98.69 205 SER B O 1
ATOM 4832 N N . THR B 1 206 ? -10.32 12.32 9.82 1 98.19 206 THR B N 1
ATOM 4833 C CA . THR B 1 206 ? -10.531 12.523 8.391 1 98.19 206 THR B CA 1
ATOM 4834 C C . THR B 1 206 ? -9.711 13.695 7.879 1 98.19 206 THR B C 1
ATOM 4836 O O . THR B 1 206 ? -9.93 14.18 6.766 1 98.19 206 THR B O 1
ATOM 4839 N N . GLY B 1 207 ? -8.82 14.219 8.742 1 97.25 207 GLY B N 1
ATOM 4840 C CA . GLY B 1 207 ? -7.941 15.289 8.297 1 97.25 207 GLY B CA 1
ATOM 4841 C C . GLY B 1 207 ? -8.68 16.422 7.617 1 97.25 207 GLY B C 1
ATOM 4842 O O . GLY B 1 207 ? -9.648 16.969 8.164 1 97.25 207 GLY B O 1
ATOM 4843 N N . ALA B 1 208 ? -8.32 16.766 6.414 1 97.31 208 ALA B N 1
ATOM 4844 C CA . ALA B 1 208 ? -8.797 17.938 5.695 1 97.31 208 ALA B CA 1
ATOM 4845 C C . ALA B 1 208 ? -10.281 17.812 5.359 1 97.31 208 ALA B C 1
ATOM 4847 O O . ALA B 1 208 ? -10.93 18.797 4.992 1 97.31 208 ALA B O 1
ATOM 4848 N N . TRP B 1 209 ? -10.867 16.641 5.504 1 97.75 209 TRP B N 1
ATOM 4849 C CA . TRP B 1 209 ? -12.273 16.438 5.18 1 97.75 209 TRP B CA 1
ATOM 4850 C C . TRP B 1 209 ? -13.133 16.516 6.43 1 97.75 209 TRP B C 1
ATOM 4852 O O . TRP B 1 209 ? -14.344 16.281 6.371 1 97.75 209 TRP B O 1
ATOM 4862 N N . THR B 1 210 ? -12.523 16.797 7.594 1 97.31 210 THR B N 1
ATOM 4863 C CA . THR B 1 210 ? -13.211 16.75 8.883 1 97.31 210 THR B CA 1
ATOM 4864 C C . THR B 1 210 ? -14.453 17.641 8.859 1 97.31 210 THR B C 1
ATOM 4866 O O . THR B 1 210 ? -15.539 17.203 9.258 1 97.31 210 THR B O 1
ATOM 4869 N N . ASN B 1 211 ? -14.336 18.844 8.297 1 95.81 211 ASN B N 1
ATOM 4870 C CA . ASN B 1 211 ? -15.43 19.797 8.32 1 95.81 211 ASN B CA 1
ATOM 4871 C C . ASN B 1 211 ? -16.594 19.359 7.426 1 95.81 211 ASN B C 1
ATOM 4873 O O . ASN B 1 211 ? -17.688 19.906 7.52 1 95.81 211 ASN B O 1
ATOM 4877 N N . ARG B 1 212 ? -16.344 18.391 6.578 1 95.44 212 ARG B N 1
ATOM 4878 C CA . ARG B 1 212 ? -17.422 17.859 5.754 1 95.44 212 ARG B CA 1
ATOM 4879 C C . ARG B 1 212 ? -18.391 17.031 6.59 1 95.44 212 ARG B C 1
ATOM 4881 O O . ARG B 1 212 ? -19.594 16.984 6.301 1 95.44 212 ARG B O 1
ATOM 4888 N N . LEU B 1 213 ? -17.844 16.406 7.613 1 95.62 213 LEU B N 1
ATOM 4889 C CA . LEU B 1 213 ? -18.625 15.453 8.391 1 95.62 213 LEU B CA 1
ATOM 4890 C C . LEU B 1 213 ? -19.062 16.062 9.719 1 95.62 213 LEU B C 1
ATOM 4892 O O . LEU B 1 213 ? -20 15.57 10.359 1 95.62 213 LEU B O 1
ATOM 4896 N N . LEU B 1 214 ? -18.312 17.031 10.156 1 94.44 214 LEU B N 1
ATOM 4897 C CA . LEU B 1 214 ? -18.516 17.672 11.453 1 94.44 214 LEU B CA 1
ATOM 4898 C C . LEU B 1 214 ? -18.266 19.172 11.367 1 94.44 214 LEU B C 1
ATOM 4900 O O . LEU B 1 214 ? -17.234 19.609 10.867 1 94.44 214 LEU B O 1
ATOM 4904 N N . ASN B 1 215 ? -19.172 20 11.805 1 92.94 215 ASN B N 1
ATOM 4905 C CA . ASN B 1 215 ? -18.984 21.438 11.789 1 92.94 215 ASN B CA 1
ATOM 4906 C C . ASN B 1 215 ? -18.031 21.891 12.906 1 92.94 215 ASN B C 1
ATOM 4908 O O . ASN B 1 215 ? -18.469 22.125 14.031 1 92.94 215 ASN B O 1
ATOM 4912 N N . VAL B 1 216 ? -16.797 22.016 12.555 1 93.94 216 VAL B N 1
ATOM 4913 C CA . VAL B 1 216 ? -15.781 22.5 13.484 1 93.94 216 VAL B CA 1
ATOM 4914 C C . VAL B 1 216 ? -14.938 23.578 12.812 1 93.94 216 VAL B C 1
ATOM 4916 O O . VAL B 1 216 ? -13.727 23.656 13.039 1 93.94 216 VAL B O 1
ATOM 4919 N N . THR B 1 217 ? -15.508 24.375 11.992 1 92.06 217 THR B N 1
ATOM 4920 C CA . THR B 1 217 ? -14.812 25.391 11.234 1 92.06 217 THR B CA 1
ATOM 4921 C C . THR B 1 217 ? -14.148 26.406 12.164 1 92.06 217 THR B C 1
ATOM 4923 O O . THR B 1 217 ? -13.125 27.016 11.812 1 92.06 217 THR B O 1
ATOM 4926 N N . HIS B 1 218 ? -14.695 26.562 13.367 1 91.19 218 HIS B N 1
ATOM 4927 C CA . HIS B 1 218 ? -14.125 27.5 14.336 1 91.19 218 HIS B CA 1
ATOM 4928 C C . HIS B 1 218 ? -12.805 26.969 14.891 1 91.19 218 HIS B C 1
ATOM 4930 O O . HIS B 1 218 ? -11.984 27.734 15.398 1 91.19 218 HIS B O 1
ATOM 4936 N N . ALA B 1 219 ? -12.648 25.656 14.742 1 94.44 219 ALA B N 1
ATOM 4937 C CA . ALA B 1 219 ? -11.508 25.031 15.398 1 94.44 219 ALA B CA 1
ATOM 4938 C C . ALA B 1 219 ? -10.508 24.516 14.367 1 94.44 219 ALA B C 1
ATOM 4940 O O . ALA B 1 219 ? -9.328 24.328 14.68 1 94.44 219 ALA B O 1
ATOM 4941 N N . ALA B 1 220 ? -10.977 24.281 13.164 1 95.19 220 ALA B N 1
ATOM 4942 C CA . ALA B 1 220 ? -10.109 23.703 12.141 1 95.19 220 ALA B CA 1
ATOM 4943 C C . ALA B 1 220 ? -10.57 24.109 10.742 1 95.19 220 ALA B C 1
ATOM 4945 O O . ALA B 1 220 ? -11.773 24.219 10.492 1 95.19 220 ALA B O 1
ATOM 4946 N N . THR B 1 221 ? -9.602 24.328 9.852 1 95.62 221 THR B N 1
ATOM 4947 C CA . THR B 1 221 ? -9.891 24.609 8.445 1 95.62 221 THR B CA 1
ATOM 4948 C C . THR B 1 221 ? -8.859 23.938 7.543 1 95.62 221 THR B C 1
ATOM 4950 O O . THR B 1 221 ? -7.75 23.625 7.98 1 95.62 221 THR B O 1
ATOM 4953 N N . SER B 1 222 ? -9.273 23.672 6.312 1 97.06 222 SER B N 1
ATOM 4954 C CA . SER B 1 222 ? -8.375 22.984 5.391 1 97.06 222 SER B CA 1
ATOM 4955 C C . SER B 1 222 ? -7.695 23.953 4.441 1 97.06 222 SER B C 1
ATOM 4957 O O . SER B 1 222 ? -8.32 24.906 3.969 1 97.06 222 SER B O 1
ATOM 4959 N N . SER B 1 223 ? -6.41 23.797 4.195 1 96.81 223 SER B N 1
ATOM 4960 C CA . SER B 1 223 ? -5.652 24.594 3.225 1 96.81 223 SER B CA 1
ATOM 4961 C C . SER B 1 223 ? -4.746 23.703 2.383 1 96.81 223 SER B C 1
ATOM 4963 O O . SER B 1 223 ? -4.18 22.719 2.889 1 96.81 223 SER B O 1
ATOM 4965 N N . GLY B 1 224 ? -4.699 23.953 1.087 1 97 224 GLY B N 1
ATOM 4966 C CA . GLY B 1 224 ? -3.814 23.234 0.186 1 97 224 GLY B CA 1
ATOM 4967 C C . GLY B 1 224 ? -2.434 23.859 0.082 1 97 224 GLY B C 1
ATOM 4968 O O . GLY B 1 224 ? -2.301 25.062 -0.125 1 97 224 GLY B O 1
ATOM 4969 N N . GLN B 1 225 ? -1.39 23.031 0.277 1 97.31 225 GLN B N 1
ATOM 4970 C CA . GLN B 1 225 ? 0.002 23.453 0.134 1 97.31 225 GLN B CA 1
ATOM 4971 C C . GLN B 1 225 ? 0.603 22.922 -1.165 1 97.31 225 GLN B C 1
ATOM 4973 O O . GLN B 1 225 ? 0.456 21.734 -1.485 1 97.31 225 GLN B O 1
ATOM 4978 N N . PRO B 1 226 ? 1.302 23.766 -1.925 1 97.31 226 PRO B N 1
ATOM 4979 C CA . PRO B 1 226 ? 1.822 23.328 -3.221 1 97.31 226 PRO B CA 1
ATOM 4980 C C . PRO B 1 226 ? 3.041 22.406 -3.086 1 97.31 226 PRO B C 1
ATOM 4982 O O . PRO B 1 226 ? 3.908 22.656 -2.244 1 97.31 226 PRO B O 1
ATOM 4985 N N . VAL B 1 227 ? 3.045 21.406 -3.881 1 97.81 227 VAL B N 1
ATOM 4986 C CA . VAL B 1 227 ? 4.145 20.453 -3.971 1 97.81 227 VAL B CA 1
ATOM 4987 C C . VAL B 1 227 ? 4.496 20.203 -5.438 1 97.81 227 VAL B C 1
ATOM 4989 O O . VAL B 1 227 ? 3.609 20.156 -6.293 1 97.81 227 VAL B O 1
ATOM 4992 N N . GLY B 1 228 ? 5.777 20.109 -5.707 1 97.88 228 GLY B N 1
ATOM 4993 C CA . GLY B 1 228 ? 6.27 19.781 -7.035 1 97.88 228 GLY B CA 1
ATOM 4994 C C . GLY B 1 228 ? 7.293 18.672 -7.031 1 97.88 228 GLY B C 1
ATOM 4995 O O . GLY B 1 228 ? 8.023 18.484 -6.055 1 97.88 228 GLY B O 1
ATOM 4996 N N . PHE B 1 229 ? 7.293 17.922 -8.141 1 97.88 229 PHE B N 1
ATOM 4997 C CA . PHE B 1 229 ? 8.203 16.797 -8.297 1 97.88 229 PHE B CA 1
ATOM 4998 C C . PHE B 1 229 ? 8.953 16.891 -9.625 1 97.88 229 PHE B C 1
ATOM 5000 O O . PHE B 1 229 ? 8.359 17.203 -10.656 1 97.88 229 PHE B O 1
ATOM 5007 N N . ILE B 1 230 ? 10.219 16.578 -9.562 1 97.5 230 ILE B N 1
ATOM 5008 C CA . ILE B 1 230 ? 11.047 16.516 -10.766 1 97.5 230 ILE B CA 1
ATOM 5009 C C . ILE B 1 230 ? 11.711 15.156 -10.867 1 97.5 230 ILE B C 1
ATOM 5011 O O . ILE B 1 230 ? 12.125 14.578 -9.859 1 97.5 230 ILE B O 1
ATOM 5015 N N . GLN B 1 231 ? 11.742 14.633 -12.078 1 97.06 231 GLN B N 1
ATOM 5016 C CA . GLN B 1 231 ? 12.43 13.367 -12.336 1 97.06 231 GLN B CA 1
ATOM 5017 C C . GLN B 1 231 ? 13.898 13.602 -12.664 1 97.06 231 GLN B C 1
ATOM 5019 O O . GLN B 1 231 ? 14.227 14.336 -13.594 1 97.06 231 GLN B O 1
ATOM 5024 N N . LEU B 1 232 ? 14.773 12.953 -11.922 1 96.75 232 LEU B N 1
ATOM 5025 C CA . LEU B 1 232 ? 16.203 13 -12.18 1 96.75 232 LEU B CA 1
ATOM 5026 C C . LEU B 1 232 ? 16.672 11.711 -12.844 1 96.75 232 LEU B C 1
ATOM 5028 O O . LEU B 1 232 ? 16.031 10.664 -12.719 1 96.75 232 LEU B O 1
ATOM 5032 N N . THR B 1 233 ? 17.734 11.836 -13.57 1 94.44 233 THR B N 1
ATOM 5033 C CA . THR B 1 233 ? 18.422 10.617 -13.992 1 94.44 233 THR B CA 1
ATOM 5034 C C . THR B 1 233 ? 19.109 9.945 -12.805 1 94.44 233 THR B C 1
ATOM 5036 O O . THR B 1 233 ? 19.266 10.555 -11.75 1 94.44 233 THR B O 1
ATOM 5039 N N . GLN B 1 234 ? 19.469 8.766 -13.039 1 88.69 234 GLN B N 1
ATOM 5040 C CA . GLN B 1 234 ? 20.188 8.039 -12 1 88.69 234 GLN B CA 1
ATOM 5041 C C . GLN B 1 234 ? 21.469 8.766 -11.602 1 88.69 234 GLN B C 1
ATOM 5043 O O . GLN B 1 234 ? 21.797 8.852 -10.422 1 88.69 234 GLN B O 1
ATOM 5048 N N . GLU B 1 235 ? 22.188 9.266 -12.57 1 91.12 235 GLU B N 1
ATOM 5049 C CA . GLU B 1 235 ? 23.438 9.969 -12.328 1 91.12 235 GLU B CA 1
ATOM 5050 C C . GLU B 1 235 ? 23.203 11.266 -11.555 1 91.12 235 GLU B C 1
ATOM 5052 O O . GLU B 1 235 ? 23.953 11.586 -10.625 1 91.12 235 GLU B O 1
ATOM 5057 N N . GLU B 1 236 ? 22.188 11.984 -11.945 1 93.81 236 GLU B N 1
ATOM 5058 C CA . GLU B 1 236 ? 21.844 13.227 -11.258 1 93.81 236 GLU B CA 1
ATOM 5059 C C . GLU B 1 236 ? 21.469 12.961 -9.805 1 93.81 236 GLU B C 1
ATOM 5061 O O . GLU B 1 236 ? 21.906 13.688 -8.906 1 93.81 236 GLU B O 1
ATOM 5066 N N . ALA B 1 237 ? 20.703 11.938 -9.609 1 93.12 237 ALA B N 1
ATOM 5067 C CA . ALA B 1 237 ? 20.266 11.586 -8.25 1 93.12 237 ALA B CA 1
ATOM 5068 C C . ALA B 1 237 ? 21.469 11.203 -7.383 1 93.12 237 ALA B C 1
ATOM 5070 O O . ALA B 1 237 ? 21.547 11.609 -6.223 1 93.12 237 ALA B O 1
ATOM 5071 N N . ARG B 1 238 ? 22.344 10.484 -7.934 1 87.56 238 ARG B N 1
ATOM 5072 C CA . ARG B 1 238 ? 23.531 10.047 -7.211 1 87.56 238 ARG B CA 1
ATOM 5073 C C . ARG B 1 238 ? 24.375 11.242 -6.781 1 87.56 238 ARG B C 1
ATOM 5075 O O . ARG B 1 238 ? 24.984 11.227 -5.707 1 87.56 238 ARG B O 1
ATOM 5082 N N . SER B 1 239 ? 24.406 12.227 -7.594 1 89.88 239 SER B N 1
ATOM 5083 C CA . SER B 1 239 ? 25.203 13.406 -7.289 1 89.88 239 SER B CA 1
ATOM 5084 C C . SER B 1 239 ? 24.641 14.164 -6.086 1 89.88 239 SER B C 1
ATOM 5086 O O . SER B 1 239 ? 25.344 14.984 -5.48 1 89.88 239 SER B O 1
ATOM 5088 N N . LEU B 1 240 ? 23.438 13.914 -5.727 1 91.31 240 LEU B N 1
ATOM 5089 C CA . LEU B 1 240 ? 22.781 14.602 -4.621 1 91.31 240 LEU B CA 1
ATOM 5090 C C . LEU B 1 240 ? 22.609 13.664 -3.428 1 91.31 240 LEU B C 1
ATOM 5092 O O . LEU B 1 240 ? 21.844 13.977 -2.5 1 91.31 240 LEU B O 1
ATOM 5096 N N . ASP B 1 241 ? 23.328 12.609 -3.541 1 82.5 241 ASP B N 1
ATOM 5097 C CA . ASP B 1 241 ? 23.281 11.664 -2.434 1 82.5 241 ASP B CA 1
ATOM 5098 C C . ASP B 1 241 ? 23.688 12.328 -1.121 1 82.5 241 ASP B C 1
ATOM 5100 O O . ASP B 1 241 ? 24.594 13.156 -1.1 1 82.5 241 ASP B O 1
ATOM 5104 N N . ASN B 1 242 ? 23.062 12.094 -0.044 1 80.25 242 ASN B N 1
ATOM 5105 C CA . ASN B 1 242 ? 23.406 12.516 1.313 1 80.25 242 ASN B CA 1
ATOM 5106 C C . ASN B 1 242 ? 23.078 13.984 1.542 1 80.25 242 ASN B C 1
ATOM 5108 O O . ASN B 1 242 ? 23.594 14.594 2.484 1 80.25 242 ASN B O 1
ATOM 5112 N N . THR B 1 243 ? 22.438 14.609 0.574 1 90.94 243 THR B N 1
ATOM 5113 C CA . THR B 1 243 ? 21.922 15.953 0.821 1 90.94 243 THR B CA 1
ATOM 5114 C C . THR B 1 243 ? 20.906 15.945 1.957 1 90.94 243 THR B C 1
ATOM 5116 O O . THR B 1 243 ? 20.078 15.031 2.053 1 90.94 243 THR B O 1
ATOM 5119 N N . PRO B 1 244 ? 21.016 16.938 2.908 1 94.19 244 PRO B N 1
ATOM 5120 C CA . PRO B 1 244 ? 20 17.016 3.953 1 94.19 244 PRO B CA 1
ATOM 5121 C C . PRO B 1 244 ? 18.672 17.594 3.449 1 94.19 244 PRO B C 1
ATOM 5123 O O . PRO B 1 244 ? 18.625 18.125 2.342 1 94.19 244 PRO B O 1
ATOM 5126 N N . VAL B 1 245 ? 17.688 17.406 4.191 1 96.25 245 VAL B N 1
ATOM 5127 C CA . VAL B 1 245 ? 16.484 18.203 3.975 1 96.25 245 VAL B CA 1
ATOM 5128 C C . VAL B 1 245 ? 16.797 19.688 4.234 1 96.25 245 VAL B C 1
ATOM 5130 O O . VAL B 1 245 ? 17.484 20.016 5.195 1 96.25 245 VAL B O 1
ATOM 5133 N N . MET B 1 246 ? 16.391 20.547 3.379 1 95.25 246 MET B N 1
ATOM 5134 C CA . MET B 1 246 ? 16.656 21.984 3.559 1 95.25 246 MET B CA 1
ATOM 5135 C C . MET B 1 246 ? 15.352 22.781 3.541 1 95.25 246 MET B C 1
ATOM 5137 O O . MET B 1 246 ? 14.477 22.531 2.705 1 95.25 246 MET B O 1
ATOM 5141 N N . ILE B 1 247 ? 15.219 23.625 4.457 1 94.75 247 ILE B N 1
ATOM 5142 C CA . ILE B 1 247 ? 14.039 24.469 4.574 1 94.75 247 ILE B CA 1
ATOM 5143 C C . ILE B 1 247 ? 14.453 25.938 4.562 1 94.75 247 ILE B C 1
ATOM 5145 O O . ILE B 1 247 ? 15.367 26.328 5.281 1 94.75 247 ILE B O 1
ATOM 5149 N N . ASN B 1 248 ? 13.898 26.75 3.738 1 94.62 248 ASN B N 1
ATOM 5150 C CA . ASN B 1 248 ? 13.961 28.203 3.834 1 94.62 248 ASN B CA 1
ATOM 5151 C C . ASN B 1 248 ? 12.773 28.766 4.609 1 94.62 248 ASN B C 1
ATOM 5153 O O . ASN B 1 248 ? 11.688 28.922 4.059 1 94.62 248 ASN B O 1
ATOM 5157 N N . MET B 1 249 ? 13 29.188 5.785 1 92.06 249 MET B N 1
ATOM 5158 C CA . MET B 1 249 ? 11.93 29.625 6.688 1 92.06 249 MET B CA 1
ATOM 5159 C C . MET B 1 249 ? 11.344 30.953 6.234 1 92.06 249 MET B C 1
ATOM 5161 O O . MET B 1 249 ? 10.242 31.328 6.645 1 92.06 249 MET B O 1
ATOM 5165 N N . SER B 1 250 ? 12.062 31.641 5.418 1 91.62 250 SER B N 1
ATOM 5166 C CA . SER B 1 250 ? 11.578 32.938 4.93 1 91.62 250 SER B CA 1
ATOM 5167 C C . SER B 1 250 ? 10.5 32.75 3.861 1 91.62 250 SER B C 1
ATOM 5169 O O . SER B 1 250 ? 9.539 33.5 3.803 1 91.62 250 SER B O 1
ATOM 5171 N N . THR B 1 251 ? 10.695 31.766 3.074 1 92.38 251 THR B N 1
ATOM 5172 C CA . THR B 1 251 ? 9.766 31.547 1.97 1 92.38 251 THR B CA 1
ATOM 5173 C C . THR B 1 251 ? 8.812 30.406 2.287 1 92.38 251 THR B C 1
ATOM 5175 O O . THR B 1 251 ? 7.754 30.281 1.666 1 92.38 251 THR B O 1
ATOM 5178 N N . GLY B 1 252 ? 9.242 29.531 3.195 1 94.31 252 GLY B N 1
ATOM 5179 C CA . GLY B 1 252 ? 8.492 28.344 3.514 1 94.31 252 GLY B CA 1
ATOM 5180 C C . GLY B 1 252 ? 8.805 27.172 2.596 1 94.31 252 GLY B C 1
ATOM 5181 O O . GLY B 1 252 ? 8.32 26.062 2.805 1 94.31 252 GLY B O 1
ATOM 5182 N N . VAL B 1 253 ? 9.656 27.406 1.606 1 96.5 253 VAL B N 1
ATOM 5183 C CA . VAL B 1 253 ? 9.969 26.344 0.652 1 96.5 253 VAL B CA 1
ATOM 5184 C C . VAL B 1 253 ? 10.984 25.391 1.267 1 96.5 253 VAL B C 1
ATOM 5186 O O . VAL B 1 253 ? 11.938 25.812 1.926 1 96.5 253 VAL B O 1
ATOM 5189 N N . PHE B 1 254 ? 10.742 24.078 1.061 1 96.75 254 PHE B N 1
ATOM 5190 C CA . PHE B 1 254 ? 11.688 23.078 1.517 1 96.75 254 PHE B CA 1
ATOM 5191 C C . PHE B 1 254 ? 11.867 21.984 0.466 1 96.75 254 PHE B C 1
ATOM 5193 O O . PHE B 1 254 ? 11.016 21.812 -0.405 1 96.75 254 PHE B O 1
ATOM 5200 N N . VAL B 1 255 ? 12.992 21.359 0.562 1 96.12 255 VAL B N 1
ATOM 5201 C CA . VAL B 1 255 ? 13.367 20.359 -0.436 1 96.12 255 VAL B CA 1
ATOM 5202 C C . VAL B 1 255 ? 13.922 19.109 0.256 1 96.12 255 VAL B C 1
ATOM 5204 O O . VAL B 1 255 ? 14.398 19.188 1.392 1 96.12 255 VAL B O 1
ATOM 5207 N N . PHE B 1 256 ? 13.805 18.016 -0.443 1 96.38 256 PHE B N 1
ATOM 5208 C CA . PHE B 1 256 ? 14.328 16.719 -0.006 1 96.38 256 PHE B CA 1
ATOM 5209 C C . PHE B 1 256 ? 15.43 16.234 -0.942 1 96.38 256 PHE B C 1
ATOM 5211 O O . PHE B 1 256 ? 15.508 16.672 -2.09 1 96.38 256 PHE B O 1
ATOM 5218 N N . PRO B 1 257 ? 16.312 15.359 -0.386 1 94.31 257 PRO B N 1
ATOM 5219 C CA . PRO B 1 257 ? 17.141 14.633 -1.352 1 94.31 257 PRO B CA 1
ATOM 5220 C C . PRO B 1 257 ? 16.312 13.75 -2.283 1 94.31 257 PRO B C 1
ATOM 5222 O O . PRO B 1 257 ? 15.133 13.484 -2.01 1 94.31 257 PRO B O 1
ATOM 5225 N N . PRO B 1 258 ? 16.953 13.367 -3.404 1 94.81 258 PRO B N 1
ATOM 5226 C CA . PRO B 1 258 ? 16.219 12.477 -4.301 1 94.81 258 PRO B CA 1
ATOM 5227 C C . PRO B 1 258 ? 15.781 11.18 -3.623 1 94.81 258 PRO B C 1
ATOM 5229 O O . PRO B 1 258 ? 16.547 10.602 -2.846 1 94.81 258 PRO B O 1
ATOM 5232 N N . THR B 1 259 ? 14.539 10.797 -3.846 1 94.5 259 THR B N 1
ATOM 5233 C CA . THR B 1 259 ? 14.023 9.555 -3.287 1 94.5 259 THR B CA 1
ATOM 5234 C C . THR B 1 259 ? 14.75 8.352 -3.883 1 94.5 259 THR B C 1
ATOM 5236 O O . THR B 1 259 ? 14.773 8.172 -5.105 1 94.5 259 THR B O 1
ATOM 5239 N N . PRO B 1 260 ? 15.312 7.531 -3.053 1 90.19 260 PRO B N 1
ATOM 5240 C CA . PRO B 1 260 ? 16.031 6.363 -3.572 1 90.19 260 PRO B CA 1
ATOM 5241 C C . PRO B 1 260 ? 15.133 5.441 -4.395 1 90.19 260 PRO B C 1
ATOM 5243 O O . PRO B 1 260 ? 13.977 5.207 -4.027 1 90.19 260 PRO B O 1
ATOM 5246 N N . GLY B 1 261 ? 15.695 4.973 -5.48 1 86.62 261 GLY B N 1
ATOM 5247 C CA . GLY B 1 261 ? 14.945 4.066 -6.336 1 86.62 261 GLY B CA 1
ATOM 5248 C C . GLY B 1 261 ? 14.219 4.773 -7.465 1 86.62 261 GLY B C 1
ATOM 5249 O O . GLY B 1 261 ? 14.398 4.441 -8.633 1 86.62 261 GLY B O 1
ATOM 5250 N N . SER B 1 262 ? 13.5 5.797 -7.102 1 92 262 SER B N 1
ATOM 5251 C CA . SER B 1 262 ? 12.711 6.484 -8.117 1 92 262 SER B CA 1
ATOM 5252 C C . SER B 1 262 ? 13.461 7.688 -8.688 1 92 262 SER B C 1
ATOM 5254 O O . SER B 1 262 ? 13.109 8.195 -9.75 1 92 262 SER B O 1
ATOM 5256 N N . ASN B 1 263 ? 14.398 8.25 -7.918 1 94.56 263 ASN B N 1
ATOM 5257 C CA . ASN B 1 263 ? 15.203 9.406 -8.305 1 94.56 263 ASN B CA 1
ATOM 5258 C C . ASN B 1 263 ? 14.344 10.656 -8.445 1 94.56 263 ASN B C 1
ATOM 5260 O O . ASN B 1 263 ? 14.594 11.492 -9.32 1 94.56 263 ASN B O 1
ATOM 5264 N N . ILE B 1 264 ? 13.297 10.766 -7.633 1 96.62 264 ILE B N 1
ATOM 5265 C CA . ILE B 1 264 ? 12.398 11.914 -7.691 1 96.62 264 ILE B CA 1
ATOM 5266 C C . ILE B 1 264 ? 12.852 12.977 -6.688 1 96.62 264 ILE B C 1
ATOM 5268 O O . ILE B 1 264 ? 13.164 12.656 -5.539 1 96.62 264 ILE B O 1
ATOM 5272 N N . LEU B 1 265 ? 12.93 14.164 -7.191 1 96.81 265 LEU B N 1
ATOM 5273 C CA . LEU B 1 265 ? 13.211 15.328 -6.359 1 96.81 265 LEU B CA 1
ATOM 5274 C C . LEU B 1 265 ? 11.914 16.062 -6.016 1 96.81 265 LEU B C 1
ATOM 5276 O O . LEU B 1 265 ? 11.156 16.438 -6.906 1 96.81 265 LEU B O 1
ATOM 5280 N N . LYS B 1 266 ? 11.703 16.266 -4.754 1 97.44 266 LYS B N 1
ATOM 5281 C CA . LYS B 1 266 ? 10.469 16.875 -4.293 1 97.44 266 LYS B CA 1
ATOM 5282 C C . LYS B 1 266 ? 10.727 18.25 -3.676 1 97.44 266 LYS B C 1
ATOM 5284 O O . LYS B 1 266 ? 11.703 18.422 -2.945 1 97.44 266 LYS B O 1
ATOM 5289 N N . LEU B 1 267 ? 9.867 19.203 -3.955 1 97 267 LEU B N 1
ATOM 5290 C CA . LEU B 1 267 ? 9.805 20.516 -3.324 1 97 267 LEU B CA 1
ATOM 5291 C C . LEU B 1 267 ? 8.398 20.812 -2.803 1 97 267 LEU B C 1
ATOM 5293 O O . LEU B 1 267 ? 7.41 20.391 -3.406 1 97 267 LEU B O 1
ATOM 5297 N N . ALA B 1 268 ? 8.375 21.469 -1.732 1 97.5 268 ALA B N 1
ATOM 5298 C CA . ALA B 1 268 ? 7.09 21.859 -1.159 1 97.5 268 ALA B CA 1
ATOM 5299 C C . ALA B 1 268 ? 7.191 23.203 -0.449 1 97.5 268 ALA B C 1
ATOM 5301 O O . ALA B 1 268 ? 8.289 23.734 -0.265 1 97.5 268 ALA B O 1
ATOM 5302 N N . ARG B 1 269 ? 6.105 23.781 -0.188 1 96.69 269 ARG B N 1
ATOM 5303 C CA . ARG B 1 269 ? 6.039 25.016 0.58 1 96.69 269 ARG B CA 1
ATOM 5304 C C . ARG B 1 269 ? 5.137 24.859 1.801 1 96.69 269 ARG B C 1
ATOM 5306 O O . ARG B 1 269 ? 4 24.406 1.684 1 96.69 269 ARG B O 1
ATOM 5313 N N . HIS B 1 270 ? 5.656 25.141 2.912 1 94.69 270 HIS B N 1
ATOM 5314 C CA . HIS B 1 270 ? 4.91 25.172 4.164 1 94.69 270 HIS B CA 1
ATOM 5315 C C . HIS B 1 270 ? 4.457 26.594 4.488 1 94.69 270 HIS B C 1
ATOM 5317 O O . HIS B 1 270 ? 5.117 27.312 5.246 1 94.69 270 HIS B O 1
ATOM 5323 N N . GLY B 1 271 ? 3.285 26.938 3.941 1 94.25 271 GLY B N 1
ATOM 5324 C CA . GLY B 1 271 ? 2.734 28.281 4.133 1 94.25 271 GLY B CA 1
ATOM 5325 C C . GLY B 1 271 ? 1.285 28.266 4.582 1 94.25 271 GLY B C 1
ATOM 5326 O O . GLY B 1 271 ? 0.874 27.375 5.344 1 94.25 271 GLY B O 1
ATOM 5327 N N . TYR B 1 272 ? 0.635 29.406 4.23 1 94.31 272 TYR B N 1
ATOM 5328 C CA . TYR B 1 272 ? -0.767 29.531 4.613 1 94.31 272 TYR B CA 1
ATOM 5329 C C . TYR B 1 272 ? -1.673 28.875 3.58 1 94.31 272 TYR B C 1
ATOM 5331 O O . TYR B 1 272 ? -2.822 28.531 3.875 1 94.31 272 TYR B O 1
ATOM 5339 N N . GLY B 1 273 ? -1.153 28.734 2.408 1 95.62 273 GLY B N 1
ATOM 5340 C CA . GLY B 1 273 ? -1.733 27.844 1.416 1 95.62 273 GLY B CA 1
ATOM 5341 C C . GLY B 1 273 ? -2.967 28.422 0.747 1 95.62 273 GLY B C 1
ATOM 5342 O O . GLY B 1 273 ? -3.061 29.641 0.545 1 95.62 273 GLY B O 1
ATOM 5343 N N . TYR B 1 274 ? -3.797 27.547 0.215 1 97.5 274 TYR B N 1
ATOM 5344 C CA . TYR B 1 274 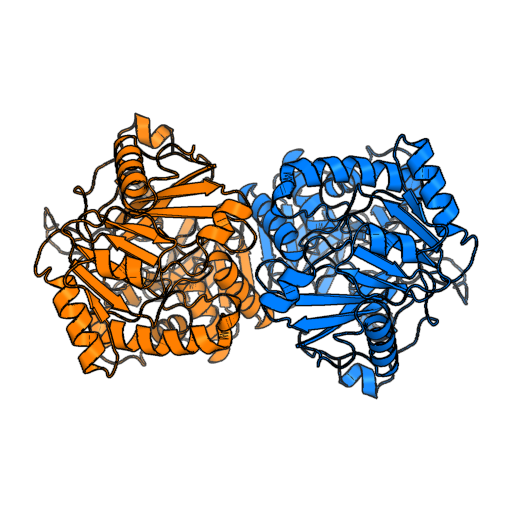? -4.961 27.891 -0.597 1 97.5 274 TYR B CA 1
ATOM 5345 C C . TYR B 1 274 ? -6.227 27.281 -0.019 1 97.5 274 TYR B C 1
ATOM 5347 O O . TYR B 1 274 ? -6.215 26.141 0.444 1 97.5 274 TYR B O 1
ATOM 5355 N N . ALA B 1 275 ? -7.293 28.016 -0.036 1 97.25 275 ALA B N 1
ATOM 5356 C CA . ALA B 1 275 ? -8.602 27.516 0.377 1 97.25 275 ALA B CA 1
ATOM 5357 C C . ALA B 1 275 ? -9.453 27.141 -0.833 1 97.25 275 ALA B C 1
ATOM 5359 O O . ALA B 1 275 ? -9.5 27.875 -1.82 1 97.25 275 ALA B O 1
ATOM 5360 N N . ASN B 1 276 ? -9.977 25.984 -0.815 1 97.38 276 ASN B N 1
ATOM 5361 C CA . ASN B 1 276 ? -10.977 25.547 -1.785 1 97.38 276 ASN B CA 1
ATOM 5362 C C . ASN B 1 276 ? -12.383 25.578 -1.195 1 97.38 276 ASN B C 1
ATOM 5364 O O . ASN B 1 276 ? -12.789 24.656 -0.485 1 97.38 276 ASN B O 1
ATOM 5368 N N . GLU B 1 277 ? -13.148 26.547 -1.573 1 95.81 277 GLU B N 1
ATOM 5369 C CA . GLU B 1 277 ? -14.469 26.734 -0.979 1 95.81 277 GLU B CA 1
ATOM 5370 C C . GLU B 1 277 ? -15.477 25.75 -1.573 1 95.81 277 GLU B C 1
ATOM 5372 O O . GLU B 1 277 ? -15.648 25.703 -2.793 1 95.81 277 GLU B O 1
ATOM 5377 N N . VAL B 1 278 ? -16.047 25.016 -0.712 1 94 278 VAL B N 1
ATOM 5378 C CA . VAL B 1 278 ? -17.094 24.062 -1.07 1 94 278 VAL B CA 1
ATOM 5379 C C . VAL B 1 278 ? -18.359 24.359 -0.26 1 94 278 VAL B C 1
ATOM 5381 O O . VAL B 1 278 ? -18.281 24.688 0.926 1 94 278 VAL B O 1
ATOM 5384 N N . THR B 1 279 ? -19.484 24.281 -0.93 1 93.12 279 THR B N 1
ATOM 5385 C CA . THR B 1 279 ? -20.766 24.5 -0.264 1 93.12 279 THR B CA 1
ATOM 5386 C C . THR B 1 279 ? -21.453 23.156 0.036 1 93.12 279 THR B C 1
ATOM 5388 O O . THR B 1 279 ? -21.625 22.328 -0.86 1 93.12 279 THR B O 1
ATOM 5391 N N . LEU B 1 280 ? -21.703 22.969 1.286 1 92.12 280 LEU B N 1
ATOM 5392 C CA . LEU B 1 280 ? -22.391 21.766 1.742 1 92.12 280 LEU B CA 1
ATOM 5393 C C . LEU B 1 280 ? -23.844 22.078 2.113 1 92.12 280 LEU B C 1
ATOM 5395 O O . LEU B 1 280 ? -24.141 23.141 2.658 1 92.12 280 LEU B O 1
ATOM 5399 N N . GLN B 1 281 ? -24.719 21.188 1.677 1 87.88 281 GLN B N 1
ATOM 5400 C CA . GLN B 1 281 ? -26.125 21.297 2.049 1 87.88 281 GLN B CA 1
ATOM 5401 C C . GLN B 1 281 ? -26.562 20.109 2.902 1 87.88 281 GLN B C 1
ATOM 5403 O O . GLN B 1 281 ? -26.453 18.953 2.471 1 87.88 281 GLN B O 1
ATOM 5408 N N . SER B 1 282 ? -26.812 20.344 4.141 1 76.56 282 SER B N 1
ATOM 5409 C CA . SER B 1 282 ? -27.281 19.281 5.02 1 76.56 282 SER B CA 1
ATOM 5410 C C . SER B 1 282 ? -28.438 19.75 5.895 1 76.56 282 SER B C 1
ATOM 5412 O O . SER B 1 282 ? -28.297 20.734 6.633 1 76.56 282 SER B O 1
ATOM 5414 N N . GLY B 1 283 ? -29.609 18.969 5.906 1 73 283 GLY B N 1
ATOM 5415 C CA . GLY B 1 283 ? -30.75 19.266 6.754 1 73 283 GLY B CA 1
ATOM 5416 C C . GLY B 1 283 ? -31.281 20.688 6.578 1 73 283 GLY B C 1
ATOM 5417 O O . GLY B 1 283 ? -31.609 21.359 7.555 1 73 283 GLY B O 1
ATOM 5418 N N . GLY B 1 284 ? -31.141 21.234 5.375 1 78.75 284 GLY B N 1
ATOM 5419 C CA . GLY B 1 284 ? -31.672 22.562 5.105 1 78.75 284 GLY B CA 1
ATOM 5420 C C . GLY B 1 284 ? -30.703 23.672 5.406 1 78.75 284 GLY B C 1
ATOM 5421 O O . GLY B 1 284 ? -31.016 24.859 5.203 1 78.75 284 GLY B O 1
ATOM 5422 N N . VAL B 1 285 ? -29.578 23.344 6 1 84.69 285 VAL B N 1
ATOM 5423 C CA . VAL B 1 285 ? -28.578 24.359 6.328 1 84.69 285 VAL B CA 1
ATOM 5424 C C . VAL B 1 285 ? -27.469 24.328 5.285 1 84.69 285 VAL B C 1
ATOM 5426 O O . VAL B 1 285 ? -26.984 23.266 4.898 1 84.69 285 VAL B O 1
ATOM 5429 N N . THR B 1 286 ? -27.109 25.5 4.777 1 90.88 286 THR B N 1
ATOM 5430 C CA . THR B 1 286 ? -26.016 25.641 3.832 1 90.88 286 THR B CA 1
ATOM 5431 C C . THR B 1 286 ? -24.75 26.172 4.535 1 90.88 286 THR B C 1
ATOM 5433 O O . THR B 1 286 ? -24.812 27.156 5.266 1 90.88 286 THR B O 1
ATOM 5436 N N . ARG B 1 287 ? -23.719 25.422 4.438 1 91.06 287 ARG B N 1
ATOM 5437 C CA . ARG B 1 287 ? -22.438 25.812 4.992 1 91.06 287 ARG B CA 1
ATOM 5438 C C . ARG B 1 287 ? -21.359 25.859 3.912 1 91.06 287 ARG B C 1
ATOM 5440 O O . ARG B 1 287 ? -21.375 25.047 2.982 1 91.06 287 ARG B O 1
ATOM 5447 N N . THR B 1 288 ? -20.5 26.859 4.016 1 93.88 288 THR B N 1
ATOM 5448 C CA . THR B 1 288 ? -19.344 26.938 3.139 1 93.88 288 THR B CA 1
ATOM 5449 C C . THR B 1 288 ? -18.062 26.656 3.912 1 93.88 288 THR B C 1
ATOM 5451 O O . THR B 1 288 ? -17.797 27.266 4.945 1 93.88 288 THR B O 1
ATOM 5454 N N . ILE B 1 289 ? -17.359 25.703 3.463 1 95.44 289 ILE B N 1
ATOM 5455 C CA . ILE B 1 289 ? -16.125 25.312 4.125 1 95.44 289 ILE B CA 1
ATOM 5456 C C . ILE B 1 289 ? -14.992 25.234 3.1 1 95.44 289 ILE B C 1
ATOM 5458 O O . ILE B 1 289 ? -15.242 25.281 1.892 1 95.44 289 ILE B O 1
ATOM 5462 N N . SER B 1 290 ? -13.758 25.281 3.57 1 96.88 290 SER B N 1
ATOM 5463 C CA . SER B 1 290 ? -12.641 24.875 2.729 1 96.88 290 SER B CA 1
ATOM 5464 C C . SER B 1 290 ? -12.383 23.375 2.84 1 96.88 290 SER B C 1
ATOM 5466 O O . SER B 1 290 ? -12.312 22.828 3.943 1 96.88 290 SER B O 1
ATOM 5468 N N . SER B 1 291 ? -12.336 22.703 1.718 1 96.75 291 SER B N 1
ATOM 5469 C CA . SER B 1 291 ? -12.141 21.25 1.723 1 96.75 291 SER B CA 1
ATOM 5470 C C . SER B 1 291 ? -11.586 20.766 0.39 1 96.75 291 SER B C 1
ATOM 5472 O O . SER B 1 291 ? -11.891 21.328 -0.662 1 96.75 291 SER B O 1
ATOM 5474 N N . PRO B 1 292 ? -10.68 19.734 0.447 1 96.69 292 PRO B N 1
ATOM 5475 C CA . PRO B 1 292 ? -10.414 19.047 -0.818 1 96.69 292 PRO B CA 1
ATOM 5476 C C . PRO B 1 292 ? -11.664 18.391 -1.403 1 96.69 292 PRO B C 1
ATOM 5478 O O . PRO B 1 292 ? -12.703 18.344 -0.746 1 96.69 292 PRO B O 1
ATOM 5481 N N . LYS B 1 293 ? -11.484 17.953 -2.652 1 94.06 293 LYS B N 1
ATOM 5482 C CA . LYS B 1 293 ? -12.594 17.234 -3.273 1 94.06 293 LYS B CA 1
ATOM 5483 C C . LYS B 1 293 ? -12.891 15.93 -2.525 1 94.06 293 LYS B C 1
ATOM 5485 O O . LYS B 1 293 ? -11.992 15.32 -1.951 1 94.06 293 LYS B O 1
ATOM 5490 N N . PHE B 1 294 ? -14.133 15.648 -2.564 1 93.56 294 PHE B N 1
ATOM 5491 C CA . PHE B 1 294 ? -14.547 14.422 -1.9 1 93.56 294 PHE B CA 1
ATOM 5492 C C . PHE B 1 294 ? -14.75 13.297 -2.912 1 93.56 294 PHE B C 1
ATOM 5494 O O . PHE B 1 294 ? -14.438 12.141 -2.633 1 93.56 294 PHE B O 1
ATOM 5501 N N . ASP B 1 295 ? -15.172 13.547 -4.074 1 90.62 295 ASP B N 1
ATOM 5502 C CA . ASP B 1 295 ? -15.703 12.562 -5.016 1 90.62 295 ASP B CA 1
ATOM 5503 C C . ASP B 1 295 ? -14.641 12.148 -6.031 1 90.62 295 ASP B C 1
ATOM 5505 O O . ASP B 1 295 ? -14.922 11.367 -6.941 1 90.62 295 ASP B O 1
ATOM 5509 N N . SER B 1 296 ? -13.516 12.719 -5.93 1 92.56 296 SER B N 1
ATOM 5510 C CA . SER B 1 296 ? -12.414 12.367 -6.82 1 92.56 296 SER B CA 1
ATOM 5511 C C . SER B 1 296 ? -11.062 12.523 -6.125 1 92.56 296 SER B C 1
ATOM 5513 O O . SER B 1 296 ? -10.977 13.133 -5.055 1 92.56 296 SER B O 1
ATOM 5515 N N . SER B 1 297 ? -10.117 11.953 -6.781 1 93.12 297 SER B N 1
ATOM 5516 C CA . SER B 1 297 ? -8.781 12.016 -6.207 1 93.12 297 SER B CA 1
ATOM 5517 C C . SER B 1 297 ? -8.18 13.406 -6.359 1 93.12 297 SER B C 1
ATOM 5519 O O . SER B 1 297 ? -8.156 13.961 -7.461 1 93.12 297 SER B O 1
ATOM 5521 N N . ASN B 1 298 ? -7.656 13.961 -5.25 1 93.5 298 ASN B N 1
ATOM 5522 C CA . ASN B 1 298 ? -6.996 15.266 -5.262 1 93.5 298 ASN B CA 1
ATOM 5523 C C . ASN B 1 298 ? -5.547 15.156 -5.719 1 93.5 298 ASN B C 1
ATOM 5525 O O . ASN B 1 298 ? -4.852 16.172 -5.84 1 93.5 298 ASN B O 1
ATOM 5529 N N . ALA B 1 299 ? -5.117 13.961 -6.066 1 89 299 ALA B N 1
ATOM 5530 C CA . ALA B 1 299 ? -3.746 13.734 -6.516 1 89 299 ALA B CA 1
ATOM 5531 C C . ALA B 1 299 ? -3.695 13.508 -8.023 1 89 299 ALA B C 1
ATOM 5533 O O . ALA B 1 299 ? -2.627 13.25 -8.586 1 89 299 ALA B O 1
ATOM 5534 N N . GLY B 1 300 ? -4.734 13.648 -8.734 1 85.06 300 GLY B N 1
ATOM 5535 C CA . GLY B 1 300 ? -4.84 13.164 -10.102 1 85.06 300 GLY B CA 1
ATOM 5536 C C . GLY B 1 300 ? -4.582 14.25 -11.133 1 85.06 300 GLY B C 1
ATOM 5537 O O . GLY B 1 300 ? -4.109 13.961 -12.234 1 85.06 300 GLY B O 1
ATOM 5538 N N . THR B 1 301 ? -4.781 15.516 -10.875 1 85.62 301 THR B N 1
ATOM 5539 C CA . THR B 1 301 ? -4.832 16.516 -11.93 1 85.62 301 THR B CA 1
ATOM 5540 C C . THR B 1 301 ? -3.453 17.141 -12.148 1 85.62 301 THR B C 1
ATOM 5542 O O . THR B 1 301 ? -3.174 17.688 -13.219 1 85.62 301 THR B O 1
ATOM 5545 N N . GLY B 1 302 ? -2.697 17.219 -11.125 1 91.88 302 GLY B N 1
ATOM 5546 C CA . GLY B 1 302 ? -1.402 17.859 -11.25 1 91.88 302 GLY B CA 1
ATOM 5547 C C . GLY B 1 302 ? -1.491 19.375 -11.227 1 91.88 302 GLY B C 1
ATOM 5548 O O . GLY B 1 302 ? -0.522 20.062 -11.555 1 91.88 302 GLY B O 1
ATOM 5549 N N . TYR B 1 303 ? -2.578 19.875 -10.781 1 95.12 303 TYR B N 1
ATOM 5550 C CA . TYR B 1 303 ? -2.783 21.328 -10.844 1 95.12 303 TYR B CA 1
ATOM 5551 C C . TYR B 1 303 ? -2.344 22 -9.555 1 95.12 303 TYR B C 1
ATOM 5553 O O . TYR B 1 303 ? -2.609 21.484 -8.461 1 95.12 303 TYR B O 1
ATOM 5561 N N . ILE B 1 304 ? -1.707 23.109 -9.773 1 97.31 304 ILE B N 1
ATOM 5562 C CA . ILE B 1 304 ? -1.498 24.094 -8.719 1 97.31 304 ILE B CA 1
ATOM 5563 C C . ILE B 1 304 ? -1.651 25.5 -9.289 1 97.31 304 ILE B C 1
ATOM 5565 O O . ILE B 1 304 ? -1.436 25.719 -10.484 1 97.31 304 ILE B O 1
ATOM 5569 N N . PRO B 1 305 ? -2.033 26.453 -8.484 1 97.44 305 PRO B N 1
ATOM 5570 C CA . PRO B 1 305 ? -2.141 27.828 -8.977 1 97.44 305 PRO B CA 1
ATOM 5571 C C . PRO B 1 305 ? -0.809 28.391 -9.484 1 97.44 305 PRO B C 1
ATOM 5573 O O . PRO B 1 305 ? 0.254 27.969 -9.016 1 97.44 305 PRO B O 1
ATOM 5576 N N . GLU B 1 306 ? -0.923 29.375 -10.383 1 97.38 306 GLU B N 1
ATOM 5577 C CA . GLU B 1 306 ? 0.258 29.938 -11.031 1 97.38 306 GLU B CA 1
ATOM 5578 C C . GLU B 1 306 ? 1.216 30.547 -10.008 1 97.38 306 GLU B C 1
ATOM 5580 O O . GLU B 1 306 ? 2.436 30.422 -10.141 1 97.38 306 GLU B O 1
ATOM 5585 N N . ASP B 1 307 ? 0.665 31.25 -9.102 1 97.19 307 ASP B N 1
ATOM 5586 C CA . ASP B 1 307 ? 1.521 31.859 -8.094 1 97.19 307 ASP B CA 1
ATOM 5587 C C . ASP B 1 307 ? 2.242 30.797 -7.262 1 97.19 307 ASP B C 1
ATOM 5589 O O . ASP B 1 307 ? 3.383 31 -6.84 1 97.19 307 ASP B O 1
ATOM 5593 N N . ALA B 1 308 ? 1.604 29.703 -6.957 1 96.94 308 ALA B N 1
ATOM 5594 C CA . ALA B 1 308 ? 2.248 28.578 -6.281 1 96.94 308 ALA B CA 1
ATOM 5595 C C . ALA B 1 308 ? 3.383 28.016 -7.125 1 96.94 308 ALA B C 1
ATOM 5597 O O . ALA B 1 308 ? 4.453 27.688 -6.602 1 96.94 308 ALA B O 1
ATOM 5598 N N . ASP B 1 309 ? 3.107 27.844 -8.391 1 97.25 309 ASP B N 1
ATOM 5599 C CA . ASP B 1 309 ? 4.117 27.344 -9.32 1 97.25 309 ASP B CA 1
ATOM 5600 C C . ASP B 1 309 ? 5.352 28.234 -9.328 1 97.25 309 ASP B C 1
ATOM 5602 O O . ASP B 1 309 ? 6.48 27.75 -9.281 1 97.25 309 ASP B O 1
ATOM 5606 N N . GLU B 1 310 ? 5.133 29.484 -9.391 1 96.81 310 GLU B N 1
ATOM 5607 C CA . GLU B 1 310 ? 6.23 30.453 -9.398 1 96.81 310 GLU B CA 1
ATOM 5608 C C . GLU B 1 310 ? 7.062 30.344 -8.125 1 96.81 310 GLU B C 1
ATOM 5610 O O . GLU B 1 310 ? 8.297 30.422 -8.172 1 96.81 310 GLU B O 1
ATOM 5615 N N . ASP B 1 311 ? 6.398 30.219 -7.059 1 96.06 311 ASP B N 1
ATOM 5616 C CA . ASP B 1 311 ? 7.094 30.125 -5.781 1 96.06 311 ASP B CA 1
ATOM 5617 C C . ASP B 1 311 ? 7.969 28.875 -5.723 1 96.06 311 ASP B C 1
ATOM 5619 O O . ASP B 1 311 ? 9.094 28.906 -5.23 1 96.06 311 ASP B O 1
ATOM 5623 N N . LEU B 1 312 ? 7.449 27.75 -6.156 1 97.19 312 LEU B N 1
ATOM 5624 C CA . LEU B 1 312 ? 8.219 26.516 -6.16 1 97.19 312 LEU B CA 1
ATOM 5625 C C . LEU B 1 312 ? 9.414 26.625 -7.102 1 97.19 312 LEU B C 1
ATOM 5627 O O . LEU B 1 312 ? 10.5 26.125 -6.797 1 97.19 312 LEU B O 1
ATOM 5631 N N . ARG B 1 313 ? 9.203 27.297 -8.188 1 97.5 313 ARG B N 1
ATOM 5632 C CA . ARG B 1 313 ? 10.289 27.484 -9.148 1 97.5 313 ARG B CA 1
ATOM 5633 C C . ARG B 1 313 ? 11.406 28.328 -8.539 1 97.5 313 ARG B C 1
ATOM 5635 O O . ARG B 1 313 ? 12.586 28.047 -8.742 1 97.5 313 ARG B O 1
ATOM 5642 N N . LYS B 1 314 ? 11.016 29.359 -7.875 1 96.12 314 LYS B N 1
ATOM 5643 C CA . LYS B 1 314 ? 12 30.188 -7.18 1 96.12 314 LYS B CA 1
ATOM 5644 C C . LYS B 1 314 ? 12.789 29.344 -6.172 1 96.12 314 LYS B C 1
ATOM 5646 O O . LYS B 1 314 ? 14.008 29.5 -6.051 1 96.12 314 LYS B O 1
ATOM 5651 N N . GLY B 1 315 ? 12.07 28.531 -5.461 1 95.38 315 GLY B N 1
ATOM 5652 C CA . GLY B 1 315 ? 12.742 27.625 -4.535 1 95.38 315 GLY B CA 1
ATOM 5653 C C . GLY B 1 315 ? 13.711 26.688 -5.219 1 95.38 315 GLY B C 1
ATOM 5654 O O . GLY B 1 315 ? 14.812 26.453 -4.723 1 95.38 315 GLY B O 1
ATOM 5655 N N . LEU B 1 316 ? 13.25 26.156 -6.324 1 95.88 316 LEU B N 1
ATOM 5656 C CA . LEU B 1 316 ? 14.102 25.25 -7.09 1 95.88 316 LEU B CA 1
ATOM 5657 C C . LEU B 1 316 ? 15.375 25.953 -7.551 1 95.88 316 LEU B C 1
ATOM 5659 O O . LEU B 1 316 ? 16.469 25.391 -7.473 1 95.88 316 LEU B O 1
ATOM 5663 N N . ARG B 1 317 ? 15.266 27.141 -7.992 1 95.56 317 ARG B N 1
ATOM 5664 C CA . ARG B 1 317 ? 16.406 27.922 -8.43 1 95.56 317 ARG B CA 1
ATOM 5665 C C . ARG B 1 317 ? 17.375 28.188 -7.27 1 95.56 317 ARG B C 1
ATOM 5667 O O . ARG B 1 317 ? 18.594 28.219 -7.461 1 95.56 317 ARG B O 1
ATOM 5674 N N . GLN B 1 318 ? 16.859 28.344 -6.16 1 94.62 318 GLN B N 1
ATOM 5675 C CA . GLN B 1 318 ? 17.672 28.641 -4.98 1 94.62 318 GLN B CA 1
ATOM 5676 C C . GLN B 1 318 ? 18.406 27.391 -4.504 1 94.62 318 GLN B C 1
ATOM 5678 O O . GLN B 1 318 ? 19.625 27.438 -4.277 1 94.62 318 GLN B O 1
ATOM 5683 N N . PHE B 1 319 ? 17.719 26.281 -4.375 1 94.69 319 PHE B N 1
ATOM 5684 C CA . PHE B 1 319 ? 18.281 25.109 -3.723 1 94.69 319 PHE B CA 1
ATOM 5685 C C . PHE B 1 319 ? 19.016 24.234 -4.73 1 94.69 319 PHE B C 1
ATOM 5687 O O . PHE B 1 319 ? 20 23.578 -4.391 1 94.69 319 PHE B O 1
ATOM 5694 N N . PHE B 1 320 ? 18.453 24.156 -5.93 1 94.12 320 PHE B N 1
ATOM 5695 C CA . PHE B 1 320 ? 19.031 23.312 -6.973 1 94.12 320 PHE B CA 1
ATOM 5696 C C . PHE B 1 320 ? 19.062 24.047 -8.305 1 94.12 320 PHE B C 1
ATOM 5698 O O . PHE B 1 320 ? 18.422 23.641 -9.266 1 94.12 320 PHE B O 1
ATOM 5705 N N . PRO B 1 321 ? 19.984 24.969 -8.461 1 94.56 321 PRO B N 1
ATOM 5706 C CA . PRO B 1 321 ? 20.016 25.812 -9.664 1 94.56 321 PRO B CA 1
ATOM 5707 C C . PRO B 1 321 ? 20.188 24.984 -10.945 1 94.56 321 PRO B C 1
ATOM 5709 O O . PRO B 1 321 ? 19.688 25.375 -12 1 94.56 321 PRO B O 1
ATOM 5712 N N . LYS B 1 322 ? 20.828 23.859 -10.82 1 93.62 322 LYS B N 1
ATOM 5713 C CA . LYS B 1 322 ? 21.078 23 -11.977 1 93.62 322 LYS B CA 1
ATOM 5714 C C . LYS B 1 322 ? 19.766 22.516 -12.586 1 93.62 322 LYS B C 1
ATOM 5716 O O . LYS B 1 322 ? 19.688 22.234 -13.781 1 93.62 322 LYS B O 1
ATOM 5721 N N . PHE B 1 323 ? 18.75 22.5 -11.742 1 95 323 PHE B N 1
ATOM 5722 C CA . PHE B 1 323 ? 17.484 21.922 -12.203 1 95 323 PHE B CA 1
ATOM 5723 C C . PHE B 1 323 ? 16.406 23 -12.305 1 95 323 PHE B C 1
ATOM 5725 O O . PHE B 1 323 ? 15.219 22.688 -12.359 1 95 323 PHE B O 1
ATOM 5732 N N . ALA B 1 324 ? 16.781 24.219 -12.383 1 93.31 324 ALA B N 1
ATOM 5733 C CA . ALA B 1 324 ? 15.891 25.375 -12.281 1 93.31 324 ALA B CA 1
ATOM 5734 C C . ALA B 1 324 ? 14.773 25.297 -13.312 1 93.31 324 ALA B C 1
ATOM 5736 O O . ALA B 1 324 ? 13.625 25.641 -13.016 1 93.31 324 ALA B O 1
ATOM 5737 N N . ASP B 1 325 ? 15.109 24.75 -14.445 1 93.62 325 ASP B N 1
ATOM 5738 C CA . ASP B 1 325 ? 14.133 24.797 -15.531 1 93.62 325 ASP B CA 1
ATOM 5739 C C . ASP B 1 325 ? 13.648 23.391 -15.891 1 93.62 325 ASP B C 1
ATOM 5741 O O . ASP B 1 325 ? 13.008 23.188 -16.922 1 93.62 325 ASP B O 1
ATOM 5745 N N . ARG B 1 326 ? 14.016 22.438 -15.055 1 96.5 326 ARG B N 1
ATOM 5746 C CA . ARG B 1 326 ? 13.539 21.078 -15.281 1 96.5 326 ARG B CA 1
ATOM 5747 C C . ARG B 1 326 ? 12.016 21.016 -15.219 1 96.5 326 ARG B C 1
ATOM 5749 O O . ARG B 1 326 ? 11.406 21.531 -14.281 1 96.5 326 ARG B O 1
ATOM 5756 N N . PRO B 1 327 ? 11.383 20.438 -16.266 1 97 327 PRO B N 1
ATOM 5757 C CA . PRO B 1 327 ? 9.922 20.328 -16.203 1 97 327 PRO B CA 1
ATOM 5758 C C . PRO B 1 327 ? 9.445 19.5 -15.016 1 97 327 PRO B C 1
ATOM 5760 O O . PRO B 1 327 ? 10.086 18.516 -14.641 1 97 327 PRO B O 1
ATOM 5763 N N . TRP B 1 328 ? 8.273 19.953 -14.5 1 97.25 328 TRP B N 1
ATOM 5764 C CA . TRP B 1 328 ? 7.641 19.156 -13.445 1 97.25 328 TRP B CA 1
ATOM 5765 C C . TRP B 1 328 ? 7.195 17.797 -13.969 1 97.25 328 TRP B C 1
ATOM 5767 O O . TRP B 1 328 ? 6.645 17.703 -15.07 1 97.25 328 TRP B O 1
ATOM 5777 N N . MET B 1 329 ? 7.492 16.812 -13.234 1 96.12 329 MET B N 1
ATOM 5778 C CA . MET B 1 329 ? 6.902 15.516 -13.539 1 96.12 329 MET B CA 1
ATOM 5779 C C . MET B 1 329 ? 5.48 15.422 -12.992 1 96.12 329 MET B C 1
ATOM 5781 O O . MET B 1 329 ? 4.648 14.695 -13.547 1 96.12 329 MET B O 1
ATOM 5785 N N . ASN B 1 330 ? 5.266 16.047 -11.859 1 95.44 330 ASN B N 1
ATOM 5786 C CA . ASN B 1 330 ? 3.979 16.094 -11.172 1 95.44 330 ASN B CA 1
ATOM 5787 C C . ASN B 1 330 ? 3.904 17.281 -10.211 1 95.44 330 ASN B C 1
ATOM 5789 O O . ASN B 1 330 ? 4.934 17.797 -9.773 1 95.44 330 ASN B O 1
ATOM 5793 N N . ARG B 1 331 ? 2.746 17.766 -9.984 1 96.62 331 ARG B N 1
ATOM 5794 C CA . ARG B 1 331 ? 2.42 18.781 -8.977 1 96.62 331 ARG B CA 1
ATOM 5795 C C . ARG B 1 331 ? 1.084 18.469 -8.312 1 96.62 331 ARG B C 1
ATOM 5797 O O . ARG B 1 331 ? 0.285 17.688 -8.836 1 96.62 331 ARG B O 1
ATOM 5804 N N . ARG B 1 332 ? 0.88 19 -7.16 1 96.44 332 ARG B N 1
ATOM 5805 C CA . ARG B 1 332 ? -0.43 18.891 -6.531 1 96.44 332 ARG B CA 1
ATOM 5806 C C . ARG B 1 332 ? -0.52 19.766 -5.293 1 96.44 332 ARG B C 1
ATOM 5808 O O . ARG B 1 332 ? 0.491 20.297 -4.824 1 96.44 332 ARG B O 1
ATOM 5815 N N . LEU B 1 333 ? -1.685 19.953 -4.867 1 96.88 333 LEU B N 1
ATOM 5816 C CA . LEU B 1 333 ? -1.906 20.562 -3.557 1 96.88 333 LEU B CA 1
ATOM 5817 C C . LEU B 1 333 ? -2.02 19.484 -2.477 1 96.88 333 LEU B C 1
ATOM 5819 O O . LEU B 1 333 ? -2.826 18.562 -2.594 1 96.88 333 LEU B O 1
ATOM 5823 N N . CYS B 1 334 ? -1.153 19.578 -1.518 1 96.25 334 CYS B N 1
ATOM 5824 C CA . CYS B 1 334 ? -1.234 18.75 -0.318 1 96.25 334 CYS B CA 1
ATOM 5825 C C . CYS B 1 334 ? -2.064 19.438 0.76 1 96.25 334 CYS B C 1
ATOM 5827 O O . CYS B 1 334 ? -1.768 20.562 1.156 1 96.25 334 CYS B O 1
ATOM 5829 N N . TRP B 1 335 ? -2.988 18.781 1.369 1 96.88 335 TRP B N 1
ATOM 5830 C CA . TRP B 1 335 ? -3.994 19.453 2.184 1 96.88 335 TRP B CA 1
ATOM 5831 C C . TRP B 1 335 ? -3.684 19.312 3.668 1 96.88 335 TRP B C 1
ATOM 5833 O O . TRP B 1 335 ? -3.48 18.188 4.156 1 96.88 335 TRP B O 1
ATOM 5843 N N . TYR B 1 336 ? -3.652 20.422 4.344 1 96.62 336 TYR B N 1
ATOM 5844 C CA . TYR B 1 336 ? -3.506 20.531 5.789 1 96.62 336 TYR B CA 1
ATOM 5845 C C . TYR B 1 336 ? -4.863 20.641 6.469 1 96.62 336 TYR B C 1
ATOM 5847 O O . TYR B 1 336 ? -5.863 20.969 5.82 1 96.62 336 TYR B O 1
ATOM 5855 N N . THR B 1 337 ? -4.895 20.266 7.68 1 97.31 337 THR B N 1
ATOM 5856 C CA . THR B 1 337 ? -5.938 20.656 8.617 1 97.31 337 THR B CA 1
ATOM 5857 C C . THR B 1 337 ? -5.391 21.641 9.648 1 97.31 337 THR B C 1
ATOM 5859 O O . THR B 1 337 ? -4.859 21.219 10.688 1 97.31 337 THR B O 1
ATOM 5862 N N . ASP B 1 338 ? -5.668 22.906 9.398 1 96.38 338 ASP B N 1
ATOM 5863 C CA . ASP B 1 338 ? -5.078 23.969 10.203 1 96.38 338 ASP B CA 1
ATOM 5864 C C . ASP B 1 338 ? -5.891 24.219 11.469 1 96.38 338 ASP B C 1
ATOM 5866 O O . ASP B 1 338 ? -7.121 24.156 11.445 1 96.38 338 ASP B O 1
ATOM 5870 N N . THR B 1 339 ? -5.207 24.484 12.5 1 95.25 339 THR B N 1
ATOM 5871 C CA . THR B 1 339 ? -5.809 24.891 13.766 1 95.25 339 THR B CA 1
ATOM 5872 C C . THR B 1 339 ? -5.238 26.234 14.227 1 95.25 339 THR B C 1
ATOM 5874 O O . THR B 1 339 ? -4.195 26.672 13.734 1 95.25 339 THR B O 1
ATOM 5877 N N . PRO B 1 340 ? -5.855 26.906 15.109 1 92.31 340 PRO B N 1
ATOM 5878 C CA . PRO B 1 340 ? -5.449 28.266 15.484 1 92.31 340 PRO B CA 1
ATOM 5879 C C . PRO B 1 340 ? -4.016 28.344 16 1 92.31 340 PRO B C 1
ATOM 5881 O O . PRO B 1 340 ? -3.285 29.281 15.688 1 92.31 340 PRO B O 1
ATOM 5884 N N . LYS B 1 341 ? -3.584 27.344 16.703 1 91.75 341 LYS B N 1
ATOM 5885 C CA . LYS B 1 341 ? -2.258 27.375 17.312 1 91.75 341 LYS B CA 1
ATOM 5886 C C . LYS B 1 341 ? -1.373 26.266 16.781 1 91.75 341 LYS B C 1
ATOM 5888 O O . LYS B 1 341 ? -0.291 26 17.312 1 91.75 341 LYS B O 1
ATOM 5893 N N . GLY B 1 342 ? -1.904 25.547 15.828 1 93.69 342 GLY B N 1
ATOM 5894 C CA . GLY B 1 342 ? -1.139 24.453 15.258 1 93.69 342 GLY B CA 1
ATOM 5895 C C . GLY B 1 342 ? -1.228 23.172 16.078 1 93.69 342 GLY B C 1
ATOM 5896 O O . GLY B 1 342 ? -0.627 22.156 15.719 1 93.69 342 GLY B O 1
ATOM 5897 N N . ASP B 1 343 ? -2.047 23.203 17.156 1 96.44 343 ASP B N 1
ATOM 5898 C CA . ASP B 1 343 ? -2.199 22.031 18.016 1 96.44 343 ASP B CA 1
ATOM 5899 C C . ASP B 1 343 ? -3.172 21.031 17.406 1 96.44 343 ASP B C 1
ATOM 5901 O O . ASP B 1 343 ? -4.098 21.406 16.688 1 96.44 343 ASP B O 1
ATOM 5905 N N . PHE B 1 344 ? -2.924 19.766 17.719 1 98.12 344 PHE B N 1
ATOM 5906 C CA . PHE B 1 344 ? -3.879 18.734 17.328 1 98.12 344 PHE B CA 1
ATOM 5907 C C . PHE B 1 344 ? -5.227 18.969 18 1 98.12 344 PHE B C 1
ATOM 5909 O O . PHE B 1 344 ? -5.336 19.781 18.922 1 98.12 344 PHE B O 1
ATOM 5916 N N . ILE B 1 345 ? -6.238 18.422 17.453 1 98.19 345 ILE B N 1
ATOM 5917 C CA . ILE B 1 345 ? -7.531 18.281 18.094 1 98.19 345 ILE B CA 1
ATOM 5918 C C . ILE B 1 345 ? -7.797 16.797 18.406 1 98.19 345 ILE B C 1
ATOM 5920 O O . ILE B 1 345 ? -8.102 16.016 17.5 1 98.19 345 ILE B O 1
ATOM 5924 N N . ILE B 1 346 ? -7.633 16.406 19.625 1 98.75 346 ILE B N 1
ATOM 5925 C CA . ILE B 1 346 ? -7.832 15.047 20.094 1 98.75 346 ILE B CA 1
ATOM 5926 C C . ILE B 1 346 ? -8.695 15.055 21.359 1 98.75 346 ILE B C 1
ATOM 5928 O O . ILE B 1 346 ? -8.188 15.281 22.469 1 98.75 346 ILE B O 1
ATOM 5932 N N . ASP B 1 347 ? -9.906 14.797 21.141 1 98.44 347 ASP B N 1
ATOM 5933 C CA . ASP B 1 347 ? -10.828 15.016 22.234 1 98.44 347 ASP B CA 1
ATOM 5934 C C . ASP B 1 347 ? -12.172 14.328 21.984 1 98.44 347 ASP B C 1
ATOM 5936 O O . ASP B 1 347 ? -12.555 14.133 20.828 1 98.44 347 ASP B O 1
ATOM 5940 N N . HIS B 1 348 ? -12.836 13.953 23.078 1 97.38 348 HIS B N 1
ATOM 5941 C CA . HIS B 1 348 ? -14.258 13.633 22.969 1 97.38 348 HIS B CA 1
ATOM 5942 C C . HIS B 1 348 ? -15.078 14.867 22.625 1 97.38 348 HIS B C 1
ATOM 5944 O O . HIS B 1 348 ? -14.82 15.953 23.141 1 97.38 348 HIS B O 1
ATOM 5950 N N . HIS B 1 349 ? -16 14.656 21.672 1 96.25 349 HIS B N 1
ATOM 5951 C CA . HIS B 1 349 ? -16.828 15.805 21.297 1 96.25 349 HIS B CA 1
ATOM 5952 C C . HIS B 1 349 ? -17.688 16.266 22.484 1 96.25 349 HIS B C 1
ATOM 5954 O O . HIS B 1 349 ? -18.312 15.438 23.156 1 96.25 349 HIS B O 1
ATOM 5960 N N . PRO B 1 350 ? -17.703 17.531 22.734 1 93.25 350 PRO B N 1
ATOM 5961 C CA . PRO B 1 350 ? -18.391 18 23.938 1 93.25 350 PRO B CA 1
ATOM 5962 C C . PRO B 1 350 ? -19.906 17.828 23.859 1 93.25 350 PRO B C 1
ATOM 5964 O O . PRO B 1 350 ? -20.562 17.625 24.875 1 93.25 350 PRO B O 1
ATOM 5967 N N . ASP B 1 351 ? -20.5 17.828 22.656 1 92.5 351 ASP B N 1
ATOM 5968 C CA . ASP B 1 351 ? -21.953 17.859 22.531 1 92.5 351 ASP B CA 1
ATOM 5969 C C . ASP B 1 351 ? -22.484 16.5 22.078 1 92.5 351 ASP B C 1
ATOM 5971 O O . ASP B 1 351 ? -23.688 16.25 22.172 1 92.5 351 ASP B O 1
ATOM 5975 N N . TYR B 1 352 ? -21.625 15.734 21.5 1 94.81 352 TYR B N 1
ATOM 5976 C CA . TYR B 1 352 ? -22.078 14.453 20.969 1 94.81 352 TYR B CA 1
ATOM 5977 C C . TYR B 1 352 ? -21.422 13.297 21.703 1 94.81 352 TYR B C 1
ATOM 5979 O O . TYR B 1 352 ? -20.203 13.109 21.609 1 94.81 352 TYR B O 1
ATOM 5987 N N . GLN B 1 353 ? -22.25 12.5 22.359 1 96.31 353 GLN B N 1
ATOM 5988 C CA . GLN B 1 353 ? -21.75 11.266 22.953 1 96.31 353 GLN B CA 1
ATOM 5989 C C . GLN B 1 353 ? -21.375 10.242 21.875 1 96.31 353 GLN B C 1
ATOM 5991 O O . GLN B 1 353 ? -22.031 10.172 20.844 1 96.31 353 GLN B O 1
ATOM 5996 N N . GLY B 1 354 ? -20.328 9.469 22.094 1 97.44 354 GLY B N 1
ATOM 5997 C CA . GLY B 1 354 ? -19.938 8.422 21.172 1 97.44 354 GLY B CA 1
ATOM 5998 C C . GLY B 1 354 ? -19.078 8.922 20.031 1 97.44 354 GLY B C 1
ATOM 5999 O O . GLY B 1 354 ? -18.672 8.148 19.172 1 97.44 354 GLY B O 1
ATOM 6000 N N . LEU B 1 355 ? -18.812 10.242 20.062 1 98.19 355 LEU B N 1
ATOM 6001 C CA . LEU B 1 355 ? -18 10.828 19 1 98.19 355 LEU B CA 1
ATOM 6002 C C . LEU B 1 355 ? -16.672 11.344 19.562 1 98.19 355 LEU B C 1
ATOM 6004 O O . LEU B 1 355 ? -16.656 12.117 20.531 1 98.19 355 LEU B O 1
ATOM 6008 N N . PHE B 1 356 ? -15.586 10.844 19.062 1 98.5 356 PHE B N 1
ATOM 6009 C CA . PHE B 1 356 ? -14.227 11.266 19.359 1 98.5 356 PHE B CA 1
ATOM 6010 C C . PHE B 1 356 ? -13.539 11.828 18.125 1 98.5 356 PHE B C 1
ATOM 6012 O O . PHE B 1 356 ? -13.742 11.328 17.016 1 98.5 356 PHE B O 1
ATOM 6019 N N . VAL B 1 357 ? -12.805 12.906 18.312 1 98.62 357 VAL B N 1
ATOM 6020 C CA . VAL B 1 357 ? -12.141 13.555 17.188 1 98.62 357 VAL B CA 1
ATOM 6021 C C . VAL B 1 357 ? -10.633 13.461 17.359 1 98.62 357 VAL B C 1
ATOM 6023 O O . VAL B 1 357 ? -10.102 13.758 18.422 1 98.62 357 VAL B O 1
ATOM 6026 N N . ALA B 1 358 ? -9.938 12.984 16.375 1 98.75 358 ALA B N 1
ATOM 6027 C CA . ALA B 1 358 ? -8.484 12.992 16.281 1 98.75 358 ALA B CA 1
ATOM 6028 C C . ALA B 1 358 ? -8.031 13.531 14.922 1 98.75 358 ALA B C 1
ATOM 6030 O O . ALA B 1 358 ? -7.945 12.781 13.953 1 98.75 358 ALA B O 1
ATOM 6031 N N . THR B 1 359 ? -7.754 14.797 14.836 1 98 359 THR B N 1
ATOM 6032 C CA . THR B 1 359 ? -7.449 15.492 13.594 1 98 359 THR B CA 1
ATOM 6033 C C . THR B 1 359 ? -6.559 16.703 13.852 1 98 359 THR B C 1
ATOM 6035 O O . THR B 1 359 ? -5.805 16.734 14.828 1 98 359 THR B O 1
ATOM 6038 N N . GLY B 1 360 ? -6.434 17.625 12.898 1 97.19 360 GLY B N 1
ATOM 6039 C CA . GLY B 1 360 ? -5.699 18.859 13.078 1 97.19 360 GLY B CA 1
ATOM 6040 C C . GLY B 1 360 ? -4.199 18.688 12.938 1 97.19 360 GLY B C 1
ATOM 6041 O O . GLY B 1 360 ? -3.436 19.188 13.773 1 97.19 360 GLY B O 1
ATOM 6042 N N . GLY B 1 361 ? -3.715 18 12.039 1 95.12 361 GLY B N 1
ATOM 6043 C CA . GLY B 1 361 ? -2.295 17.734 11.875 1 95.12 361 GLY B CA 1
ATOM 6044 C C . GLY B 1 361 ? -1.489 18.984 11.547 1 95.12 361 GLY B C 1
ATOM 6045 O O . GLY B 1 361 ? -0.28 19.016 11.781 1 95.12 361 GLY B O 1
ATOM 6046 N N . ALA B 1 362 ? -2.088 19.969 10.938 1 94.25 362 ALA B N 1
ATOM 6047 C CA . ALA B 1 362 ? -1.536 21.297 10.68 1 94.25 362 ALA B CA 1
ATOM 6048 C C . ALA B 1 362 ? -0.178 21.203 9.984 1 94.25 362 ALA B C 1
ATOM 6050 O O . ALA B 1 362 ? 0.717 22 10.25 1 94.25 362 ALA B O 1
ATOM 6051 N N . GLY B 1 363 ? 0.064 20.125 9.312 1 93.75 363 GLY B N 1
ATOM 6052 C CA . GLY B 1 363 ? 1.282 19.969 8.531 1 93.75 363 GLY B CA 1
ATOM 6053 C C . GLY B 1 363 ? 2.4 19.281 9.289 1 93.75 363 GLY B C 1
ATOM 6054 O O . GLY B 1 363 ? 3.475 19.047 8.734 1 93.75 363 GLY B O 1
ATOM 6055 N N . HIS B 1 364 ? 2.191 18.953 10.516 1 93.88 364 HIS B N 1
ATOM 6056 C CA . HIS B 1 364 ? 3.311 18.375 11.25 1 93.88 364 HIS B CA 1
ATOM 6057 C C . HIS B 1 364 ? 2.908 17.062 11.906 1 93.88 364 HIS B C 1
ATOM 6059 O O . HIS B 1 364 ? 3.648 16.516 12.734 1 93.88 364 HIS B O 1
ATOM 6065 N N . GLY B 1 365 ? 1.79 16.484 11.562 1 96.69 365 GLY B N 1
ATOM 6066 C CA . GLY B 1 365 ? 1.241 15.32 12.234 1 96.69 365 GLY B CA 1
ATOM 6067 C C . GLY B 1 365 ? 1.969 14.031 11.883 1 96.69 365 GLY B C 1
ATOM 6068 O O . GLY B 1 365 ? 2.176 13.18 12.75 1 96.69 365 GLY B O 1
ATOM 6069 N N . PHE B 1 366 ? 2.518 13.922 10.711 1 98.19 366 PHE B N 1
ATOM 6070 C CA . PHE B 1 366 ? 3.006 12.648 10.203 1 98.19 366 PHE B CA 1
ATOM 6071 C C . PHE B 1 366 ? 4.219 12.172 10.992 1 98.19 366 PHE B C 1
ATOM 6073 O O . PHE B 1 366 ? 4.363 10.977 11.258 1 98.19 366 PHE B O 1
ATOM 6080 N N . LYS B 1 367 ? 5.145 13.086 11.312 1 97.62 367 LYS B N 1
ATOM 6081 C CA . LYS B 1 367 ? 6.43 12.695 11.891 1 97.62 367 LYS B CA 1
ATOM 6082 C C . LYS B 1 367 ? 6.234 11.961 13.211 1 97.62 367 LYS B C 1
ATOM 6084 O O . LYS B 1 367 ? 7.148 11.281 13.688 1 97.62 367 LYS B O 1
ATOM 6089 N N . PHE B 1 368 ? 4.98 12.047 13.758 1 98.56 368 PHE B N 1
ATOM 6090 C CA . PHE B 1 368 ? 4.715 11.422 15.047 1 98.56 368 PHE B CA 1
ATOM 6091 C C . PHE B 1 368 ? 4.121 10.031 14.859 1 98.56 368 PHE B C 1
ATOM 6093 O O . PHE B 1 368 ? 3.68 9.406 15.828 1 98.56 368 PHE B O 1
ATOM 6100 N N . LEU B 1 369 ? 4.105 9.469 13.688 1 98.62 369 LEU B N 1
ATOM 6101 C CA . LEU B 1 369 ? 3.504 8.195 13.328 1 98.62 369 LEU B CA 1
ATOM 6102 C C . LEU B 1 369 ? 3.852 7.121 14.352 1 98.62 369 LEU B C 1
ATOM 6104 O O . LEU B 1 369 ? 2.967 6.418 14.844 1 98.62 369 LEU B O 1
ATOM 6108 N N . PRO B 1 370 ? 5.07 6.969 14.805 1 98.62 370 PRO B N 1
ATOM 6109 C CA . PRO B 1 370 ? 5.422 5.844 15.672 1 98.62 370 PRO B CA 1
ATOM 6110 C C . PRO B 1 370 ? 4.734 5.91 17.031 1 98.62 370 PRO B C 1
ATOM 6112 O O . PRO B 1 370 ? 4.625 4.898 17.719 1 98.62 370 PRO B O 1
ATOM 6115 N N . VAL B 1 371 ? 4.242 7.16 17.391 1 98.62 371 VAL B N 1
ATOM 6116 C CA . VAL B 1 371 ? 3.797 7.273 18.781 1 98.62 371 VAL B CA 1
ATOM 6117 C C . VAL B 1 371 ? 2.391 7.871 18.812 1 98.62 371 VAL B C 1
ATOM 6119 O O . VAL B 1 371 ? 1.732 7.852 19.859 1 98.62 371 VAL B O 1
ATOM 6122 N N . LEU B 1 372 ? 1.926 8.414 17.719 1 98.69 372 LEU B N 1
ATOM 6123 C CA . LEU B 1 372 ? 0.694 9.195 17.703 1 98.69 372 LEU B CA 1
ATOM 6124 C C . LEU B 1 372 ? -0.477 8.383 18.234 1 98.69 372 LEU B C 1
ATOM 6126 O O . LEU B 1 372 ? -1.277 8.883 19.031 1 98.69 372 LEU B O 1
ATOM 6130 N N . GLY B 1 373 ? -0.56 7.102 17.828 1 98.81 373 GLY B N 1
ATOM 6131 C CA . GLY B 1 373 ? -1.638 6.234 18.266 1 98.81 373 GLY B CA 1
ATOM 6132 C C . GLY B 1 373 ? -1.731 6.129 19.781 1 98.81 373 GLY B C 1
ATOM 6133 O O . GLY B 1 373 ? -2.83 6.102 20.344 1 98.81 373 GLY B O 1
ATOM 6134 N N . ARG B 1 374 ? -0.589 6.051 20.453 1 98.62 374 ARG B N 1
ATOM 6135 C CA . ARG B 1 374 ? -0.564 5.953 21.922 1 98.62 374 ARG B CA 1
ATOM 6136 C C . ARG B 1 374 ? -1.162 7.199 22.562 1 98.62 374 ARG B C 1
ATOM 6138 O O . ARG B 1 374 ? -1.971 7.102 23.484 1 98.62 374 ARG B O 1
ATOM 6145 N N . TYR B 1 375 ? -0.765 8.328 22.047 1 98.75 375 TYR B N 1
ATOM 6146 C CA . TYR B 1 375 ? -1.262 9.586 22.594 1 98.75 375 TYR B CA 1
ATOM 6147 C C . TYR B 1 375 ? -2.76 9.727 22.344 1 98.75 375 TYR B C 1
ATOM 6149 O O . TYR B 1 375 ? -3.498 10.156 23.234 1 98.75 375 TYR B O 1
ATOM 6157 N N . VAL B 1 376 ? -3.213 9.375 21.141 1 98.81 376 VAL B N 1
ATOM 6158 C CA . VAL B 1 376 ? -4.633 9.477 20.812 1 98.81 376 VAL B CA 1
ATOM 6159 C C . VAL B 1 376 ? -5.43 8.516 21.703 1 98.81 376 VAL B C 1
ATOM 6161 O O . VAL B 1 376 ? -6.457 8.898 22.266 1 98.81 376 VAL B O 1
ATOM 6164 N N . ALA B 1 377 ? -4.941 7.285 21.828 1 98.75 377 ALA B N 1
ATOM 6165 C CA . ALA B 1 377 ? -5.625 6.285 22.641 1 98.75 377 ALA B CA 1
ATOM 6166 C C . ALA B 1 377 ? -5.684 6.715 24.109 1 98.75 377 ALA B C 1
ATOM 6168 O O . ALA B 1 377 ? -6.672 6.465 24.797 1 98.75 377 ALA B O 1
ATOM 6169 N N . ASP B 1 378 ? -4.59 7.344 24.609 1 98.62 378 ASP B N 1
ATOM 6170 C CA . ASP B 1 378 ? -4.586 7.859 25.984 1 98.62 378 ASP B CA 1
ATOM 6171 C C . ASP B 1 378 ? -5.699 8.883 26.188 1 98.62 378 ASP B C 1
ATOM 6173 O O . ASP B 1 378 ? -6.359 8.891 27.234 1 98.62 378 ASP B O 1
ATOM 6177 N N . CYS B 1 379 ? -5.879 9.734 25.25 1 98.56 379 CYS B N 1
ATOM 6178 C CA . CYS B 1 379 ? -6.953 10.719 25.328 1 98.56 379 CYS B CA 1
ATOM 6179 C C . CYS B 1 379 ? -8.32 10.047 25.219 1 98.56 379 CYS B C 1
ATOM 6181 O O . CYS B 1 379 ? -9.242 10.391 25.969 1 98.56 379 CYS B O 1
ATOM 6183 N N . PHE B 1 380 ? -8.477 9.078 24.375 1 98.44 380 PHE B N 1
ATOM 6184 C CA . PHE B 1 380 ? -9.727 8.359 24.156 1 98.44 380 PHE B CA 1
ATOM 6185 C C . PHE B 1 380 ? -10.164 7.645 25.438 1 98.44 380 PHE B C 1
ATOM 6187 O O . PHE B 1 380 ? -11.352 7.656 25.781 1 98.44 380 PHE B O 1
ATOM 6194 N N . GLU B 1 381 ? -9.133 7.113 26.094 1 97.88 381 GLU B N 1
ATOM 6195 C CA . GLU B 1 381 ? -9.406 6.352 27.297 1 97.88 381 GLU B CA 1
ATOM 6196 C C . GLU B 1 381 ? -9.352 7.246 28.531 1 97.88 381 GLU B C 1
ATOM 6198 O O . GLU B 1 381 ? -9.43 6.762 29.672 1 97.88 381 GLU B O 1
ATOM 6203 N N . ASN B 1 382 ? -9.117 8.508 28.406 1 96 382 ASN B N 1
ATOM 6204 C CA . ASN B 1 382 ? -9.023 9.477 29.484 1 96 382 ASN B CA 1
ATOM 6205 C C . ASN B 1 382 ? -7.875 9.148 30.438 1 96 382 ASN B C 1
ATOM 6207 O O . ASN B 1 382 ? -8.023 9.227 31.656 1 96 382 ASN B O 1
ATOM 6211 N N . LYS B 1 383 ? -6.793 8.75 29.828 1 96.94 383 LYS B N 1
ATOM 6212 C CA . LYS B 1 383 ? -5.594 8.43 30.594 1 96.94 383 LYS B CA 1
ATOM 6213 C C . LYS B 1 383 ? -4.523 9.5 30.406 1 96.94 383 LYS B C 1
ATOM 6215 O O . LYS B 1 383 ? -3.551 9.555 31.172 1 96.94 383 LYS B O 1
ATOM 6220 N N . ALA B 1 384 ? -4.688 10.352 29.422 1 97.44 384 ALA B N 1
ATOM 6221 C CA . ALA B 1 384 ? -3.734 11.43 29.188 1 97.44 384 ALA B CA 1
ATOM 6222 C C . ALA B 1 384 ? -3.758 12.445 30.328 1 97.44 384 ALA B C 1
ATOM 6224 O O . ALA B 1 384 ? -4.762 12.57 31.031 1 97.44 384 ALA B O 1
ATOM 6225 N N . SER B 1 385 ? -2.68 13.18 30.547 1 97.12 385 SER B N 1
ATOM 6226 C CA . SER B 1 385 ? -2.625 14.219 31.578 1 97.12 385 SER B CA 1
ATOM 6227 C C . SER B 1 385 ? -3.652 15.312 31.312 1 97.12 385 SER B C 1
ATOM 6229 O O . SER B 1 385 ? -4.078 15.508 30.172 1 97.12 385 SER B O 1
ATOM 6231 N N . ALA B 1 386 ? -4.039 16 32.312 1 96.5 386 ALA B N 1
ATOM 6232 C CA . ALA B 1 386 ? -4.98 17.109 32.188 1 96.5 386 ALA B CA 1
ATOM 6233 C C . ALA B 1 386 ? -4.426 18.203 31.266 1 96.5 386 ALA B C 1
ATOM 6235 O O . ALA B 1 386 ? -5.176 18.812 30.5 1 96.5 386 ALA B O 1
ATOM 6236 N N . GLU B 1 387 ? -3.186 18.422 31.391 1 95.94 387 GLU B N 1
ATOM 6237 C CA . GLU B 1 387 ? -2.533 19.438 30.562 1 95.94 387 GLU B CA 1
ATOM 6238 C C . GLU B 1 387 ? -2.633 19.094 29.078 1 95.94 387 GLU B C 1
ATOM 6240 O O . GLU B 1 387 ? -2.936 19.953 28.266 1 95.94 387 GLU B O 1
ATOM 6245 N N . LEU B 1 388 ? -2.354 17.875 28.781 1 97.12 388 LEU B N 1
ATOM 6246 C CA . LEU B 1 388 ? -2.424 17.438 27.406 1 97.12 388 LEU B CA 1
ATOM 6247 C C . LEU B 1 388 ? -3.857 17.484 26.891 1 97.12 388 LEU B C 1
ATOM 6249 O O . LEU B 1 388 ? -4.098 17.906 25.75 1 97.12 388 LEU B O 1
ATOM 6253 N N . ARG B 1 389 ? -4.793 17.078 27.672 1 97.31 389 ARG B N 1
ATOM 6254 C CA . ARG B 1 389 ? -6.203 17.094 27.297 1 97.31 389 ARG B CA 1
ATOM 6255 C C . ARG B 1 389 ? -6.68 18.531 27.047 1 97.31 389 ARG B C 1
ATOM 6257 O O . ARG B 1 389 ? -7.5 18.766 26.156 1 97.31 389 ARG B O 1
ATOM 6264 N N . GLU B 1 390 ? -6.184 19.406 27.859 1 96.5 390 GLU B N 1
ATOM 6265 C CA . GLU B 1 390 ? -6.531 20.812 27.641 1 96.5 390 GLU B CA 1
ATOM 6266 C C . GLU B 1 390 ? -5.914 21.359 26.359 1 96.5 390 GLU B C 1
ATOM 6268 O O . GLU B 1 390 ? -6.562 22.078 25.609 1 96.5 390 GLU B O 1
ATOM 6273 N N . LYS B 1 391 ? -4.703 21.047 26.109 1 96.69 391 LYS B N 1
ATOM 6274 C CA . LYS B 1 391 ? -3.98 21.516 24.938 1 96.69 391 LYS B CA 1
ATOM 6275 C C . LYS B 1 391 ? -4.691 21.094 23.641 1 96.69 391 LYS B C 1
ATOM 6277 O O . LYS B 1 391 ? -4.773 21.875 22.688 1 96.69 391 LYS B O 1
ATOM 6282 N N . TRP B 1 392 ? -5.215 19.812 23.641 1 98 392 TRP B N 1
ATOM 6283 C CA . TRP B 1 392 ? -5.762 19.234 22.422 1 98 392 TRP B CA 1
ATOM 6284 C C . TRP B 1 392 ? -7.285 19.25 22.453 1 98 392 TRP B C 1
ATOM 6286 O O . TRP B 1 392 ? -7.93 18.594 21.625 1 98 392 TRP B O 1
ATOM 6296 N N . ARG B 1 393 ? -7.867 20 23.297 1 97.25 393 ARG B N 1
ATOM 6297 C CA . ARG B 1 393 ? -9.312 20.047 23.484 1 97.25 393 ARG B CA 1
ATOM 6298 C C . ARG B 1 393 ? -10 20.641 22.266 1 97.25 393 ARG B C 1
ATOM 6300 O O . ARG B 1 393 ? -9.508 21.609 21.672 1 97.25 393 ARG B O 1
ATOM 6307 N N . LEU B 1 394 ? -11.078 20.062 21.828 1 96.56 394 LEU B N 1
ATOM 6308 C CA . LEU B 1 394 ? -11.953 20.688 20.844 1 96.56 394 LEU B CA 1
ATOM 6309 C C . LEU B 1 394 ? -12.758 21.812 21.484 1 96.56 394 LEU B C 1
ATOM 6311 O O . LEU B 1 394 ? -13.734 21.562 22.188 1 96.56 394 LEU B O 1
ATOM 6315 N N . GLN B 1 395 ? -12.367 23 21.172 1 88.25 395 GLN B N 1
ATOM 6316 C CA . GLN B 1 395 ? -13.016 24.156 21.766 1 88.25 395 GLN B CA 1
ATOM 6317 C C . GLN B 1 395 ? -14.461 24.281 21.297 1 88.25 395 GLN B C 1
ATOM 6319 O O . GLN B 1 395 ? -14.758 24.016 20.125 1 88.25 395 GLN B O 1
ATOM 6324 N N . PRO B 1 396 ? -15.297 24.656 22.203 1 85.31 396 PRO B N 1
ATOM 6325 C CA . PRO B 1 396 ? -16.672 24.906 21.766 1 85.31 396 PRO B CA 1
ATOM 6326 C C . PRO B 1 396 ? -16.797 26.094 20.812 1 85.31 396 PRO B C 1
ATOM 6328 O O . PRO B 1 396 ? -15.953 26.984 20.844 1 85.31 396 PRO B O 1
ATOM 6331 N N . ALA B 1 397 ? -17.797 25.953 19.969 1 81.88 397 ALA B N 1
ATOM 6332 C CA . ALA B 1 397 ? -18.031 27.078 19.047 1 81.88 397 ALA B CA 1
ATOM 6333 C C . ALA B 1 397 ? -18.312 28.359 19.812 1 81.88 397 ALA B C 1
ATOM 6335 O O . ALA B 1 397 ? -19.047 28.359 20.797 1 81.88 397 ALA B O 1
ATOM 6336 N N . PRO B 1 398 ? -17.531 29.359 19.438 1 75.38 398 PRO B N 1
ATOM 6337 C CA . PRO B 1 398 ? -17.828 30.625 20.125 1 75.38 398 PRO B CA 1
ATOM 6338 C C . PRO B 1 398 ? -19.25 31.125 19.828 1 75.38 398 PRO B C 1
ATOM 6340 O O . PRO B 1 398 ? -19.812 30.828 18.781 1 75.38 398 PRO B O 1
ATOM 6343 N N . ARG B 1 399 ? -19.953 31.641 20.906 1 65.94 399 ARG B N 1
ATOM 6344 C CA . ARG B 1 399 ? -21.297 32.219 20.75 1 65.94 399 ARG B CA 1
ATOM 6345 C C . ARG B 1 399 ? -21.281 33.312 19.703 1 65.94 399 ARG B C 1
ATOM 6347 O O . ARG B 1 399 ? -22.234 33.469 18.922 1 65.94 399 ARG B O 1
ATOM 6354 N N . GLU B 1 400 ? -20.297 34.219 19.641 1 58.97 400 GLU B N 1
ATOM 6355 C CA . GLU B 1 400 ? -20.156 35.25 18.625 1 58.97 400 GLU B CA 1
ATOM 6356 C C . GLU B 1 400 ? -18.969 34.969 17.703 1 58.97 400 GLU B C 1
ATOM 6358 O O . GLU B 1 400 ? -17.938 34.438 18.141 1 58.97 400 GLU B O 1
ATOM 6363 N N . THR B 1 401 ? -19.234 34.594 16.5 1 54.16 401 THR B N 1
ATOM 6364 C CA . THR B 1 401 ? -18.25 34.219 15.492 1 54.16 401 THR B CA 1
ATOM 6365 C C . THR B 1 401 ? -17.078 35.188 15.477 1 54.16 401 THR B C 1
ATOM 6367 O O . THR B 1 401 ? -17.266 36.375 15.172 1 54.16 401 THR B O 1
ATOM 6370 N N . PRO B 1 402 ? -16.141 35 16.297 1 51.53 402 PRO B N 1
ATOM 6371 C CA . PRO B 1 402 ? -15.055 35.969 16.094 1 51.53 402 PRO B CA 1
ATOM 6372 C C . PRO B 1 402 ? -14.641 36.062 14.633 1 51.53 402 PRO B C 1
ATOM 6374 O O . PRO B 1 402 ? -14.656 35.062 13.898 1 51.53 402 PRO B O 1
ATOM 6377 N N . ALA B 1 403 ? -14.875 37.219 14.023 1 48.78 403 ALA B 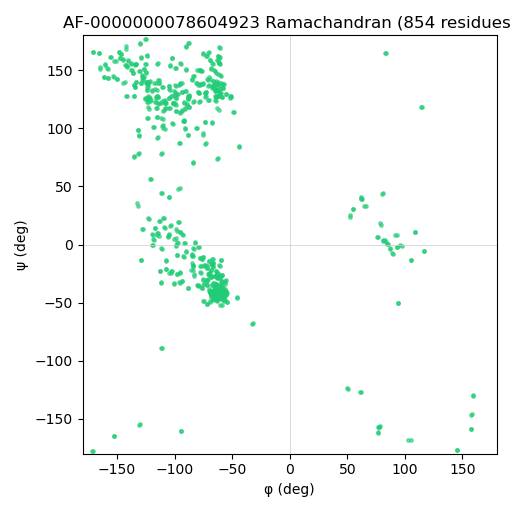N 1
ATOM 6378 C CA . ALA B 1 403 ? -14.602 37.625 12.648 1 48.78 403 ALA B CA 1
ATOM 6379 C C . ALA B 1 403 ? -13.352 36.938 12.117 1 48.78 403 ALA B C 1
ATOM 6381 O O . ALA B 1 403 ? -13.328 36.469 10.977 1 48.78 403 ALA B O 1
ATOM 6382 N N . ASP B 1 404 ? -12.211 37.219 12.602 1 49.62 404 ASP B N 1
ATOM 6383 C CA . ASP B 1 404 ? -10.93 36.969 11.945 1 49.62 404 ASP B CA 1
ATOM 6384 C C . ASP B 1 404 ? -10.133 35.906 12.664 1 49.62 404 ASP B C 1
ATOM 6386 O O . ASP B 1 404 ? -8.984 36.125 13.062 1 49.62 404 ASP B O 1
ATOM 6390 N N . LYS B 1 405 ? -10.758 34.719 13.117 1 58.53 405 LYS B N 1
ATOM 6391 C CA . LYS B 1 405 ? -9.82 33.844 13.82 1 58.53 405 LYS B CA 1
ATOM 6392 C C . LYS B 1 405 ? -8.867 33.188 12.852 1 58.53 405 LYS B C 1
ATOM 6394 O O . LYS B 1 405 ? -9.242 32.219 12.156 1 58.53 405 LYS B O 1
ATOM 6399 N N . ALA B 1 406 ? -7.84 33.781 12.562 1 66.69 406 ALA B N 1
ATOM 6400 C CA . ALA B 1 406 ? -6.75 33.375 11.68 1 66.69 406 ALA B CA 1
ATOM 6401 C C . ALA B 1 406 ? -6.062 32.125 12.203 1 66.69 406 ALA B C 1
ATOM 6403 O O . ALA B 1 406 ? -5.922 31.953 13.414 1 66.69 406 ALA B O 1
ATOM 6404 N N . MET B 1 407 ? -6.105 31.016 11.445 1 78.12 407 MET B N 1
ATOM 6405 C CA . MET B 1 407 ? -5.297 29.828 11.711 1 78.12 407 MET B CA 1
ATOM 6406 C C . MET B 1 407 ? -3.809 30.141 11.594 1 78.12 407 MET B C 1
ATOM 6408 O O . MET B 1 407 ? -3.156 29.75 10.625 1 78.12 407 MET B O 1
ATOM 6412 N N . LYS B 1 408 ? -3.301 30.859 12.609 1 79.19 408 LYS B N 1
ATOM 6413 C CA . LYS B 1 408 ? -1.938 31.375 12.547 1 79.19 408 LYS B CA 1
ATOM 6414 C C . LYS B 1 408 ? -0.914 30.25 12.664 1 79.19 408 LYS B C 1
ATOM 6416 O O . LYS B 1 408 ? 0.222 30.391 12.203 1 79.19 408 LYS B O 1
ATOM 6421 N N . GLY B 1 409 ? -1.348 29.172 13.297 1 83.44 409 GLY B N 1
ATOM 6422 C CA . GLY B 1 409 ? -0.43 28.062 13.43 1 83.44 409 GLY B CA 1
ATOM 6423 C C . GLY B 1 409 ? 0.608 28.266 14.516 1 83.44 409 GLY B C 1
ATOM 6424 O O . GLY B 1 409 ? 0.347 28.938 15.516 1 83.44 409 GLY B O 1
ATOM 6425 N N . ASP B 1 410 ? 1.726 27.594 14.43 1 77.06 410 ASP B N 1
ATOM 6426 C CA . ASP B 1 410 ? 2.736 27.562 15.484 1 77.06 410 ASP B CA 1
ATOM 6427 C C . ASP B 1 410 ? 3.875 28.531 15.188 1 77.06 410 ASP B C 1
ATOM 6429 O O . ASP B 1 410 ? 4.914 28.5 15.852 1 77.06 410 ASP B O 1
ATOM 6433 N N . GLY B 1 411 ? 3.725 29.281 14.156 1 75.31 411 GLY B N 1
ATOM 6434 C CA . GLY B 1 411 ? 4.73 30.266 13.797 1 75.31 411 GLY B CA 1
ATOM 6435 C C . GLY B 1 411 ? 5.711 29.766 12.75 1 75.31 411 GLY B C 1
ATOM 6436 O O . GLY B 1 411 ? 6.574 30.531 12.297 1 75.31 411 GLY B O 1
ATOM 6437 N N . SER B 1 412 ? 5.57 28.609 12.32 1 79.31 412 SER B N 1
ATOM 6438 C CA . SER B 1 412 ? 6.527 28.031 11.383 1 79.31 412 SER B CA 1
ATOM 6439 C C . SER B 1 412 ? 6.125 28.312 9.938 1 79.31 412 SER B C 1
ATOM 6441 O O . SER B 1 412 ? 6.887 28.031 9.008 1 79.31 412 SER B O 1
ATOM 6443 N N . ARG B 1 413 ? 5.023 28.859 9.75 1 86.69 413 ARG B N 1
ATOM 6444 C CA . ARG B 1 413 ? 4.516 29.062 8.398 1 86.69 413 ARG B CA 1
ATOM 6445 C C . ARG B 1 413 ? 5.098 30.328 7.773 1 86.69 413 ARG B C 1
ATOM 6447 O O . ARG B 1 413 ? 5.363 31.312 8.469 1 86.69 413 ARG B O 1
ATOM 6454 N N . ALA B 1 414 ? 5.293 30.234 6.543 1 85.12 414 ALA B N 1
ATOM 6455 C CA . ALA B 1 414 ? 5.789 31.391 5.801 1 85.12 414 ALA B CA 1
ATOM 6456 C C . ALA B 1 414 ? 5.137 31.484 4.426 1 85.12 414 ALA B C 1
ATOM 6458 O O . ALA B 1 414 ? 4.395 30.578 4.023 1 85.12 414 ALA B O 1
ATOM 6459 N N . GLY B 1 415 ? 5.383 32.562 3.816 1 82.69 415 GLY B N 1
ATOM 6460 C CA . GLY B 1 415 ? 4.809 32.781 2.498 1 82.69 415 GLY B CA 1
ATOM 6461 C C . GLY B 1 415 ? 3.615 33.719 2.512 1 82.69 415 GLY B C 1
ATOM 6462 O O . GLY B 1 415 ? 3.365 34.406 3.51 1 82.69 415 GLY B O 1
ATOM 6463 N N . PRO B 1 416 ? 2.912 33.75 1.362 1 89.12 416 PRO B N 1
ATOM 6464 C CA . PRO B 1 416 ? 1.77 34.656 1.258 1 89.12 416 PRO B CA 1
ATOM 6465 C C . PRO B 1 416 ? 0.598 34.219 2.143 1 89.12 416 PRO B C 1
ATOM 6467 O O . PRO B 1 416 ? 0.534 33.094 2.586 1 89.12 416 PRO B O 1
ATOM 6470 N N . PRO B 1 417 ? -0.244 35.188 2.416 1 91.88 417 PRO B N 1
ATOM 6471 C CA . PRO B 1 417 ? -1.441 34.844 3.188 1 91.88 417 PRO B CA 1
ATOM 6472 C C . PRO B 1 417 ? -2.324 33.812 2.48 1 91.88 417 PRO B C 1
ATOM 6474 O O . PRO B 1 417 ? -2.178 33.594 1.274 1 91.88 417 PRO B O 1
ATOM 6477 N N . LEU B 1 418 ? -3.139 33.219 3.27 1 94.69 418 LEU B N 1
ATOM 6478 C CA . LEU B 1 418 ? -4.098 32.25 2.723 1 94.69 418 LEU B CA 1
ATOM 6479 C C . LEU B 1 418 ? -4.879 32.875 1.565 1 94.69 418 LEU B C 1
ATOM 6481 O O . LEU B 1 418 ? -5.398 34 1.685 1 94.69 418 LEU B O 1
ATOM 6485 N N . ARG B 1 419 ? -4.875 32.25 0.493 1 95.81 419 ARG B N 1
ATOM 6486 C CA . ARG B 1 419 ? -5.562 32.719 -0.7 1 95.81 419 ARG B CA 1
ATOM 6487 C C . ARG B 1 419 ? -6.695 31.781 -1.095 1 95.81 419 ARG B C 1
ATOM 6489 O O . ARG B 1 419 ? -6.508 30.562 -1.157 1 95.81 419 ARG B O 1
ATOM 6496 N N . LYS B 1 420 ? -7.852 32.344 -1.39 1 96.88 420 LYS B N 1
ATOM 6497 C CA . LYS B 1 420 ? -8.961 31.562 -1.897 1 96.88 420 LYS B CA 1
ATOM 6498 C C . LYS B 1 420 ? -8.789 31.266 -3.385 1 96.88 420 LYS B C 1
ATOM 6500 O O . LYS B 1 420 ? -8.484 32.156 -4.172 1 96.88 420 LYS B O 1
ATOM 6505 N N . LEU B 1 421 ? -8.938 30.016 -3.736 1 97.75 421 LEU B N 1
ATOM 6506 C CA . LEU B 1 421 ? -8.914 29.672 -5.152 1 97.75 421 LEU B CA 1
ATOM 6507 C C . LEU B 1 421 ? -10.086 30.312 -5.887 1 97.75 421 LEU B C 1
ATOM 6509 O O . LEU B 1 421 ? -11.203 30.359 -5.367 1 97.75 421 LEU B O 1
ATOM 6513 N N . THR B 1 422 ? -9.844 30.844 -7.113 1 97.25 422 THR B N 1
ATOM 6514 C CA . THR B 1 422 ? -10.914 31.344 -7.965 1 97.25 422 THR B CA 1
ATOM 6515 C C . THR B 1 422 ? -11.742 30.188 -8.523 1 97.25 422 THR B C 1
ATOM 6517 O O . THR B 1 422 ? -11.312 29.031 -8.5 1 97.25 422 THR B O 1
ATOM 6520 N N . PRO B 1 423 ? -12.898 30.531 -8.984 1 95.62 423 PRO B N 1
ATOM 6521 C CA . PRO B 1 423 ? -13.703 29.469 -9.609 1 95.62 423 PRO B CA 1
ATOM 6522 C C . PRO B 1 423 ? -12.953 28.75 -10.727 1 95.62 423 PRO B C 1
ATOM 6524 O O . PRO B 1 423 ? -13.062 27.531 -10.852 1 95.62 423 PRO B O 1
ATOM 6527 N N . GLY B 1 424 ? -12.258 29.531 -11.516 1 96.12 424 GLY B N 1
ATOM 6528 C CA . GLY B 1 424 ? -11.469 28.938 -12.586 1 96.12 424 GLY B CA 1
ATOM 6529 C C . GLY B 1 424 ? -10.398 27.984 -12.078 1 96.12 424 GLY B C 1
ATOM 6530 O O . GLY B 1 424 ? -10.164 26.938 -12.664 1 96.12 424 GLY B O 1
ATOM 6531 N N . GLU B 1 425 ? -9.75 28.344 -10.992 1 96.88 425 GLU B N 1
ATOM 6532 C CA . GLU B 1 425 ? -8.719 27.5 -10.391 1 96.88 425 GLU B CA 1
ATOM 6533 C C . GLU B 1 425 ? -9.32 26.234 -9.773 1 96.88 425 GLU B C 1
ATOM 6535 O O . GLU B 1 425 ? -8.766 25.141 -9.906 1 96.88 425 GLU B O 1
ATOM 6540 N N . ARG B 1 426 ? -10.43 26.391 -9.141 1 95.12 426 ARG B N 1
ATOM 6541 C CA . ARG B 1 426 ? -11.117 25.25 -8.523 1 95.12 426 ARG B CA 1
ATOM 6542 C C . ARG B 1 426 ? -11.508 24.219 -9.562 1 95.12 426 ARG B C 1
ATOM 6544 O O . ARG B 1 426 ? -11.438 23.016 -9.305 1 95.12 426 ARG B O 1
ATOM 6551 N N . ALA B 1 427 ? -11.875 24.672 -10.742 1 93.62 427 ALA B N 1
ATOM 6552 C CA . ALA B 1 427 ? -12.297 23.781 -11.828 1 93.62 427 ALA B CA 1
ATOM 6553 C C . ALA B 1 427 ? -11.125 22.953 -12.336 1 93.62 427 ALA B C 1
ATOM 6555 O O . ALA B 1 427 ? -11.328 21.891 -12.922 1 93.62 427 ALA B O 1
ATOM 6556 N N . LYS B 1 428 ? -9.93 23.469 -12.086 1 93.75 428 LYS B N 1
ATOM 6557 C CA . LYS B 1 428 ? -8.742 22.781 -12.586 1 93.75 428 LYS B CA 1
ATOM 6558 C C . LYS B 1 428 ? -8.203 21.797 -11.555 1 93.75 428 LYS B C 1
ATOM 6560 O O . LYS B 1 428 ? -7.301 21.016 -11.859 1 93.75 428 LYS B O 1
ATOM 6565 N N . LEU B 1 429 ? -8.742 21.891 -10.344 1 91.81 429 LEU B N 1
ATOM 6566 C CA . LEU B 1 429 ? -8.305 20.984 -9.297 1 91.81 429 LEU B CA 1
ATOM 6567 C C . LEU B 1 429 ? -8.711 19.547 -9.625 1 91.81 429 LEU B C 1
ATOM 6569 O O . LEU B 1 429 ? -9.82 19.297 -10.094 1 91.81 429 LEU B O 1
#

Solvent-accessible surface area (backbone atoms only — not comparable to full-atom values): 42811 Å² total; per-residue (Å²): 130,82,81,54,48,74,43,37,33,35,28,38,18,56,38,53,59,23,39,30,26,52,40,39,40,40,74,72,56,37,61,40,42,36,34,21,18,51,36,39,52,47,25,79,61,36,70,48,32,42,80,60,41,68,31,63,47,67,33,69,51,66,69,61,21,52,46,22,51,56,9,48,54,30,37,69,51,85,38,35,93,37,43,44,75,42,8,34,32,47,32,24,67,51,84,82,40,63,65,59,52,44,19,53,48,40,33,44,74,70,74,43,74,68,44,77,22,82,44,36,57,57,53,34,72,80,36,68,63,53,69,47,64,40,81,79,17,27,41,35,38,26,61,72,26,18,33,25,33,25,30,63,47,41,35,51,47,46,38,52,24,13,71,74,42,29,20,39,28,9,6,40,81,14,21,73,61,37,70,31,67,60,85,54,28,34,44,30,34,29,27,65,70,70,50,70,51,76,23,59,31,36,36,44,17,42,44,32,50,38,60,76,62,42,93,41,68,88,54,36,46,23,26,30,23,48,35,40,29,32,75,44,51,72,68,60,28,57,52,35,60,77,40,39,27,38,33,36,53,61,58,15,33,31,39,48,40,45,39,70,71,71,21,36,33,43,39,36,39,46,43,51,31,30,29,41,79,42,79,44,79,56,96,89,42,78,46,78,42,38,36,72,69,82,92,51,70,57,60,71,62,41,39,65,56,68,69,53,51,51,52,52,41,54,42,34,39,30,56,39,43,93,52,43,79,59,67,69,71,44,32,24,49,47,48,25,14,31,10,52,58,35,43,45,31,42,30,68,45,90,74,32,46,36,35,31,37,40,35,25,39,41,79,62,46,58,54,27,46,70,42,44,10,56,55,50,43,25,45,74,68,68,65,49,53,70,70,56,46,59,66,16,42,68,71,75,75,64,93,63,75,68,86,77,77,62,62,62,31,74,66,71,56,16,55,63,72,66,38,72,56,48,73,73,53,55,70,51,90,131,83,82,53,49,74,43,36,32,36,29,38,18,56,38,53,58,22,39,30,25,51,39,40,41,40,75,73,55,36,61,38,43,36,35,23,18,54,35,38,52,48,23,78,59,37,70,47,33,43,81,60,42,69,32,62,46,68,32,68,52,66,67,59,22,52,45,24,51,56,10,48,53,30,37,69,51,86,40,34,93,38,43,44,73,41,7,33,32,48,31,22,68,52,82,83,42,64,66,58,52,43,19,53,50,40,32,45,73,70,74,44,73,70,45,77,20,84,46,36,58,56,54,34,72,79,38,69,63,51,68,47,64,39,81,79,18,27,41,34,38,25,63,74,26,17,34,27,33,24,31,63,46,41,35,50,47,45,39,52,23,14,73,73,44,29,21,40,28,9,6,42,81,13,21,71,62,36,70,31,65,60,86,54,28,35,43,30,34,28,27,67,71,71,51,69,51,76,23,58,31,37,35,44,16,41,45,32,50,38,59,75,61,41,92,41,66,88,55,35,46,23,26,31,23,48,34,40,30,31,75,43,50,72,69,58,29,58,54,34,60,78,40,39,27,40,33,34,52,61,58,15,32,31,39,47,40,44,39,69,70,70,19,37,34,44,38,37,37,46,43,50,32,29,29,40,81,43,78,44,79,55,97,90,42,76,45,77,42,38,36,73,68,82,91,50,71,59,58,72,64,43,38,67,56,69,69,52,50,51,51,52,40,53,42,35,38,31,56,38,45,91,50,42,79,59,67,69,71,45,33,23,47,48,49,24,14,31,10,52,58,33,43,46,29,43,30,68,45,89,75,32,46,37,34,32,37,38,36,26,40,42,78,63,48,57,54,28,46,71,42,45,10,56,56,50,43,26,45,76,68,68,66,48,54,69,66,57,46,60,66,16,42,66,70,74,75,64,93,64,74,70,85,76,77,62,62,64,31,75,68,71,57,16,56,62,72,67,38,72,55,47,73,72,54,55,70,53,89